Protein AF-0000000065959715 (afdb_homodimer)

Radius of gyration: 30.53 Å; Cα contacts (8 Å, |Δi|>4): 2429; chains: 2; bounding box: 60×99×70 Å

Foldseek 3Di:
DPPFDAAEQAQQLQQPFDLADQQFEDDDDDPPDDFLDPFKFWFQKDWEEAQAFFHAAALQKTKMKTWIDTPVDDQVRRQQQTFIWMWIDNQQFNTDTAGGDADPQAQPARYWAAAHKHDYPPNFFKIKDWTWRWHDDPVLDIDTFIKIWIWGWFFAPVGIDIDGNNHIATEDGADLPQFDDCVLPVVWDWTHWYWHAFPVVRFIKIKTKGFGNGRALPDADDDSRNDDDDPPDDQDSNLQNAGIFIWMWTADDPVRRYIGTDHTNYINGSFFRIFGNWDWEDDPQKIKIKTFGDQVGTGPPGGHAGAMFIWMANPGDSDDTATAPSNRRRHAHRPQFRQQWHSWDAGNVQKIKTWGAWGQNPVPRDTDGTSFIAWIWGWDDDPRYIGTDDTHDGSRDDGPYHDPHDSHHDDDD/DPPFDAAEQAQQLQQPFDLADQQFEDDDDDPPDDFLDPFKFWFQKDWEEAQAFFHAAALQKTKMKTWIDTPVDDQVRSQQQTFIWMWIDNQQFNTDTAGGQADPQAQPARYWAAAHKHDYPPNFFKIKDWTWRWHDDPVLDIDTFIKIWIWGWFFAPVGIDIDGNNHIATEDGADLPQFDDCVLPVVWDWTHWYWHAFPVVRFIKIKTKGFGNGRALPDDDDDSRNDDDDPPDDQDSNLQNAGIFIWMWTADDPVRRYIGTDHTNYINGSFFRIFGNWDWEDDPQKIKIKTFGDQVGTGPPGGHAGAMFIWMANPGDSDDTATAPSNRRRHAHRPQFRQQWHSWDAGNVQKIKTWGAWGQNPVPRDTDGTSFIAWIWGWDDDPRYIGTDDTHDGSRDDGPYHDPHDSHHDDDD

Sequence (826 aa):
MFNFNASRWTRAQAMKVNKFDLTTSMPEIGTDFPIMRDDLWLWDTWPLRDINGNPVSFKGWNVIFSLVADRNIPWNDRHSHARIGYFYSKDGKSWVYGGHLLQESANTRTAEWSGGTIMAPGSRNQVETFFTSTLFDKNGVREAVAAVTKGRIYADSEGVWFKGFDQSTDLFQADGLFYQNYAENNLWNFRDPHVFINPEDGETYALFEANVATVRGEDDIGEDEIGPVPANTVVPKDANLCSASIGIARCLSPDRTEWELLPPLLTAFGVNDQMERPHVIFQNGLTYLFTISHDSTYADGLTGSDGLYGFVSENGIFGPYEPLNGSGLVLGGPASQPTEAYAHYIMNNGLVESFINEIIDPKSGKVIAGGSLAPTVRVELQGHETFATEVFDYGYIPASYAWPVWPFPDRRKMFNFNASRWTRAQAMKVNKFDLTTSMPEIGTDFPIMRDDLWLWDTWPLRDINGNPVSFKGWNVIFSLVADRNIPWNDRHSHARIGYFYSKDGKSWVYGGHLLQESANTRTAEWSGGTIMAPGSRNQVETFFTSTLFDKNGVREAVAAVTKGRIYADSEGVWFKGFDQSTDLFQADGLFYQNYAENNLWNFRDPHVFINPEDGETYALFEANVATVRGEDDIGEDEIGPVPANTVVPKDANLCSASIGIARCLSPDRTEWELLPPLLTAFGVNDQMERPHVIFQNGLTYLFTISHDSTYADGLTGSDGLYGFVSENGIFGPYEPLNGSGLVLGGPASQPTEAYAHYIMNNGLVESFINEIIDPKSGKVIAGGSLAPTVRVELQGHETFATEVFDYGYIPASYAWPVWPFPDRRK

Secondary structure (DSSP, 8-state):
----PPEE--HHHHTT--TT-GGGBPPPPPTTPPPS-SSEEEEEEEEEEETTS-BEEETTEEEEEEEEEETTS-GGGGGGG-EEEEEEESSSSS-EEEEESS-TTT-SSSEEEEEEEEE-TT-TTEEEEEEEEEEE-TTS-EEEEEEEEEEEEEE-SS-EEEEEEEEEEEEE---SSSB--TTT-TT---EEEEEEE-TTT--EEEEEEEEBSS-TTTSPP-HHHH-S--TTPPPPGGGGG-EEEEEEEEE-STTS--EEEEEEEEEEETTBS--EEEEEEEETTEEEEEEEE-GGGBPTT----SEEEEEEESS-TT---EETTTTSEEEE--TT-TTSEEEEEE-TTSEEEEEEEEEEPTTT--EEEEEEEPEEEEEEEETTEEEEEEEEEET----SEE-SS--SPPP--/----PPEE--HHHHTT--TT-GGGBPPPPPTTPPPS-SSEEEEEEEEEEETTS-BEEETTEEEEEEEEEETTS-GGGGGGG-EEEEEEESSSSS-EEEEESS-TTT-SSSEEEEEEEEE-TT-TTEEEEEEEEEEE-TTS-EEEEEEEEEEEEEE-SS-EEEEEEEEEEEEE---SSSB--TTT-TT---EEEEEEE-TTT--EEEEEEEEBSS-TTTSPP-HHHH-S--TTPPPPGGGGG-EEEEEEEEE-STTS--EEEEEEEEEEETTBS--EEEEEEEETTEEEEEEEE-GGGBPTT----SEEEEEEESS-TT---EETTTT-EEEE--TT-TTSEEEEEE-TTSEEEEEEEEEEPTTT--EEEEEEEPEEEEEEEETTEEEEEEEEEET----SEE-SS--SPPP--

Nearest PDB structures (foldseek):
  7fdz-assembly1_A  TM=9.488E-01  e=8.836E-52  Brenneria sp. EniD312
  7eht-assembly1_A  TM=9.484E-01  e=1.834E-51  Brenneria sp. EniD312
  6frw-assembly1_A  TM=9.531E-01  e=6.088E-51  Erwinia tasmaniensis
  8qkw-assembly1_A-2  TM=9.542E-01  e=9.242E-51  Pseudomonas syringae pv. actinidiae
  8qj5-assembly1_B  TM=9.481E-01  e=1.728E-50  Pseudomonas syringae pv. actinidiae

Structure (mmCIF, N/CA/C/O backbone):
data_AF-0000000065959715-model_v1
#
loop_
_entity.id
_entity.type
_entity.pdbx_description
1 polymer 'Extracellular sucrase'
#
loop_
_atom_site.group_PDB
_atom_site.id
_atom_site.type_symbol
_atom_site.label_atom_id
_atom_site.label_alt_id
_atom_site.label_comp_id
_atom_site.label_asym_id
_atom_site.label_entity_id
_atom_site.label_seq_id
_atom_site.pdbx_PDB_ins_code
_atom_site.Cartn_x
_atom_site.Cartn_y
_atom_site.Cartn_z
_atom_site.occupancy
_atom_site.B_iso_or_equiv
_atom_site.auth_seq_id
_atom_site.auth_comp_id
_atom_site.auth_asym_id
_atom_site.auth_atom_id
_atom_site.pdbx_PDB_model_num
ATOM 1 N N . MET A 1 1 ? -20.469 23.578 -13.086 1 39 1 MET A N 1
ATOM 2 C CA . MET A 1 1 ? -20.766 22.594 -12.047 1 39 1 MET A CA 1
ATOM 3 C C . MET A 1 1 ? -19.641 21.562 -11.93 1 39 1 MET A C 1
ATOM 5 O O . MET A 1 1 ? -19.203 21.016 -12.938 1 39 1 MET A O 1
ATOM 9 N N . PHE A 1 2 ? -18.812 21.812 -10.938 1 56.25 2 PHE A N 1
ATOM 10 C CA . PHE A 1 2 ? -17.719 20.875 -10.758 1 56.25 2 PHE A CA 1
ATOM 11 C C . PHE A 1 2 ? -18.234 19.438 -10.727 1 56.25 2 PHE A C 1
ATOM 13 O O . PHE A 1 2 ? -19.172 19.125 -9.977 1 56.25 2 PHE A O 1
ATOM 20 N N . ASN A 1 3 ? -18.125 18.781 -11.797 1 63.97 3 ASN A N 1
ATOM 21 C CA . ASN A 1 3 ? -18.641 17.438 -11.969 1 63.97 3 ASN A CA 1
ATOM 22 C C . ASN A 1 3 ? -17.609 16.375 -11.586 1 63.97 3 ASN A C 1
ATOM 24 O O . ASN A 1 3 ? -17.016 15.75 -12.461 1 63.97 3 ASN A O 1
ATOM 28 N N . PHE A 1 4 ? -17.203 16.562 -10.336 1 73.81 4 PHE A N 1
ATOM 29 C CA . PHE A 1 4 ? -16.406 15.422 -9.922 1 73.81 4 PHE A CA 1
ATOM 30 C C . PHE A 1 4 ? -17.078 14.648 -8.797 1 73.81 4 PHE A C 1
ATOM 32 O O . PHE A 1 4 ? -17.922 15.203 -8.086 1 73.81 4 PHE A O 1
ATOM 39 N N . ASN A 1 5 ? -16.828 13.336 -8.805 1 85.38 5 ASN A N 1
ATOM 40 C CA . ASN A 1 5 ? -17.281 12.484 -7.711 1 85.38 5 ASN A CA 1
ATOM 41 C C . ASN A 1 5 ? -16.219 12.344 -6.629 1 85.38 5 ASN A C 1
ATOM 43 O O . ASN A 1 5 ? -15.031 12.195 -6.934 1 85.38 5 ASN A O 1
ATOM 47 N N . ALA A 1 6 ? -16.656 12.586 -5.426 1 93.62 6 ALA A N 1
ATOM 48 C CA . ALA A 1 6 ? -15.742 12.422 -4.305 1 93.62 6 ALA A CA 1
ATOM 49 C C . ALA A 1 6 ? -15.078 11.047 -4.336 1 93.62 6 ALA A C 1
ATOM 51 O O . ALA A 1 6 ? -15.727 10.047 -4.645 1 93.62 6 ALA A O 1
ATOM 52 N N . SER A 1 7 ? -13.812 11.062 -4.172 1 97.5 7 SER A N 1
ATOM 53 C CA . SER A 1 7 ? -13.156 9.789 -3.873 1 97.5 7 SER A CA 1
ATOM 54 C C . SER A 1 7 ? -13.57 9.258 -2.506 1 97.5 7 SER A C 1
ATOM 56 O O . SER A 1 7 ? -14.062 10.016 -1.663 1 97.5 7 SER A O 1
ATOM 58 N N . ARG A 1 8 ? -13.461 7.969 -2.312 1 97.69 8 ARG A N 1
ATOM 59 C CA . ARG A 1 8 ? -13.836 7.363 -1.038 1 97.69 8 ARG A CA 1
ATOM 60 C C . ARG A 1 8 ? -12.656 6.645 -0.402 1 97.69 8 ARG A C 1
ATOM 62 O O . ARG A 1 8 ? -11.945 5.895 -1.074 1 97.69 8 ARG A O 1
ATOM 69 N N . TRP A 1 9 ? -12.359 6.992 0.829 1 98.5 9 TRP A N 1
ATOM 70 C CA . TRP A 1 9 ? -11.57 6.105 1.674 1 98.5 9 TRP A CA 1
ATOM 71 C C . TRP A 1 9 ? -12.422 4.973 2.23 1 98.5 9 TRP A C 1
ATOM 73 O O . TRP A 1 9 ? -13.234 5.188 3.135 1 98.5 9 TRP A O 1
ATOM 83 N N . THR A 1 10 ? -12.305 3.732 1.785 1 98.56 10 THR A N 1
ATOM 84 C CA . THR A 1 10 ? -13.227 2.646 2.102 1 98.56 10 THR A CA 1
ATOM 85 C C . THR A 1 10 ? -12.797 1.929 3.377 1 98.56 10 THR A C 1
ATOM 87 O O . THR A 1 10 ? -11.648 2.049 3.809 1 98.56 10 THR A O 1
ATOM 90 N N . ARG A 1 11 ? -13.773 1.186 3.947 1 98.44 11 ARG A N 1
ATOM 91 C CA . ARG A 1 11 ? -13.461 0.371 5.117 1 98.44 11 ARG A CA 1
ATOM 92 C C . ARG A 1 11 ? -12.406 -0.684 4.785 1 98.44 11 ARG A C 1
ATOM 94 O O . ARG A 1 11 ? -11.516 -0.952 5.59 1 98.44 11 ARG A O 1
ATOM 101 N N . ALA A 1 12 ? -12.484 -1.281 3.586 1 98.56 12 ALA A N 1
ATOM 102 C CA . ALA A 1 12 ? -11.5 -2.271 3.143 1 98.56 12 ALA A CA 1
ATOM 103 C C . ALA A 1 12 ? -10.094 -1.691 3.152 1 98.56 12 ALA A C 1
ATOM 105 O O . ALA A 1 12 ? -9.141 -2.355 3.58 1 98.56 12 ALA A O 1
ATOM 106 N N . GLN A 1 13 ? -9.93 -0.465 2.67 1 98.31 13 GLN A N 1
ATOM 107 C CA . GLN A 1 13 ? -8.625 0.196 2.633 1 98.31 13 GLN A CA 1
ATOM 108 C C . GLN A 1 13 ? -8.125 0.51 4.043 1 98.31 13 GLN A C 1
ATOM 110 O O . GLN A 1 13 ? -6.949 0.312 4.348 1 98.31 13 GLN A O 1
ATOM 115 N N . ALA A 1 14 ? -9.023 0.972 4.887 1 98.12 14 ALA A N 1
ATOM 116 C CA . ALA A 1 14 ? -8.656 1.3 6.262 1 98.12 14 ALA A CA 1
ATOM 117 C C . ALA A 1 14 ? -8.203 0.056 7.023 1 98.12 14 ALA A C 1
ATOM 119 O O . ALA A 1 14 ? -7.375 0.142 7.93 1 98.12 14 ALA A O 1
ATOM 120 N N . MET A 1 15 ? -8.711 -1.118 6.629 1 96.88 15 MET A N 1
ATOM 121 C CA . MET A 1 15 ? -8.344 -2.379 7.266 1 96.88 15 MET A CA 1
ATOM 122 C C . MET A 1 15 ? -6.867 -2.689 7.043 1 96.88 15 MET A C 1
ATOM 124 O O . MET A 1 15 ? -6.289 -3.518 7.75 1 96.88 15 MET A O 1
ATOM 128 N N . LYS A 1 16 ? -6.207 -2.006 6.094 1 97.31 16 LYS A N 1
ATOM 129 C CA . LYS A 1 16 ? -4.82 -2.291 5.734 1 97.31 16 LYS A CA 1
ATOM 130 C C . LYS A 1 16 ? -3.852 -1.526 6.637 1 97.31 16 LYS A C 1
ATOM 132 O O . LYS A 1 16 ? -2.637 -1.724 6.555 1 97.31 16 LYS A O 1
ATOM 137 N N . VAL A 1 17 ? -4.348 -0.654 7.461 1 96.88 17 VAL A N 1
ATOM 138 C CA . VAL A 1 17 ? -3.475 0.136 8.32 1 96.88 17 VAL A CA 1
ATOM 139 C C . VAL A 1 17 ? -2.596 -0.792 9.156 1 96.88 17 VAL A C 1
ATOM 141 O O . VAL A 1 17 ? -3.094 -1.728 9.789 1 96.88 17 VAL A O 1
ATOM 144 N N . ASN A 1 18 ? -1.259 -0.562 9.102 1 95.06 18 ASN A N 1
ATOM 145 C CA . ASN A 1 18 ? -0.25 -1.353 9.797 1 95.06 18 ASN A CA 1
ATOM 146 C C . ASN A 1 18 ? 0.525 -0.508 10.805 1 95.06 18 ASN A C 1
ATOM 148 O O . ASN A 1 18 ? 1.532 0.11 10.461 1 95.06 18 ASN A O 1
ATOM 152 N N . LYS A 1 19 ? 0.242 -0.605 12.078 1 92.38 19 LYS A N 1
ATOM 153 C CA . LYS A 1 19 ? 0.882 0.202 13.109 1 92.38 19 LYS A CA 1
ATOM 154 C C . LYS A 1 19 ? 2.299 -0.287 13.391 1 92.38 19 LYS A C 1
ATOM 156 O O . LYS A 1 19 ? 3.08 0.403 14.055 1 92.38 19 LYS A O 1
ATOM 161 N N . PHE A 1 20 ? 2.688 -1.462 12.844 1 92.94 20 PHE A N 1
ATOM 162 C CA . PHE A 1 20 ? 3.996 -2.045 13.117 1 92.94 20 PHE A CA 1
ATOM 163 C C . PHE A 1 20 ? 4.965 -1.762 11.977 1 92.94 20 PHE A C 1
ATOM 165 O O . PHE A 1 20 ? 6.141 -2.135 12.047 1 92.94 20 PHE A O 1
ATOM 172 N N . ASP A 1 21 ? 4.5 -1.165 10.922 1 95.25 21 ASP A N 1
ATOM 173 C CA . ASP A 1 21 ? 5.352 -0.769 9.805 1 95.25 21 ASP A CA 1
ATOM 174 C C . ASP A 1 21 ? 6.27 0.387 10.195 1 95.25 21 ASP A C 1
ATOM 176 O O . ASP A 1 21 ? 5.82 1.526 10.328 1 95.25 21 ASP A O 1
ATOM 180 N N . LEU A 1 22 ? 7.543 0.179 10.258 1 95.81 22 LEU A N 1
ATOM 181 C CA . LEU A 1 22 ? 8.484 1.185 10.727 1 95.81 22 LEU A CA 1
ATOM 182 C C . LEU A 1 22 ? 8.68 2.279 9.688 1 95.81 22 LEU A C 1
ATOM 184 O O . LEU A 1 22 ? 9.125 3.383 10.016 1 95.81 22 LEU A O 1
ATOM 188 N N . THR A 1 23 ? 8.383 1.994 8.453 1 97.75 23 THR A N 1
ATOM 189 C CA . THR A 1 23 ? 8.547 3 7.406 1 97.75 23 THR A CA 1
ATOM 190 C C . THR A 1 23 ? 7.453 4.066 7.508 1 97.75 23 THR A C 1
ATOM 192 O O . THR A 1 23 ? 7.492 5.07 6.797 1 97.75 23 THR A O 1
ATOM 195 N N . THR A 1 24 ? 6.449 3.916 8.344 1 97.44 24 THR A N 1
ATOM 196 C CA . THR A 1 24 ? 5.395 4.895 8.578 1 97.44 24 THR A CA 1
ATOM 197 C C . THR A 1 24 ? 5.285 5.227 10.062 1 97.44 24 THR A C 1
ATOM 199 O O . THR A 1 24 ? 4.195 5.496 10.562 1 97.44 24 THR A O 1
ATOM 202 N N . SER A 1 25 ? 6.371 5.184 10.797 1 97.06 25 SER A N 1
ATOM 203 C CA . SER A 1 25 ? 6.312 5.309 12.25 1 97.06 25 SER A CA 1
ATOM 204 C C . SER A 1 25 ? 7.152 6.488 12.734 1 97.06 25 SER A C 1
ATOM 206 O O . SER A 1 25 ? 8.289 6.676 12.289 1 97.06 25 SER A O 1
ATOM 208 N N . MET A 1 26 ? 6.551 7.219 13.672 1 97.19 26 MET A N 1
ATOM 209 C CA . MET A 1 26 ? 7.316 8.18 14.453 1 97.19 26 MET A CA 1
ATOM 210 C C . MET A 1 26 ? 8.336 7.477 15.336 1 97.19 26 MET A C 1
ATOM 212 O O . MET A 1 26 ? 8.117 6.34 15.766 1 97.19 26 MET A O 1
ATOM 216 N N . PRO A 1 27 ? 9.484 8.203 15.531 1 96.44 27 PRO A N 1
ATOM 217 C CA . PRO A 1 27 ? 10.305 7.676 16.625 1 96.44 27 PRO A CA 1
ATOM 218 C C . PRO A 1 27 ? 9.609 7.754 17.984 1 96.44 27 PRO A C 1
ATOM 220 O O . PRO A 1 27 ? 8.805 8.656 18.219 1 96.44 27 PRO A O 1
ATOM 223 N N . GLU A 1 28 ? 9.906 6.77 18.797 1 95.31 28 GLU A N 1
ATOM 224 C CA . GLU A 1 28 ? 9.359 6.836 20.156 1 95.31 28 GLU A CA 1
ATOM 225 C C . GLU A 1 28 ? 9.867 8.07 20.891 1 95.31 28 GLU A C 1
ATOM 227 O O . GLU A 1 28 ? 11.062 8.383 20.844 1 95.31 28 GLU A O 1
ATOM 232 N N . ILE A 1 29 ? 8.984 8.766 21.5 1 96.88 29 ILE A N 1
ATOM 233 C CA . ILE A 1 29 ? 9.312 9.945 22.297 1 96.88 29 ILE A CA 1
ATOM 234 C C . ILE A 1 29 ? 9.32 9.586 23.781 1 96.88 29 ILE A C 1
ATOM 236 O O . ILE A 1 29 ? 8.352 9.039 24.297 1 96.88 29 ILE A O 1
ATOM 240 N N . GLY A 1 30 ? 10.406 9.828 24.453 1 94.38 30 GLY A N 1
ATOM 241 C CA . GLY A 1 30 ? 10.523 9.555 25.875 1 94.38 30 GLY A CA 1
ATOM 242 C C . GLY A 1 30 ? 9.75 10.539 26.734 1 94.38 30 GLY A C 1
ATOM 243 O O . GLY A 1 30 ? 9.227 11.539 26.234 1 94.38 30 GLY A O 1
ATOM 244 N N . THR A 1 31 ? 9.656 10.211 28.016 1 94.94 31 THR A N 1
ATOM 245 C CA . THR A 1 31 ? 8.914 11.047 28.938 1 94.94 31 THR A CA 1
ATOM 246 C C . THR A 1 31 ? 9.695 12.312 29.266 1 94.94 31 THR A C 1
ATOM 248 O O . THR A 1 31 ? 9.141 13.266 29.844 1 94.94 31 THR A O 1
ATOM 251 N N . ASP A 1 32 ? 10.953 12.367 28.969 1 94.94 32 ASP A N 1
ATOM 252 C CA . ASP A 1 32 ? 11.805 13.508 29.266 1 94.94 32 ASP A CA 1
ATOM 253 C C . ASP A 1 32 ? 11.922 14.445 28.062 1 94.94 32 ASP A C 1
ATOM 255 O O . ASP A 1 32 ? 12.961 15.062 27.844 1 94.94 32 ASP A O 1
ATOM 259 N N . PHE A 1 33 ? 10.867 14.508 27.312 1 96.31 33 PHE A N 1
ATOM 260 C CA . PHE A 1 33 ? 10.883 15.375 26.141 1 96.31 33 PHE A CA 1
ATOM 261 C C . PHE A 1 33 ? 10.984 16.844 26.547 1 96.31 33 PHE A C 1
ATOM 263 O O . PHE A 1 33 ? 10.539 17.219 27.641 1 96.31 33 PHE A O 1
ATOM 270 N N . PRO A 1 34 ? 11.594 17.688 25.688 1 96.19 34 PRO A N 1
ATOM 271 C CA . PRO A 1 34 ? 11.734 19.094 26.031 1 96.19 34 PRO A CA 1
ATOM 272 C C . PRO A 1 34 ? 10.406 19.859 25.953 1 96.19 34 PRO A C 1
ATOM 274 O O . PRO A 1 34 ? 9.617 19.625 25.031 1 96.19 34 PRO A O 1
ATOM 277 N N . ILE A 1 35 ? 10.234 20.703 26.906 1 95.5 35 ILE A N 1
ATOM 278 C CA . ILE A 1 35 ? 9.094 21.609 26.922 1 95.5 35 ILE A CA 1
ATOM 279 C C . ILE A 1 35 ? 9.484 22.938 26.297 1 95.5 35 ILE A C 1
ATOM 281 O O . ILE A 1 35 ? 10.359 23.641 26.812 1 95.5 35 ILE A O 1
ATOM 285 N N . MET A 1 36 ? 8.82 23.281 25.297 1 94.44 36 MET A N 1
ATOM 286 C CA . MET A 1 36 ? 9.164 24.516 24.594 1 94.44 36 MET A CA 1
ATOM 287 C C . MET A 1 36 ? 8.852 25.734 25.438 1 94.44 36 MET A C 1
ATOM 289 O O . MET A 1 36 ? 9.625 26.703 25.453 1 94.44 36 MET A O 1
ATOM 293 N N . ARG A 1 37 ? 7.672 25.703 26.078 1 94.62 37 ARG A N 1
ATOM 294 C CA . ARG A 1 37 ? 7.242 26.766 26.969 1 94.62 37 ARG A CA 1
ATOM 295 C C . ARG A 1 37 ? 6.562 26.203 28.219 1 94.62 37 ARG A C 1
ATOM 297 O O . ARG A 1 37 ? 5.648 25.391 28.109 1 94.62 37 ARG A O 1
ATOM 304 N N . ASP A 1 38 ? 6.922 26.75 29.328 1 94.75 38 ASP A N 1
ATOM 305 C CA . ASP A 1 38 ? 6.391 26.219 30.594 1 94.75 38 ASP A CA 1
ATOM 306 C C . ASP A 1 38 ? 5.02 26.812 30.891 1 94.75 38 ASP A C 1
ATOM 308 O O . ASP A 1 38 ? 4.25 26.25 31.672 1 94.75 38 ASP A O 1
ATOM 312 N N . ASP A 1 39 ? 4.727 27.875 30.297 1 97.19 39 ASP A N 1
ATOM 313 C CA . ASP A 1 39 ? 3.492 28.562 30.656 1 97.19 39 ASP A CA 1
ATOM 314 C C . ASP A 1 39 ? 2.4 28.312 29.625 1 97.19 39 ASP A C 1
ATOM 316 O O . ASP A 1 39 ? 1.248 28.703 29.812 1 97.19 39 ASP A O 1
ATOM 320 N N . LEU A 1 40 ? 2.719 27.688 28.516 1 97.94 40 LEU A N 1
ATOM 321 C CA . LEU A 1 40 ? 1.751 27.5 27.438 1 97.94 40 LEU A CA 1
ATOM 322 C C . LEU A 1 40 ? 1.724 26.047 26.984 1 97.94 40 LEU A C 1
ATOM 324 O O . LEU A 1 40 ? 2.768 25.391 26.906 1 97.94 40 LEU A O 1
ATOM 328 N N . TRP A 1 41 ? 0.487 25.547 26.812 1 98.25 41 TRP A N 1
ATOM 329 C CA . TRP A 1 41 ? 0.332 24.422 25.891 1 98.25 41 TRP A CA 1
ATOM 330 C C . TRP A 1 41 ? 0.509 24.859 24.453 1 98.25 41 TRP A C 1
ATOM 332 O O . TRP A 1 41 ? 0.046 25.938 24.062 1 98.25 41 TRP A O 1
ATOM 342 N N . LEU A 1 42 ? 1.171 24.047 23.719 1 97.5 42 LEU A N 1
ATOM 343 C CA . LEU A 1 42 ? 1.316 24.281 22.281 1 97.5 42 LEU A CA 1
ATOM 344 C C . LEU A 1 42 ? 0.873 23.062 21.484 1 97.5 42 LEU A C 1
ATOM 346 O O . LEU A 1 42 ? 1.193 21.922 21.844 1 97.5 42 LEU A O 1
ATOM 350 N N . TRP A 1 43 ? 0.072 23.266 20.484 1 98.38 43 TRP A N 1
ATOM 351 C CA . TRP A 1 43 ? -0.288 22.188 19.578 1 98.38 43 TRP A CA 1
ATOM 352 C C . TRP A 1 43 ? -0.683 22.75 18.203 1 98.38 43 TRP A C 1
ATOM 354 O O . TRP A 1 43 ? -0.711 23.953 18.016 1 98.38 43 TRP A O 1
ATOM 364 N N . ASP A 1 44 ? -0.936 21.922 17.156 1 98.56 44 ASP A N 1
ATOM 365 C CA . ASP A 1 44 ? -1.354 22.266 15.805 1 98.56 44 ASP A CA 1
ATOM 366 C C . ASP A 1 44 ? -0.491 23.391 15.234 1 98.56 44 ASP A C 1
ATOM 368 O O . ASP A 1 44 ? -0.987 24.484 14.969 1 98.56 44 ASP A O 1
ATOM 372 N N . THR A 1 45 ? 0.67 23.078 14.883 1 98.81 45 THR A N 1
ATOM 373 C CA . THR A 1 45 ? 1.649 24.047 14.414 1 98.81 45 THR A CA 1
ATOM 374 C C . THR A 1 45 ? 1.719 24.062 12.891 1 98.81 45 THR A C 1
ATOM 376 O O . THR A 1 45 ? 1.579 23.016 12.25 1 98.81 45 THR A O 1
ATOM 379 N N . TRP A 1 46 ? 1.862 25.25 12.312 1 98.81 46 TRP A N 1
ATOM 380 C CA . TRP A 1 46 ? 2.139 25.391 10.891 1 98.81 46 TRP A CA 1
ATOM 381 C C . TRP A 1 46 ? 3.141 26.516 10.633 1 98.81 46 TRP A C 1
ATOM 383 O O . TRP A 1 46 ? 3.254 27.453 11.43 1 98.81 46 TRP A O 1
ATOM 393 N N . PRO A 1 47 ? 3.91 26.422 9.578 1 98.88 47 PRO A N 1
ATOM 394 C CA . PRO A 1 47 ? 4.867 27.484 9.258 1 98.88 47 PRO A CA 1
ATOM 395 C C . PRO A 1 47 ? 4.234 28.641 8.484 1 98.88 47 PRO A C 1
ATOM 397 O O . PRO A 1 47 ? 3.186 28.453 7.855 1 98.88 47 PRO A O 1
ATOM 400 N N . LEU A 1 48 ? 4.902 29.797 8.578 1 98.81 48 LEU A N 1
ATOM 401 C CA . LEU A 1 48 ? 4.688 30.797 7.539 1 98.81 48 LEU A CA 1
ATOM 402 C C . LEU A 1 48 ? 5.102 30.266 6.172 1 98.81 48 LEU A C 1
ATOM 404 O O . LEU A 1 48 ? 6.211 29.75 6.012 1 98.81 48 LEU A O 1
ATOM 408 N N . ARG A 1 49 ? 4.172 30.375 5.277 1 98.69 49 ARG A N 1
ATOM 409 C CA . ARG A 1 49 ? 4.473 29.812 3.961 1 98.69 49 ARG A CA 1
ATOM 410 C C . ARG A 1 49 ? 3.994 30.75 2.85 1 98.69 49 ARG A C 1
ATOM 412 O O . ARG A 1 49 ? 3.15 31.609 3.08 1 98.69 49 ARG A O 1
ATOM 419 N N . ASP A 1 50 ? 4.566 30.609 1.659 1 98.38 50 ASP A N 1
ATOM 420 C CA . ASP A 1 50 ? 3.93 31.219 0.499 1 98.38 50 ASP A CA 1
ATOM 421 C C . ASP A 1 50 ? 2.652 30.469 0.116 1 98.38 50 ASP A C 1
ATOM 423 O O . ASP A 1 50 ? 2.369 29.406 0.65 1 98.38 50 ASP A O 1
ATOM 427 N N . ILE A 1 51 ? 1.854 31.047 -0.708 1 97.88 51 ILE A N 1
ATOM 428 C CA . ILE A 1 51 ? 0.535 30.516 -1.029 1 97.88 51 ILE A CA 1
ATOM 429 C C . ILE A 1 51 ? 0.679 29.172 -1.751 1 97.88 51 ILE A C 1
ATOM 431 O O . ILE A 1 51 ? -0.286 28.422 -1.862 1 97.88 51 ILE A O 1
ATOM 435 N N . ASN A 1 52 ? 1.884 28.828 -2.234 1 96.5 52 ASN A N 1
ATOM 436 C CA . ASN A 1 52 ? 2.129 27.562 -2.934 1 96.5 52 ASN A CA 1
ATOM 437 C C . ASN A 1 52 ? 2.592 26.469 -1.975 1 96.5 52 ASN A C 1
ATOM 439 O O . ASN A 1 52 ? 2.854 25.344 -2.395 1 96.5 52 ASN A O 1
ATOM 443 N N . GLY A 1 53 ? 2.723 26.781 -0.698 1 97.19 53 GLY A N 1
ATOM 444 C CA . GLY A 1 53 ? 2.93 25.75 0.306 1 97.19 53 GLY A CA 1
ATOM 445 C C . GLY A 1 53 ? 4.352 25.719 0.831 1 97.19 53 GLY A C 1
ATOM 446 O O . GLY A 1 53 ? 4.66 24.938 1.744 1 97.19 53 GLY A O 1
ATOM 447 N N . ASN A 1 54 ? 5.258 26.562 0.329 1 98.25 54 ASN A N 1
ATOM 448 C CA . ASN A 1 54 ? 6.648 26.547 0.771 1 98.25 54 ASN A CA 1
ATOM 449 C C . ASN A 1 54 ? 6.852 27.406 2.021 1 98.25 54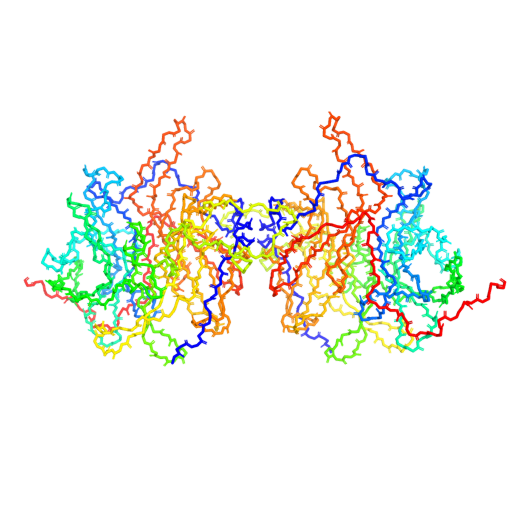 ASN A C 1
ATOM 451 O O . ASN A 1 54 ? 6.547 28.594 2.02 1 98.25 54 ASN A O 1
ATOM 455 N N . PRO A 1 55 ? 7.387 26.766 3.045 1 98.69 55 PRO A N 1
ATOM 456 C CA . PRO A 1 55 ? 7.758 27.609 4.188 1 98.69 55 PRO A CA 1
ATOM 457 C C . PRO A 1 55 ? 8.766 28.688 3.818 1 98.69 55 PRO A C 1
ATOM 459 O O . PRO A 1 55 ? 9.703 28.438 3.059 1 98.69 55 PRO A O 1
ATOM 462 N N . VAL A 1 56 ? 8.594 29.891 4.375 1 98.31 56 VAL A N 1
ATOM 463 C CA . VAL A 1 56 ? 9.484 30.984 4.035 1 98.31 56 VAL A CA 1
ATOM 464 C C . VAL A 1 56 ? 10.023 31.641 5.309 1 98.31 56 VAL A C 1
ATOM 466 O O . VAL A 1 56 ? 9.375 31.594 6.355 1 98.31 56 VAL A O 1
ATOM 469 N N . SER A 1 57 ? 11.195 32.125 5.23 1 98.06 57 SER A N 1
ATOM 470 C CA . SER A 1 57 ? 11.711 33 6.273 1 98.06 57 SER A CA 1
ATOM 471 C C . SER A 1 57 ? 11.469 34.469 5.926 1 98.06 57 SER A C 1
ATOM 473 O O . SER A 1 57 ? 11.273 34.812 4.758 1 98.06 57 SER A O 1
ATOM 475 N N . PHE A 1 58 ? 11.352 35.281 6.883 1 98.19 58 PHE A N 1
ATOM 476 C CA . PHE A 1 58 ? 11.195 36.719 6.715 1 98.19 58 PHE A CA 1
ATOM 477 C C . PHE A 1 58 ? 12.359 37.469 7.355 1 98.19 58 PHE A C 1
ATOM 479 O O . PHE A 1 58 ? 12.516 37.469 8.578 1 98.19 58 PHE A O 1
ATOM 486 N N . LYS A 1 59 ? 13.211 38.094 6.508 1 96.94 59 LYS A N 1
ATOM 487 C CA . LYS A 1 59 ? 14.383 38.844 6.934 1 96.94 59 LYS A CA 1
ATOM 488 C C . LYS A 1 59 ? 15.242 38.062 7.898 1 96.94 59 LYS A C 1
ATOM 490 O O . LYS A 1 59 ? 15.648 38.562 8.953 1 96.94 59 LYS A O 1
ATOM 495 N N . GLY A 1 60 ? 15.406 36.719 7.605 1 96.5 60 GLY A N 1
ATOM 496 C CA . GLY A 1 60 ? 16.344 35.875 8.312 1 96.5 60 GLY A CA 1
ATOM 497 C C . GLY A 1 60 ? 15.703 35.094 9.438 1 96.5 60 GLY A C 1
ATOM 498 O O . GLY A 1 60 ? 16.359 34.281 10.078 1 96.5 60 GLY A O 1
ATOM 499 N N . TRP A 1 61 ? 14.398 35.281 9.617 1 98.25 61 TRP A N 1
ATOM 500 C CA . TRP A 1 61 ? 13.719 34.594 10.711 1 98.25 61 TRP A CA 1
ATOM 501 C C . TRP A 1 61 ? 12.742 33.562 10.172 1 98.25 61 TRP A C 1
ATOM 503 O O . TRP A 1 61 ? 11.93 33.844 9.297 1 98.25 61 TRP A O 1
ATOM 513 N N . ASN A 1 62 ? 12.875 32.344 10.695 1 98.75 62 ASN A N 1
ATOM 514 C CA . ASN A 1 62 ? 11.781 31.391 10.539 1 98.75 62 ASN A CA 1
ATOM 515 C C . ASN A 1 62 ? 10.602 31.734 11.445 1 98.75 62 ASN A C 1
ATOM 517 O O . ASN A 1 62 ? 10.797 32.156 12.586 1 98.75 62 ASN A O 1
ATOM 521 N N . VAL A 1 63 ? 9.422 31.578 10.914 1 98.88 63 VAL A N 1
ATOM 522 C CA . VAL A 1 63 ? 8.234 31.891 11.695 1 98.88 63 VAL A CA 1
ATOM 523 C C . VAL A 1 63 ? 7.258 30.719 11.664 1 98.88 63 VAL A C 1
ATOM 525 O O . VAL A 1 63 ? 7.004 30.156 10.602 1 98.88 63 VAL A O 1
ATOM 528 N N . ILE A 1 64 ? 6.789 30.344 12.852 1 98.94 64 ILE A N 1
ATOM 529 C CA . ILE A 1 64 ? 5.734 29.328 12.938 1 98.94 64 ILE A CA 1
ATOM 530 C C . ILE A 1 64 ? 4.57 29.875 13.758 1 98.94 64 ILE A C 1
ATOM 532 O O . ILE A 1 64 ? 4.719 30.859 14.484 1 98.94 64 ILE A O 1
ATOM 536 N N . PHE A 1 65 ? 3.467 29.297 13.547 1 98.94 65 PHE A N 1
ATOM 537 C CA . PHE A 1 65 ? 2.25 29.547 14.312 1 98.94 65 PHE A CA 1
ATOM 538 C C . PHE A 1 65 ? 1.771 28.266 15 1 98.94 65 PHE A C 1
ATOM 540 O O . PHE A 1 65 ? 1.978 27.156 14.477 1 98.94 65 PHE A O 1
ATOM 547 N N . SER A 1 66 ? 1.186 28.391 16.125 1 98.75 66 SER A N 1
ATOM 548 C CA . SER A 1 66 ? 0.643 27.281 16.891 1 98.75 66 SER A CA 1
ATOM 549 C C . SER A 1 66 ? -0.608 27.688 17.656 1 98.75 66 SER A C 1
ATOM 551 O O . SER A 1 66 ? -0.763 28.859 18.016 1 98.75 66 SER A O 1
ATOM 553 N N . LEU A 1 67 ? -1.478 26.719 17.797 1 98.81 67 LEU A N 1
ATOM 554 C CA . LEU A 1 67 ? -2.463 26.938 18.844 1 98.81 67 LEU A CA 1
ATOM 555 C C . LEU A 1 67 ? -1.805 26.906 20.219 1 98.81 67 LEU A C 1
ATOM 557 O O . LEU A 1 67 ? -0.912 26.094 20.469 1 98.81 67 LEU A O 1
ATOM 561 N N . VAL A 1 68 ? -2.203 27.828 21.062 1 98.69 68 VAL A N 1
ATOM 562 C CA . VAL A 1 68 ? -1.639 27.906 22.406 1 98.69 68 VAL A CA 1
ATOM 563 C C . VAL A 1 68 ? -2.758 28.125 23.422 1 98.69 68 VAL A C 1
ATOM 565 O O . VAL A 1 68 ? -3.818 28.656 23.094 1 98.69 68 VAL A O 1
ATOM 568 N N . ALA A 1 69 ? -2.533 27.672 24.531 1 98.44 69 ALA A N 1
ATOM 569 C CA . ALA A 1 69 ? -3.361 27.906 25.703 1 98.44 69 ALA A CA 1
ATOM 570 C C . ALA A 1 69 ? -2.52 27.906 26.984 1 98.44 69 ALA A C 1
ATOM 572 O O . ALA A 1 69 ? -1.489 27.234 27.047 1 98.44 69 ALA A O 1
ATOM 573 N N . ASP A 1 70 ? -3.027 28.703 27.953 1 97.81 70 ASP A N 1
ATOM 574 C CA . ASP A 1 70 ? -2.33 28.719 29.234 1 97.81 70 ASP A CA 1
ATOM 575 C C . ASP A 1 70 ? -2.248 27.328 29.844 1 97.81 70 ASP A C 1
ATOM 577 O O . ASP A 1 70 ? -3.229 26.578 29.828 1 97.81 70 ASP A O 1
ATOM 581 N N . ARG A 1 71 ? -1.1 27 30.375 1 96.88 71 ARG A N 1
ATOM 582 C CA . ARG A 1 71 ? -0.895 25.672 30.938 1 96.88 71 ARG A CA 1
ATOM 583 C C . ARG A 1 71 ? -1.697 25.484 32.219 1 96.88 71 ARG A C 1
ATOM 585 O O . ARG A 1 71 ? -1.861 24.359 32.688 1 96.88 71 ARG A O 1
ATOM 592 N N . ASN A 1 72 ? -2.162 26.516 32.75 1 96.62 72 ASN A N 1
ATOM 593 C CA . ASN A 1 72 ? -3.045 26.391 33.906 1 96.62 72 ASN A CA 1
ATOM 594 C C . ASN A 1 72 ? -4.387 25.781 33.531 1 96.62 72 ASN A C 1
ATOM 596 O O . ASN A 1 72 ? -5.125 25.312 34.406 1 96.62 72 ASN A O 1
ATOM 600 N N . ILE A 1 73 ? -4.699 25.906 32.281 1 96.88 73 ILE A N 1
ATOM 601 C CA . ILE A 1 73 ? -5.887 25.234 31.781 1 96.88 73 ILE A CA 1
ATOM 602 C C . ILE A 1 73 ? -5.609 23.734 31.641 1 96.88 73 ILE A C 1
ATOM 604 O O . ILE A 1 73 ? -4.566 23.344 31.109 1 96.88 73 ILE A O 1
ATOM 608 N N . PRO A 1 74 ? -6.578 22.969 32.156 1 96.62 74 PRO A N 1
ATOM 609 C CA . PRO A 1 74 ? -6.367 21.531 31.969 1 96.62 74 PRO A CA 1
ATOM 610 C C . PRO A 1 74 ? -6.18 21.141 30.5 1 96.62 74 PRO A C 1
ATOM 612 O O . PRO A 1 74 ? -6.84 21.703 29.625 1 96.62 74 PRO A O 1
ATOM 615 N N . TRP A 1 75 ? -5.324 20.125 30.281 1 96.56 75 TRP A N 1
ATOM 616 C CA . TRP A 1 75 ? -4.922 19.688 28.953 1 96.56 75 TRP A CA 1
ATOM 617 C C . TRP A 1 75 ? -6.141 19.453 28.062 1 96.56 75 TRP A C 1
ATOM 619 O O . TRP A 1 75 ? -6.172 19.906 26.922 1 96.56 75 TRP A O 1
ATOM 629 N N . ASN A 1 76 ? -7.164 18.859 28.547 1 94.94 76 ASN A N 1
ATOM 630 C CA . ASN A 1 76 ? -8.312 18.469 27.719 1 94.94 76 ASN A CA 1
ATOM 631 C C . ASN A 1 76 ? -9.289 19.641 27.547 1 94.94 76 ASN A C 1
ATOM 633 O O . ASN A 1 76 ? -10.18 19.578 26.703 1 94.94 76 ASN A O 1
ATOM 637 N N . ASP A 1 77 ? -9.102 20.75 28.203 1 95.12 77 ASP A N 1
ATOM 638 C CA . ASP A 1 77 ? -9.977 21.922 28.109 1 95.12 77 ASP A CA 1
ATOM 639 C C . ASP A 1 77 ? -9.359 23.016 27.25 1 95.12 77 ASP A C 1
ATOM 641 O O . ASP A 1 77 ? -10 24.031 26.953 1 95.12 77 ASP A O 1
ATOM 645 N N . ARG A 1 78 ? -8.234 22.703 26.719 1 96.25 78 ARG A N 1
ATOM 646 C CA . ARG A 1 78 ? -7.453 23.75 26.062 1 96.25 78 ARG A CA 1
ATOM 647 C C . ARG A 1 78 ? -8.133 24.219 24.781 1 96.25 78 ARG A C 1
ATOM 649 O O . ARG A 1 78 ? -7.949 25.359 24.359 1 96.25 78 ARG A O 1
ATOM 656 N N . HIS A 1 79 ? -8.938 23.406 24.234 1 95.12 79 HIS A N 1
ATOM 657 C CA . HIS A 1 79 ? -9.477 23.656 22.906 1 95.12 79 HIS A CA 1
ATOM 658 C C . HIS A 1 79 ? -10.422 24.859 22.906 1 95.12 79 HIS A C 1
ATOM 660 O O . HIS A 1 79 ? -10.484 25.625 21.938 1 95.12 79 HIS A O 1
ATOM 666 N N . SER A 1 80 ? -11.156 25.062 23.984 1 94.94 80 SER A N 1
ATOM 667 C CA . SER A 1 80 ? -12.102 26.172 24.078 1 94.94 80 SER A CA 1
ATOM 668 C C . SER A 1 80 ? -11.391 27.469 24.438 1 94.94 80 SER A C 1
ATOM 670 O O . SER A 1 80 ? -12 28.547 24.406 1 94.94 80 SER A O 1
ATOM 672 N N . HIS A 1 81 ? -10.078 27.359 24.656 1 95.75 81 HIS A N 1
ATOM 673 C CA . HIS A 1 81 ? -9.289 28.531 25.016 1 95.75 81 HIS A CA 1
ATOM 674 C C . HIS A 1 81 ? -8.18 28.781 24 1 95.75 81 HIS A C 1
ATOM 676 O O . HIS A 1 81 ? -7.305 29.625 24.219 1 95.75 81 HIS A O 1
ATOM 682 N N . ALA A 1 82 ? -8.242 28.109 22.969 1 97.94 82 ALA A N 1
ATOM 683 C CA . ALA A 1 82 ? -7.152 28.125 21.984 1 97.94 82 ALA A CA 1
ATOM 684 C C . ALA A 1 82 ? -7.008 29.5 21.328 1 97.94 82 ALA A C 1
ATOM 686 O O . ALA A 1 82 ? -8 30.109 20.953 1 97.94 82 ALA A O 1
ATOM 687 N N . ARG A 1 83 ? -5.836 29.984 21.281 1 98.25 83 ARG A N 1
ATOM 688 C CA . ARG A 1 83 ? -5.422 31.156 20.516 1 98.25 83 ARG A CA 1
ATOM 689 C C . ARG A 1 83 ? -4.293 30.812 19.547 1 98.25 83 ARG A C 1
ATOM 691 O O . ARG A 1 83 ? -3.586 29.812 19.75 1 98.25 83 ARG A O 1
ATOM 698 N N . ILE A 1 84 ? -4.184 31.625 18.516 1 98.81 84 ILE A N 1
ATOM 699 C CA . ILE A 1 84 ? -3.057 31.438 17.609 1 98.81 84 ILE A CA 1
ATOM 700 C C . ILE A 1 84 ? -1.867 32.281 18.078 1 98.81 84 ILE A C 1
ATOM 702 O O . ILE A 1 84 ? -1.933 33.5 18.109 1 98.81 84 ILE A O 1
ATOM 706 N N . GLY A 1 85 ? -0.858 31.562 18.531 1 98.69 85 GLY A N 1
ATOM 707 C CA . GLY A 1 85 ? 0.408 32.188 18.844 1 98.69 85 GLY A CA 1
ATOM 708 C C . GLY A 1 85 ? 1.426 32.094 17.734 1 98.69 85 GLY A C 1
ATOM 709 O O . GLY A 1 85 ? 1.324 31.234 16.875 1 98.69 85 GLY A O 1
ATOM 710 N N . TYR A 1 86 ? 2.404 33.062 17.734 1 98.81 86 TYR A N 1
ATOM 711 C CA . TYR A 1 86 ? 3.49 32.969 16.766 1 98.81 86 TYR A CA 1
ATOM 712 C C . TYR A 1 86 ? 4.84 32.844 17.469 1 98.81 86 TYR A C 1
ATOM 714 O O . TYR A 1 86 ? 4.992 33.312 18.609 1 98.81 86 TYR A O 1
ATOM 722 N N . PHE A 1 87 ? 5.707 32.188 16.812 1 98.81 87 PHE A N 1
ATOM 723 C CA . PHE A 1 87 ? 7.082 31.969 17.25 1 98.81 87 PHE A CA 1
ATOM 724 C C . PHE A 1 87 ? 8.062 32.281 16.125 1 98.81 87 PHE A C 1
ATOM 726 O O . PHE A 1 87 ? 7.719 32.156 14.945 1 98.81 87 PHE A O 1
ATOM 733 N N . TYR A 1 88 ? 9.242 32.656 16.484 1 98.81 88 TYR A N 1
ATOM 734 C CA . TYR A 1 88 ? 10.273 32.938 15.492 1 98.81 88 TYR A CA 1
ATOM 735 C C . TYR A 1 88 ? 11.617 32.375 15.945 1 98.81 88 TYR A C 1
ATOM 737 O O . TYR A 1 88 ? 11.875 32.281 17.141 1 98.81 88 TYR A O 1
ATOM 745 N N . SER A 1 89 ? 12.406 32 15.016 1 98.69 89 SER A N 1
ATOM 746 C CA . SER A 1 89 ? 13.703 31.375 15.258 1 98.69 89 SER A CA 1
ATOM 747 C C . SER A 1 89 ? 14.656 31.625 14.094 1 98.69 89 SER A C 1
ATOM 749 O O . SER A 1 89 ? 14.242 31.641 12.938 1 98.69 89 SER A O 1
ATOM 751 N N . LYS A 1 90 ? 15.938 31.797 14.422 1 98 90 LYS A N 1
ATOM 752 C CA . LYS A 1 90 ? 16.938 31.953 13.375 1 98 90 LYS A CA 1
ATOM 753 C C . LYS A 1 90 ? 17.312 30.594 12.766 1 98 90 LYS A C 1
ATOM 755 O O . LYS A 1 90 ? 17.578 30.5 11.57 1 98 90 LYS A O 1
ATOM 760 N N . ASP A 1 91 ? 17.312 29.562 13.547 1 97.88 91 ASP A N 1
ATOM 761 C CA . ASP A 1 91 ? 17.844 28.281 13.109 1 97.88 91 ASP A CA 1
ATOM 762 C C . ASP A 1 91 ? 16.703 27.297 12.82 1 97.88 91 ASP A C 1
ATOM 764 O O . ASP A 1 91 ? 16.953 26.141 12.477 1 97.88 91 ASP A O 1
ATOM 768 N N . GLY A 1 92 ? 15.5 27.688 13.016 1 98.25 92 GLY A N 1
ATOM 769 C CA . GLY A 1 92 ? 14.359 26.844 12.695 1 98.25 92 GLY A CA 1
ATOM 770 C C . GLY A 1 92 ? 14.039 25.828 13.781 1 98.25 92 GLY A C 1
ATOM 771 O O . GLY A 1 92 ? 13.258 24.891 13.562 1 98.25 92 GLY A O 1
ATOM 772 N N . LYS A 1 93 ? 14.594 25.938 15.039 1 97.5 93 LYS A N 1
ATOM 773 C CA . LYS A 1 93 ? 14.281 24.984 16.094 1 97.5 93 LYS A CA 1
ATOM 774 C C . LYS A 1 93 ? 14.305 25.656 17.469 1 97.5 93 LYS A C 1
ATOM 776 O O . LYS A 1 93 ? 13.648 25.188 18.406 1 97.5 93 LYS A O 1
ATOM 781 N N . SER A 1 94 ? 15.133 26.75 17.625 1 97.69 94 SER A N 1
ATOM 782 C CA . SER A 1 94 ? 15.125 27.516 18.859 1 97.69 94 SER A CA 1
ATOM 783 C C . SER A 1 94 ? 14.055 28.609 18.844 1 97.69 94 SER A C 1
ATOM 785 O O . SER A 1 94 ? 14.359 29.781 18.609 1 97.69 94 SER A O 1
ATOM 787 N N . TRP A 1 95 ? 12.922 28.297 19.234 1 98.5 95 TRP A N 1
ATOM 788 C CA . TRP A 1 95 ? 11.758 29.141 19 1 98.5 95 TRP A CA 1
ATOM 789 C C . TRP A 1 95 ? 11.547 30.109 20.156 1 98.5 95 TRP A C 1
ATOM 791 O O . TRP A 1 95 ? 11.578 29.719 21.328 1 98.5 95 TRP A O 1
ATOM 801 N N . VAL A 1 96 ? 11.328 31.328 19.828 1 98.19 96 VAL A N 1
ATOM 802 C CA . VAL A 1 96 ? 10.953 32.375 20.766 1 98.19 96 VAL A CA 1
ATOM 803 C C . VAL A 1 96 ? 9.477 32.75 20.578 1 98.19 96 VAL A C 1
ATOM 805 O O . VAL A 1 96 ? 9.039 33 19.453 1 98.19 96 VAL A O 1
ATOM 808 N N . TYR A 1 97 ? 8.805 32.75 21.703 1 98.5 97 TYR A N 1
ATOM 809 C CA . TYR A 1 97 ? 7.387 33.094 21.656 1 98.5 97 TYR A CA 1
ATOM 810 C C . TYR A 1 97 ? 7.191 34.594 21.453 1 98.5 97 TYR A C 1
ATOM 812 O O . TYR A 1 97 ? 7.727 35.406 22.203 1 98.5 97 TYR A O 1
ATOM 820 N N . GLY A 1 98 ? 6.41 34.938 20.422 1 98.31 98 GLY A N 1
ATOM 821 C CA . GLY A 1 98 ? 6.191 36.344 20.094 1 98.31 98 GLY A CA 1
ATOM 822 C C . GLY A 1 98 ? 4.863 36.875 20.609 1 98.31 98 GLY A C 1
ATOM 823 O O . GLY A 1 98 ? 4.602 38.062 20.547 1 98.31 98 GLY A O 1
ATOM 824 N N . GLY A 1 99 ? 3.98 36 21.062 1 98.06 99 GLY A N 1
ATOM 825 C CA . GLY A 1 99 ? 2.668 36.406 21.547 1 98.06 99 GLY A CA 1
ATOM 826 C C . GLY A 1 99 ? 1.532 35.875 20.688 1 98.06 99 GLY A C 1
ATOM 827 O O . GLY A 1 99 ? 1.738 35.031 19.828 1 98.06 99 GLY A O 1
ATOM 828 N N . HIS A 1 100 ? 0.349 36.344 21.016 1 98.31 100 HIS A N 1
ATOM 829 C CA . HIS A 1 100 ? -0.818 36.031 20.203 1 98.31 100 HIS A CA 1
ATOM 830 C C . HIS A 1 100 ? -0.783 36.781 18.875 1 98.31 100 HIS A C 1
ATOM 832 O O . HIS A 1 100 ? -0.393 37.969 18.828 1 98.31 100 HIS A O 1
ATOM 838 N N . LEU A 1 101 ? -1.143 36.125 17.844 1 98.69 101 LEU A N 1
ATOM 839 C CA . LEU A 1 101 ? -1.165 36.781 16.547 1 98.69 101 LEU A CA 1
ATOM 840 C C . LEU A 1 101 ? -2.369 37.688 16.422 1 98.69 101 LEU A C 1
ATOM 842 O O . LEU A 1 101 ? -2.227 38.875 16.031 1 98.69 101 LEU A O 1
ATOM 846 N N . LEU A 1 102 ? -3.562 37.156 16.656 1 98.5 102 LEU A N 1
ATOM 847 C CA . LEU A 1 102 ? -4.785 37.938 16.516 1 98.5 102 LEU A CA 1
ATOM 848 C C . LEU A 1 102 ? -4.988 38.844 17.719 1 98.5 102 LEU A C 1
ATOM 850 O O . LEU A 1 102 ? -4.801 38.438 18.859 1 98.5 102 LEU A O 1
ATOM 854 N N . GLN A 1 103 ? -5.344 40.031 17.453 1 97.12 103 GLN A N 1
ATOM 855 C CA . GLN A 1 103 ? -5.828 40.906 18.516 1 97.12 103 GLN A CA 1
ATOM 856 C C . GLN A 1 103 ? -7.164 40.406 19.062 1 97.12 103 GLN A C 1
ATOM 858 O O . GLN A 1 103 ? -7.895 39.688 18.375 1 97.12 103 GLN A O 1
ATOM 863 N N . GLU A 1 104 ? -7.445 40.75 20.25 1 93.06 104 GLU A N 1
ATOM 864 C CA . GLU A 1 104 ? -8.648 40.281 20.922 1 93.06 104 GLU A CA 1
ATOM 865 C C . GLU A 1 104 ? -9.898 40.594 20.109 1 93.06 104 GLU A C 1
ATOM 867 O O . GLU A 1 104 ? -10.875 39.844 20.141 1 93.06 104 GLU A O 1
ATOM 872 N N . SER A 1 105 ? -9.812 41.656 19.391 1 93.38 105 SER A N 1
ATOM 873 C CA . SER A 1 105 ? -10.977 42.156 18.641 1 93.38 105 SER A CA 1
ATOM 874 C C . SER A 1 105 ? -11.172 41.375 17.344 1 93.38 105 SER A C 1
ATOM 876 O O . SER A 1 105 ? -12.227 41.438 16.719 1 93.38 105 SER A O 1
ATOM 878 N N . ALA A 1 106 ? -10.188 40.719 16.969 1 94.62 106 ALA A N 1
ATOM 879 C CA . ALA A 1 106 ? -10.18 40.188 15.609 1 94.62 106 ALA A CA 1
ATOM 880 C C . ALA A 1 106 ? -11.164 39.031 15.477 1 94.62 106 ALA A C 1
ATOM 882 O O . ALA A 1 106 ? -11.938 38.969 14.523 1 94.62 106 ALA A O 1
ATOM 883 N N . ASN A 1 107 ? -11.125 38.031 16.359 1 93.81 107 ASN A N 1
ATOM 884 C CA . ASN A 1 107 ? -12 36.875 16.297 1 93.81 107 ASN A CA 1
ATOM 885 C C . ASN A 1 107 ? -13.391 37.188 16.844 1 93.81 107 ASN A C 1
ATOM 887 O O . ASN A 1 107 ? -13.523 37.562 18.016 1 93.81 107 ASN A O 1
ATOM 891 N N . THR A 1 108 ? -14.367 36.969 16.109 1 91.62 108 THR A N 1
ATOM 892 C CA . THR A 1 108 ? -15.734 37.312 16.5 1 91.62 108 THR A CA 1
ATOM 893 C C . THR A 1 108 ? -16.312 36.219 17.406 1 91.62 108 THR A C 1
ATOM 895 O O . THR A 1 108 ? -17.422 36.344 17.938 1 91.62 108 THR A O 1
ATOM 898 N N . ARG A 1 109 ? -15.539 35.219 17.594 1 95.56 109 ARG A N 1
ATOM 899 C CA . ARG A 1 109 ? -15.977 34.094 18.406 1 95.56 109 ARG A CA 1
ATOM 900 C C . ARG A 1 109 ? -14.992 33.812 19.547 1 95.56 109 ARG A C 1
ATOM 902 O O . ARG A 1 109 ? -14.141 34.656 19.828 1 95.56 109 ARG A O 1
ATOM 909 N N . THR A 1 110 ? -15.125 32.625 20.234 1 94.94 110 THR A N 1
ATOM 910 C CA . THR A 1 110 ? -14.516 32.531 21.562 1 94.94 110 THR A CA 1
ATOM 911 C C . THR A 1 110 ? -13.156 31.828 21.469 1 94.94 110 THR A C 1
ATOM 913 O O . THR A 1 110 ? -12.352 31.906 22.391 1 94.94 110 THR A O 1
ATOM 916 N N . ALA A 1 111 ? -12.953 31.062 20.406 1 96.38 111 ALA A N 1
ATOM 917 C CA . ALA A 1 111 ? -11.688 30.328 20.281 1 96.38 111 ALA A CA 1
ATOM 918 C C . ALA A 1 111 ? -11.188 30.344 18.844 1 96.38 111 ALA A C 1
ATOM 920 O O . ALA A 1 111 ? -11.977 30.516 17.906 1 96.38 111 ALA A O 1
ATOM 921 N N . GLU A 1 112 ? -9.906 30.25 18.719 1 98.06 112 GLU A N 1
ATOM 922 C CA . GLU A 1 112 ? -9.211 30.172 17.438 1 98.06 112 GLU A CA 1
ATOM 923 C C . GLU A 1 112 ? -8.664 28.781 17.188 1 98.06 112 GLU A C 1
ATOM 925 O O . GLU A 1 112 ? -7.898 28.25 18 1 98.06 112 GLU A O 1
ATOM 930 N N . TRP A 1 113 ? -9.078 28.203 16.109 1 98.31 113 TRP A N 1
ATOM 931 C CA . TRP A 1 113 ? -8.57 26.875 15.75 1 98.31 113 TRP A CA 1
ATOM 932 C C . TRP A 1 113 ? -7.734 26.938 14.477 1 98.31 113 TRP A C 1
ATOM 934 O O . TRP A 1 113 ? -7.668 27.984 13.82 1 98.31 113 TRP A O 1
ATOM 944 N N . SER A 1 114 ? -7.133 25.828 14.156 1 98.19 114 SER A N 1
ATOM 945 C CA . SER A 1 114 ? -6.051 25.734 13.172 1 98.19 114 SER A CA 1
ATOM 946 C C . SER A 1 114 ? -6.527 26.156 11.789 1 98.19 114 SER A C 1
ATOM 948 O O . SER A 1 114 ? -7.727 26.125 11.5 1 98.19 114 SER A O 1
ATOM 950 N N . GLY A 1 115 ? -5.57 26.438 10.914 1 98.06 115 GLY A N 1
ATOM 951 C CA . GLY A 1 115 ? -5.656 26.781 9.5 1 98.06 115 GLY A CA 1
ATOM 952 C C . GLY A 1 115 ? -4.297 26.922 8.836 1 98.06 115 GLY A C 1
ATOM 953 O O . GLY A 1 115 ? -3.506 25.984 8.812 1 98.06 115 GLY A O 1
ATOM 954 N N . GLY A 1 116 ? -4.078 28.203 8.297 1 98.5 116 GLY A N 1
ATOM 955 C CA . GLY A 1 116 ? -2.811 28.484 7.645 1 98.5 116 GLY A CA 1
ATOM 956 C C . GLY A 1 116 ? -2.52 29.969 7.531 1 98.5 116 GLY A C 1
ATOM 957 O O . GLY A 1 116 ? -3.436 30.797 7.578 1 98.5 116 GLY A O 1
ATOM 958 N N . THR A 1 117 ? -1.271 30.312 7.488 1 98.88 117 THR A N 1
ATOM 959 C CA . THR A 1 117 ? -0.799 31.688 7.32 1 98.88 117 THR A CA 1
ATOM 960 C C . THR A 1 117 ? 0.072 31.812 6.074 1 98.88 117 THR A C 1
ATOM 962 O O . THR A 1 117 ? 1.081 31.109 5.945 1 98.88 117 THR A O 1
ATOM 965 N N . ILE A 1 118 ? -0.312 32.75 5.195 1 98.75 118 ILE A N 1
ATOM 966 C CA . ILE A 1 118 ? 0.351 32.75 3.895 1 98.75 118 ILE A CA 1
ATOM 967 C C . ILE A 1 118 ? 0.841 34.156 3.557 1 98.75 118 ILE A C 1
ATOM 969 O O . ILE A 1 118 ? 0.318 35.125 4.078 1 98.75 118 ILE A O 1
ATOM 973 N N . MET A 1 119 ? 1.847 34.156 2.783 1 97.69 119 MET A N 1
ATOM 974 C CA . MET A 1 119 ? 2.277 35.312 2.033 1 97.69 119 MET A CA 1
ATOM 975 C C . MET A 1 119 ? 2.07 35.125 0.536 1 97.69 119 MET A C 1
ATOM 977 O O . MET A 1 119 ? 2.516 34.125 -0.025 1 97.69 119 MET A O 1
ATOM 981 N N . ALA A 1 120 ? 1.331 36.031 -0.049 1 94.75 120 ALA A N 1
ATOM 982 C CA . ALA A 1 120 ? 1.104 35.969 -1.491 1 94.75 120 ALA A CA 1
ATOM 983 C C . ALA A 1 120 ? 2.227 36.688 -2.254 1 94.75 120 ALA A C 1
ATOM 985 O O . ALA A 1 120 ? 2.861 37.594 -1.731 1 94.75 120 ALA A O 1
ATOM 986 N N . PRO A 1 121 ? 2.363 36.219 -3.479 1 90.38 121 PRO A N 1
ATOM 987 C CA . PRO A 1 121 ? 3.404 36.906 -4.266 1 90.38 121 PRO A CA 1
ATOM 988 C C . PRO A 1 121 ? 3.203 38.406 -4.359 1 90.38 121 PRO A C 1
ATOM 990 O O . PRO A 1 121 ? 2.08 38.875 -4.566 1 90.38 121 PRO A O 1
ATOM 993 N N . GLY A 1 122 ? 4.27 39.094 -4.188 1 88.06 122 GLY A N 1
ATOM 994 C CA . GLY A 1 122 ? 4.242 40.562 -4.32 1 88.06 122 GLY A CA 1
ATOM 995 C C . GLY A 1 122 ? 3.67 41.25 -3.105 1 88.06 122 GLY A C 1
ATOM 996 O O . GLY A 1 122 ? 3.537 42.469 -3.096 1 88.06 122 GLY A O 1
ATOM 997 N N . SER A 1 123 ? 3.42 40.625 -2.061 1 89.5 123 SER A N 1
ATOM 998 C CA . SER A 1 123 ? 2.74 41.219 -0.912 1 89.5 123 SER A CA 1
ATOM 999 C C . SER A 1 123 ? 3.719 41.969 -0.011 1 89.5 123 SER A C 1
ATOM 1001 O O . SER A 1 123 ? 3.311 42.625 0.947 1 89.5 123 SER A O 1
ATOM 1003 N N . ARG A 1 124 ? 4.992 41.969 -0.314 1 92.5 124 ARG A N 1
ATOM 1004 C CA . ARG A 1 124 ? 6.023 42.594 0.503 1 92.5 124 ARG A CA 1
ATOM 1005 C C . ARG A 1 124 ? 6 42.062 1.93 1 92.5 124 ARG A C 1
ATOM 1007 O O . ARG A 1 124 ? 6.574 41 2.213 1 92.5 124 ARG A O 1
ATOM 1014 N N . ASN A 1 125 ? 5.234 42.656 2.799 1 96.88 125 ASN A N 1
ATOM 1015 C CA . ASN A 1 125 ? 5.199 42.188 4.172 1 96.88 125 ASN A CA 1
ATOM 1016 C C . ASN A 1 125 ? 3.775 41.875 4.621 1 96.88 125 ASN A C 1
ATOM 1018 O O . ASN A 1 125 ? 3.521 41.688 5.816 1 96.88 125 ASN A O 1
ATOM 1022 N N . GLN A 1 126 ? 2.826 41.844 3.717 1 97.38 126 GLN A N 1
ATOM 1023 C CA . GLN A 1 126 ? 1.446 41.5 4.047 1 97.38 126 GLN A CA 1
ATOM 1024 C C . GLN A 1 126 ? 1.292 40 4.27 1 97.38 126 GLN A C 1
ATOM 1026 O O . GLN A 1 126 ? 1.874 39.219 3.541 1 97.38 126 GLN A O 1
ATOM 1031 N N . VAL A 1 127 ? 0.563 39.688 5.309 1 98.38 127 VAL A N 1
ATOM 1032 C CA . VAL A 1 127 ? 0.325 38.312 5.707 1 98.38 127 VAL A CA 1
ATOM 1033 C C . VAL A 1 127 ? -1.173 38.062 5.879 1 98.38 127 VAL A C 1
ATOM 1035 O O . VAL A 1 127 ? -1.894 38.938 6.371 1 98.38 127 VAL A O 1
ATOM 1038 N N . GLU A 1 128 ? -1.656 37 5.395 1 98.62 128 GLU A N 1
ATOM 1039 C CA . GLU A 1 128 ? -3.031 36.531 5.602 1 98.62 128 GLU A CA 1
ATOM 1040 C C . GLU A 1 128 ? -3.082 35.281 6.438 1 98.62 128 GLU A C 1
ATOM 1042 O O . GLU A 1 128 ? -2.354 34.312 6.164 1 98.62 128 GLU A O 1
ATOM 1047 N N . THR A 1 129 ? -3.885 35.281 7.457 1 98.75 129 THR A N 1
ATOM 1048 C CA . THR A 1 129 ? -4.086 34.094 8.273 1 98.75 129 THR A CA 1
ATOM 1049 C C . THR A 1 129 ? -5.523 33.594 8.156 1 98.75 129 THR A C 1
ATOM 1051 O O . THR A 1 129 ? -6.469 34.312 8.508 1 98.75 129 THR A O 1
ATOM 1054 N N . PHE A 1 130 ? -5.641 32.406 7.578 1 98.88 130 PHE A N 1
ATOM 1055 C CA . PHE A 1 130 ? -6.902 31.672 7.543 1 98.88 130 PHE A CA 1
ATOM 1056 C C . PHE A 1 130 ? -7.027 30.75 8.75 1 98.88 130 PHE A C 1
ATOM 1058 O O . PHE A 1 130 ? -6.082 30.047 9.086 1 98.88 130 PHE A O 1
ATOM 1065 N N . PHE A 1 131 ? -8.094 30.828 9.422 1 98.69 131 PHE A N 1
ATOM 1066 C CA . PHE A 1 131 ? -8.266 30.062 10.648 1 98.69 131 PHE A CA 1
ATOM 1067 C C . PHE A 1 131 ? -9.719 29.688 10.852 1 98.69 131 PHE A C 1
ATOM 1069 O O . PHE A 1 131 ? -10.578 30.031 10.039 1 98.69 131 PHE A O 1
ATOM 1076 N N . THR A 1 132 ? -9.992 28.844 11.836 1 98.62 132 THR A N 1
ATOM 1077 C CA . THR A 1 132 ? -11.352 28.484 12.219 1 98.62 132 THR A CA 1
ATOM 1078 C C . THR A 1 132 ? -11.82 29.312 13.406 1 98.62 132 THR A C 1
ATOM 1080 O O . THR A 1 132 ? -11.258 29.203 14.5 1 98.62 132 THR A O 1
ATOM 1083 N N . SER A 1 133 ? -12.734 30.156 13.141 1 98.12 133 SER A N 1
ATOM 1084 C CA . SER A 1 133 ? -13.391 30.906 14.203 1 98.12 133 SER A CA 1
ATOM 1085 C C . SER A 1 133 ? -14.453 30.062 14.906 1 98.12 133 SER A C 1
ATOM 1087 O O . SER A 1 133 ? -15.477 29.734 14.312 1 98.12 133 SER A O 1
ATOM 1089 N N . THR A 1 134 ? -14.188 29.75 16.188 1 95.88 134 THR A N 1
ATOM 1090 C CA . THR A 1 134 ? -15.023 28.766 16.875 1 95.88 134 THR A CA 1
ATOM 1091 C C . THR A 1 134 ? -15.719 29.391 18.078 1 95.88 134 THR A C 1
ATOM 1093 O O . THR A 1 134 ? -15.094 30.109 18.859 1 95.88 134 THR A O 1
ATOM 1096 N N . LEU A 1 135 ? -16.953 29.062 18.188 1 94.38 135 LEU A N 1
ATOM 1097 C CA . LEU A 1 135 ? -17.75 29.531 19.312 1 94.38 135 LEU A CA 1
ATOM 1098 C C . LEU A 1 135 ? -18.016 28.391 20.297 1 94.38 135 LEU A C 1
ATOM 1100 O O . LEU A 1 135 ? -18.5 27.312 19.891 1 94.38 135 LEU A O 1
ATOM 1104 N N . PHE A 1 136 ? -17.609 28.578 21.5 1 90.19 136 PHE A N 1
ATOM 1105 C CA . PHE A 1 136 ? -18.031 27.734 22.625 1 90.19 136 PHE A CA 1
ATOM 1106 C C . PHE A 1 136 ? -18.953 28.5 23.562 1 90.19 136 PHE A C 1
ATOM 1108 O O . PHE A 1 136 ? -18.484 29.266 24.391 1 90.19 136 PHE A O 1
ATOM 1115 N N . ASP A 1 137 ? -20.172 28.344 23.328 1 82.12 137 ASP A N 1
ATOM 1116 C CA . ASP A 1 137 ? -21.109 29.109 24.141 1 82.12 137 ASP A CA 1
ATOM 1117 C C . ASP A 1 137 ? -21.484 28.344 25.406 1 82.12 137 ASP A C 1
ATOM 1119 O O . ASP A 1 137 ? -21.469 27.109 25.438 1 82.12 137 ASP A O 1
ATOM 1123 N N . LYS A 1 138 ? -21.859 29.109 26.422 1 79.19 138 LYS A N 1
ATOM 1124 C CA . LYS A 1 138 ? -22.266 28.562 27.703 1 79.19 138 LYS A CA 1
ATOM 1125 C C . LYS A 1 138 ? -23.578 27.797 27.594 1 79.19 138 LYS A C 1
ATOM 1127 O O . LYS A 1 138 ? -23.875 26.922 28.422 1 79.19 138 LYS A O 1
ATOM 1132 N N . ASN A 1 139 ? -24.234 28.156 26.641 1 76.12 139 ASN A N 1
ATOM 1133 C CA . ASN A 1 139 ? -25.516 27.516 26.453 1 76.12 139 ASN A CA 1
ATOM 1134 C C . ASN A 1 139 ? -25.406 26.281 25.562 1 76.12 139 ASN A C 1
ATOM 1136 O O . ASN A 1 139 ? -26.422 25.688 25.188 1 76.12 139 ASN A O 1
ATOM 1140 N N . GLY A 1 140 ? -24.219 26.078 25.188 1 73 140 GLY A N 1
ATOM 1141 C CA . GLY A 1 140 ? -24 24.844 24.422 1 73 140 GLY A CA 1
ATOM 1142 C C . GLY A 1 140 ? -23.969 25.078 22.922 1 73 140 GLY A C 1
ATOM 1143 O O . GLY A 1 140 ? -23.859 24.125 22.156 1 73 140 GLY A O 1
ATOM 1144 N N . VAL A 1 141 ? -24.266 26.297 22.469 1 69 141 VAL A N 1
ATOM 1145 C CA . VAL A 1 141 ? -24.219 26.609 21.047 1 69 141 VAL A CA 1
ATOM 1146 C C . VAL A 1 141 ? -22.766 26.547 20.562 1 69 141 VAL A C 1
ATOM 1148 O O . VAL A 1 141 ? -21.859 27.062 21.219 1 69 141 VAL A O 1
ATOM 1151 N N . ARG A 1 142 ? -22.578 25.766 19.422 1 85.94 142 ARG A N 1
ATOM 1152 C CA . ARG A 1 142 ? -21.25 25.656 18.797 1 85.94 142 ARG A CA 1
ATOM 1153 C C . ARG A 1 142 ? -21.281 26.125 17.359 1 85.94 142 ARG A C 1
ATOM 1155 O O . ARG A 1 142 ? -22.25 25.891 16.641 1 85.94 142 ARG A O 1
ATOM 1162 N N . GLU A 1 143 ? -20.312 26.984 17 1 91.25 143 GLU A N 1
ATOM 1163 C CA . GLU A 1 143 ? -20.094 27.406 15.625 1 91.25 143 GLU A CA 1
ATOM 1164 C C . GLU A 1 143 ? -18.641 27.203 15.211 1 91.25 143 GLU A C 1
ATOM 1166 O O . GLU A 1 143 ? -17.734 27.234 16.047 1 91.25 143 GLU A O 1
ATOM 1171 N N . ALA A 1 144 ? -18.484 26.844 14.117 1 95.12 144 ALA A N 1
ATOM 1172 C CA . ALA A 1 144 ? -17.156 26.781 13.484 1 95.12 144 ALA A CA 1
ATOM 1173 C C . ALA A 1 144 ? -17.203 27.344 12.07 1 95.12 144 ALA A C 1
ATOM 1175 O O . ALA A 1 144 ? -17.922 26.844 11.211 1 95.12 144 ALA A O 1
ATOM 1176 N N . VAL A 1 145 ? -16.5 28.438 11.852 1 97.38 145 VAL A N 1
ATOM 1177 C CA . VAL A 1 145 ? -16.547 29.188 10.602 1 97.38 145 VAL A CA 1
ATOM 1178 C C . VAL A 1 145 ? -15.133 29.453 10.094 1 97.38 145 VAL A C 1
ATOM 1180 O O . VAL A 1 145 ? -14.266 29.875 10.859 1 97.38 145 VAL A O 1
ATOM 1183 N N . ALA A 1 146 ? -14.898 29.109 8.805 1 98.56 146 ALA A N 1
ATOM 1184 C CA . ALA A 1 146 ? -13.641 29.547 8.203 1 98.56 146 ALA A CA 1
ATOM 1185 C C . ALA A 1 146 ? -13.578 31.062 8.102 1 98.56 146 ALA A C 1
ATOM 1187 O O . ALA A 1 146 ? -14.531 31.703 7.66 1 98.56 146 ALA A O 1
ATOM 1188 N N . ALA A 1 147 ? -12.438 31.625 8.523 1 98.69 147 ALA A N 1
ATOM 1189 C CA . ALA A 1 147 ? -12.281 33.094 8.531 1 98.69 147 ALA A CA 1
ATOM 1190 C C . ALA A 1 147 ? -10.875 33.469 8.102 1 98.69 147 ALA A C 1
ATOM 1192 O O . ALA A 1 147 ? -9.961 32.656 8.086 1 98.69 147 ALA A O 1
ATOM 1193 N N . VAL A 1 148 ? -10.75 34.719 7.688 1 98.62 148 VAL A N 1
ATOM 1194 C CA . VAL A 1 148 ? -9.438 35.281 7.352 1 98.62 148 VAL A CA 1
ATOM 1195 C C . VAL A 1 148 ? -9.203 36.562 8.117 1 98.62 148 VAL A C 1
ATOM 1197 O O . VAL A 1 148 ? -10.133 37.344 8.328 1 98.62 148 VAL A O 1
ATOM 1200 N N . THR A 1 149 ? -8.055 36.719 8.68 1 98.31 149 THR A N 1
ATOM 1201 C CA . THR A 1 149 ? -7.543 37.969 9.219 1 98.31 149 THR A CA 1
ATOM 1202 C C . THR A 1 149 ? -6.234 38.375 8.539 1 98.31 149 THR A C 1
ATOM 1204 O O . THR A 1 149 ? -5.492 37.5 8.07 1 98.31 149 THR A O 1
ATOM 1207 N N . LYS A 1 150 ? -6.008 39.656 8.438 1 97.81 150 LYS A N 1
ATOM 1208 C CA . LYS A 1 150 ? -4.867 40.156 7.676 1 97.81 150 LYS A CA 1
ATOM 1209 C C . LYS A 1 150 ? -4.043 41.156 8.5 1 97.81 150 LYS A C 1
ATOM 1211 O O . LYS A 1 150 ? -4.586 41.875 9.336 1 97.81 150 LYS A O 1
ATOM 1216 N N . GLY A 1 151 ? -2.812 41.125 8.227 1 98.25 151 GLY A N 1
ATOM 1217 C CA . GLY A 1 151 ? -1.868 42.031 8.867 1 98.25 151 GLY A CA 1
ATOM 1218 C C . GLY A 1 151 ? -0.523 42.062 8.164 1 98.25 151 GLY A C 1
ATOM 1219 O O . GLY A 1 151 ? -0.432 41.812 6.969 1 98.25 151 GLY A O 1
ATOM 1220 N N . ARG A 1 152 ? 0.442 42.656 8.922 1 98.12 152 ARG A N 1
ATOM 1221 C CA . ARG A 1 152 ? 1.789 42.812 8.391 1 98.12 152 ARG A CA 1
ATOM 1222 C C . ARG A 1 152 ? 2.832 42.219 9.336 1 98.12 152 ARG A C 1
ATOM 1224 O O . ARG A 1 152 ? 2.664 42.281 10.562 1 98.12 152 ARG A O 1
ATOM 1231 N N . ILE A 1 153 ? 3.834 41.656 8.75 1 98.56 153 ILE A N 1
ATOM 1232 C CA . ILE A 1 153 ? 4.961 41.125 9.5 1 98.56 153 ILE A CA 1
ATOM 1233 C C . ILE A 1 153 ? 6.133 42.094 9.453 1 98.56 153 ILE A C 1
ATOM 1235 O O . ILE A 1 153 ? 6.387 42.719 8.422 1 98.56 153 ILE A O 1
ATOM 1239 N N . TYR A 1 154 ? 6.859 42.219 10.547 1 98.06 154 TYR A N 1
ATOM 1240 C CA . TYR A 1 154 ? 8.07 43.031 10.68 1 98.06 154 TYR A CA 1
ATOM 1241 C C . TYR A 1 154 ? 9.164 42.25 11.398 1 98.06 154 TYR A C 1
ATOM 1243 O O . TYR A 1 154 ? 8.883 41.312 12.133 1 98.06 154 TYR A O 1
ATOM 1251 N N . ALA A 1 155 ? 10.375 42.656 11.172 1 98.06 155 ALA A N 1
ATOM 1252 C CA . ALA A 1 155 ? 11.484 41.969 11.836 1 98.06 155 ALA A CA 1
ATOM 1253 C C . ALA A 1 155 ? 12.703 42.906 11.93 1 98.06 155 ALA A C 1
ATOM 1255 O O . ALA A 1 155 ? 12.906 43.781 11.086 1 98.06 155 ALA A O 1
ATOM 1256 N N . ASP A 1 156 ? 13.438 42.719 12.906 1 97.06 156 ASP A N 1
ATOM 1257 C CA . ASP A 1 156 ? 14.773 43.281 13.086 1 97.06 156 ASP A CA 1
ATOM 1258 C C . ASP A 1 156 ? 15.734 42.25 13.68 1 97.06 156 ASP A C 1
ATOM 1260 O O . ASP A 1 156 ? 15.477 41.031 13.602 1 97.06 156 ASP A O 1
ATOM 1264 N N . SER A 1 157 ? 16.844 42.719 14.195 1 94.56 157 SER A N 1
ATOM 1265 C CA . SER A 1 157 ? 17.859 41.781 14.695 1 94.56 157 SER A CA 1
ATOM 1266 C C . SER A 1 157 ? 17.375 41.094 15.969 1 94.56 157 SER A C 1
ATOM 1268 O O . SER A 1 157 ? 17.906 40.031 16.344 1 94.56 157 SER A O 1
ATOM 1270 N N . GLU A 1 158 ? 16.344 41.688 16.562 1 95.75 158 GLU A N 1
ATOM 1271 C CA . GLU A 1 158 ? 15.914 41.156 17.859 1 95.75 158 GLU A CA 1
ATOM 1272 C C . GLU A 1 158 ? 14.758 40.188 17.703 1 95.75 158 GLU A C 1
ATOM 1274 O O . GLU A 1 158 ? 14.469 39.406 18.625 1 95.75 158 GLU A O 1
ATOM 1279 N N . GLY A 1 159 ? 14.062 40.375 16.625 1 97.62 159 GLY A N 1
ATOM 1280 C CA . GLY A 1 159 ? 12.953 39.438 16.5 1 97.62 159 GLY A CA 1
ATOM 1281 C C . GLY A 1 159 ? 11.906 39.875 15.5 1 97.62 159 GLY A C 1
ATOM 1282 O O . GLY A 1 159 ? 12.156 40.781 14.68 1 97.62 159 GLY A O 1
ATOM 1283 N N . VAL A 1 160 ? 10.805 39.156 15.523 1 98.44 160 VAL A N 1
ATOM 1284 C CA . VAL A 1 160 ? 9.68 39.344 14.617 1 98.44 160 VAL A CA 1
ATOM 1285 C C . VAL A 1 160 ? 8.477 39.875 15.391 1 98.44 160 VAL A C 1
ATOM 1287 O O . VAL A 1 160 ? 8.258 39.5 16.547 1 98.44 160 VAL A O 1
ATOM 1290 N N . TRP A 1 161 ? 7.738 40.812 14.812 1 98.31 161 TRP A N 1
ATOM 1291 C CA . TRP A 1 161 ? 6.449 41.219 15.367 1 98.31 161 TRP A CA 1
ATOM 1292 C C . TRP A 1 161 ? 5.434 41.469 14.258 1 98.31 161 TRP A C 1
ATOM 1294 O O . TRP A 1 161 ? 5.793 41.531 13.078 1 98.31 161 TRP A O 1
ATOM 1304 N N . PHE A 1 162 ? 4.188 41.469 14.641 1 98.38 162 PHE A N 1
ATOM 1305 C CA . PHE A 1 162 ? 3.096 41.656 13.688 1 98.38 162 PHE A CA 1
ATOM 1306 C C . PHE A 1 162 ? 2.252 42.875 14.039 1 98.38 162 PHE A C 1
ATOM 1308 O O . PHE A 1 162 ? 2.145 43.25 15.211 1 98.38 162 PHE A O 1
ATOM 1315 N N . LYS A 1 163 ? 1.735 43.531 13.031 1 97.56 163 LYS A N 1
ATOM 1316 C CA . LYS A 1 163 ? 0.724 44.562 13.164 1 97.56 163 LYS A CA 1
ATOM 1317 C C . LYS A 1 163 ? -0.519 44.25 12.344 1 97.56 163 LYS A C 1
ATOM 1319 O O . LYS A 1 163 ? -0.429 43.562 11.32 1 97.56 163 LYS A O 1
ATOM 1324 N N . GLY A 1 164 ? -1.662 44.812 12.844 1 97.56 164 GLY A N 1
ATOM 1325 C CA . GLY A 1 164 ? -2.928 44.406 12.242 1 97.56 164 GLY A CA 1
ATOM 1326 C C . GLY A 1 164 ? -3.59 43.25 12.945 1 97.56 164 GLY A C 1
ATOM 1327 O O . GLY A 1 164 ? -3.643 43.219 14.18 1 97.56 164 GLY A O 1
ATOM 1328 N N . PHE A 1 165 ? -4.293 42.375 12.117 1 98.38 165 PHE A N 1
ATOM 1329 C CA . PHE A 1 165 ? -4.988 41.219 12.688 1 98.38 165 PHE A CA 1
ATOM 1330 C C . PHE A 1 165 ? -5.988 41.656 13.75 1 98.38 165 PHE A C 1
ATOM 1332 O O . PHE A 1 165 ? -6.043 41.094 14.836 1 98.38 165 PHE A O 1
ATOM 1339 N N . ASP A 1 166 ? -6.652 42.719 13.508 1 97.94 166 ASP A N 1
ATOM 1340 C CA . ASP A 1 166 ? -7.578 43.281 14.469 1 97.94 166 ASP A CA 1
ATOM 1341 C C . ASP A 1 166 ? -9.031 43.094 14.039 1 97.94 166 ASP A C 1
ATOM 1343 O O . ASP A 1 166 ? -9.961 43.438 14.758 1 97.94 166 ASP A O 1
ATOM 1347 N N . GLN A 1 167 ? -9.195 42.531 12.898 1 97.5 167 GLN A N 1
ATOM 1348 C CA . GLN A 1 167 ? -10.508 42.156 12.375 1 97.5 167 GLN A CA 1
ATOM 1349 C C . GLN A 1 167 ? -10.43 40.875 11.555 1 97.5 167 GLN A C 1
ATOM 1351 O O . GLN A 1 167 ? -9.352 40.5 11.094 1 97.5 167 GLN A O 1
ATOM 1356 N N . SER A 1 168 ? -11.5 40.188 11.484 1 97.75 168 SER A N 1
ATOM 1357 C CA . SER A 1 168 ? -11.57 39 10.633 1 97.75 168 SER A CA 1
ATOM 1358 C C . SER A 1 168 ? -12.812 39.031 9.75 1 97.75 168 SER A C 1
ATOM 1360 O O . SER A 1 168 ? -13.758 39.781 10.016 1 97.75 168 SER A O 1
ATOM 1362 N N . THR A 1 169 ? -12.773 38.406 8.656 1 98.12 169 THR A N 1
ATOM 1363 C CA . THR A 1 169 ? -13.891 38.188 7.742 1 98.12 169 THR A CA 1
ATOM 1364 C C . THR A 1 169 ? -14.281 36.719 7.711 1 98.12 169 THR A C 1
ATOM 1366 O O . THR A 1 169 ? -13.438 35.844 7.484 1 98.12 169 THR A O 1
ATOM 1369 N N . ASP A 1 170 ? -15.586 36.469 8.016 1 98 170 ASP A N 1
ATOM 1370 C CA . ASP A 1 170 ? -16.109 35.125 7.836 1 98 170 ASP A CA 1
ATOM 1371 C C . ASP A 1 170 ? -16.125 34.719 6.359 1 98 170 ASP A C 1
ATOM 1373 O O . ASP A 1 170 ? -16.562 35.531 5.512 1 98 170 ASP A O 1
ATOM 1377 N N . LEU A 1 171 ? -15.695 33.594 6.082 1 98.44 171 LEU A N 1
ATOM 1378 C CA . LEU A 1 171 ? -15.57 33.188 4.688 1 98.44 171 LEU A CA 1
ATOM 1379 C C . LEU A 1 171 ? -16.688 32.219 4.305 1 98.44 171 LEU A C 1
ATOM 1381 O O . LEU A 1 171 ? -17.375 32.406 3.309 1 98.44 171 LEU A O 1
ATOM 1385 N N . PHE A 1 172 ? -16.797 31.062 4.918 1 98 172 PHE A N 1
ATOM 1386 C CA . PHE A 1 172 ? -17.797 30.047 4.633 1 98 172 PHE A CA 1
ATOM 1387 C C . PHE A 1 172 ? -17.953 29.094 5.82 1 98 172 PHE A C 1
ATOM 1389 O O . PHE A 1 172 ? -17.094 29.047 6.703 1 98 172 PHE A O 1
ATOM 1396 N N . GLN A 1 173 ? -19.047 28.422 5.926 1 96.5 173 GLN A N 1
ATOM 1397 C CA . GLN A 1 173 ? -19.406 27.438 6.941 1 96.5 173 GLN A CA 1
ATOM 1398 C C . GLN A 1 173 ? -20.203 26.281 6.336 1 96.5 173 GLN A C 1
ATOM 1400 O O . GLN A 1 173 ? -20.562 26.312 5.16 1 96.5 173 GLN A O 1
ATOM 1405 N N . ALA A 1 174 ? -20.375 25.266 7.109 1 96.81 174 ALA A N 1
ATOM 1406 C CA . ALA A 1 174 ? -21.094 24.094 6.609 1 96.81 174 ALA A CA 1
ATOM 1407 C C . ALA A 1 174 ? -22.469 24.484 6.094 1 96.81 174 ALA A C 1
ATOM 1409 O O . ALA A 1 174 ? -23.219 25.203 6.762 1 96.81 174 ALA A O 1
ATOM 1410 N N . ASP A 1 175 ? -22.906 23.969 4.926 1 95.06 175 ASP A N 1
ATOM 1411 C CA . ASP A 1 175 ? -24.078 24.469 4.219 1 95.06 175 ASP A CA 1
ATOM 1412 C C . ASP A 1 175 ? -25.266 23.516 4.391 1 95.06 175 ASP A C 1
ATOM 1414 O O . ASP A 1 175 ? -26.406 23.875 4.07 1 95.06 175 ASP A O 1
ATOM 1418 N N . GLY A 1 176 ? -24.969 22.375 4.891 1 94.75 176 GLY A N 1
ATOM 1419 C CA . GLY A 1 176 ? -26.031 21.391 4.977 1 94.75 176 GLY A CA 1
ATOM 1420 C C . GLY A 1 176 ? -26.359 20.75 3.643 1 94.75 176 GLY A C 1
ATOM 1421 O O . GLY A 1 176 ? -27.297 19.953 3.547 1 94.75 176 GLY A O 1
ATOM 1422 N N . LEU A 1 177 ? -25.625 21.156 2.623 1 94.44 177 LEU A N 1
ATOM 1423 C CA . LEU A 1 177 ? -25.797 20.609 1.284 1 94.44 177 LEU A CA 1
ATOM 1424 C C . LEU A 1 177 ? -24.641 19.672 0.932 1 94.44 177 LEU A C 1
ATOM 1426 O O . LEU A 1 177 ? -24.844 18.469 0.775 1 94.44 177 LEU A O 1
ATOM 1430 N N . PHE A 1 178 ? -23.484 20.203 0.925 1 95.44 178 PHE A N 1
ATOM 1431 C CA . PHE A 1 178 ? -22.297 19.391 0.665 1 95.44 178 PHE A CA 1
ATOM 1432 C C . PHE A 1 178 ? -21.703 18.859 1.966 1 95.44 178 PHE A C 1
ATOM 1434 O O . PHE A 1 178 ? -21.094 17.781 1.985 1 95.44 178 PHE A O 1
ATOM 1441 N N . TYR A 1 179 ? -21.953 19.594 3.027 1 97.06 179 TYR A N 1
ATOM 1442 C CA . TYR A 1 179 ? -21.281 19.312 4.297 1 97.06 179 TYR A CA 1
ATOM 1443 C C . TYR A 1 179 ? -22.281 19.375 5.453 1 97.06 179 TYR A C 1
ATOM 1445 O O . TYR A 1 179 ? -23.078 20.312 5.547 1 97.06 179 TYR A O 1
ATOM 1453 N N . GLN A 1 180 ? -22.156 18.406 6.293 1 96.44 180 GLN A N 1
ATOM 1454 C CA . GLN A 1 180 ? -23.031 18.297 7.453 1 96.44 180 GLN A CA 1
ATOM 1455 C C . GLN A 1 180 ? -22.938 19.547 8.328 1 96.44 180 GLN A C 1
ATOM 1457 O O . GLN A 1 180 ? -21.844 19.984 8.68 1 96.44 180 GLN A O 1
ATOM 1462 N N . ASN A 1 181 ? -24.094 20.125 8.664 1 95.06 181 ASN A N 1
ATOM 1463 C CA . ASN A 1 181 ? -24.109 21.266 9.578 1 95.06 181 ASN A CA 1
ATOM 1464 C C . ASN A 1 181 ? -24.562 20.859 10.977 1 95.06 181 ASN A C 1
ATOM 1466 O O . ASN A 1 181 ? -24.812 19.688 11.234 1 95.06 181 ASN A O 1
ATOM 1470 N N . TYR A 1 182 ? -24.625 21.797 11.844 1 92.38 182 TYR A N 1
ATOM 1471 C CA . TYR A 1 182 ? -24.922 21.578 13.25 1 92.38 182 TYR A CA 1
ATOM 1472 C C . TYR A 1 182 ? -26.297 20.938 13.43 1 92.38 182 TYR A C 1
ATOM 1474 O O . TYR A 1 182 ? -26.5 20.109 14.32 1 92.38 182 TYR A O 1
ATOM 1482 N N . ALA A 1 183 ? -27.25 21.312 12.648 1 92.5 183 ALA A N 1
ATOM 1483 C CA . ALA A 1 183 ? -28.594 20.766 12.75 1 92.5 183 ALA A CA 1
ATOM 1484 C C . ALA A 1 183 ? -28.609 19.281 12.406 1 92.5 183 ALA A C 1
ATOM 1486 O O . ALA A 1 183 ? -29.391 18.516 12.977 1 92.5 183 ALA A O 1
ATOM 1487 N N . GLU A 1 184 ? -27.734 18.953 11.547 1 94.88 184 GLU A N 1
ATOM 1488 C CA . GLU A 1 184 ? -27.672 17.562 11.086 1 94.88 184 GLU A CA 1
ATOM 1489 C C . GLU A 1 184 ? -26.812 16.703 12.008 1 94.88 184 GLU A C 1
ATOM 1491 O O . GLU A 1 184 ? -27 15.492 12.094 1 94.88 184 GLU A O 1
ATOM 1496 N N . ASN A 1 185 ? -25.844 17.25 12.602 1 94.06 185 ASN A N 1
ATOM 1497 C CA . ASN A 1 185 ? -24.906 16.641 13.531 1 94.06 185 ASN A CA 1
ATOM 1498 C C . ASN A 1 185 ? -24.375 17.641 14.547 1 94.06 185 ASN A C 1
ATOM 1500 O O . ASN A 1 185 ? -23.562 18.5 14.211 1 94.06 185 ASN A O 1
ATOM 1504 N N . ASN A 1 186 ? -24.734 17.469 15.758 1 91.12 186 ASN A N 1
ATOM 1505 C CA . ASN A 1 186 ? -24.344 18.438 16.781 1 91.12 186 ASN A CA 1
ATOM 1506 C C . ASN A 1 186 ? -22.875 18.281 17.172 1 91.12 186 ASN A C 1
ATOM 1508 O O . ASN A 1 186 ? -22.344 19.078 17.938 1 91.12 186 ASN A O 1
ATOM 1512 N N . LEU A 1 187 ? -22.234 17.297 16.594 1 88.5 187 LEU A N 1
ATOM 1513 C CA . LEU A 1 187 ? -20.797 17.078 16.812 1 88.5 187 LEU A CA 1
ATOM 1514 C C . LEU A 1 187 ? -20.016 17.297 15.516 1 88.5 187 LEU A C 1
ATOM 1516 O O . LEU A 1 187 ? -18.906 16.781 15.359 1 88.5 187 LEU A O 1
ATOM 1520 N N . TRP A 1 188 ? -20.625 18.016 14.547 1 88.38 188 TRP A N 1
ATOM 1521 C CA . TRP A 1 188 ? -20.078 18.156 13.203 1 88.38 188 TRP A CA 1
ATOM 1522 C C . TRP A 1 188 ? -18.688 18.781 13.234 1 88.38 188 TRP A C 1
ATOM 1524 O O . TRP A 1 188 ? -18.375 19.562 14.141 1 88.38 188 TRP A O 1
ATOM 1534 N N . ASN A 1 189 ? -17.875 18.375 12.312 1 93.19 189 ASN A N 1
ATOM 1535 C CA . ASN A 1 189 ? -16.547 18.953 12.07 1 93.19 189 ASN A CA 1
ATOM 1536 C C . ASN A 1 189 ? -16.562 19.859 10.836 1 93.19 189 ASN A C 1
ATOM 1538 O O . ASN A 1 189 ? -16.984 19.438 9.758 1 93.19 189 ASN A O 1
ATOM 1542 N N . PHE A 1 190 ? -16.203 21.094 10.93 1 97.56 190 PHE A N 1
ATOM 1543 C CA . PHE A 1 190 ? -15.992 22.031 9.844 1 97.56 190 PHE A CA 1
ATOM 1544 C C . PHE A 1 190 ? -14.906 23.047 10.211 1 97.56 190 PHE A C 1
ATOM 1546 O O . PHE A 1 190 ? -15.18 24.031 10.891 1 97.56 190 PHE A O 1
ATOM 1553 N N . ARG A 1 191 ? -13.68 22.75 9.703 1 98.31 191 ARG A N 1
ATOM 1554 C CA . ARG A 1 191 ? -12.578 23.531 10.25 1 98.31 191 ARG A CA 1
ATOM 1555 C C . ARG A 1 191 ? -11.32 23.375 9.406 1 98.31 191 ARG A C 1
ATOM 1557 O O . ARG A 1 191 ? -11.32 22.625 8.422 1 98.31 191 ARG A O 1
ATOM 1564 N N . ASP A 1 192 ? -10.273 24.156 9.742 1 98.75 192 ASP A N 1
ATOM 1565 C CA . ASP A 1 192 ? -8.883 24.031 9.328 1 98.75 192 ASP A CA 1
ATOM 1566 C C . ASP A 1 192 ? -8.703 24.422 7.867 1 98.75 192 ASP A C 1
ATOM 1568 O O . ASP A 1 192 ? -8.148 23.656 7.078 1 98.75 192 ASP A O 1
ATOM 1572 N N . PRO A 1 193 ? -9.086 25.609 7.488 1 98.88 193 PRO A N 1
ATOM 1573 C CA . PRO A 1 193 ? -8.914 26.031 6.094 1 98.88 193 PRO A CA 1
ATOM 1574 C C . PRO A 1 193 ? -7.453 26.094 5.668 1 98.88 193 PRO A C 1
ATOM 1576 O O . PRO A 1 193 ? -6.629 26.703 6.359 1 98.88 193 PRO A O 1
ATOM 1579 N N . HIS A 1 194 ? -7.113 25.484 4.602 1 98.88 194 HIS A N 1
ATOM 1580 C CA . HIS A 1 194 ? -5.797 25.5 3.971 1 98.88 194 HIS A CA 1
ATOM 1581 C C . HIS A 1 194 ? -5.871 26.062 2.559 1 98.88 194 HIS A C 1
ATOM 1583 O O . HIS A 1 194 ? -6.348 25.406 1.639 1 98.88 194 HIS A O 1
ATOM 1589 N N . VAL A 1 195 ? -5.312 27.234 2.33 1 98.81 195 VAL A N 1
ATOM 1590 C CA . VAL A 1 195 ? -5.426 27.953 1.062 1 98.81 195 VAL A CA 1
ATOM 1591 C C . VAL A 1 195 ? -4.207 27.641 0.191 1 98.81 195 VAL A C 1
ATOM 1593 O O . VAL A 1 195 ? -3.074 27.625 0.68 1 98.81 195 VAL A O 1
ATOM 1596 N N . PHE A 1 196 ? -4.445 27.438 -1.074 1 98.69 196 PHE A N 1
ATOM 1597 C CA . PHE A 1 196 ? -3.379 27.141 -2.021 1 98.69 196 PHE A CA 1
ATOM 1598 C C . PHE A 1 196 ? -3.791 27.516 -3.439 1 98.69 196 PHE A C 1
ATOM 1600 O O . PHE A 1 196 ? -4.969 27.766 -3.705 1 98.69 196 PHE A O 1
ATOM 1607 N N . ILE A 1 197 ? -2.812 27.641 -4.281 1 98.19 197 ILE A N 1
ATOM 1608 C CA . ILE A 1 197 ? -3.047 27.781 -5.715 1 98.19 197 ILE A CA 1
ATOM 1609 C C . ILE A 1 197 ? -2.891 26.422 -6.395 1 98.19 197 ILE A C 1
ATOM 1611 O O . ILE A 1 197 ? -1.891 25.734 -6.184 1 98.19 197 ILE A O 1
ATOM 1615 N N . ASN A 1 198 ? -3.91 26.047 -7.098 1 98.19 198 ASN A N 1
ATOM 1616 C CA . ASN A 1 198 ? -3.809 24.859 -7.93 1 98.19 198 ASN A CA 1
ATOM 1617 C C . ASN A 1 198 ? -2.988 25.109 -9.188 1 98.19 198 ASN A C 1
ATOM 1619 O O . ASN A 1 198 ? -3.393 25.906 -10.047 1 98.19 198 ASN A O 1
ATOM 1623 N N . PRO A 1 199 ? -1.9 24.422 -9.336 1 97.31 199 PRO A N 1
ATOM 1624 C CA . PRO A 1 199 ? -1.025 24.75 -10.461 1 97.31 199 PRO A CA 1
ATOM 1625 C C . PRO A 1 199 ? -1.663 24.453 -11.812 1 97.31 199 PRO A C 1
ATOM 1627 O O . PRO A 1 199 ? -1.33 25.078 -12.812 1 97.31 199 PRO A O 1
ATOM 1630 N N . GLU A 1 200 ? -2.508 23.562 -11.867 1 96.5 200 GLU A N 1
ATOM 1631 C CA . GLU A 1 200 ? -3.08 23.125 -13.133 1 96.5 200 GLU A CA 1
ATOM 1632 C C . GLU A 1 200 ? -3.934 24.234 -13.758 1 96.5 200 GLU A C 1
ATOM 1634 O O . GLU A 1 200 ? -3.906 24.438 -14.977 1 96.5 200 GLU A O 1
ATOM 1639 N N . ASP A 1 201 ? -4.707 24.953 -12.977 1 96.56 201 ASP A N 1
ATOM 1640 C CA . ASP A 1 201 ? -5.625 25.938 -13.547 1 96.56 201 ASP A CA 1
ATOM 1641 C C . ASP A 1 201 ? -5.301 27.344 -13.055 1 96.56 201 ASP A C 1
ATOM 1643 O O . ASP A 1 201 ? -5.906 28.312 -13.5 1 96.56 201 ASP A O 1
ATOM 1647 N N . GLY A 1 202 ? -4.43 27.438 -12.086 1 96.69 202 GLY A N 1
ATOM 1648 C CA . GLY A 1 202 ? -4.008 28.734 -11.586 1 96.69 202 GLY A CA 1
ATOM 1649 C C . GLY A 1 202 ? -5.008 29.344 -10.617 1 96.69 202 GLY A C 1
ATOM 1650 O O . GLY A 1 202 ? -4.824 30.484 -10.172 1 96.69 202 GLY A O 1
ATOM 1651 N N . GLU A 1 203 ? -6.039 28.656 -10.258 1 97.5 203 GLU A N 1
ATOM 1652 C CA . GLU A 1 203 ? -7.074 29.172 -9.367 1 97.5 203 GLU A CA 1
ATOM 1653 C C . GLU A 1 203 ? -6.707 28.922 -7.902 1 97.5 203 GLU A C 1
ATOM 1655 O O . GLU A 1 203 ? -5.895 28.047 -7.594 1 97.5 203 GLU A O 1
ATOM 1660 N N . THR A 1 204 ? -7.297 29.75 -7.027 1 98.31 204 THR A N 1
ATOM 1661 C CA . THR A 1 204 ? -7.07 29.641 -5.594 1 98.31 204 THR A CA 1
ATOM 1662 C C . THR A 1 204 ? -8.188 28.828 -4.93 1 98.31 204 THR A C 1
ATOM 1664 O O . THR A 1 204 ? -9.367 29.094 -5.168 1 98.31 204 THR A O 1
ATOM 1667 N N . TYR A 1 205 ? -7.797 27.844 -4.176 1 98.75 205 TYR A N 1
ATOM 1668 C CA . TYR A 1 205 ? -8.742 27.016 -3.441 1 98.75 205 TYR A CA 1
ATOM 1669 C C . TYR A 1 205 ? -8.398 26.984 -1.956 1 98.75 205 TYR A C 1
ATOM 1671 O O . TYR A 1 205 ? -7.332 27.438 -1.548 1 98.75 205 TYR A O 1
ATOM 1679 N N . ALA A 1 206 ? -9.359 26.516 -1.166 1 98.88 206 ALA A N 1
ATOM 1680 C CA . ALA A 1 206 ? -9.148 26.188 0.242 1 98.88 206 ALA A CA 1
ATOM 1681 C C . ALA A 1 206 ? -9.633 24.781 0.559 1 98.88 206 ALA A C 1
ATOM 1683 O O . ALA A 1 206 ? -10.773 24.422 0.244 1 98.88 206 ALA A O 1
ATOM 1684 N N . LEU A 1 207 ? -8.773 23.984 1.089 1 98.88 207 LEU A N 1
ATOM 1685 C CA . LEU A 1 207 ? -9.188 22.719 1.68 1 98.88 207 LEU A CA 1
ATOM 1686 C C . LEU A 1 207 ? -9.672 22.922 3.111 1 98.88 207 LEU A C 1
ATOM 1688 O O . LEU A 1 207 ? -9.25 23.859 3.787 1 98.88 207 LEU A O 1
ATOM 1692 N N . PHE A 1 208 ? -10.5 22.016 3.6 1 98.88 208 PHE A N 1
ATOM 1693 C CA . PHE A 1 208 ? -10.961 22.062 4.984 1 98.88 208 PHE A CA 1
ATOM 1694 C C . PHE A 1 208 ? -11.531 20.703 5.402 1 98.88 208 PHE A C 1
ATOM 1696 O O . PHE A 1 208 ? -11.867 19.875 4.551 1 98.88 208 PHE A O 1
ATOM 1703 N N . GLU A 1 209 ? -11.562 20.469 6.699 1 98.69 209 GLU A N 1
ATOM 1704 C CA . GLU A 1 209 ? -12.242 19.312 7.262 1 98.69 209 GLU A CA 1
ATOM 1705 C C . GLU A 1 209 ? -13.75 19.516 7.297 1 98.69 209 GLU A C 1
ATOM 1707 O O . GLU A 1 209 ? -14.227 20.609 7.641 1 98.69 209 GLU A O 1
ATOM 1712 N N . ALA A 1 210 ? -14.445 18.469 6.965 1 98.44 210 ALA A N 1
ATOM 1713 C CA . ALA A 1 210 ? -15.906 18.5 7.043 1 98.44 210 ALA A CA 1
ATOM 1714 C C . ALA A 1 210 ? -16.469 17.109 7.258 1 98.44 210 ALA A C 1
ATOM 1716 O O . ALA A 1 210 ? -15.734 16.172 7.57 1 98.44 210 ALA A O 1
ATOM 1717 N N . ASN A 1 211 ? -17.766 17.031 7.332 1 98.06 211 ASN A N 1
ATOM 1718 C CA . ASN A 1 211 ? -18.5 15.773 7.344 1 98.06 211 ASN A CA 1
ATOM 1719 C C . ASN A 1 211 ? -19.406 15.641 6.129 1 98.06 211 ASN A C 1
ATOM 1721 O O . ASN A 1 211 ? -19.922 16.641 5.617 1 98.06 211 ASN A O 1
ATOM 1725 N N . VAL A 1 212 ? -19.516 14.422 5.742 1 95.62 212 VAL A N 1
ATOM 1726 C CA . VAL A 1 212 ? -20.391 14.117 4.613 1 95.62 212 VAL A CA 1
ATOM 1727 C C . VAL A 1 212 ? -21.812 14.617 4.906 1 95.62 212 VAL A C 1
ATOM 1729 O O . VAL A 1 212 ? -22.297 14.508 6.039 1 95.62 212 VAL A O 1
ATOM 1732 N N . ALA A 1 213 ? -22.453 15.07 3.84 1 91.12 213 ALA A N 1
ATOM 1733 C CA . ALA A 1 213 ? -23.797 15.633 3.98 1 91.12 213 ALA A CA 1
ATOM 1734 C C . ALA A 1 213 ? -24.812 14.547 4.281 1 91.12 213 ALA A C 1
ATOM 1736 O O . ALA A 1 213 ? -25.375 13.93 3.365 1 91.12 213 ALA A O 1
ATOM 1737 N N . THR A 1 214 ? -25.031 14.18 5.414 1 90.81 214 THR A N 1
ATOM 1738 C CA . THR A 1 214 ? -26.047 13.266 5.922 1 90.81 214 THR A CA 1
ATOM 1739 C C . THR A 1 214 ? -26.5 13.68 7.32 1 90.81 214 THR A C 1
ATOM 1741 O O . THR A 1 214 ? -25.875 14.539 7.949 1 90.81 214 THR A O 1
ATOM 1744 N N . VAL A 1 215 ? -27.641 13.188 7.715 1 94.62 215 VAL A N 1
ATOM 1745 C CA . VAL A 1 215 ? -28 13.305 9.125 1 94.62 215 VAL A CA 1
ATOM 1746 C C . VAL A 1 215 ? -27.344 12.195 9.93 1 94.62 215 VAL A C 1
ATOM 1748 O O . VAL A 1 215 ? -27.469 11.016 9.594 1 94.62 215 VAL A O 1
ATOM 1751 N N . ARG A 1 216 ? -26.625 12.602 10.891 1 95.31 216 ARG A N 1
ATOM 1752 C CA . ARG A 1 216 ? -25.812 11.672 11.664 1 95.31 216 ARG A CA 1
ATOM 1753 C C . ARG A 1 216 ? -26.641 10.469 12.125 1 95.31 216 ARG A C 1
ATOM 1755 O O . ARG A 1 216 ? -27.688 10.633 12.766 1 95.31 216 ARG A O 1
ATOM 1762 N N . GLY A 1 217 ? -26.188 9.297 11.773 1 94.44 217 GLY A N 1
ATOM 1763 C CA . GLY A 1 217 ? -26.766 8.047 12.242 1 94.44 217 GLY A CA 1
ATOM 1764 C C . GLY A 1 217 ? -27.938 7.578 11.406 1 94.44 217 GLY A C 1
ATOM 1765 O O . GLY A 1 217 ? -28.5 6.512 11.656 1 94.44 217 GLY A O 1
ATOM 1766 N N . GLU A 1 218 ? -28.312 8.273 10.398 1 95.06 218 GLU A N 1
ATOM 1767 C CA . GLU A 1 218 ? -29.516 7.93 9.664 1 95.06 218 GLU A CA 1
ATOM 1768 C C . GLU A 1 218 ? -29.203 7.109 8.422 1 95.06 218 GLU A C 1
ATOM 1770 O O . GLU A 1 218 ? -29.938 6.176 8.078 1 95.06 218 GLU A O 1
ATOM 1775 N N . ASP A 1 219 ? -28.172 7.492 7.746 1 94.56 219 ASP A N 1
ATOM 1776 C CA . ASP A 1 219 ? -27.828 6.793 6.512 1 94.56 219 ASP A CA 1
ATOM 1777 C C . ASP A 1 219 ? -27.031 5.523 6.805 1 94.56 219 ASP A C 1
ATOM 1779 O O . ASP A 1 219 ? -26.188 5.508 7.711 1 94.56 219 ASP A O 1
ATOM 1783 N N . ASP A 1 220 ? -27.281 4.484 6.043 1 94.88 220 ASP A N 1
ATOM 1784 C CA . ASP A 1 220 ? -26.5 3.256 6.141 1 94.88 220 ASP A CA 1
ATOM 1785 C C . ASP A 1 220 ? -25.188 3.375 5.367 1 94.88 220 ASP A C 1
ATOM 1787 O O . ASP A 1 220 ? -25.094 4.137 4.402 1 94.88 220 ASP A O 1
ATOM 1791 N N . ILE A 1 221 ? -24.203 2.658 5.887 1 96.31 221 ILE A N 1
ATOM 1792 C CA . ILE A 1 221 ? -22.969 2.535 5.117 1 96.31 221 ILE A CA 1
ATOM 1793 C C . ILE A 1 221 ? -23.219 1.651 3.895 1 96.31 221 ILE A C 1
ATOM 1795 O O . ILE A 1 221 ? -23.656 0.511 4.023 1 96.31 221 ILE A O 1
ATOM 1799 N N . GLY A 1 222 ? -22.953 2.174 2.719 1 96.25 222 GLY A N 1
ATOM 1800 C CA . GLY A 1 222 ? -23.188 1.437 1.489 1 96.25 222 GLY A CA 1
ATOM 1801 C C . GLY A 1 222 ? -22 0.612 1.044 1 96.25 222 GLY A C 1
ATOM 1802 O O . GLY A 1 222 ? -20.922 0.683 1.649 1 96.25 222 GLY A O 1
ATOM 1803 N N . GLU A 1 223 ? -22.188 -0.155 -0.049 1 96.56 223 GLU A N 1
ATOM 1804 C CA . GLU A 1 223 ? -21.156 -1.038 -0.582 1 96.56 223 GLU A CA 1
ATOM 1805 C C . GLU A 1 223 ? -19.938 -0.244 -1.051 1 96.56 223 GLU A C 1
ATOM 1807 O O . GLU A 1 223 ? -18.812 -0.708 -0.931 1 96.56 223 GLU A O 1
ATOM 1812 N N . ASP A 1 224 ? -20.188 0.896 -1.594 1 96.19 224 ASP A N 1
ATOM 1813 C CA . ASP A 1 224 ? -19.094 1.716 -2.102 1 96.19 224 ASP A CA 1
ATOM 1814 C C . ASP A 1 224 ? -18.203 2.213 -0.964 1 96.19 224 ASP A C 1
ATOM 1816 O O . ASP A 1 224 ? -17 2.365 -1.136 1 96.19 224 ASP A O 1
ATOM 1820 N N . GLU A 1 225 ? -18.812 2.52 0.247 1 97.56 225 GLU A N 1
ATOM 1821 C CA . GLU A 1 225 ? -18.062 2.951 1.426 1 97.56 225 GLU A CA 1
ATOM 1822 C C . GLU A 1 225 ? -17.328 1.782 2.068 1 97.56 225 GLU A C 1
ATOM 1824 O O . GLU A 1 225 ? -16.234 1.96 2.621 1 97.56 225 GLU A O 1
ATOM 1829 N N . ILE A 1 226 ? -17.984 0.649 2.008 1 98.06 226 ILE A N 1
ATOM 1830 C CA . ILE A 1 226 ? -17.391 -0.542 2.6 1 98.06 226 ILE A CA 1
ATOM 1831 C C . ILE A 1 226 ? -16.188 -0.98 1.766 1 98.06 226 ILE A C 1
ATOM 1833 O O . ILE A 1 226 ? -15.109 -1.253 2.309 1 98.06 226 ILE A O 1
ATOM 1837 N N . GLY A 1 227 ? -16.25 -1.028 0.433 1 97.94 227 GLY A N 1
ATOM 1838 C CA . GLY A 1 227 ? -15.227 -1.571 -0.448 1 97.94 227 GLY A CA 1
ATOM 1839 C C . GLY A 1 227 ? -15.18 -3.088 -0.437 1 97.94 227 GLY A C 1
ATOM 1840 O O . GLY A 1 227 ? -16.047 -3.74 0.135 1 97.94 227 GLY A O 1
ATOM 1841 N N . PRO A 1 228 ? -14.219 -3.66 -1.188 1 98.31 228 PRO A N 1
ATOM 1842 C CA . PRO A 1 228 ? -14.07 -5.117 -1.212 1 98.31 228 PRO A CA 1
ATOM 1843 C C . PRO A 1 228 ? -13.461 -5.668 0.073 1 98.31 228 PRO A C 1
ATOM 1845 O O . PRO A 1 228 ? -12.25 -5.523 0.297 1 98.31 228 PRO A O 1
ATOM 1848 N N . VAL A 1 229 ? -14.266 -6.332 0.861 1 97.81 229 VAL A N 1
ATOM 1849 C CA . VAL A 1 229 ? -13.828 -6.871 2.145 1 97.81 229 VAL A CA 1
ATOM 1850 C C . VAL A 1 229 ? -13.914 -8.398 2.119 1 97.81 229 VAL A C 1
ATOM 1852 O O . VAL A 1 229 ? -14.609 -8.969 1.281 1 97.81 229 VAL A O 1
ATOM 1855 N N . PRO A 1 230 ? -13.133 -9.055 3.053 1 95.75 230 PRO A N 1
ATOM 1856 C CA . PRO A 1 230 ? -13.242 -10.516 3.148 1 95.75 230 PRO A CA 1
ATOM 1857 C C . PRO A 1 230 ? -14.672 -10.984 3.402 1 95.75 230 PRO A C 1
ATOM 1859 O O . PRO A 1 230 ? -15.477 -10.242 3.957 1 95.75 230 PRO A O 1
ATOM 1862 N N . ALA A 1 231 ? -14.766 -12.25 3.08 1 89.88 231 ALA A N 1
ATOM 1863 C CA . ALA A 1 231 ? -16.078 -12.867 3.281 1 89.88 231 ALA A CA 1
ATOM 1864 C C . ALA A 1 231 ? -16.5 -12.789 4.746 1 89.88 231 ALA A C 1
ATOM 1866 O O . ALA A 1 231 ? -15.672 -12.961 5.648 1 89.88 231 ALA A O 1
ATOM 1867 N N . ASN A 1 232 ? -17.656 -12.43 5.066 1 89.12 232 ASN A N 1
ATOM 1868 C CA . ASN A 1 232 ? -18.297 -12.445 6.375 1 89.12 232 ASN A CA 1
ATOM 1869 C C . ASN A 1 232 ? -17.875 -11.242 7.219 1 89.12 232 ASN A C 1
ATOM 1871 O O . ASN A 1 232 ? -18.109 -11.219 8.43 1 89.12 232 ASN A O 1
ATOM 1875 N N . THR A 1 233 ? -17.203 -10.344 6.598 1 94.31 233 THR A N 1
ATOM 1876 C CA . THR A 1 233 ? -16.906 -9.117 7.328 1 94.31 233 THR A CA 1
ATOM 1877 C C . THR A 1 233 ? -18.203 -8.438 7.789 1 94.31 233 THR A C 1
ATOM 1879 O O . THR A 1 233 ? -19.125 -8.242 6.996 1 94.31 233 THR A O 1
ATOM 1882 N N . VAL A 1 234 ? -18.25 -8.117 9.047 1 94.88 234 VAL A N 1
ATOM 1883 C CA . VAL A 1 234 ? -19.422 -7.441 9.609 1 94.88 234 VAL A CA 1
ATOM 1884 C C . VAL A 1 234 ? -19.109 -5.957 9.805 1 94.88 234 VAL A C 1
ATOM 1886 O O . VAL A 1 234 ? -18.094 -5.605 10.406 1 94.88 234 VAL A O 1
ATOM 1889 N N . VAL A 1 235 ? -19.938 -5.137 9.289 1 96.56 235 VAL A N 1
ATOM 1890 C CA . VAL A 1 235 ? -19.844 -3.699 9.531 1 96.56 235 VAL A CA 1
ATOM 1891 C C . VAL A 1 235 ? -20.75 -3.318 10.695 1 96.56 235 VAL A C 1
ATOM 1893 O O . VAL A 1 235 ? -21.984 -3.471 10.625 1 96.56 235 VAL A O 1
ATOM 1896 N N . PRO A 1 236 ? -20.172 -2.807 11.719 1 97.31 236 PRO A N 1
ATOM 1897 C CA . PRO A 1 236 ? -21 -2.447 12.875 1 97.31 236 PRO A CA 1
ATOM 1898 C C . PRO A 1 236 ? -22.047 -1.396 12.531 1 97.31 236 PRO A C 1
ATOM 1900 O O . PRO A 1 236 ? -21.797 -0.505 11.719 1 97.31 236 PRO A O 1
ATOM 1903 N N . LYS A 1 237 ? -23.156 -1.482 13.203 1 94.19 237 LYS A N 1
ATOM 1904 C CA . LYS A 1 237 ? -24.281 -0.591 12.945 1 94.19 237 LYS A CA 1
ATOM 1905 C C . LYS A 1 237 ? -23.891 0.868 13.164 1 94.19 237 LYS A C 1
ATOM 1907 O O . LYS A 1 237 ? -24.281 1.741 12.383 1 94.19 237 LYS A O 1
ATOM 1912 N N . ASP A 1 238 ? -23.094 1.164 14.18 1 95.94 238 ASP A N 1
ATOM 1913 C CA . ASP A 1 238 ? -22.797 2.539 14.578 1 95.94 238 ASP A CA 1
ATOM 1914 C C . ASP A 1 238 ? -21.625 3.096 13.773 1 95.94 238 ASP A C 1
ATOM 1916 O O . ASP A 1 238 ? -21.172 4.215 14.023 1 95.94 238 ASP A O 1
ATOM 1920 N N . ALA A 1 239 ? -21.172 2.273 12.766 1 97.44 239 ALA A N 1
ATOM 1921 C CA . ALA A 1 239 ? -20.109 2.775 11.898 1 97.44 239 ALA A CA 1
ATOM 1922 C C . ALA A 1 239 ? -20.562 4.031 11.156 1 97.44 239 ALA A C 1
ATOM 1924 O O . ALA A 1 239 ? -19.734 4.879 10.812 1 97.44 239 ALA A O 1
ATOM 1925 N N . ASN A 1 240 ? -21.875 4.223 10.922 1 96.81 240 ASN A N 1
ATOM 1926 C CA . ASN A 1 240 ? -22.406 5.34 10.156 1 96.81 240 ASN A CA 1
ATOM 1927 C C . ASN A 1 240 ? -22.391 6.633 10.961 1 96.81 240 ASN A C 1
ATOM 1929 O O . ASN A 1 240 ? -22.781 7.691 10.453 1 96.81 240 ASN A O 1
ATOM 1933 N N . LEU A 1 241 ? -21.984 6.578 12.242 1 97.56 241 LEU A N 1
ATOM 1934 C CA . LEU A 1 241 ? -21.812 7.785 13.047 1 97.56 241 LEU A CA 1
ATOM 1935 C C . LEU A 1 241 ? -20.562 8.547 12.625 1 97.56 241 LEU A C 1
ATOM 1937 O O . LEU A 1 241 ? -20.406 9.727 12.969 1 97.56 241 LEU A O 1
ATOM 1941 N N . CYS A 1 242 ? -19.641 7.855 11.945 1 97.75 242 CYS A N 1
ATOM 1942 C CA . CYS A 1 242 ? -18.422 8.484 11.461 1 97.75 242 CYS A CA 1
ATOM 1943 C C . CYS A 1 242 ? -18.562 8.93 10.008 1 97.75 242 CYS A C 1
ATOM 1945 O O . CYS A 1 242 ? -18.828 8.109 9.125 1 97.75 242 CYS A O 1
ATOM 1947 N N . SER A 1 243 ? -18.328 10.203 9.742 1 98 243 SER A N 1
ATOM 1948 C CA . SER A 1 243 ? -18.688 10.727 8.43 1 98 243 SER A CA 1
ATOM 1949 C C . SER A 1 243 ? -17.703 11.805 7.977 1 98 243 SER A C 1
ATOM 1951 O O . SER A 1 243 ? -18.109 12.797 7.363 1 98 243 SER A O 1
ATOM 1953 N N . ALA A 1 244 ? -16.469 11.664 8.211 1 98.31 244 ALA A N 1
ATOM 1954 C CA . ALA A 1 244 ? -15.477 12.68 7.875 1 98.31 244 ALA A CA 1
ATOM 1955 C C . ALA A 1 244 ? -15.367 12.867 6.363 1 98.31 244 ALA A C 1
ATOM 1957 O O . ALA A 1 244 ? -15.633 11.93 5.598 1 98.31 244 ALA A O 1
ATOM 1958 N N . SER A 1 245 ? -14.992 14.016 5.957 1 98.31 245 SER A N 1
ATOM 1959 C CA . SER A 1 245 ? -14.672 14.336 4.566 1 98.31 245 SER A CA 1
ATOM 1960 C C . SER A 1 245 ? -13.656 15.469 4.477 1 98.31 245 SER A C 1
ATOM 1962 O O . SER A 1 245 ? -13.453 16.203 5.441 1 98.31 245 SER A O 1
ATOM 1964 N N . ILE A 1 246 ? -12.969 15.531 3.414 1 98.81 246 ILE A N 1
ATOM 1965 C CA . ILE A 1 246 ? -12.141 16.672 3.053 1 98.81 246 ILE A CA 1
ATOM 1966 C C . ILE A 1 246 ? -12.867 17.531 2.016 1 98.81 246 ILE A C 1
ATOM 1968 O O . ILE A 1 246 ? -13.117 17.078 0.896 1 98.81 246 ILE A O 1
ATOM 1972 N N . GLY A 1 247 ? -13.18 18.734 2.432 1 98.56 247 GLY A N 1
ATOM 1973 C CA . GLY A 1 247 ? -13.875 19.672 1.551 1 98.56 247 GLY A CA 1
ATOM 1974 C C . GLY A 1 247 ? -12.938 20.594 0.802 1 98.56 247 GLY A C 1
ATOM 1975 O O . GLY A 1 247 ? -11.742 20.672 1.11 1 98.56 247 GLY A O 1
ATOM 1976 N N . ILE A 1 248 ? -13.555 21.25 -0.166 1 98.75 248 ILE A N 1
ATOM 1977 C CA . ILE A 1 248 ? -12.82 22.234 -0.946 1 98.75 248 ILE A CA 1
ATOM 1978 C C . ILE A 1 248 ? -13.75 23.406 -1.308 1 98.75 248 ILE A C 1
ATOM 1980 O O . ILE A 1 248 ? -14.953 23.203 -1.479 1 98.75 248 ILE A O 1
ATOM 1984 N N . ALA A 1 249 ? -13.203 24.578 -1.318 1 98.62 249 ALA A N 1
ATOM 1985 C CA . ALA A 1 249 ? -13.891 25.797 -1.769 1 98.62 249 ALA A CA 1
ATOM 1986 C C . ALA A 1 249 ? -13.055 26.547 -2.791 1 98.62 249 ALA A C 1
ATOM 1988 O O . ALA A 1 249 ? -11.82 26.547 -2.717 1 98.62 249 ALA A O 1
ATOM 1989 N N . ARG A 1 250 ? -13.711 27.172 -3.699 1 98.38 250 ARG A N 1
ATOM 1990 C CA . ARG A 1 250 ? -13.055 27.984 -4.715 1 98.38 250 ARG A CA 1
ATOM 1991 C C . ARG A 1 250 ? -13.117 29.453 -4.355 1 98.38 250 ARG A C 1
ATOM 1993 O O . ARG A 1 250 ? -14.172 29.969 -3.965 1 98.38 250 ARG A O 1
ATOM 2000 N N . CYS A 1 251 ? -11.977 30.078 -4.484 1 98.62 251 CYS A N 1
ATOM 2001 C CA . CYS A 1 251 ? -11.922 31.516 -4.223 1 98.62 251 CYS A CA 1
ATOM 2002 C C . CYS A 1 251 ? -12.555 32.312 -5.367 1 98.62 251 CYS A C 1
ATOM 2004 O O . CYS A 1 251 ? -12.273 32.031 -6.535 1 98.62 251 CYS A O 1
ATOM 2006 N N . LEU A 1 252 ? -13.375 33.344 -5.074 1 98.12 252 LEU A N 1
ATOM 2007 C CA . LEU A 1 252 ? -14.109 34.094 -6.09 1 98.12 252 LEU A CA 1
ATOM 2008 C C . LEU A 1 252 ? -13.586 35.531 -6.188 1 98.12 252 LEU A C 1
ATOM 2010 O O . LEU A 1 252 ? -13.977 36.281 -7.094 1 98.12 252 LEU A O 1
ATOM 2014 N N . SER A 1 253 ? -12.695 35.938 -5.281 1 97.62 253 SER A N 1
ATOM 2015 C CA . SER A 1 253 ? -12.273 37.344 -5.254 1 97.62 253 SER A CA 1
ATOM 2016 C C . SER A 1 253 ? -10.758 37.469 -5.105 1 97.62 253 SER A C 1
ATOM 2018 O O . SER A 1 253 ? -10.125 36.656 -4.438 1 97.62 253 SER A O 1
ATOM 2020 N N . PRO A 1 254 ? -10.211 38.5 -5.645 1 94.06 254 PRO A N 1
ATOM 2021 C CA . PRO A 1 254 ? -8.758 38.688 -5.59 1 94.06 254 PRO A CA 1
ATOM 2022 C C . PRO A 1 254 ? -8.242 38.844 -4.164 1 94.06 254 PRO A C 1
ATOM 2024 O O . PRO A 1 254 ? -7.102 38.469 -3.865 1 94.06 254 PRO A O 1
ATOM 2027 N N . ASP A 1 255 ? -9.078 39.406 -3.299 1 94.88 255 ASP A N 1
ATOM 2028 C CA . ASP A 1 255 ? -8.633 39.625 -1.93 1 94.88 255 ASP A CA 1
ATOM 2029 C C . ASP A 1 255 ? -8.93 38.406 -1.041 1 94.88 255 ASP A C 1
ATOM 2031 O O . ASP A 1 255 ? -8.766 38.469 0.178 1 94.88 255 ASP A O 1
ATOM 2035 N N . ARG A 1 256 ? -9.469 37.312 -1.592 1 97.56 256 ARG A N 1
ATOM 2036 C CA . ARG A 1 256 ? -9.688 36.031 -0.974 1 97.56 256 ARG A CA 1
ATOM 2037 C C . ARG A 1 256 ? -10.672 36.125 0.186 1 97.56 256 ARG A C 1
ATOM 2039 O O . ARG A 1 256 ? -10.477 35.5 1.227 1 97.56 256 ARG A O 1
ATOM 2046 N N . THR A 1 257 ? -11.766 36.875 -0.003 1 97.94 257 THR A N 1
ATOM 2047 C CA . THR A 1 257 ? -12.781 37.031 1.031 1 97.94 257 THR A CA 1
ATOM 2048 C C . THR A 1 257 ? -14.102 36.406 0.573 1 97.94 257 THR A C 1
ATOM 2050 O O . THR A 1 257 ? -15.047 36.312 1.358 1 97.94 257 THR A O 1
ATOM 2053 N N . GLU A 1 258 ? -14.18 36.062 -0.661 1 98.31 258 GLU A N 1
ATOM 2054 C CA . GLU A 1 258 ? -15.383 35.406 -1.197 1 98.31 258 GLU A CA 1
ATOM 2055 C C . GLU A 1 258 ? -15.078 34.031 -1.735 1 98.31 258 GLU A C 1
ATOM 2057 O O . GLU A 1 258 ? -14.141 33.844 -2.521 1 98.31 258 GLU A O 1
ATOM 2062 N N . TRP A 1 259 ? -15.906 33.125 -1.264 1 98.5 259 TRP A N 1
ATOM 2063 C CA . TRP A 1 259 ? -15.625 31.719 -1.589 1 98.5 259 TRP A CA 1
ATOM 2064 C C . TRP A 1 259 ? -16.906 30.984 -1.969 1 98.5 259 TRP A C 1
ATOM 2066 O O . TRP A 1 259 ? -18 31.359 -1.519 1 98.5 259 TRP A O 1
ATOM 2076 N N . GLU A 1 260 ? -16.719 29.953 -2.775 1 97.62 260 GLU A N 1
ATOM 2077 C CA . GLU A 1 260 ? -17.797 29.031 -3.146 1 97.62 260 GLU A CA 1
ATOM 2078 C C . GLU A 1 260 ? -17.453 27.609 -2.732 1 97.62 260 GLU A C 1
ATOM 2080 O O . GLU A 1 260 ? -16.422 27.062 -3.143 1 97.62 260 GLU A O 1
ATOM 2085 N N . LEU A 1 261 ? -18.391 27.047 -1.903 1 97.69 261 LEU A N 1
ATOM 2086 C CA . LEU A 1 261 ? -18.203 25.656 -1.512 1 97.69 261 LEU A CA 1
ATOM 2087 C C . LEU A 1 261 ? -18.422 24.719 -2.695 1 97.69 261 LEU A C 1
ATOM 2089 O O . LEU A 1 261 ? -19.344 24.938 -3.496 1 97.69 261 LEU A O 1
ATOM 2093 N N . LEU A 1 262 ? -17.578 23.75 -2.83 1 97.69 262 LEU A N 1
ATOM 2094 C CA . LEU A 1 262 ? -17.719 22.672 -3.803 1 97.69 262 LEU A CA 1
ATOM 2095 C C . LEU A 1 262 ? -17.938 21.344 -3.102 1 97.69 262 LEU A C 1
ATOM 2097 O O . LEU A 1 262 ? -17.781 21.234 -1.884 1 97.69 262 LEU A O 1
ATOM 2101 N N . PRO A 1 263 ? -18.406 20.312 -3.857 1 96.56 263 PRO A N 1
ATOM 2102 C CA . PRO A 1 263 ? -18.516 18.984 -3.242 1 96.56 263 PRO A CA 1
ATOM 2103 C C . PRO A 1 263 ? -17.188 18.484 -2.678 1 96.56 263 PRO A C 1
ATOM 2105 O O . PRO A 1 263 ? -16.125 18.922 -3.113 1 96.56 263 PRO A O 1
ATOM 2108 N N . PRO A 1 264 ? -17.312 17.594 -1.729 1 97.94 264 PRO A N 1
ATOM 2109 C CA . PRO A 1 264 ? -16.062 17.141 -1.104 1 97.94 264 PRO A CA 1
ATOM 2110 C C . PRO A 1 264 ? -15.148 16.406 -2.086 1 97.94 264 PRO A C 1
ATOM 2112 O O . PRO A 1 264 ? -15.617 15.805 -3.047 1 97.94 264 PRO A O 1
ATOM 2115 N N . LEU A 1 265 ? -13.844 16.484 -1.84 1 98.31 265 LEU A N 1
ATOM 2116 C CA . LEU A 1 265 ? -12.844 15.758 -2.619 1 98.31 265 LEU A CA 1
ATOM 2117 C C . LEU A 1 265 ? -12.789 14.289 -2.205 1 98.31 265 LEU A C 1
ATOM 2119 O O . LEU A 1 265 ? -12.586 13.414 -3.045 1 98.31 265 LEU A O 1
ATOM 2123 N N . LEU A 1 266 ? -12.898 14 -0.929 1 98.62 266 LEU A N 1
ATOM 2124 C CA . LEU A 1 266 ? -12.672 12.688 -0.336 1 98.62 266 LEU A CA 1
ATOM 2125 C C . LEU A 1 266 ? -13.594 12.469 0.863 1 98.62 266 LEU A C 1
ATOM 2127 O O . LEU A 1 266 ? -13.75 13.367 1.699 1 98.62 266 LEU A O 1
ATOM 2131 N N . THR A 1 267 ? -14.219 11.32 0.926 1 98.25 267 THR A N 1
ATOM 2132 C CA . THR A 1 267 ? -15.086 10.992 2.053 1 98.25 267 THR A CA 1
ATOM 2133 C C . THR A 1 267 ? -14.555 9.773 2.805 1 98.25 267 THR A C 1
ATOM 2135 O O . THR A 1 267 ? -13.914 8.906 2.215 1 98.25 267 THR A O 1
ATOM 2138 N N . ALA A 1 268 ? -14.797 9.75 4.066 1 98.5 268 ALA A N 1
ATOM 2139 C CA . ALA A 1 268 ? -14.469 8.625 4.934 1 98.5 268 ALA A CA 1
ATOM 2140 C C . ALA A 1 268 ? -15.695 8.141 5.699 1 98.5 268 ALA A C 1
ATOM 2142 O O . ALA A 1 268 ? -15.609 7.832 6.891 1 98.5 268 ALA A O 1
ATOM 2143 N N . PHE A 1 269 ? -16.875 8.18 5.02 1 98 269 PHE A N 1
ATOM 2144 C CA . PHE A 1 269 ? -18.125 7.762 5.641 1 98 269 PHE A CA 1
ATOM 2145 C C . PHE A 1 269 ? -18.062 6.289 6.035 1 98 269 PHE A C 1
ATOM 2147 O O . PHE A 1 269 ? -17.812 5.422 5.191 1 98 269 PHE A O 1
ATOM 2154 N N . GLY A 1 270 ? -18.234 6.008 7.336 1 98.19 270 GLY A N 1
ATOM 2155 C CA . GLY A 1 270 ? -18.141 4.664 7.883 1 98.19 270 GLY A CA 1
ATOM 2156 C C . GLY A 1 270 ? -16.719 4.262 8.211 1 98.19 270 GLY A C 1
ATOM 2157 O O . GLY A 1 270 ? -16.453 3.109 8.578 1 98.19 270 GLY A O 1
ATOM 2158 N N . VAL A 1 271 ? -15.758 5.156 8.07 1 98.5 271 VAL A N 1
ATOM 2159 C CA . VAL A 1 271 ? -14.344 4.848 8.281 1 98.5 271 VAL A CA 1
ATOM 2160 C C . VAL A 1 271 ? -13.789 5.699 9.414 1 98.5 271 VAL A C 1
ATOM 2162 O O . VAL A 1 271 ? -13.188 5.172 10.359 1 98.5 271 VAL A O 1
ATOM 2165 N N . ASN A 1 272 ? -13.992 6.984 9.352 1 98.5 272 ASN A N 1
ATOM 2166 C CA . ASN A 1 272 ? -13.453 7.926 10.32 1 98.5 272 ASN A CA 1
ATOM 2167 C C . ASN A 1 272 ? -14.352 9.141 10.484 1 98.5 272 ASN A C 1
ATOM 2169 O O . ASN A 1 272 ? -15.109 9.484 9.578 1 98.5 272 ASN A O 1
ATOM 2173 N N . ASP A 1 273 ? -14.273 9.742 11.664 1 98.19 273 ASP A N 1
ATOM 2174 C CA . ASP A 1 273 ? -15.156 10.875 11.922 1 98.19 273 ASP A CA 1
ATOM 2175 C C . ASP A 1 273 ? -14.406 12.195 11.797 1 98.19 273 ASP A C 1
ATOM 2177 O O . ASP A 1 273 ? -15.023 13.266 11.766 1 98.19 273 ASP A O 1
ATOM 2181 N N . GLN A 1 274 ? -13.102 12.117 11.711 1 98.31 274 GLN A N 1
ATOM 2182 C CA . GLN A 1 274 ? -12.312 13.352 11.648 1 98.31 274 GLN A CA 1
ATOM 2183 C C . GLN A 1 274 ? -11.18 13.227 10.633 1 98.31 274 GLN A C 1
ATOM 2185 O O . GLN A 1 274 ? -10.438 12.242 10.633 1 98.31 274 GLN A O 1
ATOM 2190 N N . MET A 1 275 ? -11.07 14.109 9.75 1 98.44 275 MET A N 1
ATOM 2191 C CA . MET A 1 275 ? -9.961 14.344 8.82 1 98.44 275 MET A CA 1
ATOM 2192 C C . MET A 1 275 ? -9.484 15.789 8.906 1 98.44 275 MET A C 1
ATOM 2194 O O . MET A 1 275 ? -9.805 16.609 8.039 1 98.44 275 MET A O 1
ATOM 2198 N N . GLU A 1 276 ? -8.609 15.992 9.867 1 98.69 276 GLU A N 1
ATOM 2199 C CA . GLU A 1 276 ? -8.242 17.344 10.281 1 98.69 276 GLU A CA 1
ATOM 2200 C C . GLU A 1 276 ? -7.078 17.875 9.453 1 98.69 276 GLU A C 1
ATOM 2202 O O . GLU A 1 276 ? -6.297 17.109 8.898 1 98.69 276 GLU A O 1
ATOM 2207 N N . ARG A 1 277 ? -7.047 19.219 9.359 1 98.75 277 ARG A N 1
ATOM 2208 C CA . ARG A 1 277 ? -5.938 19.984 8.805 1 98.75 277 ARG A CA 1
ATOM 2209 C C . ARG A 1 277 ? -5.523 19.438 7.441 1 98.75 277 ARG A C 1
ATOM 2211 O O . ARG A 1 277 ? -4.344 19.172 7.211 1 98.75 277 ARG A O 1
ATOM 2218 N N . PRO A 1 278 ? -6.508 19.281 6.586 1 98.88 278 PRO A N 1
ATOM 2219 C CA . PRO A 1 278 ? -6.102 18.812 5.258 1 98.88 278 PRO A CA 1
ATOM 2220 C C . PRO A 1 278 ? -5.191 19.797 4.539 1 98.88 278 PRO A C 1
ATOM 2222 O O . PRO A 1 278 ? -5.344 21.016 4.699 1 98.88 278 PRO A O 1
ATOM 2225 N N . HIS A 1 279 ? -4.27 19.344 3.779 1 98.88 279 HIS A N 1
ATOM 2226 C CA . HIS A 1 279 ? -3.375 20.156 2.959 1 98.88 279 HIS A CA 1
ATOM 2227 C C . HIS A 1 279 ? -2.85 19.359 1.769 1 98.88 279 HIS A C 1
ATOM 2229 O O . HIS A 1 279 ? -3.133 18.156 1.641 1 98.88 279 HIS A O 1
ATOM 2235 N N . VAL A 1 280 ? -2.168 20.062 0.879 1 98.81 280 VAL A N 1
ATOM 2236 C CA . VAL A 1 280 ? -1.869 19.438 -0.407 1 98.81 280 VAL A CA 1
ATOM 2237 C C . VAL A 1 280 ? -0.423 19.734 -0.798 1 98.81 280 VAL A C 1
ATOM 2239 O O . VAL A 1 280 ? 0.122 20.781 -0.448 1 98.81 280 VAL A O 1
ATOM 2242 N N . ILE A 1 281 ? 0.25 18.812 -1.406 1 98.69 281 ILE A N 1
ATOM 2243 C CA . ILE A 1 281 ? 1.557 18.953 -2.041 1 98.69 281 ILE A CA 1
ATOM 2244 C C . ILE A 1 281 ? 1.472 18.5 -3.498 1 98.69 281 ILE A C 1
ATOM 2246 O O . ILE A 1 281 ? 0.889 17.453 -3.799 1 98.69 281 ILE A O 1
ATOM 2250 N N . PHE A 1 282 ? 1.96 19.328 -4.422 1 98.44 282 PHE A N 1
ATOM 2251 C CA . PHE A 1 282 ? 2.107 18.969 -5.832 1 98.44 282 PHE A CA 1
ATOM 2252 C C . PHE A 1 282 ? 3.547 18.578 -6.141 1 98.44 282 PHE A C 1
ATOM 2254 O O . PHE A 1 282 ? 4.469 19.375 -5.957 1 98.44 282 PHE A O 1
ATOM 2261 N N . GLN A 1 283 ? 3.729 17.37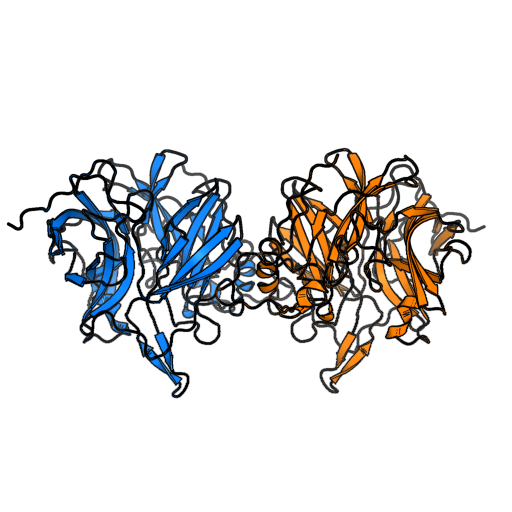5 -6.531 1 97.44 283 GLN A N 1
ATOM 2262 C CA . GLN A 1 283 ? 5.078 16.891 -6.809 1 97.44 283 GLN A CA 1
ATOM 2263 C C . GLN A 1 283 ? 5.086 15.891 -7.961 1 97.44 283 GLN A C 1
ATOM 2265 O O . GLN A 1 283 ? 4.328 14.922 -7.945 1 97.44 283 GLN A O 1
ATOM 2270 N N . ASN A 1 284 ? 5.945 16.109 -8.984 1 95.62 284 ASN A N 1
ATOM 2271 C CA . ASN A 1 284 ? 6.176 15.195 -10.094 1 95.62 284 ASN A CA 1
ATOM 2272 C C . ASN A 1 284 ? 4.875 14.844 -10.805 1 95.62 284 ASN A C 1
ATOM 2274 O O . ASN A 1 284 ? 4.617 13.672 -11.086 1 95.62 284 ASN A O 1
ATOM 2278 N N . GLY A 1 285 ? 4.051 15.836 -10.938 1 96.31 285 GLY A N 1
ATOM 2279 C CA . GLY A 1 285 ? 2.812 15.641 -11.68 1 96.31 285 GLY A CA 1
ATOM 2280 C C . GLY A 1 285 ? 1.723 14.977 -10.859 1 96.31 285 GLY A C 1
ATOM 2281 O O . GLY A 1 285 ? 0.636 14.703 -11.367 1 96.31 285 GLY A O 1
ATOM 2282 N N . LEU A 1 286 ? 2.016 14.672 -9.648 1 97.81 286 LEU A N 1
ATOM 2283 C CA . LEU A 1 286 ? 1.04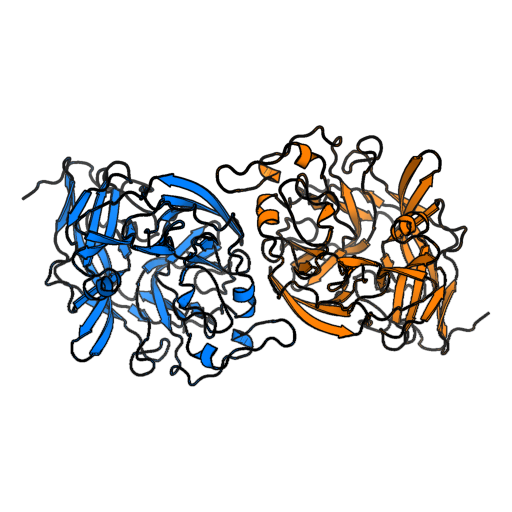8 14.047 -8.75 1 97.81 286 LEU A CA 1
ATOM 2284 C C . LEU A 1 286 ? 0.511 15.062 -7.742 1 97.81 286 LEU A C 1
ATOM 2286 O O . LEU A 1 286 ? 1.206 16.016 -7.383 1 97.81 286 LEU A O 1
ATOM 2290 N N . THR A 1 287 ? -0.759 14.891 -7.367 1 98.56 287 THR A N 1
ATOM 2291 C CA . THR A 1 287 ? -1.388 15.664 -6.301 1 98.56 287 THR A CA 1
ATOM 2292 C C . THR A 1 287 ? -1.529 14.82 -5.035 1 98.56 287 THR A C 1
ATOM 2294 O O . THR A 1 287 ? -2.242 13.812 -5.031 1 98.56 287 THR A O 1
ATOM 2297 N N . TYR A 1 288 ? -0.832 15.219 -4.02 1 98.88 288 TYR A N 1
ATOM 2298 C CA . TYR A 1 288 ? -0.914 14.539 -2.734 1 98.88 288 TYR A CA 1
ATOM 2299 C C . TYR A 1 288 ? -1.808 15.305 -1.767 1 98.88 288 TYR A C 1
ATOM 2301 O O . TYR A 1 288 ? -1.567 16.484 -1.49 1 98.88 288 TYR A O 1
ATOM 2309 N N . LEU A 1 289 ? -2.846 14.641 -1.32 1 98.88 289 LEU A N 1
ATOM 2310 C CA . LEU A 1 289 ? -3.777 15.172 -0.332 1 98.88 289 LEU A CA 1
ATOM 2311 C C . LEU A 1 289 ? -3.52 14.562 1.041 1 98.88 289 LEU A C 1
ATOM 2313 O O . LEU A 1 289 ? -3.555 13.336 1.196 1 98.88 289 LEU A O 1
ATOM 2317 N N . PHE A 1 290 ? -3.24 15.398 2.018 1 98.94 290 PHE A N 1
ATOM 2318 C CA . PHE A 1 290 ? -2.91 14.906 3.35 1 98.94 290 PHE A CA 1
ATOM 2319 C C . PHE A 1 290 ? -3.955 15.352 4.367 1 98.94 290 PHE A C 1
ATOM 2321 O O . PHE A 1 290 ? -4.637 16.359 4.164 1 98.94 290 PHE A O 1
ATOM 2328 N N . THR A 1 291 ? -4.078 14.57 5.406 1 98.88 291 THR A N 1
ATOM 2329 C CA . THR A 1 291 ? -4.918 14.875 6.559 1 98.88 291 THR A CA 1
ATOM 2330 C C . THR A 1 291 ? -4.41 14.156 7.801 1 98.88 291 THR A C 1
ATOM 2332 O O . THR A 1 291 ? -3.438 13.398 7.734 1 98.88 291 THR A O 1
ATOM 2335 N N . ILE A 1 292 ? -4.953 14.516 8.93 1 98.75 292 ILE A N 1
ATOM 2336 C CA . ILE A 1 292 ? -4.609 13.82 10.156 1 98.75 292 ILE A CA 1
ATOM 2337 C C . ILE A 1 292 ? -5.879 13.297 10.828 1 98.75 292 ILE A C 1
ATOM 2339 O O . ILE A 1 292 ? -6.965 13.852 10.633 1 98.75 292 ILE A O 1
ATOM 2343 N N . SER A 1 293 ? -5.75 12.188 11.469 1 97.81 293 SER A N 1
ATOM 2344 C CA . SER A 1 293 ? -6.875 11.602 12.195 1 97.81 293 SER A CA 1
ATOM 2345 C C . SER A 1 293 ? -6.406 10.875 13.453 1 97.81 293 SER A C 1
ATOM 2347 O O . SER A 1 293 ? -5.207 10.828 13.734 1 97.81 293 SER A O 1
ATOM 2349 N N . HIS A 1 294 ? -7.449 10.445 14.32 1 95.75 294 HIS A N 1
ATOM 2350 C CA . HIS A 1 294 ? -7.215 9.758 15.586 1 95.75 294 HIS A CA 1
ATOM 2351 C C . HIS A 1 294 ? -7.676 8.312 15.523 1 95.75 294 HIS A C 1
ATOM 2353 O O . HIS A 1 294 ? -8.656 7.992 14.844 1 95.75 294 HIS A O 1
ATOM 2359 N N . ASP A 1 295 ? -6.91 7.523 16.297 1 94.31 295 ASP A N 1
ATOM 2360 C CA . ASP A 1 295 ? -7.418 6.168 16.5 1 94.31 295 ASP A CA 1
ATOM 2361 C C . ASP A 1 295 ? -8.836 6.195 17.062 1 94.31 295 ASP A C 1
ATOM 2363 O O . ASP A 1 295 ? -9.688 5.406 16.656 1 94.31 295 ASP A O 1
ATOM 2367 N N . SER A 1 296 ? -9.102 7.141 17.984 1 95.56 296 SER A N 1
ATOM 2368 C CA . SER A 1 296 ? -10.367 7.195 18.719 1 95.56 296 SER A CA 1
ATOM 2369 C C . SER A 1 296 ? -11.516 7.617 17.812 1 95.56 296 SER A C 1
ATOM 2371 O O . SER A 1 296 ? -12.688 7.449 18.156 1 95.56 296 SER A O 1
ATOM 2373 N N . THR A 1 297 ? -11.227 8.148 16.625 1 97.44 297 THR A N 1
ATOM 2374 C CA . THR A 1 297 ? -12.297 8.633 15.766 1 97.44 297 THR A CA 1
ATOM 2375 C C . THR A 1 297 ? -12.539 7.668 14.609 1 97.44 297 THR A C 1
ATOM 2377 O O . THR A 1 297 ? -13.344 7.953 13.711 1 97.44 297 THR A O 1
ATOM 2380 N N . TYR A 1 298 ? -11.836 6.574 14.562 1 97.69 298 TYR A N 1
ATOM 2381 C CA . TYR A 1 298 ? -12.188 5.508 13.625 1 97.69 298 TYR A CA 1
ATOM 2382 C C . TYR A 1 298 ? -13.562 4.941 13.938 1 97.69 298 TYR A C 1
ATOM 2384 O O . TYR A 1 298 ? -13.953 4.859 15.102 1 97.69 298 TYR A O 1
ATOM 2392 N N . ALA A 1 299 ? -14.188 4.598 12.945 1 98.25 299 ALA A N 1
ATOM 2393 C CA . ALA A 1 299 ? -15.492 3.965 13.117 1 98.25 299 ALA A CA 1
ATOM 2394 C C . ALA A 1 299 ? -15.359 2.611 13.805 1 98.25 299 ALA A C 1
ATOM 2396 O O . ALA A 1 299 ? -14.32 1.954 13.703 1 98.25 299 ALA A O 1
ATOM 2397 N N . ASP A 1 300 ? -16.453 2.203 14.461 1 97.44 300 ASP A N 1
ATOM 2398 C CA . ASP A 1 300 ? -16.484 0.894 15.102 1 97.44 300 ASP A CA 1
ATOM 2399 C C . ASP A 1 300 ? -16.078 -0.209 14.125 1 97.44 300 ASP A C 1
ATOM 2401 O O . ASP A 1 300 ? -16.484 -0.198 12.961 1 97.44 300 ASP A O 1
ATOM 2405 N N . GLY A 1 301 ? -15.25 -1.121 14.625 1 96.25 301 GLY A N 1
ATOM 2406 C CA . GLY A 1 301 ? -14.773 -2.223 13.797 1 96.25 301 GLY A CA 1
ATOM 2407 C C . GLY A 1 301 ? -13.469 -1.923 13.094 1 96.25 301 GLY A C 1
ATOM 2408 O O . GLY A 1 301 ? -12.875 -2.803 12.461 1 96.25 301 GLY A O 1
ATOM 2409 N N . LEU A 1 302 ? -13.023 -0.679 13.117 1 96.94 302 LEU A N 1
ATOM 2410 C CA . LEU A 1 302 ? -11.758 -0.259 12.539 1 96.94 302 LEU A CA 1
ATOM 2411 C C . LEU A 1 302 ? -10.859 0.366 13.602 1 96.94 302 LEU A C 1
ATOM 2413 O O . LEU A 1 302 ? -11.344 0.848 14.633 1 96.94 302 LEU A O 1
ATOM 2417 N N . THR A 1 303 ? -9.57 0.256 13.367 1 93.06 303 THR A N 1
ATOM 2418 C CA . THR A 1 303 ? -8.586 0.896 14.227 1 93.06 303 THR A CA 1
ATOM 2419 C C . THR A 1 303 ? -7.43 1.458 13.398 1 93.06 303 THR A C 1
ATOM 2421 O O . THR A 1 303 ? -7.219 1.05 12.258 1 93.06 303 THR A O 1
ATOM 2424 N N . GLY A 1 304 ? -6.781 2.389 13.914 1 91.75 304 GLY A N 1
ATOM 2425 C CA . GLY A 1 304 ? -5.586 2.98 13.336 1 91.75 304 GLY A CA 1
ATOM 2426 C C . GLY A 1 304 ? -4.715 3.688 14.352 1 91.75 304 GLY A C 1
ATOM 2427 O O . GLY A 1 304 ? -4.586 3.23 15.492 1 91.75 304 GLY A O 1
ATOM 2428 N N . SER A 1 305 ? -3.93 4.688 13.922 1 91.88 305 SER A N 1
ATOM 2429 C CA . SER A 1 305 ? -3.061 5.492 14.773 1 91.88 305 SER A CA 1
ATOM 2430 C C . SER A 1 305 ? -3.389 6.977 14.656 1 91.88 305 SER A C 1
ATOM 2432 O O . SER A 1 305 ? -3.943 7.414 13.648 1 91.88 305 SER A O 1
ATOM 2434 N N . ASP A 1 306 ? -3.15 7.645 15.805 1 97.12 306 ASP A N 1
ATOM 2435 C CA . ASP A 1 306 ? -3.018 9.078 15.57 1 97.12 306 ASP A CA 1
ATOM 2436 C C . ASP A 1 306 ? -1.909 9.367 14.562 1 97.12 306 ASP A C 1
ATOM 2438 O O . ASP A 1 306 ? -0.785 8.883 14.711 1 97.12 306 ASP A O 1
ATOM 2442 N N . GLY A 1 307 ? -2.256 9.977 13.539 1 97.88 307 GLY A N 1
ATOM 2443 C CA . GLY A 1 307 ? -1.175 10.133 12.578 1 97.88 307 GLY A CA 1
ATOM 2444 C C . GLY A 1 307 ? -1.58 10.906 11.344 1 97.88 307 GLY A C 1
ATOM 2445 O O . GLY A 1 307 ? -2.686 11.445 11.273 1 97.88 307 GLY A O 1
ATOM 2446 N N . LEU A 1 308 ? -0.555 11.062 10.469 1 98.81 308 LEU A N 1
ATOM 2447 C CA . LEU A 1 308 ? -0.682 11.664 9.141 1 98.81 308 LEU A CA 1
ATOM 2448 C C . LEU A 1 308 ? -1.164 10.633 8.125 1 98.81 308 LEU A C 1
ATOM 2450 O O . LEU A 1 308 ? -0.611 9.531 8.039 1 98.81 308 LEU A O 1
ATOM 2454 N N . TYR A 1 309 ? -2.209 10.938 7.461 1 98.81 309 TYR A N 1
ATOM 2455 C CA . TYR A 1 309 ? -2.744 10.117 6.379 1 98.81 309 TYR A CA 1
ATOM 2456 C C . TYR A 1 309 ? -2.662 10.852 5.047 1 98.81 309 TYR A C 1
ATOM 2458 O O . TYR A 1 309 ? -2.66 12.086 5.012 1 98.81 309 TYR A O 1
ATOM 2466 N N . GLY A 1 310 ? -2.58 10.102 3.977 1 98.81 310 GLY A N 1
ATOM 2467 C CA . GLY A 1 310 ? -2.398 10.719 2.672 1 98.81 310 GLY A CA 1
ATOM 2468 C C . GLY A 1 310 ? -3.045 9.938 1.545 1 98.81 310 GLY A C 1
ATOM 2469 O O . GLY A 1 310 ? -3.203 8.719 1.641 1 98.81 310 GLY A O 1
ATOM 2470 N N . PHE A 1 311 ? -3.361 10.609 0.554 1 98.81 311 PHE A N 1
ATOM 2471 C CA . PHE A 1 311 ? -3.975 10.133 -0.678 1 98.81 311 PHE A CA 1
ATOM 2472 C C . PHE A 1 311 ? -3.34 10.797 -1.895 1 98.81 311 PHE A C 1
ATOM 2474 O O . PHE A 1 311 ? -2.857 11.922 -1.81 1 98.81 311 PHE A O 1
ATOM 2481 N N . VAL A 1 312 ? -3.359 10.109 -3.006 1 98.31 312 VAL A N 1
ATOM 2482 C CA . VAL A 1 312 ? -2.648 10.625 -4.172 1 98.31 312 VAL A CA 1
ATOM 2483 C C . VAL A 1 312 ? -3.545 10.539 -5.402 1 98.31 312 VAL A C 1
ATOM 2485 O O . VAL A 1 312 ? -4.34 9.609 -5.539 1 98.31 312 VAL A O 1
ATOM 2488 N N . SER A 1 313 ? -3.492 11.547 -6.246 1 97.62 313 SER A N 1
ATOM 2489 C CA . SER A 1 313 ? -4.191 11.594 -7.527 1 97.62 313 SER A CA 1
ATOM 2490 C C . SER A 1 313 ? -3.221 11.828 -8.68 1 97.62 313 SER A C 1
ATOM 2492 O O . SER A 1 313 ? -2.293 12.633 -8.562 1 97.62 313 SER A O 1
ATOM 2494 N N . GLU A 1 314 ? -3.432 11.086 -9.758 1 94.81 314 GLU A N 1
ATOM 2495 C CA . GLU A 1 314 ? -2.693 11.305 -10.992 1 94.81 314 GLU A CA 1
ATOM 2496 C C . GLU A 1 314 ? -3.436 12.266 -11.914 1 94.81 314 GLU A C 1
ATOM 2498 O O . GLU A 1 314 ? -2.943 12.602 -13 1 94.81 314 GLU A O 1
ATOM 2503 N N . ASN A 1 315 ? -4.598 12.766 -11.477 1 95.81 315 ASN A N 1
ATOM 2504 C CA . ASN A 1 315 ? -5.484 13.508 -12.359 1 95.81 315 ASN A CA 1
ATOM 2505 C C . ASN A 1 315 ? -5.785 14.898 -11.812 1 95.81 315 ASN A C 1
ATOM 2507 O O . ASN A 1 315 ? -6.812 15.492 -12.148 1 95.81 315 ASN A O 1
ATOM 2511 N N . GLY A 1 316 ? -4.938 15.328 -10.867 1 97.06 316 GLY A N 1
ATOM 2512 C CA . GLY A 1 316 ? -5.094 16.688 -10.367 1 97.06 316 GLY A CA 1
ATOM 2513 C C . GLY A 1 316 ? -5.879 16.75 -9.078 1 97.06 316 GLY A C 1
ATOM 2514 O O . GLY A 1 316 ? -6.129 15.734 -8.438 1 97.06 316 GLY A O 1
ATOM 2515 N N . ILE A 1 317 ? -6.309 17.969 -8.672 1 98.12 317 ILE A N 1
ATOM 2516 C CA . ILE A 1 317 ? -6.789 18.266 -7.328 1 98.12 317 ILE A CA 1
ATOM 2517 C C . ILE A 1 317 ? -8.172 17.656 -7.125 1 98.12 317 ILE A C 1
ATOM 2519 O O . ILE A 1 317 ? -8.562 17.359 -5.992 1 98.12 317 ILE A O 1
ATOM 2523 N N . PHE A 1 318 ? -8.898 17.391 -8.141 1 97.94 318 PHE A N 1
ATOM 2524 C CA . PHE A 1 318 ? -10.273 16.938 -7.98 1 97.94 318 PHE A CA 1
ATOM 2525 C C . PHE A 1 318 ? -10.344 15.414 -8.008 1 97.94 318 PHE A C 1
ATOM 2527 O O . PHE A 1 318 ? -11.43 14.836 -7.914 1 97.94 318 PHE A O 1
ATOM 2534 N N . GLY A 1 319 ? -9.203 14.773 -8.07 1 95.5 319 GLY A N 1
ATOM 2535 C CA . GLY A 1 319 ? -9.141 13.32 -7.984 1 95.5 319 GLY A CA 1
ATOM 2536 C C . GLY A 1 319 ? -9.414 12.633 -9.305 1 95.5 319 GLY A C 1
ATOM 2537 O O . GLY A 1 319 ? -9.367 13.266 -10.367 1 95.5 319 GLY A O 1
ATOM 2538 N N . PRO A 1 320 ? -9.672 11.281 -9.25 1 96.19 320 PRO A N 1
ATOM 2539 C CA . PRO A 1 320 ? -9.859 10.469 -8.047 1 96.19 320 PRO A CA 1
ATOM 2540 C C . PRO A 1 320 ? -8.57 10.266 -7.258 1 96.19 320 PRO A C 1
ATOM 2542 O O . PRO A 1 320 ? -7.477 10.375 -7.824 1 96.19 320 PRO A O 1
ATOM 2545 N N . TYR A 1 321 ? -8.742 10.008 -5.922 1 97.44 321 TYR A N 1
ATOM 2546 C CA . TYR A 1 321 ? -7.633 9.766 -5.008 1 97.44 321 TYR A CA 1
ATOM 2547 C C . TYR A 1 321 ? -7.578 8.305 -4.586 1 97.44 321 TYR A C 1
ATOM 2549 O O . TYR A 1 321 ? -8.617 7.66 -4.418 1 97.44 321 TYR A O 1
ATOM 2557 N N . GLU A 1 322 ? -6.367 7.809 -4.43 1 95.81 322 GLU A N 1
ATOM 2558 C CA . GLU A 1 322 ? -6.094 6.523 -3.795 1 95.81 322 GLU A CA 1
ATOM 2559 C C . GLU A 1 322 ? -5.238 6.695 -2.545 1 95.81 322 GLU A C 1
ATOM 2561 O O . GLU A 1 322 ? -4.371 7.57 -2.494 1 95.81 322 GLU A O 1
ATOM 2566 N N . PRO A 1 323 ? -5.48 5.828 -1.601 1 97.94 323 PRO A N 1
ATOM 2567 C CA . PRO A 1 323 ? -4.668 5.988 -0.392 1 97.94 323 PRO A CA 1
ATOM 2568 C C . PRO A 1 323 ? -3.193 5.664 -0.625 1 97.94 323 PRO A C 1
ATOM 2570 O O . PRO A 1 323 ? -2.871 4.668 -1.279 1 97.94 323 PRO A O 1
ATOM 2573 N N . LEU A 1 324 ? -2.303 6.484 -0.117 1 98.06 324 LEU A N 1
ATOM 2574 C CA . LEU A 1 324 ? -0.877 6.184 -0.091 1 98.06 324 LEU A CA 1
ATOM 2575 C C . LEU A 1 324 ? -0.601 4.938 0.744 1 98.06 324 LEU A C 1
ATOM 2577 O O . LEU A 1 324 ? -1.222 4.734 1.79 1 98.06 324 LEU A O 1
ATOM 2581 N N . ASN A 1 325 ? 0.349 4.082 0.273 1 97.25 325 ASN A N 1
ATOM 2582 C CA . ASN A 1 325 ? 0.773 2.865 0.962 1 97.25 325 ASN A CA 1
ATOM 2583 C C . ASN A 1 325 ? -0.373 1.867 1.093 1 97.25 325 ASN A C 1
ATOM 2585 O O . ASN A 1 325 ? -0.334 0.979 1.946 1 97.25 325 ASN A O 1
ATOM 2589 N N . GLY A 1 326 ? -1.451 2.045 0.361 1 95.62 326 GLY A N 1
ATOM 2590 C CA . GLY A 1 326 ? -2.59 1.143 0.359 1 95.62 326 GLY A CA 1
ATOM 2591 C C . GLY A 1 326 ? -3.623 1.482 1.417 1 95.62 326 GLY A C 1
ATOM 2592 O O . GLY A 1 326 ? -4.828 1.402 1.165 1 95.62 326 GLY A O 1
ATOM 2593 N N . SER A 1 327 ? -3.215 1.952 2.561 1 97.19 327 SER A N 1
ATOM 2594 C CA . SER A 1 327 ? -4.086 2.172 3.709 1 97.19 327 SER A CA 1
ATOM 2595 C C . SER A 1 327 ? -4.398 3.654 3.891 1 97.19 327 SER A C 1
ATOM 2597 O O . SER A 1 327 ? -5.414 4.012 4.488 1 97.19 327 SER A O 1
ATOM 2599 N N . GLY A 1 328 ? -3.492 4.484 3.455 1 97.81 328 GLY A N 1
ATOM 2600 C CA . GLY A 1 328 ? -3.566 5.914 3.713 1 97.81 328 GLY A CA 1
ATOM 2601 C C . GLY A 1 328 ? -2.615 6.371 4.805 1 97.81 328 GLY A C 1
ATOM 2602 O O . GLY A 1 328 ? -2.33 7.562 4.922 1 97.81 328 GLY A O 1
ATOM 2603 N N . LEU A 1 329 ? -2.094 5.445 5.664 1 98.06 329 LEU A N 1
ATOM 2604 C CA . LEU A 1 329 ? -1.201 5.836 6.75 1 98.06 329 LEU A CA 1
ATOM 2605 C C . LEU A 1 329 ? 0.158 6.266 6.211 1 98.06 329 LEU A C 1
ATOM 2607 O O . LEU A 1 329 ? 0.812 5.512 5.488 1 98.06 329 LEU A O 1
ATOM 2611 N N . VAL A 1 330 ? 0.584 7.445 6.547 1 98.62 330 VAL A N 1
ATOM 2612 C CA . VAL A 1 330 ? 1.85 8.008 6.09 1 98.62 330 VAL A CA 1
ATOM 2613 C C . VAL A 1 330 ? 2.838 8.078 7.25 1 98.62 330 VAL A C 1
ATOM 2615 O O . VAL A 1 330 ? 4.023 7.777 7.082 1 98.62 330 VAL A O 1
ATOM 2618 N N . LEU A 1 331 ? 2.371 8.484 8.406 1 98.56 331 LEU A N 1
ATOM 2619 C CA . LEU A 1 331 ? 3.207 8.609 9.594 1 98.56 331 LEU A CA 1
ATOM 2620 C C . LEU A 1 331 ? 2.357 8.586 10.859 1 98.56 331 LEU A C 1
ATOM 2622 O O . LEU A 1 331 ? 1.466 9.422 11.023 1 98.56 331 LEU A O 1
ATOM 2626 N N . GLY A 1 332 ? 2.516 7.641 11.688 1 97.31 332 GLY A N 1
ATOM 2627 C CA . GLY A 1 332 ? 1.759 7.523 12.922 1 97.31 332 GLY A CA 1
ATOM 2628 C C . GLY A 1 332 ? 2.627 7.195 14.125 1 97.31 332 GLY A C 1
ATOM 2629 O O . GLY A 1 332 ? 3.836 7 13.992 1 97.31 332 GLY A O 1
ATOM 2630 N N . GLY A 1 333 ? 2.021 7.25 15.305 1 95.88 333 GLY A N 1
ATOM 2631 C CA . GLY A 1 333 ? 2.727 6.773 16.484 1 95.88 333 GLY A CA 1
ATOM 2632 C C . GLY A 1 333 ? 3.102 5.305 16.391 1 95.88 333 GLY A C 1
ATOM 2633 O O . GLY A 1 333 ? 2.383 4.508 15.797 1 95.88 333 GLY A O 1
ATOM 2634 N N . PRO A 1 334 ? 4.273 4.977 16.953 1 93.69 334 PRO A N 1
ATOM 2635 C CA . PRO A 1 334 ? 4.586 3.549 17.031 1 93.69 334 PRO A CA 1
ATOM 2636 C C . PRO A 1 334 ? 3.535 2.758 17.812 1 93.69 334 PRO A C 1
ATOM 2638 O O . PRO A 1 334 ? 2.77 3.336 18.594 1 93.69 334 PRO A O 1
ATOM 2641 N N . ALA A 1 335 ? 3.568 1.482 17.547 1 91 335 ALA A N 1
ATOM 2642 C CA . ALA A 1 335 ? 2.57 0.617 18.172 1 91 335 ALA A CA 1
ATOM 2643 C C . ALA A 1 335 ? 2.582 0.77 19.688 1 91 335 ALA A C 1
ATOM 2645 O O . ALA A 1 335 ? 1.537 0.679 20.328 1 91 335 ALA A O 1
ATOM 2646 N N . SER A 1 336 ? 3.699 1.057 20.281 1 92.12 336 SER A N 1
ATOM 2647 C CA . SER A 1 336 ? 3.854 1.17 21.734 1 92.12 336 SER A CA 1
ATOM 2648 C C . SER A 1 336 ? 3.352 2.518 22.234 1 92.12 336 SER A C 1
ATOM 2650 O O . SER A 1 336 ? 3.068 2.674 23.422 1 92.12 336 SER A O 1
ATOM 2652 N N . GLN A 1 337 ? 3.316 3.492 21.406 1 94.12 337 GLN A N 1
ATOM 2653 C CA . GLN A 1 337 ? 2.895 4.848 21.75 1 94.12 337 GLN A CA 1
ATOM 2654 C C . GLN A 1 337 ? 2.008 5.438 20.656 1 94.12 337 GLN A C 1
ATOM 2656 O O . GLN A 1 337 ? 2.363 6.441 20.031 1 94.12 337 GLN A O 1
ATOM 2661 N N . PRO A 1 338 ? 0.846 4.859 20.422 1 91.38 338 PRO A N 1
ATOM 2662 C CA . PRO A 1 338 ? 0.038 5.234 19.266 1 91.38 338 PRO A CA 1
ATOM 2663 C C . PRO A 1 338 ? -0.486 6.668 19.344 1 91.38 338 PRO A C 1
ATOM 2665 O O . PRO A 1 338 ? -0.931 7.227 18.344 1 91.38 338 PRO A O 1
ATOM 2668 N N . THR A 1 339 ? -0.417 7.359 20.547 1 94.94 339 THR A N 1
ATOM 2669 C CA . THR A 1 339 ? -0.998 8.688 20.703 1 94.94 339 THR A CA 1
ATOM 2670 C C . THR A 1 339 ? 0.091 9.727 20.969 1 94.94 339 THR A C 1
ATOM 2672 O O . THR A 1 339 ? -0.205 10.875 21.312 1 94.94 339 THR A O 1
ATOM 2675 N N . GLU A 1 340 ? 1.337 9.398 20.844 1 96.94 340 GLU A N 1
ATOM 2676 C CA . GLU A 1 340 ? 2.428 10.234 21.328 1 96.94 340 GLU A CA 1
ATOM 2677 C C . GLU A 1 340 ? 2.506 11.547 20.562 1 96.94 340 GLU A C 1
ATOM 2679 O O . GLU A 1 340 ? 2.875 12.578 21.125 1 96.94 340 GLU A O 1
ATOM 2684 N N . ALA A 1 341 ? 2.18 11.484 19.297 1 97.69 341 ALA A N 1
ATOM 2685 C CA . ALA A 1 341 ? 2.264 12.688 18.469 1 97.69 341 ALA A CA 1
ATOM 2686 C C . ALA A 1 341 ? 0.987 12.883 17.656 1 97.69 341 ALA A C 1
ATOM 2688 O O . ALA A 1 341 ? 0.31 11.914 17.312 1 97.69 341 ALA A O 1
ATOM 2689 N N . TYR A 1 342 ? 0.761 14.109 17.391 1 97.75 342 TYR A N 1
ATOM 2690 C CA . TYR A 1 342 ? -0.44 14.43 16.625 1 97.75 342 TYR A CA 1
ATOM 2691 C C . TYR A 1 342 ? -0.277 15.75 15.883 1 97.75 342 TYR A C 1
ATOM 2693 O O . TYR A 1 342 ? 0.754 16.406 16 1 97.75 342 TYR A O 1
ATOM 2701 N N . ALA A 1 343 ? -1.336 16 14.984 1 98.38 343 ALA A N 1
ATOM 2702 C CA . ALA A 1 343 ? -1.429 17.203 14.164 1 98.38 343 ALA A CA 1
ATOM 2703 C C . ALA A 1 343 ? -0.223 17.328 13.234 1 98.38 343 ALA A C 1
ATOM 2705 O O . ALA A 1 343 ? 0.417 18.391 13.18 1 98.38 343 ALA A O 1
ATOM 2706 N N . HIS A 1 344 ? 0.097 16.234 12.695 1 98.69 344 HIS A N 1
ATOM 2707 C CA . HIS A 1 344 ? 1.192 16.188 11.734 1 98.69 344 HIS A CA 1
ATOM 2708 C C . HIS A 1 344 ? 0.916 17.094 10.539 1 98.69 344 HIS A C 1
ATOM 2710 O O . HIS A 1 344 ? -0.218 17.172 10.062 1 98.69 344 HIS A O 1
ATOM 2716 N N . TYR A 1 345 ? 1.915 17.797 10.086 1 98.75 345 TYR A N 1
ATOM 2717 C CA . TYR A 1 345 ? 1.896 18.641 8.906 1 98.75 345 TYR A CA 1
ATOM 2718 C C . TYR A 1 345 ? 3.127 18.406 8.039 1 98.75 345 TYR A C 1
ATOM 2720 O O . TYR A 1 345 ? 4.25 18.719 8.445 1 98.75 345 TYR A O 1
ATOM 2728 N N . ILE A 1 346 ? 2.908 17.844 6.898 1 98.88 346 ILE A N 1
ATOM 2729 C CA . ILE A 1 346 ? 4.031 17.625 5.992 1 98.88 346 ILE A CA 1
ATOM 2730 C C . ILE A 1 346 ? 4.238 18.875 5.121 1 98.88 346 ILE A C 1
ATOM 2732 O O . ILE A 1 346 ? 3.295 19.359 4.496 1 98.88 346 ILE A O 1
ATOM 2736 N N . MET A 1 347 ? 5.438 19.359 5.09 1 98.62 347 MET A N 1
ATOM 2737 C CA . MET A 1 347 ? 5.805 20.547 4.312 1 98.62 347 MET A CA 1
ATOM 2738 C C . MET A 1 347 ? 6.348 20.141 2.943 1 98.62 347 MET A C 1
ATOM 2740 O O . MET A 1 347 ? 6.719 18.984 2.729 1 98.62 347 MET A O 1
ATOM 2744 N N . ASN A 1 348 ? 6.422 21.094 1.999 1 97.88 348 ASN A N 1
ATOM 2745 C CA . ASN A 1 348 ? 6.859 20.828 0.634 1 97.88 348 ASN A CA 1
ATOM 2746 C C . ASN A 1 348 ? 8.281 20.266 0.599 1 97.88 348 ASN A C 1
ATOM 2748 O O . ASN A 1 348 ? 8.664 19.594 -0.36 1 97.88 348 ASN A O 1
ATOM 2752 N N . ASN A 1 349 ? 9.062 20.516 1.601 1 96 349 ASN A N 1
ATOM 2753 C CA . ASN A 1 349 ? 10.438 20.047 1.625 1 96 349 ASN A CA 1
ATOM 2754 C C . ASN A 1 349 ? 10.531 18.609 2.152 1 96 349 ASN A C 1
ATOM 2756 O O . ASN A 1 349 ? 11.625 18.078 2.32 1 96 349 ASN A O 1
ATOM 2760 N N . GLY A 1 350 ? 9.391 18.047 2.531 1 97.75 350 GLY A N 1
ATOM 2761 C CA . GLY A 1 350 ? 9.344 16.656 2.943 1 97.75 350 GLY A CA 1
ATOM 2762 C C . GLY A 1 350 ? 9.438 16.469 4.449 1 97.75 350 GLY A C 1
ATOM 2763 O O . GLY A 1 350 ? 9.344 15.352 4.949 1 97.75 350 GLY A O 1
ATOM 2764 N N . LEU A 1 351 ? 9.625 17.547 5.16 1 98.75 351 LEU A N 1
ATOM 2765 C CA . LEU A 1 351 ? 9.68 17.453 6.617 1 98.75 351 LEU A CA 1
ATOM 2766 C C . LEU A 1 351 ? 8.273 17.484 7.215 1 98.75 351 LEU A C 1
ATOM 2768 O O . LEU A 1 351 ? 7.41 18.234 6.746 1 98.75 351 LEU A O 1
ATOM 2772 N N . VAL A 1 352 ? 8.062 16.625 8.172 1 98.88 352 VAL A N 1
ATOM 2773 C CA . VAL A 1 352 ? 6.789 16.547 8.875 1 98.88 352 VAL A CA 1
ATOM 2774 C C . VAL A 1 352 ? 6.957 17.047 10.305 1 98.88 352 VAL A C 1
ATOM 2776 O O . VAL A 1 352 ? 7.719 16.484 11.086 1 98.88 352 VAL A O 1
ATOM 2779 N N . GLU A 1 353 ? 6.309 18.094 10.602 1 98.69 353 GLU A N 1
ATOM 2780 C CA . GLU A 1 353 ? 6.27 18.562 11.984 1 98.69 353 GLU A CA 1
ATOM 2781 C C . GLU A 1 353 ? 5.012 18.062 12.695 1 98.69 353 GLU A C 1
ATOM 2783 O O . GLU A 1 353 ? 4.023 17.703 12.047 1 98.69 353 GLU A O 1
ATOM 2788 N N . SER A 1 354 ? 5.027 17.891 13.992 1 98.69 354 SER A N 1
ATOM 2789 C CA . SER A 1 354 ? 3.906 17.547 14.867 1 98.69 354 SER A CA 1
ATOM 2790 C C . SER A 1 354 ? 4.148 18.031 16.297 1 98.69 354 SER A C 1
ATOM 2792 O O . SER A 1 354 ? 5.148 18.703 16.562 1 98.69 354 SER A O 1
ATOM 2794 N N . PHE A 1 355 ? 3.18 17.859 17.125 1 98.56 355 PHE A N 1
ATOM 2795 C CA . PHE A 1 355 ? 3.387 18.141 18.547 1 98.56 355 PHE A CA 1
ATOM 2796 C C . PHE A 1 355 ? 3.283 16.859 19.375 1 98.56 355 PHE A C 1
ATOM 2798 O O . PHE A 1 355 ? 2.746 15.852 18.906 1 98.56 355 PHE A O 1
ATOM 2805 N N . ILE A 1 356 ? 3.885 16.906 20.531 1 98.44 356 ILE A N 1
ATOM 2806 C CA . ILE A 1 356 ? 3.742 15.82 21.484 1 98.44 356 ILE A CA 1
ATOM 2807 C C . ILE A 1 356 ? 2.348 15.859 22.109 1 98.44 356 ILE A C 1
ATOM 2809 O O . ILE A 1 356 ? 1.99 16.828 22.781 1 98.44 356 ILE A O 1
ATOM 2813 N N . ASN A 1 357 ? 1.567 14.852 21.859 1 97.75 357 ASN A N 1
ATOM 2814 C CA . ASN A 1 357 ? 0.187 14.781 22.328 1 97.75 357 ASN A CA 1
ATOM 2815 C C . ASN A 1 357 ? 0.095 14.117 23.688 1 97.75 357 ASN A C 1
ATOM 2817 O O . ASN A 1 357 ? 0.189 14.789 24.719 1 97.75 357 ASN A O 1
ATOM 2821 N N . GLU A 1 358 ? -0.007 12.867 23.75 1 96.94 358 GLU A N 1
ATOM 2822 C CA . GLU A 1 358 ? -0.079 12.125 25 1 96.94 358 GLU A CA 1
ATOM 2823 C C . GLU A 1 358 ? 0.893 10.945 25 1 96.94 358 GLU A C 1
ATOM 2825 O O . GLU A 1 358 ? 0.801 10.055 24.141 1 96.94 358 GLU A O 1
ATOM 2830 N N . ILE A 1 359 ? 1.792 10.977 25.922 1 96.75 359 ILE A N 1
ATOM 2831 C CA . ILE A 1 359 ? 2.758 9.898 26.094 1 96.75 359 ILE A CA 1
ATOM 2832 C C . ILE A 1 359 ? 2.326 8.992 27.234 1 96.75 359 ILE A C 1
ATOM 2834 O O . ILE A 1 359 ? 1.97 9.469 28.312 1 96.75 359 ILE A O 1
ATOM 2838 N N . ILE A 1 360 ? 2.342 7.746 26.953 1 94.88 360 ILE A N 1
ATOM 2839 C CA . ILE A 1 360 ? 2.082 6.781 28.016 1 94.88 360 ILE A CA 1
ATOM 2840 C C . ILE A 1 360 ? 3.393 6.406 28.719 1 94.88 360 ILE A C 1
ATOM 2842 O O . ILE A 1 360 ? 4.301 5.863 28.078 1 94.88 360 ILE A O 1
ATOM 2846 N N . ASP A 1 361 ? 3.455 6.707 29.984 1 94.94 361 ASP A N 1
ATOM 2847 C CA . ASP A 1 361 ? 4.633 6.32 30.766 1 94.94 361 ASP A CA 1
ATOM 2848 C C . ASP A 1 361 ? 4.754 4.797 30.844 1 94.94 361 ASP A C 1
ATOM 2850 O O . ASP A 1 361 ? 3.908 4.141 31.453 1 94.94 361 ASP A O 1
ATOM 2854 N N . PRO A 1 362 ? 5.84 4.328 30.297 1 90.81 362 PRO A N 1
ATOM 2855 C CA . PRO A 1 362 ? 5.949 2.865 30.297 1 90.81 362 PRO A CA 1
ATOM 2856 C C . PRO A 1 362 ? 6.074 2.279 31.703 1 90.81 362 PRO A C 1
ATOM 2858 O O . PRO A 1 362 ? 5.762 1.105 31.906 1 90.81 362 PRO A O 1
ATOM 2861 N N . LYS A 1 363 ? 6.512 2.973 32.812 1 90.44 363 LYS A N 1
ATOM 2862 C CA . LYS A 1 363 ? 6.707 2.498 34.188 1 90.44 363 LYS A CA 1
ATOM 2863 C C . LYS A 1 363 ? 5.402 2.535 34.969 1 90.44 363 LYS A C 1
ATOM 2865 O O . LYS A 1 363 ? 5.035 1.555 35.625 1 90.44 363 LYS A O 1
ATOM 2870 N N . SER A 1 364 ? 4.617 3.635 34.781 1 93.88 364 SER A N 1
ATOM 2871 C CA . SER A 1 364 ? 3.451 3.848 35.625 1 93.88 364 SER A CA 1
ATOM 2872 C C . SER A 1 364 ? 2.156 3.6 34.844 1 93.88 364 SER A C 1
ATOM 2874 O O . SER A 1 364 ? 1.096 3.42 35.469 1 93.88 364 SER A O 1
ATOM 2876 N N . GLY A 1 365 ? 2.221 3.697 33.562 1 92.62 365 GLY A N 1
ATOM 2877 C CA . GLY A 1 365 ? 1.02 3.598 32.75 1 92.62 365 GLY A CA 1
ATOM 2878 C C . GLY A 1 365 ? 0.233 4.895 32.688 1 92.62 365 GLY A C 1
ATOM 2879 O O . GLY A 1 365 ? -0.77 4.98 31.969 1 92.62 365 GLY A O 1
ATOM 2880 N N . LYS A 1 366 ? 0.732 5.875 33.438 1 94.56 366 LYS A N 1
ATOM 2881 C CA . LYS A 1 366 ? 0.034 7.16 33.469 1 94.56 366 LYS A CA 1
ATOM 2882 C C . LYS A 1 366 ? 0.224 7.91 32.156 1 94.56 366 LYS A C 1
ATOM 2884 O O . LYS A 1 366 ? 1.285 7.824 31.531 1 94.56 366 LYS A O 1
ATOM 2889 N N . VAL A 1 367 ? -0.792 8.719 31.672 1 96.06 367 VAL A N 1
ATOM 2890 C CA . VAL A 1 367 ? -0.743 9.539 30.469 1 96.06 367 VAL A CA 1
ATOM 2891 C C . VAL A 1 367 ? -0.127 10.898 30.797 1 96.06 367 VAL A C 1
ATOM 2893 O O . VAL A 1 367 ? -0.569 11.578 31.719 1 96.06 367 VAL A O 1
ATOM 2896 N N . ILE A 1 368 ? 0.901 11.211 30.094 1 96.31 368 ILE A N 1
ATOM 2897 C CA . ILE A 1 368 ? 1.571 12.5 30.234 1 96.31 368 ILE A CA 1
ATOM 2898 C C . ILE A 1 368 ? 1.223 13.391 29.031 1 96.31 368 ILE A C 1
ATOM 2900 O O . ILE A 1 368 ? 1.501 13.039 27.891 1 96.31 368 ILE A O 1
ATOM 2904 N N . ALA A 1 369 ? 0.623 14.531 29.328 1 96.81 369 ALA A N 1
ATOM 2905 C CA . ALA A 1 369 ? 0.33 15.5 28.266 1 96.81 369 ALA A CA 1
ATOM 2906 C C . ALA A 1 369 ? 1.608 16.156 27.766 1 96.81 369 ALA A C 1
ATOM 2908 O O . ALA A 1 369 ? 2.451 16.594 28.547 1 96.81 369 ALA A O 1
ATOM 2909 N N . GLY A 1 370 ? 1.76 16.219 26.516 1 97.06 370 GLY A N 1
ATOM 2910 C CA . GLY A 1 370 ? 2.961 16.797 25.938 1 97.06 370 GLY A CA 1
ATOM 2911 C C . GLY A 1 370 ? 2.867 18.312 25.75 1 97.06 370 GLY A C 1
ATOM 2912 O O . GLY A 1 370 ? 3.455 19.078 26.516 1 97.06 370 GLY A O 1
ATOM 2913 N N . GLY A 1 371 ? 2.043 18.719 24.781 1 97.62 371 GLY A N 1
ATOM 2914 C CA . GLY A 1 371 ? 1.835 20.125 24.531 1 97.62 371 GLY A CA 1
ATOM 2915 C C . GLY A 1 371 ? 3.113 20.859 24.172 1 97.62 371 GLY A C 1
ATOM 2916 O O . GLY A 1 371 ? 3.371 21.953 24.672 1 97.62 371 GLY A O 1
ATOM 2917 N N . SER A 1 372 ? 3.949 20.281 23.469 1 98 372 SER A N 1
ATOM 2918 C CA . SER A 1 372 ? 5.211 20.797 22.953 1 98 372 SER A CA 1
ATOM 2919 C C . SER A 1 372 ? 5.512 20.203 21.578 1 98 372 SER A C 1
ATOM 2921 O O . SER A 1 372 ? 4.824 19.297 21.125 1 98 372 SER A O 1
ATOM 2923 N N . LEU A 1 373 ? 6.488 20.781 20.875 1 98.44 373 LEU A N 1
ATOM 2924 C CA . LEU A 1 373 ? 6.77 20.312 19.516 1 98.44 373 LEU A CA 1
ATOM 2925 C C . LEU A 1 373 ? 7.48 18.969 19.547 1 98.44 373 LEU A C 1
ATOM 2927 O O . LEU A 1 373 ? 8.344 18.719 20.391 1 98.44 373 LEU A O 1
ATOM 2931 N N . ALA A 1 374 ? 7.117 18.078 18.688 1 98.56 374 ALA A N 1
ATOM 2932 C CA . ALA A 1 374 ? 7.707 16.75 18.547 1 98.56 374 ALA A CA 1
ATOM 2933 C C . ALA A 1 374 ? 8.938 16.797 17.641 1 98.56 374 ALA A C 1
ATOM 2935 O O . ALA A 1 374 ? 9.234 17.812 17.016 1 98.56 374 ALA A O 1
ATOM 2936 N N . PRO A 1 375 ? 9.742 15.641 17.672 1 98.31 375 PRO A N 1
ATOM 2937 C CA . PRO A 1 375 ? 10.789 15.578 16.641 1 98.31 375 PRO A CA 1
ATOM 2938 C C . PRO A 1 375 ? 10.227 15.656 15.227 1 98.31 375 PRO A C 1
ATOM 2940 O O . PRO A 1 375 ? 9.156 15.102 14.953 1 98.31 375 PRO A O 1
ATOM 2943 N N . THR A 1 376 ? 10.938 16.422 14.414 1 98.75 376 THR A N 1
ATOM 2944 C CA . THR A 1 376 ? 10.555 16.5 13.008 1 98.75 376 THR A CA 1
ATOM 2945 C C . THR A 1 376 ? 11.086 15.297 12.227 1 98.75 376 THR A C 1
ATOM 2947 O O . THR A 1 376 ? 12.211 14.844 12.477 1 98.75 376 THR A O 1
ATOM 2950 N N . VAL A 1 377 ? 10.281 14.758 11.359 1 98.75 377 VAL A N 1
ATOM 2951 C CA . VAL A 1 377 ? 10.625 13.539 10.625 1 98.75 377 VAL A CA 1
ATOM 2952 C C . VAL A 1 377 ? 10.586 13.812 9.125 1 98.75 377 VAL A C 1
ATOM 2954 O O . VAL A 1 377 ? 9.695 14.516 8.641 1 98.75 377 VAL A O 1
ATOM 2957 N N . ARG A 1 378 ? 11.594 13.297 8.398 1 98.75 378 ARG A N 1
ATOM 2958 C CA . ARG A 1 378 ? 11.539 13.367 6.945 1 98.75 378 ARG A CA 1
ATOM 2959 C C . ARG A 1 378 ? 10.695 12.227 6.379 1 98.75 378 ARG A C 1
ATOM 2961 O O . ARG A 1 378 ? 10.859 11.07 6.77 1 98.75 378 ARG A O 1
ATOM 2968 N N . VAL A 1 379 ? 9.797 12.539 5.508 1 98.69 379 VAL A N 1
ATOM 2969 C CA . VAL A 1 379 ? 9.008 11.562 4.762 1 98.69 379 VAL A CA 1
ATOM 2970 C C . VAL A 1 379 ? 9.258 11.734 3.264 1 98.69 379 VAL A C 1
ATOM 2972 O O . VAL A 1 379 ? 9.07 12.828 2.719 1 98.69 379 VAL A O 1
ATOM 2975 N N . GLU A 1 380 ? 9.664 10.68 2.621 1 98.19 380 GLU A N 1
ATOM 2976 C CA . GLU A 1 380 ? 9.836 10.672 1.171 1 98.19 380 GLU A CA 1
ATOM 2977 C C . GLU A 1 380 ? 8.547 10.258 0.466 1 98.19 380 GLU A C 1
ATOM 2979 O O . GLU A 1 380 ? 7.855 9.344 0.911 1 98.19 380 GLU A O 1
ATOM 2984 N N . LEU A 1 381 ? 8.227 11.008 -0.562 1 97.81 381 LEU A N 1
ATOM 2985 C CA . LEU A 1 381 ? 7.105 10.672 -1.433 1 97.81 381 LEU A CA 1
ATOM 2986 C C . LEU A 1 381 ? 7.594 10.047 -2.734 1 97.81 381 LEU A C 1
ATOM 2988 O O . LEU A 1 381 ? 8.32 10.688 -3.502 1 97.81 381 LEU A O 1
ATOM 2992 N N . GLN A 1 382 ? 7.246 8.797 -2.977 1 95.62 382 GLN A N 1
ATOM 2993 C CA . GLN A 1 382 ? 7.629 8.078 -4.191 1 95.62 382 GLN A CA 1
ATOM 2994 C C . GLN A 1 382 ? 6.414 7.434 -4.852 1 95.62 382 GLN A C 1
ATOM 2996 O O . GLN A 1 382 ? 6.125 6.258 -4.609 1 95.62 382 GLN A O 1
ATOM 3001 N N . GLY A 1 383 ? 5.781 8.242 -5.77 1 94.44 383 GLY A N 1
ATOM 3002 C CA . GLY A 1 383 ? 4.57 7.734 -6.395 1 94.44 383 GLY A CA 1
ATOM 3003 C C . GLY A 1 383 ? 3.445 7.496 -5.406 1 94.44 383 GLY A C 1
ATOM 3004 O O . GLY A 1 383 ? 2.986 8.43 -4.742 1 94.44 383 GLY A O 1
ATOM 3005 N N . HIS A 1 384 ? 3.148 6.184 -5.215 1 96.12 384 HIS A N 1
ATOM 3006 C CA . HIS A 1 384 ? 2.039 5.816 -4.34 1 96.12 384 HIS A CA 1
ATOM 3007 C C . HIS A 1 384 ? 2.543 5.367 -2.971 1 96.12 384 HIS A C 1
ATOM 3009 O O . HIS A 1 384 ? 1.769 4.867 -2.154 1 96.12 384 HIS A O 1
ATOM 3015 N N . GLU A 1 385 ? 3.83 5.59 -2.74 1 96.56 385 GLU A N 1
ATOM 3016 C CA . GLU A 1 385 ? 4.441 5.133 -1.498 1 96.56 385 GLU A CA 1
ATOM 3017 C C . GLU A 1 385 ? 5.102 6.289 -0.749 1 96.56 385 GLU A C 1
ATOM 3019 O O . GLU A 1 385 ? 5.488 7.289 -1.356 1 96.56 385 GLU A O 1
ATOM 3024 N N . THR A 1 386 ? 5.152 6.094 0.521 1 98.38 386 THR A N 1
ATOM 3025 C CA . THR A 1 386 ? 5.887 7.02 1.372 1 98.38 386 THR A CA 1
ATOM 3026 C C . THR A 1 386 ? 6.793 6.266 2.342 1 98.38 386 THR A C 1
ATOM 3028 O O . THR A 1 386 ? 6.535 5.105 2.66 1 98.38 386 THR A O 1
ATOM 3031 N N . PHE A 1 387 ? 7.863 6.949 2.785 1 98.62 387 PHE A N 1
ATOM 3032 C CA . PHE A 1 387 ? 8.82 6.34 3.705 1 98.62 387 PHE A CA 1
ATOM 3033 C C . PHE A 1 387 ? 9.359 7.375 4.688 1 98.62 387 PHE A C 1
ATOM 3035 O O . PHE A 1 387 ? 9.891 8.406 4.277 1 98.62 387 PHE A O 1
ATOM 3042 N N . ALA A 1 388 ? 9.188 7.07 5.953 1 98.5 388 ALA A N 1
ATOM 3043 C CA . ALA A 1 388 ? 9.891 7.852 6.965 1 98.5 388 ALA A CA 1
ATOM 3044 C C . ALA A 1 388 ? 11.375 7.512 6.988 1 98.5 388 ALA A C 1
ATOM 3046 O O . ALA A 1 388 ? 11.75 6.348 7.16 1 98.5 388 ALA A O 1
ATOM 3047 N N . THR A 1 389 ? 12.289 8.508 6.922 1 98.19 389 THR A N 1
ATOM 3048 C CA . THR A 1 389 ? 13.68 8.148 6.668 1 98.19 389 THR A CA 1
ATOM 3049 C C . THR A 1 389 ? 14.602 8.789 7.703 1 98.19 389 THR A C 1
ATOM 3051 O O . THR A 1 389 ? 15.664 8.242 8.016 1 98.19 389 THR A O 1
ATOM 3054 N N . GLU A 1 390 ? 14.312 10.023 8.156 1 98.06 390 GLU A N 1
ATOM 3055 C CA . GLU A 1 390 ? 15.203 10.75 9.055 1 98.06 390 GLU A CA 1
ATOM 3056 C C . GLU A 1 390 ? 14.422 11.375 10.211 1 98.06 390 GLU A C 1
ATOM 3058 O O . GLU A 1 390 ? 13.234 11.672 10.078 1 98.06 390 GLU A O 1
ATOM 3063 N N . VAL A 1 391 ? 15.133 11.523 11.266 1 98.06 391 VAL A N 1
ATOM 3064 C CA . VAL A 1 391 ? 14.602 12.211 12.438 1 98.06 391 VAL A CA 1
ATOM 3065 C C . VAL A 1 391 ? 15.461 13.438 12.758 1 98.06 391 VAL A C 1
ATOM 3067 O O . VAL A 1 391 ? 16.688 13.344 12.812 1 98.06 391 VAL A O 1
ATOM 3070 N N . PHE A 1 392 ? 14.828 14.531 12.914 1 98.25 392 PHE A N 1
ATOM 3071 C CA . PHE A 1 392 ? 15.508 15.781 13.227 1 98.25 392 PHE A CA 1
ATOM 3072 C C . PHE A 1 392 ? 15.172 16.25 14.641 1 98.25 392 PHE A C 1
ATOM 3074 O O . PHE A 1 392 ? 14.492 15.539 15.383 1 98.25 392 PHE A O 1
ATOM 3081 N N . ASP A 1 393 ? 15.711 17.344 15.039 1 98 393 ASP A N 1
ATOM 3082 C CA . ASP A 1 393 ? 15.516 17.938 16.359 1 98 393 ASP A CA 1
ATOM 3083 C C . ASP A 1 393 ? 14.039 18.234 16.609 1 98 393 ASP A C 1
ATOM 3085 O O . ASP A 1 393 ? 13.258 18.375 15.672 1 98 393 ASP A O 1
ATOM 3089 N N . TYR A 1 394 ? 13.75 18.281 17.922 1 98.25 394 TYR A N 1
ATOM 3090 C CA . TYR A 1 394 ? 12.414 18.719 18.312 1 98.25 394 TYR A CA 1
ATOM 3091 C C . TYR A 1 394 ? 12.094 20.078 17.719 1 98.25 394 TYR A C 1
ATOM 3093 O O . TYR A 1 394 ? 12.875 21.031 17.859 1 98.25 394 TYR A O 1
ATOM 3101 N N . GLY A 1 395 ? 10.977 20.156 17 1 98.25 395 GLY A N 1
ATOM 3102 C CA . GLY A 1 395 ? 10.461 21.422 16.484 1 98.25 395 GLY A CA 1
ATOM 3103 C C . GLY A 1 395 ? 11.281 21.984 15.344 1 98.25 395 GLY A C 1
ATOM 3104 O O . GLY A 1 395 ? 11.242 23.188 15.078 1 98.25 395 GLY A O 1
ATOM 3105 N N . TYR A 1 396 ? 12.117 21.141 14.719 1 98.75 396 TYR A N 1
ATOM 3106 C CA . TYR A 1 396 ? 12.898 21.625 13.586 1 98.75 396 TYR A CA 1
ATOM 3107 C C . TYR A 1 396 ? 12 21.906 12.383 1 98.75 396 TYR A C 1
ATOM 3109 O O . TYR A 1 396 ? 11.547 20.969 11.711 1 98.75 396 TYR A O 1
ATOM 3117 N N . ILE A 1 397 ? 11.727 23.156 12.062 1 98.81 397 ILE A N 1
ATOM 3118 C CA . ILE A 1 397 ? 10.883 23.594 10.953 1 98.81 397 ILE A CA 1
ATOM 3119 C C . ILE A 1 397 ? 11.602 24.703 10.164 1 98.81 397 ILE A C 1
ATOM 3121 O O . ILE A 1 397 ? 11.312 25.891 10.344 1 98.81 397 ILE A O 1
ATOM 3125 N N . PRO A 1 398 ? 12.438 24.328 9.227 1 98.56 398 PRO A N 1
ATOM 3126 C CA . PRO A 1 398 ? 13.195 25.312 8.469 1 98.56 398 PRO A CA 1
ATOM 3127 C C . PRO A 1 398 ? 12.43 25.859 7.27 1 98.56 398 PRO A C 1
ATOM 3129 O O . PRO A 1 398 ? 11.672 25.125 6.629 1 98.56 398 PRO A O 1
ATOM 3132 N N . ALA A 1 399 ? 12.672 27.125 6.973 1 98.31 399 ALA A N 1
ATOM 3133 C CA . ALA A 1 399 ? 12.156 27.703 5.738 1 98.31 399 ALA A CA 1
ATOM 3134 C C . ALA A 1 399 ? 12.828 27.078 4.516 1 98.31 399 ALA A C 1
ATOM 3136 O O . ALA A 1 399 ? 13.984 26.656 4.586 1 98.31 399 ALA A O 1
ATOM 3137 N N . SER A 1 400 ? 12.047 27.047 3.461 1 97.62 400 SER A N 1
ATOM 3138 C CA . SER A 1 400 ? 12.578 26.578 2.186 1 97.62 400 SER A CA 1
ATOM 3139 C C . SER A 1 400 ? 13.375 27.672 1.479 1 97.62 400 SER A C 1
ATOM 3141 O O . SER A 1 400 ? 14.305 27.375 0.729 1 97.62 400 SER A O 1
ATOM 3143 N N . TYR A 1 401 ? 12.945 28.922 1.597 1 97.19 401 TYR A N 1
ATOM 3144 C CA . TYR A 1 401 ? 13.672 30.047 1.045 1 97.19 401 TYR A CA 1
ATOM 3145 C C . TYR A 1 401 ? 13.305 31.344 1.775 1 97.19 401 TYR A C 1
ATOM 3147 O O . TYR A 1 401 ? 12.375 31.359 2.59 1 97.19 401 TYR A O 1
ATOM 3155 N N . ALA A 1 402 ? 14.086 32.406 1.576 1 97 402 ALA A N 1
ATOM 3156 C CA . ALA A 1 402 ? 13.82 33.719 2.152 1 97 402 ALA A CA 1
ATOM 3157 C C . ALA A 1 402 ? 12.781 34.469 1.334 1 97 402 ALA A C 1
ATOM 3159 O O . ALA A 1 402 ? 12.906 34.594 0.112 1 97 402 ALA A O 1
ATOM 3160 N N . TRP A 1 403 ? 11.766 34.906 2.014 1 97.5 403 TRP A N 1
ATOM 3161 C CA . TRP A 1 403 ? 10.773 35.75 1.327 1 97.5 403 TRP A CA 1
ATOM 3162 C C . TRP A 1 403 ? 11.438 36.938 0.663 1 97.5 403 TRP A C 1
ATOM 3164 O O . TRP A 1 403 ? 12.297 37.594 1.258 1 97.5 403 TRP A O 1
ATOM 3174 N N . PRO A 1 404 ? 11.07 37.25 -0.601 1 95.12 404 PRO A N 1
ATOM 3175 C CA . PRO A 1 404 ? 11.805 38.25 -1.364 1 95.12 404 PRO A CA 1
ATOM 3176 C C . PRO A 1 404 ? 11.438 39.688 -0.965 1 95.12 404 PRO A C 1
ATOM 3178 O O . PRO A 1 404 ? 10.641 40.344 -1.646 1 95.12 404 PRO A O 1
ATOM 3181 N N . VAL A 1 405 ? 12.07 40.188 0.033 1 93.25 405 VAL A N 1
ATOM 3182 C CA . VAL A 1 405 ? 11.898 41.562 0.477 1 93.25 405 VAL A CA 1
ATOM 3183 C C . VAL A 1 405 ? 13.258 42.188 0.829 1 93.25 405 VAL A C 1
ATOM 3185 O O . VAL A 1 405 ? 14.258 41.469 0.915 1 93.25 405 VAL A O 1
ATOM 3188 N N . TRP A 1 406 ? 13.227 43.531 0.937 1 86.75 406 TRP A N 1
ATOM 3189 C CA . TRP A 1 406 ? 14.438 44.219 1.367 1 86.75 406 TRP A CA 1
ATOM 3190 C C . TRP A 1 406 ? 14.906 43.719 2.727 1 86.75 406 TRP A C 1
ATOM 3192 O O . TRP A 1 406 ? 14.148 43.75 3.703 1 86.75 406 TRP A O 1
ATOM 3202 N N . PRO A 1 407 ? 16.094 43.281 2.807 1 84 407 PRO A N 1
ATOM 3203 C CA . PRO A 1 407 ? 16.531 42.5 3.965 1 84 407 PRO A CA 1
ATOM 3204 C C . PRO A 1 407 ? 16.859 43.375 5.176 1 84 407 PRO A C 1
ATOM 3206 O O . PRO A 1 407 ? 17.172 42.844 6.25 1 84 407 PRO A O 1
ATOM 3209 N N . PHE A 1 408 ? 16.734 44.688 5.117 1 88.56 408 PHE A N 1
ATOM 3210 C CA . PHE A 1 408 ? 17.141 45.562 6.223 1 88.56 408 PHE A CA 1
ATOM 3211 C C . PHE A 1 408 ? 16.094 45.531 7.336 1 88.56 408 PHE A C 1
ATOM 3213 O O . PHE A 1 408 ? 14.906 45.375 7.074 1 88.56 408 PHE A O 1
ATOM 3220 N N . PRO A 1 409 ? 16.547 45.75 8.578 1 93.62 409 PRO A N 1
ATOM 3221 C CA . PRO A 1 409 ? 15.648 45.719 9.734 1 93.62 409 PRO A CA 1
ATOM 3222 C C . PRO A 1 409 ? 14.523 46.75 9.641 1 93.62 409 PRO A C 1
ATOM 3224 O O . PRO A 1 409 ? 14.742 47.844 9.164 1 93.62 409 PRO A O 1
ATOM 3227 N N . ASP A 1 410 ? 13.383 46.312 10.125 1 94.94 410 ASP A N 1
ATOM 3228 C CA . ASP A 1 410 ? 12.266 47.25 10.273 1 94.94 410 ASP A CA 1
ATOM 3229 C C . ASP A 1 410 ? 12.391 48.062 11.547 1 94.94 410 ASP A C 1
ATOM 3231 O O . ASP A 1 410 ? 12.992 47.594 12.531 1 94.94 410 ASP A O 1
ATOM 3235 N N . ARG A 1 411 ? 11.844 49.312 11.57 1 92.69 411 ARG A N 1
ATOM 3236 C CA . ARG A 1 411 ? 11.898 50.188 12.742 1 92.69 411 ARG A CA 1
ATOM 3237 C C . ARG A 1 411 ? 10.734 49.875 13.688 1 92.69 411 ARG A C 1
ATOM 3239 O O . ARG A 1 411 ? 9.586 49.812 13.258 1 92.69 411 ARG A O 1
ATOM 3246 N N . ARG A 1 412 ? 11.094 49.625 14.938 1 87.81 412 ARG A N 1
ATOM 3247 C CA . ARG A 1 412 ? 10.055 49.406 15.938 1 87.81 412 ARG A CA 1
ATOM 3248 C C . ARG A 1 412 ? 9.414 50.719 16.344 1 87.81 412 ARG A C 1
ATOM 3250 O O . ARG A 1 412 ? 10.109 51.719 16.594 1 87.81 412 ARG A O 1
ATOM 3257 N N . LYS A 1 413 ? 8.312 51.094 15.922 1 68.38 413 LYS A N 1
ATOM 3258 C CA . LYS A 1 413 ? 7.652 52.312 16.359 1 68.38 413 LYS A CA 1
ATOM 3259 C C . LYS A 1 413 ? 6.883 52.094 17.656 1 68.38 413 LYS A C 1
ATOM 3261 O O . LYS A 1 413 ? 6.332 51 17.875 1 68.38 413 LYS A O 1
ATOM 3266 N N . MET B 1 1 ? 18.406 -4.5 -28.344 1 40.03 1 MET B N 1
ATOM 3267 C CA . MET B 1 1 ? 18.844 -4.656 -26.953 1 40.03 1 MET B CA 1
ATOM 3268 C C . MET B 1 1 ? 17.797 -4.121 -25.984 1 40.03 1 MET B C 1
ATOM 3270 O O . MET B 1 1 ? 17.297 -3.014 -26.156 1 40.03 1 MET B O 1
ATOM 3274 N N . PHE B 1 2 ? 17.047 -5.09 -25.469 1 57.69 2 PHE B N 1
ATOM 3275 C CA . PHE B 1 2 ? 16.016 -4.656 -24.531 1 57.69 2 PHE B CA 1
ATOM 3276 C C . PHE B 1 2 ? 16.609 -3.744 -23.469 1 57.69 2 PHE B C 1
ATOM 3278 O O . PHE B 1 2 ? 17.609 -4.094 -22.828 1 57.69 2 PHE B O 1
ATOM 3285 N N . ASN B 1 3 ? 16.438 -2.516 -23.656 1 65.19 3 ASN B N 1
ATOM 3286 C CA . ASN B 1 3 ? 17.016 -1.504 -22.766 1 65.19 3 ASN B CA 1
ATOM 3287 C C . ASN B 1 3 ? 16.062 -1.156 -21.625 1 65.19 3 ASN B C 1
ATOM 3289 O O . ASN B 1 3 ? 15.445 -0.09 -21.625 1 65.19 3 ASN B O 1
ATOM 3293 N N . PHE B 1 4 ? 15.773 -2.25 -20.906 1 74.38 4 PHE B N 1
ATOM 3294 C CA . PHE B 1 4 ? 15.047 -1.872 -19.703 1 74.38 4 PHE B CA 1
ATOM 3295 C C . PHE B 1 4 ? 15.859 -2.211 -18.453 1 74.38 4 PHE B C 1
ATOM 3297 O O . PHE B 1 4 ? 16.734 -3.07 -18.5 1 74.38 4 PHE B O 1
ATOM 3304 N N . ASN B 1 5 ? 15.656 -1.377 -17.422 1 85.62 5 ASN B N 1
ATOM 3305 C CA . ASN B 1 5 ? 16.234 -1.655 -16.109 1 85.62 5 ASN B CA 1
ATOM 3306 C C . ASN B 1 5 ? 15.273 -2.434 -15.219 1 85.62 5 ASN B C 1
ATOM 3308 O O . ASN B 1 5 ? 14.078 -2.152 -15.203 1 85.62 5 ASN B O 1
ATOM 3312 N N . ALA B 1 6 ? 15.812 -3.484 -14.672 1 93.81 6 ALA B N 1
ATOM 3313 C CA . ALA B 1 6 ? 15 -4.277 -13.75 1 93.81 6 ALA B CA 1
ATOM 3314 C C . ALA B 1 6 ? 14.398 -3.396 -12.656 1 93.81 6 ALA B C 1
ATOM 3316 O O . ALA B 1 6 ? 15.055 -2.492 -12.141 1 93.81 6 ALA B O 1
ATOM 3317 N N . SER B 1 7 ? 13.141 -3.588 -12.453 1 97.56 7 SER B N 1
ATOM 3318 C CA . SER B 1 7 ? 12.57 -3.029 -11.234 1 97.56 7 SER B CA 1
ATOM 3319 C C . SER B 1 7 ? 13.125 -3.721 -9.992 1 97.56 7 SER B C 1
ATOM 3321 O O . SER B 1 7 ? 13.648 -4.832 -10.078 1 97.56 7 SER B O 1
ATOM 3323 N N . ARG B 1 8 ? 13.086 -3.037 -8.867 1 97.75 8 ARG B N 1
ATOM 3324 C CA . ARG B 1 8 ? 13.594 -3.611 -7.625 1 97.75 8 ARG B CA 1
ATOM 3325 C C . ARG B 1 8 ? 12.5 -3.686 -6.566 1 97.75 8 ARG B C 1
ATOM 3327 O O . ARG B 1 8 ? 11.766 -2.717 -6.359 1 97.75 8 ARG B O 1
ATOM 3334 N N . TRP B 1 9 ? 12.297 -4.867 -6.031 1 98.5 9 TRP B N 1
ATOM 3335 C CA . TRP B 1 9 ? 11.617 -4.973 -4.746 1 98.5 9 TRP B CA 1
ATOM 3336 C C . TRP B 1 9 ? 12.562 -4.641 -3.6 1 98.5 9 TRP B C 1
ATOM 3338 O O . TRP B 1 9 ? 13.438 -5.441 -3.26 1 98.5 9 TRP B O 1
ATOM 3348 N N . THR B 1 10 ? 12.453 -3.506 -2.918 1 98.62 10 THR B N 1
ATOM 3349 C CA . THR B 1 10 ? 13.445 -3.018 -1.965 1 98.62 10 THR B CA 1
ATOM 3350 C C . THR B 1 10 ? 13.156 -3.553 -0.565 1 98.62 10 THR B C 1
ATOM 3352 O O . THR B 1 10 ? 12.047 -4.004 -0.284 1 98.62 10 THR B O 1
ATOM 3355 N N . ARG B 1 11 ? 14.211 -3.48 0.28 1 98.44 11 ARG B N 1
ATOM 3356 C CA . ARG B 1 11 ? 14.031 -3.867 1.676 1 98.44 11 ARG B CA 1
ATOM 3357 C C . ARG B 1 11 ? 13 -2.979 2.365 1 98.44 11 ARG B C 1
ATOM 3359 O O . ARG B 1 11 ? 12.188 -3.461 3.156 1 98.44 11 ARG B O 1
ATOM 3366 N N . ALA B 1 12 ? 13 -1.673 2.057 1 98.56 12 ALA B N 1
ATOM 3367 C CA . ALA B 1 12 ? 12.031 -0.738 2.621 1 98.56 12 ALA B CA 1
ATOM 3368 C C . ALA B 1 12 ? 10.602 -1.173 2.305 1 98.56 12 ALA B C 1
ATOM 3370 O O . ALA B 1 12 ? 9.719 -1.113 3.168 1 98.56 12 ALA B O 1
ATOM 3371 N N . GLN B 1 13 ? 10.336 -1.588 1.074 1 98.31 13 GLN B N 1
ATOM 3372 C CA . GLN B 1 13 ? 9.016 -2.035 0.658 1 98.31 13 GLN B CA 1
ATOM 3373 C C . GLN B 1 13 ? 8.625 -3.336 1.357 1 98.31 13 GLN B C 1
ATOM 3375 O O . GLN B 1 13 ? 7.492 -3.488 1.812 1 98.31 13 GLN B O 1
ATOM 3380 N N . ALA B 1 14 ? 9.57 -4.246 1.466 1 98.12 14 ALA B N 1
ATOM 3381 C CA . ALA B 1 14 ? 9.305 -5.523 2.121 1 98.12 14 ALA B CA 1
ATOM 3382 C C . ALA B 1 14 ? 8.984 -5.328 3.598 1 98.12 14 ALA B C 1
ATOM 3384 O O . ALA B 1 14 ? 8.234 -6.113 4.184 1 98.12 14 ALA B O 1
ATOM 3385 N N . MET B 1 15 ? 9.508 -4.262 4.195 1 96.94 15 MET B N 1
ATOM 3386 C CA . MET B 1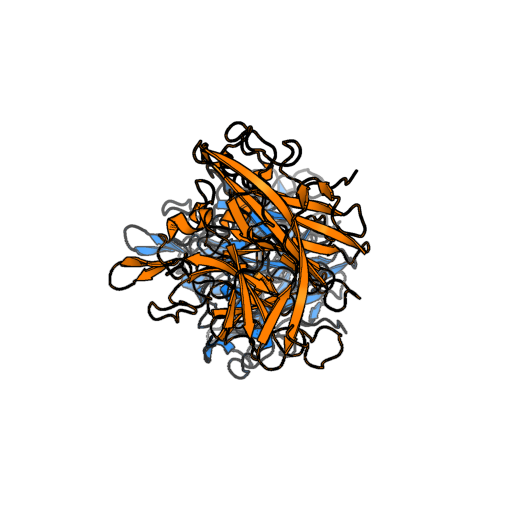 15 ? 9.25 -3.957 5.602 1 96.94 15 MET B CA 1
ATOM 3387 C C . MET B 1 15 ? 7.773 -3.645 5.828 1 96.94 15 MET B C 1
ATOM 3389 O O . MET B 1 15 ? 7.297 -3.678 6.965 1 96.94 15 MET B O 1
ATOM 3393 N N . LYS B 1 16 ? 6.996 -3.381 4.762 1 97.38 16 LYS B N 1
ATOM 3394 C CA . LYS B 1 16 ? 5.598 -2.977 4.875 1 97.38 16 LYS B CA 1
ATOM 3395 C C . LYS B 1 16 ? 4.68 -4.195 4.949 1 97.38 16 LYS B C 1
ATOM 3397 O O . LYS B 1 16 ? 3.475 -4.055 5.168 1 97.38 16 LYS B O 1
ATOM 3402 N N . VAL B 1 17 ? 5.203 -5.371 4.758 1 96.81 17 VAL B N 1
ATOM 3403 C CA . VAL B 1 17 ? 4.375 -6.57 4.773 1 96.81 17 VAL B CA 1
ATOM 3404 C C . VAL B 1 17 ? 3.607 -6.652 6.09 1 96.81 17 VAL B C 1
ATOM 3406 O O . VAL B 1 17 ? 4.195 -6.516 7.168 1 96.81 17 VAL B O 1
ATOM 3409 N N . ASN B 1 18 ? 2.266 -6.801 5.984 1 95.06 18 ASN B N 1
ATOM 3410 C CA . ASN B 1 18 ? 1.353 -6.871 7.117 1 95.06 18 ASN B CA 1
ATOM 3411 C C . ASN B 1 18 ? 0.632 -8.219 7.176 1 95.06 18 ASN B C 1
ATOM 3413 O O . ASN B 1 18 ? -0.424 -8.383 6.566 1 95.06 18 ASN B O 1
ATOM 3417 N N . LYS B 1 19 ? 1.016 -9.133 8.031 1 92.56 19 LYS B N 1
ATOM 3418 C CA . LYS B 1 19 ? 0.432 -10.469 8.125 1 92.56 19 LYS B CA 1
ATOM 3419 C C . LYS B 1 19 ? -0.933 -10.422 8.805 1 92.56 19 LYS B C 1
ATOM 3421 O O . LYS B 1 19 ? -1.686 -11.398 8.766 1 92.56 19 LYS B O 1
ATOM 3426 N N . PHE B 1 20 ? -1.311 -9.258 9.383 1 92.94 20 PHE B N 1
ATOM 3427 C CA . PHE B 1 20 ? -2.561 -9.141 10.125 1 92.94 20 PHE B CA 1
ATOM 3428 C C . PHE B 1 20 ? -3.641 -8.492 9.273 1 92.94 20 PHE B C 1
ATOM 3430 O O . PHE B 1 20 ? -4.785 -8.359 9.703 1 92.94 20 PHE B O 1
ATOM 3437 N N . ASP B 1 21 ? -3.299 -8.039 8.102 1 95.25 21 ASP B N 1
ATOM 3438 C CA . ASP B 1 21 ? -4.262 -7.473 7.164 1 95.25 21 ASP B CA 1
ATOM 3439 C C . ASP B 1 21 ? -5.191 -8.555 6.609 1 95.25 21 ASP B C 1
ATOM 3441 O O . ASP B 1 21 ? -4.777 -9.367 5.785 1 95.25 21 ASP B O 1
ATOM 3445 N N . LEU B 1 22 ? -6.438 -8.516 6.918 1 95.69 22 LEU B N 1
ATOM 3446 C CA . LEU B 1 22 ? -7.379 -9.562 6.531 1 95.69 22 LEU B CA 1
ATOM 3447 C C . LEU B 1 22 ? -7.703 -9.477 5.043 1 95.69 22 LEU B C 1
ATOM 3449 O O . LEU B 1 22 ? -8.156 -10.453 4.449 1 95.69 22 LEU B O 1
ATOM 3453 N N . THR B 1 23 ? -7.496 -8.336 4.453 1 97.75 23 THR B N 1
ATOM 3454 C CA . THR B 1 23 ? -7.789 -8.195 3.031 1 97.75 23 THR B CA 1
ATOM 3455 C C . THR B 1 23 ? -6.738 -8.906 2.188 1 97.75 23 THR B C 1
ATOM 3457 O O . THR B 1 23 ? -6.883 -9.008 0.967 1 97.75 23 THR B O 1
ATOM 3460 N N . THR B 1 24 ? -5.664 -9.406 2.736 1 97.44 24 THR B N 1
ATOM 3461 C CA . THR B 1 24 ? -4.633 -10.172 2.043 1 97.44 24 THR B CA 1
ATOM 3462 C C . THR B 1 24 ? -4.402 -11.516 2.729 1 97.44 24 THR B C 1
ATOM 3464 O O . THR B 1 24 ? -3.281 -12.023 2.742 1 97.44 24 THR B O 1
ATOM 3467 N N . SER B 1 25 ? -5.414 -12.094 3.328 1 97.12 25 SER B N 1
ATOM 3468 C CA . SER B 1 25 ? -5.234 -13.289 4.148 1 97.12 25 SER B CA 1
ATOM 3469 C C . SER B 1 25 ? -6.074 -14.445 3.627 1 97.12 25 SER B C 1
ATOM 3471 O O . SER B 1 25 ? -7.25 -14.273 3.301 1 97.12 25 SER B O 1
ATOM 3473 N N . MET B 1 26 ? -5.43 -15.602 3.615 1 97.25 26 MET B N 1
ATOM 3474 C CA . MET B 1 26 ? -6.164 -16.859 3.443 1 97.25 26 MET B CA 1
ATOM 3475 C C . MET B 1 26 ? -7.074 -17.125 4.641 1 97.25 26 MET B C 1
ATOM 3477 O O . MET B 1 26 ? -6.766 -16.703 5.758 1 97.25 26 MET B O 1
ATOM 3481 N N . PRO B 1 27 ? -8.219 -17.781 4.305 1 96.38 27 PRO B N 1
ATOM 3482 C CA . PRO B 1 27 ? -8.93 -18.312 5.477 1 96.38 27 PRO B CA 1
ATOM 3483 C C . PRO B 1 27 ? -8.117 -19.359 6.223 1 96.38 27 PRO B C 1
ATOM 3485 O O . PRO B 1 27 ? -7.328 -20.094 5.613 1 96.38 27 PRO B O 1
ATOM 3488 N N . GLU B 1 28 ? -8.312 -19.391 7.516 1 95.31 28 GLU B N 1
ATOM 3489 C CA . GLU B 1 28 ? -7.656 -20.438 8.281 1 95.31 28 GLU B CA 1
ATOM 3490 C C . GLU B 1 28 ? -8.148 -21.812 7.855 1 95.31 28 GLU B C 1
ATOM 3492 O O . GLU B 1 28 ? -9.352 -22.031 7.684 1 95.31 28 GLU B O 1
ATOM 3497 N N . ILE B 1 29 ? -7.242 -22.688 7.629 1 96.88 29 ILE B N 1
ATOM 3498 C CA . ILE B 1 29 ? -7.543 -24.078 7.258 1 96.88 29 ILE B CA 1
ATOM 3499 C C . ILE B 1 29 ? -7.418 -24.969 8.484 1 96.88 29 ILE B C 1
ATOM 3501 O O . ILE B 1 29 ? -6.387 -24.984 9.156 1 96.88 29 ILE B O 1
ATOM 3505 N N . GLY B 1 30 ? -8.453 -25.703 8.812 1 94.25 30 GLY B N 1
ATOM 3506 C CA . GLY B 1 30 ? -8.43 -26.625 9.945 1 94.25 30 GLY B CA 1
ATOM 3507 C C . GLY B 1 30 ? -7.629 -27.875 9.672 1 94.25 30 GLY B C 1
ATOM 3508 O O . GLY B 1 30 ? -7.195 -28.109 8.547 1 94.25 30 GLY B O 1
ATOM 3509 N N . THR B 1 31 ? -7.41 -28.625 10.727 1 94.88 31 THR B N 1
ATOM 3510 C CA . THR B 1 31 ? -6.625 -29.844 10.617 1 94.88 31 THR B CA 1
ATOM 3511 C C . THR B 1 31 ? -7.426 -30.953 9.922 1 94.88 31 THR B C 1
ATOM 3513 O O . THR B 1 31 ? -6.863 -31.969 9.508 1 94.88 31 THR B O 1
ATOM 3516 N N . ASP B 1 32 ? -8.703 -30.812 9.812 1 94.88 32 ASP B N 1
ATOM 3517 C CA . ASP B 1 32 ? -9.578 -31.797 9.195 1 94.88 32 ASP B CA 1
ATOM 3518 C C . ASP B 1 32 ? -9.828 -31.484 7.727 1 94.88 32 ASP B C 1
ATOM 3520 O O . ASP B 1 32 ? -10.914 -31.75 7.207 1 94.88 32 ASP B O 1
ATOM 3524 N N . PHE B 1 33 ? -8.836 -30.906 7.094 1 96.19 33 PHE B N 1
ATOM 3525 C CA . PHE B 1 33 ? -8.984 -30.578 5.684 1 96.19 33 PHE B CA 1
ATOM 3526 C C . PHE B 1 33 ? -9.109 -31.844 4.84 1 96.19 33 PHE B C 1
ATOM 3528 O O . PHE B 1 33 ? -8.594 -32.906 5.207 1 96.19 33 PHE B O 1
ATOM 3535 N N . PRO B 1 34 ? -9.828 -31.75 3.697 1 96.12 34 PRO B N 1
ATOM 3536 C CA . PRO B 1 34 ? -9.992 -32.938 2.846 1 96.12 34 PRO B CA 1
ATOM 3537 C C . PRO B 1 34 ? -8.711 -33.281 2.098 1 96.12 34 PRO B C 1
ATOM 3539 O O . PRO B 1 34 ? -7.996 -32.406 1.619 1 96.12 34 PRO B O 1
ATOM 3542 N N . ILE B 1 35 ? -8.492 -34.562 2.041 1 95.38 35 ILE B N 1
ATOM 3543 C CA . ILE B 1 35 ? -7.387 -35.094 1.262 1 95.38 35 ILE B CA 1
ATOM 3544 C C . ILE B 1 35 ? -7.883 -35.5 -0.129 1 95.38 35 ILE B C 1
ATOM 3546 O O . ILE B 1 35 ? -8.742 -36.375 -0.265 1 95.38 35 ILE B O 1
ATOM 3550 N N . MET B 1 36 ? -7.324 -34.938 -1.088 1 94.31 36 MET B N 1
ATOM 3551 C CA . MET B 1 36 ? -7.773 -35.188 -2.453 1 94.31 36 MET B CA 1
ATOM 3552 C C . MET B 1 36 ? -7.441 -36.594 -2.881 1 94.31 36 MET B C 1
ATOM 3554 O O . MET B 1 36 ? -8.25 -37.25 -3.545 1 94.31 36 MET B O 1
ATOM 3558 N N . ARG B 1 37 ? -6.219 -37.031 -2.553 1 94.5 37 ARG B N 1
ATOM 3559 C CA . ARG B 1 37 ? -5.758 -38.375 -2.842 1 94.5 37 ARG B CA 1
ATOM 3560 C C . ARG B 1 37 ? -4.957 -38.938 -1.674 1 94.5 37 ARG B C 1
ATOM 3562 O O . ARG B 1 37 ? -4.023 -38.312 -1.186 1 94.5 37 ARG B O 1
ATOM 3569 N N . ASP B 1 38 ? -5.242 -40.156 -1.346 1 94.69 38 ASP B N 1
ATOM 3570 C CA . ASP B 1 38 ? -4.586 -40.781 -0.193 1 94.69 38 ASP B CA 1
ATOM 3571 C C . ASP B 1 38 ? -3.215 -41.312 -0.572 1 94.69 38 ASP B C 1
ATOM 3573 O O . ASP B 1 38 ? -2.357 -41.531 0.292 1 94.69 38 ASP B O 1
ATOM 3577 N N . ASP B 1 39 ? -3.014 -41.531 -1.793 1 97.12 39 ASP B N 1
ATOM 3578 C CA . ASP B 1 39 ? -1.778 -42.188 -2.193 1 97.12 39 ASP B CA 1
ATOM 3579 C C . ASP B 1 39 ? -0.771 -41.188 -2.754 1 97.12 39 ASP B C 1
ATOM 3581 O O . ASP B 1 39 ? 0.377 -41.562 -3.029 1 97.12 39 ASP B O 1
ATOM 3585 N N . LEU B 1 40 ? -1.153 -39.969 -2.943 1 97.94 40 LEU B N 1
ATOM 3586 C CA . LEU B 1 40 ? -0.274 -38.969 -3.566 1 97.94 40 LEU B CA 1
ATOM 3587 C C . LEU B 1 40 ? -0.226 -37.688 -2.744 1 97.94 40 LEU B C 1
ATOM 3589 O O . LEU B 1 40 ? -1.245 -37.25 -2.201 1 97.94 40 LEU B O 1
ATOM 3593 N N . TRP B 1 41 ? 1.007 -37.188 -2.58 1 98.25 41 TRP B N 1
ATOM 3594 C CA . TRP B 1 41 ? 1.129 -35.75 -2.305 1 98.25 41 TRP B CA 1
ATOM 3595 C C . TRP B 1 41 ? 0.812 -34.938 -3.549 1 98.25 41 TRP B C 1
ATOM 3597 O O . TRP B 1 41 ? 1.195 -35.312 -4.66 1 98.25 41 TRP B O 1
ATOM 3607 N N . LEU B 1 42 ? 0.126 -33.875 -3.322 1 97.44 42 LEU B N 1
ATOM 3608 C CA . LEU B 1 42 ? -0.155 -32.938 -4.402 1 97.44 42 LEU B CA 1
ATOM 3609 C C . LEU B 1 42 ? 0.267 -31.531 -4.016 1 97.44 42 LEU B C 1
ATOM 3611 O O . LEU B 1 42 ? 0.027 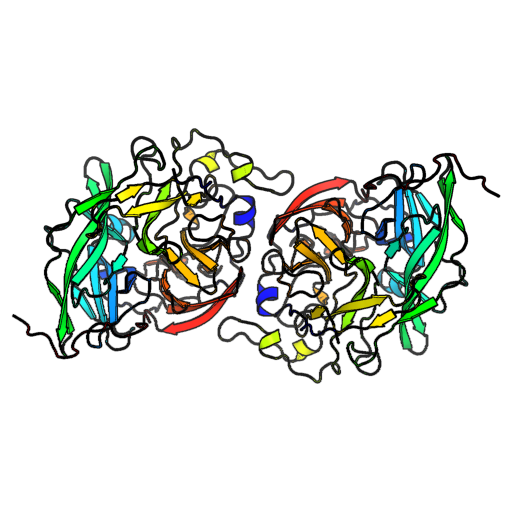-31.078 -2.891 1 97.44 42 LEU B O 1
ATOM 3615 N N . TRP B 1 43 ? 0.969 -30.859 -4.891 1 98.38 43 TRP B N 1
ATOM 3616 C CA . TRP B 1 43 ? 1.291 -29.453 -4.68 1 98.38 43 TRP B CA 1
ATOM 3617 C C . TRP B 1 43 ? 1.537 -28.75 -6.012 1 98.38 43 TRP B C 1
ATOM 3619 O O . TRP B 1 43 ? 1.486 -29.375 -7.07 1 98.38 43 TRP B O 1
ATOM 3629 N N . ASP B 1 44 ? 1.742 -27.406 -6.074 1 98.62 44 ASP B N 1
ATOM 3630 C CA . ASP B 1 44 ? 2.023 -26.578 -7.238 1 98.62 44 ASP B CA 1
ATOM 3631 C C . ASP B 1 44 ? 1.067 -26.891 -8.383 1 98.62 44 ASP B C 1
ATOM 3633 O O . ASP B 1 44 ? 1.488 -27.391 -9.43 1 98.62 44 ASP B O 1
ATOM 3637 N N . THR B 1 45 ? -0.101 -26.453 -8.281 1 98.81 45 THR B N 1
ATOM 3638 C CA . THR B 1 45 ? -1.158 -26.766 -9.234 1 98.81 45 THR B CA 1
ATOM 3639 C C . THR B 1 45 ? -1.358 -25.609 -10.203 1 98.81 45 THR B C 1
ATOM 3641 O O . THR B 1 45 ? -1.229 -24.438 -9.828 1 98.81 45 THR B O 1
ATOM 3644 N N . TRP B 1 46 ? -1.6 -25.938 -11.477 1 98.81 46 TRP B N 1
ATOM 3645 C CA . TRP B 1 46 ? -2.006 -24.953 -12.469 1 98.81 46 TRP B CA 1
ATOM 3646 C C . TRP B 1 46 ? -3.074 -25.516 -13.398 1 98.81 46 TRP B C 1
ATOM 3648 O O . TRP B 1 46 ? -3.156 -26.734 -13.594 1 98.81 46 TRP B O 1
ATOM 3658 N N . PRO B 1 47 ? -3.932 -24.688 -13.93 1 98.88 47 PRO B N 1
ATOM 3659 C CA . PRO B 1 47 ? -4.957 -25.156 -14.859 1 98.88 47 PRO B CA 1
ATOM 3660 C C . PRO B 1 47 ? -4.441 -25.281 -16.297 1 98.88 47 PRO B C 1
ATOM 3662 O O . PRO B 1 47 ? -3.445 -24.641 -16.656 1 98.88 47 PRO B O 1
ATOM 3665 N N . LEU B 1 48 ? -5.148 -26.125 -17.078 1 98.88 48 LEU B N 1
ATOM 3666 C CA . LEU B 1 48 ? -5.066 -25.969 -18.531 1 98.88 48 LEU B CA 1
ATOM 3667 C C . LEU B 1 48 ? -5.574 -24.594 -18.953 1 98.88 48 LEU B C 1
ATOM 3669 O O . LEU B 1 48 ? -6.668 -24.188 -18.562 1 98.88 48 LEU B O 1
ATOM 3673 N N . ARG B 1 49 ? -4.738 -23.938 -19.688 1 98.69 49 ARG B N 1
ATOM 3674 C CA . ARG B 1 49 ? -5.129 -22.578 -20.062 1 98.69 49 ARG B CA 1
ATOM 3675 C C . ARG B 1 49 ? -4.785 -22.312 -21.531 1 98.69 49 ARG B C 1
ATOM 3677 O O . ARG B 1 49 ? -3.965 -23 -22.125 1 98.69 49 ARG B O 1
ATOM 3684 N N . ASP B 1 50 ? -5.445 -21.312 -22.125 1 98.44 50 ASP B N 1
ATOM 3685 C CA . ASP B 1 50 ? -4.938 -20.797 -23.391 1 98.44 50 ASP B CA 1
ATOM 3686 C C . ASP B 1 50 ? -3.666 -19.984 -23.172 1 98.44 50 ASP B C 1
ATOM 3688 O O . ASP B 1 50 ? -3.287 -19.688 -22.031 1 98.44 50 ASP B O 1
ATOM 3692 N N . ILE B 1 51 ? -2.973 -19.688 -24.203 1 97.94 51 ILE B N 1
ATOM 3693 C CA . ILE B 1 51 ? -1.664 -19.047 -24.125 1 97.94 51 ILE B CA 1
ATOM 3694 C C . ILE B 1 51 ? -1.813 -17.641 -23.531 1 97.94 51 ILE B C 1
ATOM 3696 O O . ILE B 1 51 ? -0.83 -17.031 -23.109 1 97.94 51 ILE B O 1
ATOM 3700 N N . ASN B 1 52 ? -3.041 -17.094 -23.469 1 96.56 52 ASN B N 1
ATOM 3701 C CA . ASN B 1 52 ? -3.295 -15.758 -22.938 1 96.56 52 ASN B CA 1
ATOM 3702 C C . ASN B 1 52 ? -3.629 -15.812 -21.438 1 96.56 52 ASN B C 1
ATOM 3704 O O . ASN B 1 52 ? -3.889 -14.781 -20.828 1 96.56 52 ASN B O 1
ATOM 3708 N N . GLY B 1 53 ? -3.658 -17 -20.859 1 97.19 53 GLY B N 1
ATOM 3709 C CA . GLY B 1 53 ? -3.74 -17.109 -19.406 1 97.19 53 GLY B CA 1
ATOM 3710 C C . GLY B 1 53 ? -5.109 -17.547 -18.922 1 97.19 53 GLY B C 1
ATOM 3711 O O . GLY B 1 53 ? -5.309 -17.766 -17.719 1 97.19 53 GLY B O 1
ATOM 3712 N N . ASN B 1 54 ? -6.086 -17.75 -19.812 1 98.25 54 ASN B N 1
ATOM 3713 C CA . ASN B 1 54 ? -7.434 -18.141 -19.406 1 98.25 54 ASN B CA 1
ATOM 3714 C C . ASN B 1 54 ? -7.559 -19.641 -19.234 1 98.25 54 ASN B C 1
ATOM 3716 O O . ASN B 1 54 ? -7.301 -20.406 -20.188 1 98.25 54 ASN B O 1
ATOM 3720 N N . PRO B 1 55 ? -7.98 -20.047 -18.047 1 98.69 55 PRO B N 1
ATOM 3721 C CA . PRO B 1 55 ? -8.289 -21.469 -17.938 1 98.69 55 PRO B CA 1
ATOM 3722 C C . PRO B 1 55 ? -9.367 -21.922 -18.922 1 98.69 55 PRO B C 1
ATOM 3724 O O . PRO B 1 55 ? -10.352 -21.219 -19.141 1 98.69 55 PRO B O 1
ATOM 3727 N N . VAL B 1 56 ? -9.195 -23.125 -19.5 1 98.38 56 VAL B N 1
ATOM 3728 C CA . VAL B 1 56 ? -10.164 -23.594 -20.484 1 98.38 56 VAL B CA 1
ATOM 3729 C C . VAL B 1 56 ? -10.617 -25.016 -20.109 1 98.38 56 VAL B C 1
ATOM 3731 O O . VAL B 1 56 ? -9.875 -25.766 -19.469 1 98.38 56 VAL B O 1
ATOM 3734 N N . SER B 1 57 ? -11.805 -25.312 -20.438 1 98.06 57 SER B N 1
ATOM 3735 C CA . SER B 1 57 ? -12.266 -26.688 -20.406 1 98.06 57 SER B CA 1
ATOM 3736 C C . SER B 1 57 ? -12.117 -27.359 -21.766 1 98.06 57 SER B C 1
ATOM 3738 O O . SER B 1 57 ? -12.031 -26.672 -22.781 1 98.06 57 SER B O 1
ATOM 3740 N N . PHE B 1 58 ? -11.938 -28.609 -21.781 1 98.19 58 PHE B N 1
ATOM 3741 C CA . PHE B 1 58 ? -11.852 -29.391 -23.016 1 98.19 58 PHE B CA 1
ATOM 3742 C C . PHE B 1 58 ? -12.984 -30.406 -23.078 1 98.19 58 PHE B C 1
ATOM 3744 O O . PHE B 1 58 ? -13.031 -31.344 -22.281 1 98.19 58 PHE B O 1
ATOM 3751 N N . LYS B 1 59 ? -13.945 -30.188 -24.016 1 97 59 LYS B N 1
ATOM 3752 C CA . LYS B 1 59 ? -15.102 -31.062 -24.234 1 97 59 LYS B CA 1
ATOM 3753 C C . LYS B 1 59 ? -15.844 -31.312 -22.938 1 97 59 LYS B C 1
ATOM 3755 O O . LYS B 1 59 ? -16.172 -32.469 -22.609 1 97 59 LYS B O 1
ATOM 3760 N N . GLY B 1 60 ? -15.969 -30.234 -22.094 1 96.56 60 GLY B N 1
ATOM 3761 C CA . GLY B 1 60 ? -16.812 -30.266 -20.906 1 96.56 60 GLY B CA 1
ATOM 3762 C C . GLY B 1 60 ? -16.031 -30.594 -19.641 1 96.56 60 GLY B C 1
ATOM 3763 O O . GLY B 1 60 ? -16.609 -30.594 -18.547 1 96.56 60 GLY B O 1
ATOM 3764 N N . TRP B 1 61 ? -14.742 -30.812 -19.781 1 98.25 61 TRP B N 1
ATOM 3765 C CA . TRP B 1 61 ? -13.938 -31.188 -18.609 1 98.25 61 TRP B CA 1
ATOM 3766 C C . TRP B 1 61 ? -12.969 -30.062 -18.25 1 98.25 61 TRP B C 1
ATOM 3768 O O . TRP B 1 61 ? -12.242 -29.547 -19.109 1 98.25 61 TRP B O 1
ATOM 3778 N N . ASN B 1 62 ? -13.008 -29.688 -16.984 1 98.75 62 ASN B N 1
ATOM 3779 C CA . ASN B 1 62 ? -11.891 -28.922 -16.453 1 98.75 62 ASN B CA 1
ATOM 3780 C C . ASN B 1 62 ? -10.656 -29.781 -16.234 1 98.75 62 ASN B C 1
ATOM 3782 O O . ASN B 1 62 ? -10.766 -30.938 -15.82 1 98.75 62 ASN B O 1
ATOM 3786 N N . VAL B 1 63 ? -9.516 -29.234 -16.547 1 98.88 63 VAL B N 1
ATOM 3787 C CA . VAL B 1 63 ? -8.281 -29.984 -16.391 1 98.88 63 VAL B CA 1
ATOM 3788 C C . VAL B 1 63 ? -7.258 -29.172 -15.609 1 98.88 63 VAL B C 1
ATOM 3790 O O . VAL B 1 63 ? -7.078 -27.984 -15.867 1 98.88 63 VAL B O 1
ATOM 3793 N N . ILE B 1 64 ? -6.672 -29.812 -14.602 1 98.94 64 ILE B N 1
ATOM 3794 C CA . ILE B 1 64 ? -5.574 -29.188 -13.875 1 98.94 64 ILE B CA 1
ATOM 3795 C C . ILE B 1 64 ? -4.367 -30.125 -13.867 1 98.94 64 ILE B C 1
ATOM 3797 O O . ILE B 1 64 ? -4.492 -31.328 -14.141 1 98.94 64 ILE B O 1
ATOM 3801 N N . PHE B 1 65 ? -3.258 -29.547 -13.648 1 98.94 65 PHE B N 1
ATOM 3802 C CA . PHE B 1 65 ? -1.991 -30.25 -13.453 1 98.94 65 PHE B CA 1
ATOM 3803 C C . PHE B 1 65 ? -1.401 -29.922 -12.086 1 98.94 65 PHE B C 1
ATOM 3805 O O . PHE B 1 65 ? -1.591 -28.828 -11.562 1 98.94 65 PHE B O 1
ATOM 3812 N N . SER B 1 66 ? -0.737 -30.859 -11.508 1 98.75 66 SER B N 1
ATOM 3813 C CA . SER B 1 66 ? -0.084 -30.703 -10.211 1 98.75 66 SER B CA 1
ATOM 3814 C C . SER B 1 66 ? 1.21 -31.5 -10.141 1 98.75 66 SER B C 1
ATOM 3816 O O . SER B 1 66 ? 1.349 -32.531 -10.82 1 98.75 66 SER B O 1
ATOM 3818 N N . LEU B 1 67 ? 2.133 -30.953 -9.391 1 98.81 67 LEU B N 1
ATOM 3819 C CA . LEU B 1 67 ? 3.195 -31.859 -8.977 1 98.81 67 LEU B CA 1
ATOM 3820 C C . LEU B 1 67 ? 2.662 -32.906 -8.023 1 98.81 67 LEU B C 1
ATOM 3822 O O . LEU B 1 67 ? 1.829 -32.625 -7.16 1 98.81 67 LEU B O 1
ATOM 3826 N N . VAL B 1 68 ? 3.09 -34.156 -8.234 1 98.69 68 VAL B N 1
ATOM 3827 C CA . VAL B 1 68 ? 2.641 -35.25 -7.387 1 98.69 68 VAL B CA 1
ATOM 3828 C C . VAL B 1 68 ? 3.832 -36.125 -6.996 1 98.69 68 VAL B C 1
ATOM 3830 O O . VAL B 1 68 ? 4.836 -36.156 -7.711 1 98.69 68 VAL B O 1
ATOM 3833 N N . ALA B 1 69 ? 3.729 -36.688 -5.93 1 98.44 69 ALA B N 1
ATOM 3834 C CA . ALA B 1 69 ? 4.645 -37.719 -5.438 1 98.44 69 ALA B CA 1
ATOM 3835 C C . ALA B 1 69 ? 3.916 -38.719 -4.551 1 98.44 69 ALA B C 1
ATOM 3837 O O . ALA B 1 69 ? 2.924 -38.375 -3.902 1 98.44 69 ALA B O 1
ATOM 3838 N N . ASP B 1 70 ? 4.473 -39.969 -4.574 1 97.81 70 ASP B N 1
ATOM 3839 C CA . ASP B 1 70 ? 3.887 -41 -3.717 1 97.81 70 ASP B CA 1
ATOM 3840 C C . ASP B 1 70 ? 3.914 -40.562 -2.252 1 97.81 70 ASP B C 1
ATOM 3842 O O . ASP B 1 70 ? 4.918 -40.031 -1.774 1 97.81 70 ASP B O 1
ATOM 3846 N N . ARG B 1 71 ? 2.832 -40.812 -1.562 1 96.81 71 ARG B N 1
ATOM 3847 C CA . ARG B 1 71 ? 2.727 -40.375 -0.169 1 96.81 71 ARG B CA 1
ATOM 3848 C C . ARG B 1 71 ? 3.645 -41.219 0.725 1 96.81 71 ARG B C 1
ATOM 3850 O O . ARG B 1 71 ? 3.889 -40.844 1.877 1 96.81 71 ARG B O 1
ATOM 3857 N N . ASN B 1 72 ? 4.109 -42.281 0.241 1 96.56 72 ASN B N 1
ATOM 3858 C CA . ASN B 1 72 ? 5.09 -43.031 0.994 1 96.56 72 ASN B CA 1
ATOM 3859 C C . ASN B 1 72 ? 6.422 -42.312 1.105 1 96.56 72 ASN B C 1
ATOM 3861 O O . ASN B 1 72 ? 7.25 -42.625 1.957 1 96.56 72 ASN B O 1
ATOM 3865 N N . ILE B 1 73 ? 6.629 -41.438 0.183 1 96.81 73 ILE B N 1
ATOM 3866 C CA . ILE B 1 73 ? 7.789 -40.562 0.268 1 96.81 73 ILE B CA 1
ATOM 3867 C C . ILE B 1 73 ? 7.562 -39.5 1.349 1 96.81 73 ILE B C 1
ATOM 3869 O O . ILE B 1 73 ? 6.496 -38.875 1.406 1 96.81 73 ILE B O 1
ATOM 3873 N N . PRO B 1 74 ? 8.586 -39.344 2.195 1 96.56 74 PRO B N 1
ATOM 3874 C CA . PRO B 1 74 ? 8.422 -38.281 3.197 1 96.56 74 PRO B CA 1
ATOM 3875 C C . PRO B 1 74 ? 8.125 -36.938 2.574 1 96.56 74 PRO B C 1
ATOM 3877 O O . PRO B 1 74 ? 8.688 -36.594 1.525 1 96.56 74 PRO B O 1
ATOM 3880 N N . TRP B 1 75 ? 7.297 -36.156 3.279 1 96.56 75 TRP B N 1
ATOM 3881 C CA . TRP B 1 75 ? 6.805 -34.844 2.809 1 96.56 75 TRP B CA 1
ATOM 3882 C C . TRP B 1 75 ? 7.953 -34 2.311 1 96.56 75 TRP B C 1
ATOM 3884 O O . TRP B 1 75 ? 7.871 -33.406 1.228 1 96.56 75 TRP B O 1
ATOM 3894 N N . ASN B 1 76 ? 9.031 -33.938 2.992 1 94.94 76 ASN B N 1
ATOM 3895 C CA . ASN B 1 76 ? 10.117 -33 2.668 1 94.94 76 ASN B CA 1
ATOM 3896 C C . ASN B 1 76 ? 11.031 -33.594 1.585 1 94.94 76 ASN B C 1
ATOM 3898 O O . ASN B 1 76 ? 11.859 -32.875 1.021 1 94.94 76 ASN B O 1
ATOM 3902 N N . ASP B 1 77 ? 10.859 -34.812 1.148 1 95.12 77 ASP B N 1
ATOM 3903 C CA . ASP B 1 77 ? 11.68 -35.438 0.127 1 95.12 77 ASP B CA 1
ATOM 3904 C C . ASP B 1 77 ? 10.938 -35.531 -1.209 1 95.12 77 ASP B C 1
ATOM 3906 O O . ASP B 1 77 ? 11.516 -35.938 -2.219 1 95.12 77 ASP B O 1
ATOM 3910 N N . ARG B 1 78 ? 9.797 -34.969 -1.208 1 96.31 78 ARG B N 1
ATOM 3911 C CA . ARG B 1 78 ? 8.914 -35.156 -2.357 1 96.31 78 ARG B CA 1
ATOM 3912 C C . ARG B 1 78 ? 9.461 -34.438 -3.59 1 96.31 78 ARG B C 1
ATOM 3914 O O . ARG B 1 78 ? 9.195 -34.844 -4.723 1 96.31 78 ARG B O 1
ATOM 3921 N N . HIS B 1 79 ? 10.25 -33.469 -3.402 1 95.19 79 HIS B N 1
ATOM 3922 C CA . HIS B 1 79 ? 10.664 -32.594 -4.496 1 95.19 79 HIS B CA 1
ATOM 3923 C C . HIS B 1 79 ? 11.547 -33.344 -5.488 1 95.19 79 HIS B C 1
ATOM 3925 O O . HIS B 1 79 ? 11.492 -33.094 -6.691 1 95.19 79 HIS B O 1
ATOM 3931 N N . SER B 1 80 ? 12.367 -34.25 -5.008 1 94.88 80 SER B N 1
ATOM 3932 C CA . SER B 1 80 ? 13.266 -35 -5.883 1 94.88 80 SER B CA 1
ATOM 3933 C C . SER B 1 80 ? 12.539 -36.125 -6.594 1 94.88 80 SER B C 1
ATOM 3935 O O . SER B 1 80 ? 13.094 -36.75 -7.496 1 94.88 80 SER B O 1
ATOM 3937 N N . HIS B 1 81 ? 11.25 -36.281 -6.254 1 95.75 81 HIS B N 1
ATOM 3938 C CA . HIS B 1 81 ? 10.453 -37.344 -6.855 1 95.75 81 HIS B CA 1
ATOM 3939 C C . HIS B 1 81 ? 9.25 -36.781 -7.602 1 95.75 81 HIS B C 1
ATOM 3941 O O . HIS B 1 81 ? 8.375 -37.531 -8.031 1 95.75 81 HIS B O 1
ATOM 3947 N N . ALA B 1 82 ? 9.242 -35.531 -7.762 1 97.94 82 ALA B N 1
ATOM 3948 C CA . ALA B 1 82 ? 8.078 -34.844 -8.289 1 97.94 82 ALA B CA 1
ATOM 3949 C C . ALA B 1 82 ? 7.82 -35.219 -9.75 1 97.94 82 ALA B C 1
ATOM 3951 O O . ALA B 1 82 ? 8.75 -35.281 -10.555 1 97.94 82 ALA B O 1
ATOM 3952 N N . ARG B 1 83 ? 6.633 -35.562 -10.055 1 98.31 83 ARG B N 1
ATOM 3953 C CA . ARG B 1 83 ? 6.109 -35.719 -11.398 1 98.31 83 ARG B CA 1
ATOM 3954 C C . ARG B 1 83 ? 4.918 -34.812 -11.648 1 98.31 83 ARG B C 1
ATOM 3956 O O . ARG B 1 83 ? 4.27 -34.344 -10.711 1 98.31 83 ARG B O 1
ATOM 3963 N N . ILE B 1 84 ? 4.684 -34.562 -12.938 1 98.81 84 ILE B N 1
ATOM 3964 C CA . ILE B 1 84 ? 3.494 -33.781 -13.273 1 98.81 84 ILE B CA 1
ATOM 3965 C C . ILE B 1 84 ? 2.316 -34.719 -13.5 1 98.81 84 ILE B C 1
ATOM 3967 O O . ILE B 1 84 ? 2.328 -35.531 -14.43 1 98.81 84 ILE B O 1
ATOM 3971 N N . GLY B 1 85 ? 1.381 -34.656 -12.578 1 98.69 85 GLY B N 1
ATOM 3972 C CA . GLY B 1 85 ? 0.122 -35.344 -12.758 1 98.69 85 GLY B CA 1
ATOM 3973 C C . GLY B 1 85 ? -0.985 -34.469 -13.305 1 98.69 85 GLY B C 1
ATOM 3974 O O . GLY B 1 85 ? -0.929 -33.25 -13.18 1 98.69 85 GLY B O 1
ATOM 3975 N N . TYR B 1 86 ? -1.994 -35.125 -13.953 1 98.81 86 TYR B N 1
ATOM 3976 C CA . TYR B 1 86 ? -3.154 -34.375 -14.398 1 98.81 86 TYR B CA 1
ATOM 3977 C C . TYR B 1 86 ? -4.434 -34.906 -13.758 1 98.81 86 TYR B C 1
ATOM 3979 O O . TYR B 1 86 ? -4.504 -36.062 -13.367 1 98.81 86 TYR B O 1
ATOM 3987 N N . PHE B 1 87 ? -5.332 -34 -13.594 1 98.81 87 PHE B N 1
ATOM 3988 C CA . PHE B 1 87 ? -6.652 -34.25 -13.023 1 98.81 87 PHE B CA 1
ATOM 3989 C C . PHE B 1 87 ? -7.738 -33.625 -13.891 1 98.81 87 PHE B C 1
ATOM 3991 O O . PHE B 1 87 ? -7.488 -32.625 -14.586 1 98.81 87 PHE B O 1
ATOM 3998 N N . TYR B 1 88 ? -8.891 -34.188 -13.859 1 98.81 88 TYR B N 1
ATOM 3999 C CA . TYR B 1 88 ? -10.016 -33.656 -14.602 1 98.81 88 TYR B CA 1
ATOM 4000 C C . TYR B 1 88 ? -11.297 -33.688 -13.773 1 98.81 88 TYR B C 1
ATOM 4002 O O . TYR B 1 88 ? -11.438 -34.562 -12.898 1 98.81 88 TYR B O 1
ATOM 4010 N N . SER B 1 89 ? -12.148 -32.75 -14 1 98.69 89 SER B N 1
ATOM 4011 C CA . SER B 1 89 ? -13.391 -32.594 -13.258 1 98.69 89 SER B CA 1
ATOM 4012 C C . SER B 1 89 ? -14.453 -31.906 -14.109 1 98.69 89 SER B C 1
ATOM 4014 O O . SER B 1 89 ? -14.148 -31.016 -14.891 1 98.69 89 SER B O 1
ATOM 4016 N N . LYS B 1 90 ? -15.703 -32.312 -13.922 1 98 90 LYS B N 1
ATOM 4017 C CA . LYS B 1 90 ? -16.797 -31.656 -14.617 1 98 90 LYS B CA 1
ATOM 4018 C C . LYS B 1 90 ? -17.172 -30.344 -13.93 1 98 90 LYS B C 1
ATOM 4020 O O . LYS B 1 90 ? -17.531 -29.375 -14.594 1 98 90 LYS B O 1
ATOM 4025 N N . ASP B 1 91 ? -17.047 -30.281 -12.641 1 97.94 91 ASP B N 1
ATOM 4026 C CA . ASP B 1 91 ? -17.562 -29.141 -11.883 1 97.94 91 ASP B CA 1
ATOM 4027 C C . ASP B 1 91 ? -16.422 -28.234 -11.414 1 97.94 91 ASP B C 1
ATOM 4029 O O . ASP B 1 91 ? -16.641 -27.25 -10.727 1 97.94 91 ASP B O 1
ATOM 4033 N N . GLY B 1 92 ? -15.219 -28.594 -11.688 1 98.25 92 GLY B N 1
ATOM 4034 C CA . GLY B 1 92 ? -14.07 -27.766 -11.344 1 98.25 92 GLY B CA 1
ATOM 4035 C C . GLY B 1 92 ? -13.617 -27.938 -9.906 1 98.25 92 GLY B C 1
ATOM 4036 O O . GLY B 1 92 ? -12.828 -27.141 -9.406 1 98.25 92 GLY B O 1
ATOM 4037 N N . LYS B 1 93 ? -14.062 -28.984 -9.156 1 97.56 93 LYS B N 1
ATOM 4038 C CA . LYS B 1 93 ? -13.617 -29.172 -7.777 1 97.56 93 LYS B CA 1
ATOM 4039 C C . LYS B 1 93 ? -13.555 -30.656 -7.414 1 97.56 93 LYS B C 1
ATOM 4041 O O . LYS B 1 93 ? -12.805 -31.047 -6.516 1 97.56 93 LYS B O 1
ATOM 4046 N N . SER B 1 94 ? -14.422 -31.516 -8.07 1 97.69 94 SER B N 1
ATOM 4047 C CA . SER B 1 94 ? -14.336 -32.969 -7.867 1 97.69 94 SER B CA 1
ATOM 4048 C C . SER B 1 94 ? -13.32 -33.594 -8.812 1 97.69 94 SER B C 1
ATOM 4050 O O . SER B 1 94 ? -13.695 -34.188 -9.828 1 97.69 94 SER B O 1
ATOM 4052 N N . TRP B 1 95 ? -12.141 -33.656 -8.43 1 98.44 95 TRP B N 1
ATOM 4053 C CA . TRP B 1 95 ? -11.039 -33.969 -9.336 1 98.44 95 TRP B CA 1
ATOM 4054 C C . TRP B 1 95 ? -10.773 -35.469 -9.359 1 98.44 95 TRP B C 1
ATOM 4056 O O . TRP B 1 95 ? -10.68 -36.125 -8.312 1 98.44 95 TRP B O 1
ATOM 4066 N N . VAL B 1 96 ? -10.625 -35.969 -10.516 1 98.19 96 VAL B N 1
ATOM 4067 C CA . VAL B 1 96 ? -10.211 -37.344 -10.766 1 98.19 96 VAL B CA 1
ATOM 4068 C C . VAL B 1 96 ? -8.781 -37.375 -11.281 1 98.19 96 VAL B C 1
ATOM 4070 O O . VAL B 1 96 ? -8.445 -36.656 -12.234 1 98.19 96 VAL B O 1
ATOM 4073 N N . TYR B 1 97 ? -8.008 -38.219 -10.633 1 98.5 97 TYR B N 1
ATOM 4074 C CA . TYR B 1 97 ? -6.621 -38.344 -11.055 1 98.5 97 TYR B CA 1
ATOM 4075 C C . TYR B 1 97 ? -6.508 -39.156 -12.352 1 98.5 97 TYR B C 1
ATOM 4077 O O . TYR B 1 97 ? -7.008 -40.281 -12.438 1 98.5 97 TYR B O 1
ATOM 4085 N N . GLY B 1 98 ? -5.84 -38.531 -13.336 1 98.31 98 GLY B N 1
ATOM 4086 C CA . GLY B 1 98 ? -5.707 -39.188 -14.633 1 98.31 98 GLY B CA 1
ATOM 4087 C C . GLY B 1 98 ? -4.363 -39.875 -14.828 1 98.31 98 GLY B C 1
ATOM 4088 O O . GLY B 1 98 ? -4.16 -40.562 -15.812 1 98.31 98 GLY B O 1
ATOM 4089 N N . GLY B 1 99 ? -3.406 -39.625 -13.945 1 98.06 99 GLY B N 1
ATOM 4090 C CA . GLY B 1 99 ? -2.074 -40.219 -14.062 1 98.06 99 GLY B CA 1
ATOM 4091 C C . GLY B 1 99 ? -0.997 -39.188 -14.32 1 98.06 99 GLY B C 1
ATOM 4092 O O . GLY B 1 99 ? -1.241 -37.969 -14.188 1 98.06 99 GLY B O 1
ATOM 4093 N N . HIS B 1 100 ? 0.187 -39.688 -14.562 1 98.31 100 HIS B N 1
ATOM 4094 C CA . HIS B 1 100 ? 1.292 -38.812 -14.938 1 98.31 100 HIS B CA 1
ATOM 4095 C C . HIS B 1 100 ? 1.111 -38.281 -16.359 1 98.31 100 HIS B C 1
ATOM 4097 O O . HIS B 1 100 ? 0.675 -39 -17.25 1 98.31 100 HIS B O 1
ATOM 4103 N N . LEU B 1 101 ? 1.396 -37.031 -16.531 1 98.69 101 LEU B N 1
ATOM 4104 C CA . LEU B 1 101 ? 1.278 -36.469 -17.875 1 98.69 101 LEU B CA 1
ATOM 4105 C C . LEU B 1 101 ? 2.428 -36.906 -18.766 1 98.69 101 LEU B C 1
ATOM 4107 O O . LEU B 1 101 ? 2.203 -37.375 -19.875 1 98.69 101 LEU B O 1
ATOM 4111 N N . LEU B 1 102 ? 3.668 -36.688 -18.297 1 98.5 102 LEU B N 1
ATOM 4112 C CA . LEU B 1 102 ? 4.84 -37.031 -19.094 1 98.5 102 LEU B CA 1
ATOM 4113 C C . LEU B 1 102 ? 5.109 -38.531 -19.047 1 98.5 102 LEU B C 1
ATOM 4115 O O . LEU B 1 102 ? 5.043 -39.156 -17.984 1 98.5 102 LEU B O 1
ATOM 4119 N N . GLN B 1 103 ? 5.391 -39.094 -20.156 1 97.19 103 GLN B N 1
ATOM 4120 C CA . GLN B 1 103 ? 5.93 -40.438 -20.188 1 97.19 103 GLN B CA 1
ATOM 4121 C C . GLN B 1 103 ? 7.328 -40.5 -19.562 1 97.19 103 GLN B C 1
ATOM 4123 O O . GLN B 1 103 ? 8.023 -39.469 -19.516 1 97.19 103 GLN B O 1
ATOM 4128 N N . GLU B 1 104 ? 7.699 -41.594 -19.109 1 93.12 104 GLU B N 1
ATOM 4129 C CA . GLU B 1 104 ? 8.977 -41.75 -18.438 1 93.12 104 GLU B CA 1
ATOM 4130 C C . GLU B 1 104 ? 10.141 -41.312 -19.312 1 93.12 104 GLU B C 1
ATOM 4132 O O . GLU B 1 104 ? 11.141 -40.781 -18.797 1 93.12 104 GLU B O 1
ATOM 4137 N N . SER B 1 105 ? 9.945 -41.438 -20.578 1 93.5 105 SER B N 1
ATOM 4138 C CA . SER B 1 105 ? 11.016 -41.125 -21.516 1 93.5 105 SER B CA 1
ATOM 4139 C C . SER B 1 105 ? 11.133 -39.625 -21.766 1 93.5 105 SER B C 1
ATOM 4141 O O . SER B 1 105 ? 12.117 -39.156 -22.328 1 93.5 105 SER B O 1
ATOM 4143 N N . ALA B 1 106 ? 10.141 -38.938 -21.438 1 94.69 106 ALA B N 1
ATOM 4144 C CA . ALA B 1 106 ? 10.039 -37.562 -21.875 1 94.69 106 ALA B CA 1
ATOM 4145 C C . ALA B 1 106 ? 11.062 -36.688 -21.156 1 94.69 106 ALA B C 1
ATOM 4147 O O . ALA B 1 106 ? 11.758 -35.875 -21.781 1 94.69 106 ALA B O 1
ATOM 4148 N N . ASN B 1 107 ? 11.141 -36.75 -19.828 1 93.81 107 ASN B N 1
ATOM 4149 C CA . ASN B 1 107 ? 12.062 -35.906 -19.062 1 93.81 107 ASN B CA 1
ATOM 4150 C C . ASN B 1 107 ? 13.477 -36.469 -19.047 1 93.81 107 ASN B C 1
ATOM 4152 O O . ASN B 1 107 ? 13.688 -37.594 -18.609 1 93.81 107 ASN B O 1
ATOM 4156 N N . THR B 1 108 ? 14.391 -35.75 -19.453 1 91.69 108 THR B N 1
ATOM 4157 C CA . THR B 1 108 ? 15.773 -36.188 -19.578 1 91.69 108 THR B CA 1
ATOM 4158 C C . THR B 1 108 ? 16.469 -36.156 -18.219 1 91.69 108 THR B C 1
ATOM 4160 O O . THR B 1 108 ? 17.609 -36.625 -18.094 1 91.69 108 THR B O 1
ATOM 4163 N N . ARG B 1 109 ? 15.773 -35.688 -17.266 1 95.62 109 ARG B N 1
ATOM 4164 C CA . ARG B 1 109 ? 16.312 -35.562 -15.922 1 95.62 109 ARG B CA 1
ATOM 4165 C C . ARG B 1 109 ? 15.453 -36.312 -14.906 1 95.62 109 ARG B C 1
ATOM 4167 O O . ARG B 1 109 ? 14.602 -37.125 -15.289 1 95.62 109 ARG B O 1
ATOM 4174 N N . THR B 1 110 ? 15.68 -36.062 -13.57 1 94.94 110 THR B N 1
ATOM 4175 C CA . THR B 1 110 ? 15.195 -37.031 -12.586 1 94.94 110 THR B CA 1
ATOM 4176 C C . THR B 1 110 ? 13.875 -36.562 -11.984 1 94.94 110 THR B C 1
ATOM 4178 O O . THR B 1 110 ? 13.156 -37.344 -11.367 1 94.94 110 THR B O 1
ATOM 4181 N N . ALA B 1 111 ? 13.602 -35.281 -12.062 1 96.44 111 ALA B N 1
ATOM 4182 C CA . ALA B 1 111 ? 12.367 -34.75 -11.469 1 96.44 111 ALA B CA 1
ATOM 4183 C C . ALA B 1 111 ? 11.742 -33.688 -12.352 1 96.44 111 ALA B C 1
ATOM 4185 O O . ALA B 1 111 ? 12.438 -33.031 -13.148 1 96.44 111 ALA B O 1
ATOM 4186 N N . GLU B 1 112 ? 10.453 -33.594 -12.25 1 98.06 112 GLU B N 1
ATOM 4187 C CA . GLU B 1 112 ? 9.656 -32.562 -12.953 1 98.06 112 GLU B CA 1
ATOM 4188 C C . GLU B 1 112 ? 9.141 -31.516 -11.984 1 98.06 112 GLU B C 1
ATOM 4190 O O . GLU B 1 112 ? 8.477 -31.828 -11 1 98.06 112 GLU B O 1
ATOM 4195 N N . TRP B 1 113 ? 9.492 -30.297 -12.266 1 98.38 113 TRP B N 1
ATOM 4196 C CA . TRP B 1 113 ? 9.008 -29.203 -11.438 1 98.38 113 TRP B CA 1
ATOM 4197 C C . TRP B 1 113 ? 8.062 -28.297 -12.219 1 98.38 113 TRP B C 1
ATOM 4199 O O . TRP B 1 113 ? 7.898 -28.469 -13.43 1 98.38 113 TRP B O 1
ATOM 4209 N N . SER B 1 114 ? 7.473 -27.359 -11.516 1 98.19 114 SER B N 1
ATOM 4210 C CA . SER B 1 114 ? 6.312 -26.609 -11.977 1 98.19 114 SER B CA 1
ATOM 4211 C C . SER B 1 114 ? 6.648 -25.781 -13.219 1 98.19 114 SER B C 1
ATOM 4213 O O . SER B 1 114 ? 7.816 -25.5 -13.484 1 98.19 114 SER B O 1
ATOM 4215 N N . GLY B 1 115 ? 5.613 -25.344 -13.922 1 98.12 115 GLY B N 1
ATOM 4216 C CA . GLY B 1 115 ? 5.559 -24.469 -15.086 1 98.12 115 GLY B CA 1
ATOM 4217 C C . GLY B 1 115 ? 4.145 -24.109 -15.5 1 98.12 115 GLY B C 1
ATOM 4218 O O . GLY B 1 115 ? 3.393 -23.516 -14.719 1 98.12 115 GLY B O 1
ATOM 4219 N N . GLY B 1 116 ? 3.824 -24.531 -16.797 1 98.56 116 GLY B N 1
ATOM 4220 C CA . GLY B 1 116 ? 2.496 -24.266 -17.328 1 98.56 116 GLY B CA 1
ATOM 4221 C C . GLY B 1 116 ? 2.137 -25.141 -18.5 1 98.56 116 GLY B C 1
ATOM 4222 O O . GLY B 1 116 ? 3.021 -25.672 -19.188 1 98.56 116 GLY B O 1
ATOM 4223 N N . THR B 1 117 ? 0.878 -25.359 -18.688 1 98.88 117 THR B N 1
ATOM 4224 C CA . THR B 1 117 ? 0.34 -26.141 -19.812 1 98.88 117 THR B CA 1
ATOM 4225 C C . THR B 1 117 ? -0.64 -25.297 -20.625 1 98.88 117 THR B C 1
ATOM 4227 O O . THR B 1 117 ? -1.626 -24.781 -20.078 1 98.88 117 THR B O 1
ATOM 4230 N N . ILE B 1 118 ? -0.371 -25.203 -21.938 1 98.75 118 ILE B N 1
ATOM 4231 C CA . ILE B 1 118 ? -1.144 -24.234 -22.703 1 98.75 118 ILE B CA 1
ATOM 4232 C C . ILE B 1 118 ? -1.718 -24.891 -23.953 1 98.75 118 ILE B C 1
ATOM 4234 O O . ILE B 1 118 ? -1.189 -25.906 -24.422 1 98.75 118 ILE B O 1
ATOM 4238 N N . MET B 1 119 ? -2.787 -24.344 -24.359 1 97.81 119 MET B N 1
ATOM 4239 C CA . MET B 1 119 ? -3.326 -24.547 -25.703 1 97.81 119 MET B CA 1
ATOM 4240 C C . MET B 1 119 ? -3.244 -23.25 -26.516 1 97.81 119 MET B C 1
ATOM 4242 O O . MET B 1 119 ? -3.686 -22.203 -26.062 1 97.81 119 MET B O 1
ATOM 4246 N N . ALA B 1 120 ? -2.613 -23.375 -27.656 1 95.12 120 ALA B N 1
ATOM 4247 C CA . ALA B 1 120 ? -2.51 -22.219 -28.547 1 95.12 120 ALA B CA 1
ATOM 4248 C C . ALA B 1 120 ? -3.717 -22.125 -29.484 1 95.12 120 ALA B C 1
ATOM 4250 O O . ALA B 1 120 ? -4.34 -23.156 -29.797 1 95.12 120 ALA B O 1
ATOM 4251 N N . PRO B 1 121 ? -3.941 -20.922 -29.906 1 90.81 121 PRO B N 1
ATOM 4252 C CA . PRO B 1 121 ? -5.066 -20.781 -30.844 1 90.81 121 PRO B CA 1
ATOM 4253 C C . PRO B 1 121 ? -4.926 -21.672 -32.062 1 90.81 121 PRO B C 1
ATOM 4255 O O . PRO B 1 121 ? -3.838 -21.766 -32.656 1 90.81 121 PRO B O 1
ATOM 4258 N N . GLY B 1 122 ? -6 -22.297 -32.406 1 89.06 122 GLY B N 1
ATOM 4259 C CA . GLY B 1 122 ? -6.035 -23.125 -33.594 1 89.06 122 GLY B CA 1
ATOM 4260 C C . GLY B 1 122 ? -5.375 -24.469 -33.406 1 89.06 122 GLY B C 1
ATOM 4261 O O . GLY B 1 122 ? -5.27 -25.25 -34.344 1 89.06 122 GLY B O 1
ATOM 4262 N N . SER B 1 123 ? -5.039 -24.859 -32.281 1 90.69 123 SER B N 1
ATOM 4263 C CA . SER B 1 123 ? -4.273 -26.078 -32.062 1 90.69 123 SER B CA 1
ATOM 4264 C C . SER B 1 123 ? -5.191 -27.297 -31.969 1 90.69 123 SER B C 1
ATOM 4266 O O . SER B 1 123 ? -4.715 -28.438 -31.875 1 90.69 123 SER B O 1
ATOM 4268 N N . ARG B 1 124 ? -6.477 -27.125 -32.062 1 93 124 ARG B N 1
ATOM 4269 C CA . ARG B 1 124 ? -7.449 -28.203 -31.938 1 93 124 ARG B CA 1
ATOM 4270 C C . ARG B 1 124 ? -7.281 -28.938 -30.609 1 93 124 ARG B C 1
ATOM 4272 O O . ARG B 1 124 ? -7.773 -28.484 -29.578 1 93 124 ARG B O 1
ATOM 4279 N N . ASN B 1 125 ? -6.5 -29.984 -30.594 1 97.06 125 ASN B N 1
ATOM 4280 C CA . ASN B 1 125 ? -6.336 -30.703 -29.328 1 97.06 125 ASN B CA 1
ATOM 4281 C C . ASN B 1 125 ? -4.867 -30.797 -28.938 1 97.06 125 ASN B C 1
ATOM 4283 O O . ASN B 1 125 ? -4.508 -31.594 -28.062 1 97.06 125 ASN B O 1
ATOM 4287 N N . GLN B 1 126 ? -3.994 -30.062 -29.594 1 97.5 126 GLN B N 1
ATOM 4288 C CA . GLN B 1 126 ? -2.58 -30.047 -29.234 1 97.5 126 GLN B CA 1
ATOM 4289 C C . GLN B 1 126 ? -2.344 -29.234 -27.969 1 97.5 126 GLN B C 1
ATOM 4291 O O . GLN B 1 126 ? -2.947 -28.188 -27.766 1 97.5 126 GLN B O 1
ATOM 4296 N N . VAL B 1 127 ? -1.521 -29.781 -27.125 1 98.38 127 VAL B N 1
ATOM 4297 C CA . VAL B 1 127 ? -1.193 -29.188 -25.828 1 98.38 127 VAL B CA 1
ATOM 4298 C C . VAL B 1 127 ? 0.323 -29.109 -25.656 1 98.38 127 VAL B C 1
ATOM 4300 O O . VAL B 1 127 ? 1.047 -30.016 -26.078 1 98.38 127 VAL B O 1
ATOM 4303 N N . GLU B 1 128 ? 0.809 -28.031 -25.188 1 98.62 128 GLU B N 1
ATOM 4304 C CA . GLU B 1 128 ? 2.215 -27.859 -24.828 1 98.62 128 GLU B CA 1
ATOM 4305 C C . GLU B 1 128 ? 2.389 -27.672 -23.328 1 98.62 128 GLU B C 1
ATOM 4307 O O . GLU B 1 128 ? 1.681 -26.875 -22.703 1 98.62 128 GLU B O 1
ATOM 4312 N N . THR B 1 129 ? 3.273 -28.438 -22.75 1 98.75 129 THR B N 1
ATOM 4313 C CA . THR B 1 129 ? 3.594 -28.281 -21.328 1 98.75 129 THR B CA 1
ATOM 4314 C C . THR B 1 129 ? 5.031 -27.812 -21.141 1 98.75 129 THR B C 1
ATOM 4316 O O . THR B 1 129 ? 5.973 -28.5 -21.547 1 98.75 129 THR B O 1
ATOM 4319 N N . PHE B 1 130 ? 5.152 -26.609 -20.625 1 98.88 130 PHE B N 1
ATOM 4320 C CA . PHE B 1 130 ? 6.434 -26.062 -20.188 1 98.88 130 PHE B CA 1
ATOM 4321 C C . PHE B 1 130 ? 6.699 -26.391 -18.734 1 98.88 130 PHE B C 1
ATOM 4323 O O . PHE B 1 130 ? 5.82 -26.234 -17.891 1 98.88 130 PHE B O 1
ATOM 4330 N N . PHE B 1 131 ? 7.812 -26.906 -18.453 1 98.69 131 PHE B N 1
ATOM 4331 C CA . PHE B 1 131 ? 8.117 -27.359 -17.109 1 98.69 131 PHE B CA 1
ATOM 4332 C C . PHE B 1 131 ? 9.602 -27.203 -16.797 1 98.69 131 PHE B C 1
ATOM 4334 O O . PHE B 1 131 ? 10.375 -26.766 -17.656 1 98.69 131 PHE B O 1
ATOM 4341 N N . THR B 1 132 ? 10 -27.406 -15.555 1 98.62 132 THR B N 1
ATOM 4342 C CA . THR B 1 132 ? 11.406 -27.406 -15.156 1 98.62 132 THR B CA 1
ATOM 4343 C C . THR B 1 132 ? 11.938 -28.844 -15.078 1 98.62 132 THR B C 1
ATOM 4345 O O . THR B 1 132 ? 11.484 -29.641 -14.25 1 98.62 132 THR B O 1
ATOM 4348 N N . SER B 1 133 ? 12.789 -29.141 -15.969 1 98.12 133 SER B N 1
ATOM 4349 C CA . SER B 1 133 ? 13.508 -30.406 -15.922 1 98.12 133 SER B CA 1
ATOM 4350 C C . SER B 1 133 ? 14.656 -30.359 -14.93 1 98.12 133 SER B C 1
ATOM 4352 O O . SER B 1 133 ? 15.648 -29.656 -15.148 1 98.12 133 SER B O 1
ATOM 4354 N N . THR B 1 134 ? 14.516 -31.156 -13.852 1 95.94 134 THR B N 1
ATOM 4355 C CA . THR B 1 134 ? 15.453 -31.016 -12.742 1 95.94 134 THR B CA 1
ATOM 4356 C C . THR B 1 134 ? 16.219 -32.312 -12.508 1 95.94 134 THR B C 1
ATOM 4358 O O . THR B 1 134 ? 15.641 -33.375 -12.5 1 95.94 134 THR B O 1
ATOM 4361 N N . LEU B 1 135 ? 17.484 -32.125 -12.297 1 94.44 135 LEU B N 1
ATOM 4362 C CA . LEU B 1 135 ? 18.344 -33.25 -12 1 94.44 135 LEU B CA 1
ATOM 4363 C C . LEU B 1 135 ? 18.75 -33.25 -10.523 1 94.44 135 LEU B C 1
ATOM 4365 O O . LEU B 1 135 ? 19.234 -32.25 -10.008 1 94.44 135 LEU B O 1
ATOM 4369 N N . PHE B 1 136 ? 18.438 -34.344 -9.867 1 90.25 136 PHE B N 1
ATOM 4370 C CA . PHE B 1 136 ? 18.969 -34.625 -8.539 1 90.25 136 PHE B CA 1
ATOM 4371 C C . PHE B 1 136 ? 19.953 -35.812 -8.609 1 90.25 136 PHE B C 1
ATOM 4373 O O . PHE B 1 136 ? 19.531 -36.969 -8.625 1 90.25 136 PHE B O 1
ATOM 4380 N N . ASP B 1 137 ? 21.156 -35.469 -8.734 1 82.31 137 ASP B N 1
ATOM 4381 C CA . ASP B 1 137 ? 22.125 -36.531 -8.891 1 82.31 137 ASP B CA 1
ATOM 4382 C C . ASP B 1 137 ? 22.641 -37 -7.531 1 82.31 137 ASP B C 1
ATOM 4384 O O . ASP B 1 137 ? 22.672 -36.25 -6.57 1 82.31 137 ASP B O 1
ATOM 4388 N N . LYS B 1 138 ? 23.047 -38.25 -7.492 1 80.06 138 LYS B N 1
ATOM 4389 C CA . LYS B 1 138 ? 23.594 -38.875 -6.281 1 80.06 138 LYS B CA 1
ATOM 4390 C C . LYS B 1 138 ? 24.922 -38.25 -5.883 1 80.06 138 LYS B C 1
ATOM 4392 O O . LYS B 1 138 ? 25.328 -38.312 -4.719 1 80.06 138 LYS B O 1
ATOM 4397 N N . ASN B 1 139 ? 25.484 -37.688 -6.836 1 76.31 139 ASN B N 1
ATOM 4398 C CA . ASN B 1 139 ? 26.781 -37.094 -6.574 1 76.31 139 ASN B CA 1
ATOM 4399 C C . ASN B 1 139 ? 26.656 -35.625 -6.195 1 76.31 139 ASN B C 1
ATOM 4401 O O . ASN B 1 139 ? 27.656 -34.906 -6.07 1 76.31 139 ASN B O 1
ATOM 4405 N N . GLY B 1 140 ? 25.438 -35.25 -6.16 1 73.25 140 GLY B N 1
ATOM 4406 C CA . GLY B 1 140 ? 25.203 -33.875 -5.691 1 73.25 140 GLY B CA 1
ATOM 4407 C C . GLY B 1 140 ? 25.031 -32.875 -6.816 1 73.25 140 GLY B C 1
ATOM 4408 O O . GLY B 1 140 ? 24.875 -31.688 -6.57 1 73.25 140 GLY B O 1
ATOM 4409 N N . VAL B 1 141 ? 25.234 -33.344 -8.078 1 69.75 141 VAL B N 1
ATOM 4410 C CA . VAL B 1 141 ? 25.047 -32.438 -9.211 1 69.75 141 VAL B CA 1
ATOM 4411 C C . VAL B 1 141 ? 23.562 -32.094 -9.359 1 69.75 141 VAL B C 1
ATOM 4413 O O . VAL B 1 141 ? 22.703 -32.969 -9.258 1 69.75 141 VAL B O 1
ATOM 4416 N N . ARG B 1 142 ? 23.297 -30.719 -9.477 1 85.94 142 ARG B N 1
ATOM 4417 C CA . ARG B 1 142 ? 21.938 -30.25 -9.672 1 85.94 142 ARG B CA 1
ATOM 4418 C C . ARG B 1 142 ? 21.812 -29.438 -10.961 1 85.94 142 ARG B C 1
ATOM 4420 O O . ARG B 1 142 ? 22.734 -28.688 -11.312 1 85.94 142 ARG B O 1
ATOM 4427 N N . GLU B 1 143 ? 20.797 -29.766 -11.758 1 91.38 143 GLU B N 1
ATOM 4428 C CA . GLU B 1 143 ? 20.438 -28.984 -12.945 1 91.38 143 GLU B CA 1
ATOM 4429 C C . GLU B 1 143 ? 18.969 -28.594 -12.914 1 91.38 143 GLU B C 1
ATOM 4431 O O . GLU B 1 143 ? 18.141 -29.297 -12.336 1 91.38 143 GLU B O 1
ATOM 4436 N N . ALA B 1 144 ? 18.719 -27.547 -13.328 1 95.25 144 ALA B N 1
ATOM 4437 C CA . ALA B 1 144 ? 17.359 -27.078 -13.562 1 95.25 144 ALA B CA 1
ATOM 4438 C C . ALA B 1 144 ? 17.25 -26.344 -14.906 1 95.25 144 ALA B C 1
ATOM 4440 O O . ALA B 1 144 ? 17.906 -25.328 -15.125 1 95.25 144 ALA B O 1
ATOM 4441 N N . VAL B 1 145 ? 16.5 -26.906 -15.812 1 97.44 145 VAL B N 1
ATOM 4442 C CA . VAL B 1 145 ? 16.406 -26.422 -17.188 1 97.44 145 VAL B CA 1
ATOM 4443 C C . VAL B 1 145 ? 14.938 -26.266 -17.594 1 97.44 145 VAL B C 1
ATOM 4445 O O . VAL B 1 145 ? 14.125 -27.156 -17.359 1 97.44 145 VAL B O 1
ATOM 4448 N N . ALA B 1 146 ? 14.602 -25.062 -18.125 1 98.56 146 ALA B N 1
ATOM 4449 C CA . ALA B 1 146 ? 13.281 -24.938 -18.734 1 98.56 146 ALA B CA 1
ATOM 4450 C C . ALA B 1 146 ? 13.148 -25.828 -19.953 1 98.56 146 ALA B C 1
ATOM 4452 O O . ALA B 1 146 ? 14.031 -25.859 -20.812 1 98.56 146 ALA B O 1
ATOM 4453 N N . ALA B 1 147 ? 12.031 -26.562 -20.016 1 98.69 147 ALA B N 1
ATOM 4454 C CA . ALA B 1 147 ? 11.82 -27.5 -21.109 1 98.69 147 ALA B CA 1
ATOM 4455 C C . ALA B 1 147 ? 10.359 -27.484 -21.562 1 98.69 147 ALA B C 1
ATOM 4457 O O . ALA B 1 147 ? 9.484 -26.969 -20.875 1 98.69 147 ALA B O 1
ATOM 4458 N N . VAL B 1 148 ? 10.141 -27.969 -22.781 1 98.62 148 VAL B N 1
ATOM 4459 C CA . VAL B 1 148 ? 8.781 -28.125 -23.281 1 98.62 148 VAL B CA 1
ATOM 4460 C C . VAL B 1 148 ? 8.57 -29.547 -23.781 1 98.62 148 VAL B C 1
ATOM 4462 O O . VAL B 1 148 ? 9.484 -30.172 -24.312 1 98.62 148 VAL B O 1
ATOM 4465 N N . THR B 1 149 ? 7.473 -30.109 -23.438 1 98.38 149 THR B N 1
ATOM 4466 C CA . THR B 1 149 ? 6.961 -31.359 -24.016 1 98.38 149 THR B CA 1
ATOM 4467 C C . THR B 1 149 ? 5.582 -31.141 -24.625 1 98.38 149 THR B C 1
ATOM 4469 O O . THR B 1 149 ? 4.836 -30.266 -24.203 1 98.38 149 THR B O 1
ATOM 4472 N N . LYS B 1 150 ? 5.297 -31.906 -25.672 1 97.88 150 LYS B N 1
ATOM 4473 C CA . LYS B 1 150 ? 4.074 -31.688 -26.438 1 97.88 150 LYS B CA 1
ATOM 4474 C C . LYS B 1 150 ? 3.283 -32.969 -26.594 1 97.88 150 LYS B C 1
ATOM 4476 O O . LYS B 1 150 ? 3.869 -34.062 -26.672 1 97.88 150 LYS B O 1
ATOM 4481 N N . GLY B 1 151 ? 2.037 -32.812 -26.625 1 98.31 151 GLY B N 1
ATOM 4482 C CA . GLY B 1 151 ? 1.114 -33.906 -26.828 1 98.31 151 GLY B CA 1
ATOM 4483 C C . GLY B 1 151 ? -0.285 -33.469 -27.203 1 98.31 151 GLY B C 1
ATOM 4484 O O . GLY B 1 151 ? -0.467 -32.375 -27.75 1 98.31 151 GLY B O 1
ATOM 4485 N N . ARG B 1 152 ? -1.208 -34.438 -27.078 1 98.19 152 ARG B N 1
ATOM 4486 C CA . ARG B 1 152 ? -2.602 -34.188 -27.438 1 98.19 152 ARG B CA 1
ATOM 4487 C C . ARG B 1 152 ? -3.535 -34.594 -26.297 1 98.19 152 ARG B C 1
ATOM 4489 O O . ARG B 1 152 ? -3.27 -35.562 -25.578 1 98.19 152 ARG B O 1
ATOM 4496 N N . ILE B 1 153 ? -4.551 -33.812 -26.141 1 98.62 153 ILE B N 1
ATOM 4497 C CA . ILE B 1 153 ? -5.59 -34.094 -25.156 1 98.62 153 ILE B CA 1
ATOM 4498 C C . ILE B 1 153 ? -6.797 -34.719 -25.844 1 98.62 153 ILE B C 1
ATOM 4500 O O . ILE B 1 153 ? -7.172 -34.344 -26.953 1 98.62 153 ILE B O 1
ATOM 4504 N N . TYR B 1 154 ? -7.434 -35.688 -25.172 1 98.12 154 TYR B N 1
ATOM 4505 C CA . TYR B 1 154 ? -8.656 -36.344 -25.594 1 98.12 154 TYR B CA 1
ATOM 4506 C C . TYR B 1 154 ? -9.656 -36.438 -24.453 1 98.12 154 TYR B C 1
ATOM 4508 O O . TYR B 1 154 ? -9.281 -36.375 -23.281 1 98.12 154 TYR B O 1
ATOM 4516 N N . ALA B 1 155 ? -10.898 -36.562 -24.812 1 98.06 155 ALA B N 1
ATOM 4517 C CA . ALA B 1 155 ? -11.922 -36.688 -23.766 1 98.06 155 ALA B CA 1
ATOM 4518 C C . ALA B 1 155 ? -13.164 -37.406 -24.297 1 98.06 155 ALA B C 1
ATOM 4520 O O . ALA B 1 155 ? -13.469 -37.312 -25.484 1 98.06 155 ALA B O 1
ATOM 4521 N N . ASP B 1 156 ? -13.805 -38.062 -23.484 1 97.12 156 ASP B N 1
ATOM 4522 C CA . ASP B 1 156 ? -15.141 -38.625 -23.688 1 97.12 156 ASP B CA 1
ATOM 4523 C C . ASP B 1 156 ? -16 -38.438 -22.438 1 97.12 156 ASP B C 1
ATOM 4525 O O . ASP B 1 156 ? -15.711 -37.594 -21.578 1 97.12 156 ASP B O 1
ATOM 4529 N N . SER B 1 157 ? -17.094 -39.188 -22.359 1 94.56 157 SER B N 1
ATOM 4530 C CA . SER B 1 157 ? -18.016 -39 -21.25 1 94.56 157 SER B CA 1
ATOM 4531 C C . SER B 1 157 ? -17.391 -39.5 -19.938 1 94.56 157 SER B C 1
ATOM 4533 O O . SER B 1 157 ? -17.859 -39.156 -18.859 1 94.56 157 SER B O 1
ATOM 4535 N N . GLU B 1 158 ? -16.344 -40.312 -20.109 1 95.75 158 GLU B N 1
ATOM 4536 C CA . GLU B 1 158 ? -15.781 -40.969 -18.922 1 95.75 158 GLU B CA 1
ATOM 4537 C C . GLU B 1 158 ? -14.602 -40.156 -18.375 1 95.75 158 GLU B C 1
ATOM 4539 O O . GLU B 1 158 ? -14.219 -40.344 -17.219 1 95.75 158 GLU B O 1
ATOM 4544 N N . GLY B 1 159 ? -14.016 -39.438 -19.25 1 97.69 159 GLY B N 1
ATOM 4545 C CA . GLY B 1 159 ? -12.891 -38.688 -18.719 1 97.69 159 GLY B CA 1
ATOM 4546 C C . GLY B 1 159 ? -11.945 -38.156 -19.781 1 97.69 159 GLY B C 1
ATOM 4547 O O . GLY B 1 159 ? -12.297 -38.125 -20.969 1 97.69 159 GLY B O 1
ATOM 4548 N N . VAL B 1 160 ? -10.805 -37.688 -19.312 1 98.44 160 VAL B N 1
ATOM 4549 C CA . VAL B 1 160 ? -9.773 -37.062 -20.141 1 98.44 160 VAL B CA 1
ATOM 4550 C C . VAL B 1 160 ? -8.531 -37.938 -20.156 1 98.44 160 VAL B C 1
ATOM 4552 O O . VAL B 1 160 ? -8.203 -38.594 -19.156 1 98.44 160 VAL B O 1
ATOM 4555 N N . TRP B 1 161 ? -7.887 -38.062 -21.297 1 98.31 161 TRP B N 1
ATOM 4556 C CA . TRP B 1 161 ? -6.57 -38.719 -21.359 1 98.31 161 TRP B CA 1
ATOM 4557 C C . TRP B 1 161 ? -5.668 -37.969 -22.344 1 98.31 161 TRP B C 1
ATOM 4559 O O . TRP B 1 161 ? -6.129 -37.125 -23.125 1 98.31 161 TRP B O 1
ATOM 4569 N N . PHE B 1 162 ? -4.398 -38.219 -22.234 1 98.44 162 PHE B N 1
ATOM 4570 C CA . PHE B 1 162 ? -3.402 -37.562 -23.062 1 98.44 162 PHE B CA 1
ATOM 4571 C C . PHE B 1 162 ? -2.582 -38.594 -23.844 1 98.44 162 PHE B C 1
ATOM 4573 O O . PHE B 1 162 ? -2.385 -39.719 -23.375 1 98.44 162 PHE B O 1
ATOM 4580 N N . LYS B 1 163 ? -2.176 -38.219 -25.031 1 97.62 163 LYS B N 1
ATOM 4581 C CA . LYS B 1 163 ? -1.201 -38.969 -25.828 1 97.62 163 LYS B CA 1
ATOM 4582 C C . LYS B 1 163 ? -0.022 -38.062 -26.203 1 97.62 163 LYS B C 1
ATOM 4584 O O . LYS B 1 163 ? -0.171 -36.844 -26.328 1 97.62 163 LYS B O 1
ATOM 4589 N N . GLY B 1 164 ? 1.133 -38.75 -26.422 1 97.62 164 GLY B N 1
ATOM 4590 C CA . GLY B 1 164 ? 2.357 -38 -26.625 1 97.62 164 GLY B CA 1
ATOM 4591 C C . GLY B 1 164 ? 3.123 -37.75 -25.328 1 97.62 164 GLY B C 1
ATOM 4592 O O . GLY B 1 164 ? 3.281 -38.656 -24.516 1 97.62 164 GLY B O 1
ATOM 4593 N N . PHE B 1 165 ? 3.785 -36.531 -25.25 1 98.38 165 PHE B N 1
ATOM 4594 C CA . PHE B 1 165 ? 4.578 -36.188 -24.078 1 98.38 165 PHE B CA 1
ATOM 4595 C C . PHE B 1 165 ? 5.641 -37.25 -23.828 1 98.38 165 PHE B C 1
ATOM 4597 O O . PHE B 1 165 ? 5.809 -37.719 -22.703 1 98.38 165 PHE B O 1
ATOM 4604 N N . ASP B 1 166 ? 6.242 -37.719 -24.812 1 98 166 ASP B N 1
ATOM 4605 C CA . ASP B 1 166 ? 7.223 -38.781 -24.734 1 98 166 ASP B CA 1
ATOM 4606 C C . ASP B 1 166 ? 8.633 -38.25 -24.984 1 98 166 ASP B C 1
ATOM 4608 O O . ASP B 1 166 ? 9.609 -39.031 -24.875 1 98 166 ASP B O 1
ATOM 4612 N N . GLN B 1 167 ? 8.727 -37.031 -25.312 1 97.5 167 GLN B N 1
ATOM 4613 C CA . GLN B 1 167 ? 10 -36.344 -25.484 1 97.5 167 GLN B CA 1
ATOM 4614 C C . GLN B 1 167 ? 9.906 -34.906 -25.016 1 97.5 167 GLN B C 1
ATOM 4616 O O . GLN B 1 167 ? 8.812 -34.344 -24.922 1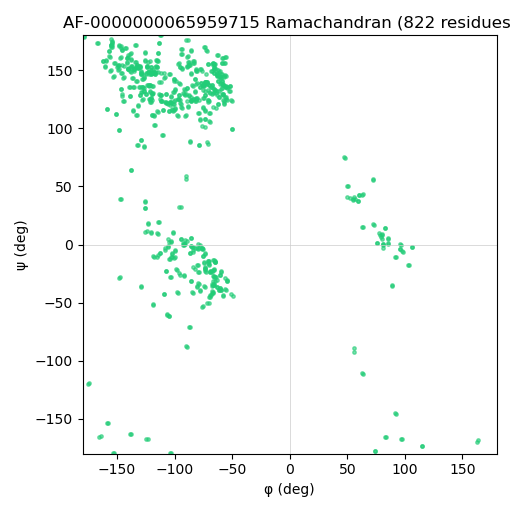 97.5 167 GLN B O 1
ATOM 4621 N N . SER B 1 168 ? 10.992 -34.375 -24.625 1 97.69 168 SER B N 1
ATOM 4622 C CA . SER B 1 168 ? 11.039 -32.938 -24.25 1 97.69 168 SER B CA 1
ATOM 4623 C C . SER B 1 168 ? 12.195 -32.25 -24.953 1 97.69 168 SER B C 1
ATOM 4625 O O . SER B 1 168 ? 13.125 -32.875 -25.438 1 97.69 168 SER B O 1
ATOM 4627 N N . THR B 1 169 ? 12.102 -31 -25.172 1 98.12 169 THR B N 1
ATOM 4628 C CA . THR B 1 169 ? 13.141 -30.109 -25.672 1 98.12 169 THR B CA 1
ATOM 4629 C C . THR B 1 169 ? 13.594 -29.125 -24.594 1 98.12 169 THR B C 1
ATOM 4631 O O . THR B 1 169 ? 12.766 -28.438 -24 1 98.12 169 THR B O 1
ATOM 4634 N N . ASP B 1 170 ? 14.914 -29.156 -24.328 1 98 170 ASP B N 1
ATOM 4635 C CA . ASP B 1 170 ? 15.469 -28.125 -23.453 1 98 170 ASP B CA 1
ATOM 4636 C C . ASP B 1 170 ? 15.391 -26.75 -24.094 1 98 170 ASP B C 1
ATOM 4638 O O . ASP B 1 170 ? 15.703 -26.594 -25.281 1 98 170 ASP B O 1
ATOM 4642 N N . LEU B 1 171 ? 14.977 -25.812 -23.359 1 98.44 171 LEU B N 1
ATOM 4643 C CA . LEU B 1 171 ? 14.75 -24.484 -23.922 1 98.44 171 LEU B CA 1
ATOM 4644 C C . LEU B 1 171 ? 15.867 -23.531 -23.516 1 98.44 171 LEU B C 1
ATOM 4646 O O . LEU B 1 171 ? 16.469 -22.875 -24.375 1 98.44 171 LEU B O 1
ATOM 4650 N N . PHE B 1 172 ? 16.078 -23.266 -22.266 1 98 172 PHE B N 1
ATOM 4651 C CA . PHE B 1 172 ? 17.094 -22.344 -21.75 1 98 172 PHE B CA 1
ATOM 4652 C C . PHE B 1 172 ? 17.406 -22.641 -20.281 1 98 172 PHE B C 1
ATOM 4654 O O . PHE B 1 172 ? 16.609 -23.312 -19.609 1 98 172 PHE B O 1
ATOM 4661 N N . GLN B 1 173 ? 18.516 -22.25 -19.781 1 96.5 173 GLN B N 1
ATOM 4662 C CA . GLN B 1 173 ? 19 -22.391 -18.422 1 96.5 173 GLN B CA 1
ATOM 4663 C C . GLN B 1 173 ? 19.781 -21.156 -17.984 1 96.5 173 GLN B C 1
ATOM 4665 O O . GLN B 1 173 ? 20.047 -20.266 -18.797 1 96.5 173 GLN B O 1
ATOM 4670 N N . ALA B 1 174 ? 20.062 -21.094 -16.734 1 96.75 174 ALA B N 1
ATOM 4671 C CA . ALA B 1 174 ? 20.781 -19.938 -16.203 1 96.75 174 ALA B CA 1
ATOM 4672 C C . ALA B 1 174 ? 22.094 -19.734 -16.953 1 96.75 174 ALA B C 1
ATOM 4674 O O . ALA B 1 174 ? 22.859 -20.672 -17.141 1 96.75 174 ALA B O 1
ATOM 4675 N N . ASP B 1 175 ? 22.438 -18.484 -17.328 1 95.06 175 ASP B N 1
ATOM 4676 C CA . ASP B 1 175 ? 23.531 -18.203 -18.266 1 95.06 175 ASP B CA 1
ATOM 4677 C C . ASP B 1 175 ? 24.766 -17.688 -17.531 1 95.06 175 ASP B C 1
ATOM 4679 O O . ASP B 1 175 ? 25.844 -17.625 -18.094 1 95.06 175 ASP B O 1
ATOM 4683 N N . GLY B 1 176 ? 24.547 -17.359 -16.297 1 94.75 176 GLY B N 1
ATOM 4684 C CA . GLY B 1 176 ? 25.656 -16.75 -15.578 1 94.75 176 GLY B CA 1
ATOM 4685 C C . GLY B 1 176 ? 25.906 -15.305 -15.961 1 94.75 176 GLY B C 1
ATOM 4686 O O . GLY B 1 176 ? 26.859 -14.68 -15.484 1 94.75 176 GLY B O 1
ATOM 4687 N N . LEU B 1 177 ? 25.078 -14.805 -16.859 1 94.44 177 LEU B N 1
ATOM 4688 C CA . LEU B 1 177 ? 25.156 -13.422 -17.297 1 94.44 177 LEU B CA 1
ATOM 4689 C C . LEU B 1 177 ? 24.016 -12.594 -16.719 1 94.44 177 LEU B C 1
ATOM 4691 O O . LEU B 1 177 ? 24.25 -11.688 -15.914 1 94.44 177 LEU B O 1
ATOM 4695 N N . PHE B 1 178 ? 22.844 -12.977 -17.031 1 95.38 178 PHE B N 1
ATOM 4696 C CA . PHE B 1 178 ? 21.672 -12.305 -16.469 1 95.38 178 PHE B CA 1
ATOM 4697 C C . PHE B 1 178 ? 21.219 -12.984 -15.188 1 95.38 178 PHE B C 1
ATOM 4699 O O . PHE B 1 178 ? 20.656 -12.344 -14.305 1 95.38 178 PHE B O 1
ATOM 4706 N N . TYR B 1 179 ? 21.516 -14.25 -15.102 1 97.12 179 TYR B N 1
ATOM 4707 C CA . TYR B 1 179 ? 20.969 -15.078 -14.023 1 97.12 179 TYR B CA 1
ATOM 4708 C C . TYR B 1 179 ? 22.062 -15.961 -13.422 1 97.12 179 TYR B C 1
ATOM 4710 O O . TYR B 1 179 ? 22.828 -16.609 -14.141 1 97.12 179 TYR B O 1
ATOM 4718 N N . GLN B 1 180 ? 22.047 -15.984 -12.133 1 96.5 180 GLN B N 1
ATOM 4719 C CA . GLN B 1 180 ? 23.031 -16.766 -11.391 1 96.5 180 GLN B CA 1
ATOM 4720 C C . GLN B 1 180 ? 22.953 -18.25 -11.773 1 96.5 180 GLN B C 1
ATOM 4722 O O . GLN B 1 180 ? 21.875 -18.844 -11.789 1 96.5 180 GLN B O 1
ATOM 4727 N N . ASN B 1 181 ? 24.109 -18.828 -12.102 1 95.12 181 ASN B N 1
ATOM 4728 C CA . ASN B 1 181 ? 24.156 -20.266 -12.398 1 95.12 181 ASN B CA 1
ATOM 4729 C C . ASN B 1 181 ? 24.75 -21.062 -11.242 1 95.12 181 ASN B C 1
ATOM 4731 O O . ASN B 1 181 ? 25.078 -20.5 -10.203 1 95.12 181 ASN B O 1
ATOM 4735 N N . TYR B 1 182 ? 24.844 -22.312 -11.406 1 92.44 182 TYR B N 1
ATOM 4736 C CA . TYR B 1 182 ? 25.266 -23.25 -10.367 1 92.44 182 TYR B CA 1
ATOM 4737 C C . TYR B 1 182 ? 26.672 -22.922 -9.891 1 92.44 182 TYR B C 1
ATOM 4739 O O . TYR B 1 182 ? 26.984 -23.062 -8.703 1 92.44 182 TYR B O 1
ATOM 4747 N N . ALA B 1 183 ? 27.531 -22.516 -10.742 1 92.5 183 ALA B N 1
ATOM 4748 C CA . ALA B 1 183 ? 28.922 -22.203 -10.383 1 92.5 183 ALA B CA 1
ATOM 4749 C C . ALA B 1 183 ? 28.969 -20.984 -9.469 1 92.5 183 ALA B C 1
ATOM 4751 O O . ALA B 1 183 ? 29.828 -20.891 -8.586 1 92.5 183 ALA B O 1
ATOM 4752 N N . GLU B 1 184 ? 28.031 -20.141 -9.68 1 94.88 184 GLU B N 1
ATOM 4753 C CA . GLU B 1 184 ? 27.984 -18.906 -8.914 1 94.88 184 GLU B CA 1
ATOM 4754 C C . GLU B 1 184 ? 27.25 -19.094 -7.594 1 94.88 184 GLU B C 1
ATOM 4756 O O . GLU B 1 184 ? 27.5 -18.375 -6.625 1 94.88 184 GLU B O 1
ATOM 4761 N N . ASN B 1 185 ? 26.312 -19.938 -7.543 1 94.06 185 ASN B N 1
ATOM 4762 C CA . ASN B 1 185 ? 25.484 -20.281 -6.398 1 94.06 185 ASN B CA 1
ATOM 4763 C C . ASN B 1 185 ? 25 -21.734 -6.477 1 94.06 185 ASN B C 1
ATOM 4765 O O . ASN B 1 185 ? 24.125 -22.062 -7.27 1 94.06 185 ASN B O 1
ATOM 4769 N N . ASN B 1 186 ? 25.469 -22.531 -5.605 1 91.19 186 ASN B N 1
ATOM 4770 C CA . ASN B 1 186 ? 25.125 -23.938 -5.66 1 91.19 186 ASN B CA 1
ATOM 4771 C C . ASN B 1 186 ? 23.703 -24.188 -5.16 1 91.19 186 ASN B C 1
ATOM 4773 O O . ASN B 1 186 ? 23.203 -25.312 -5.227 1 91.19 186 ASN B O 1
ATOM 4777 N N . LEU B 1 187 ? 23.062 -23.156 -4.723 1 88.75 187 LEU B N 1
ATOM 4778 C CA . LEU B 1 187 ? 21.672 -23.234 -4.297 1 88.75 187 LEU B CA 1
ATOM 4779 C C . LEU B 1 187 ? 20.766 -22.422 -5.23 1 88.75 187 LEU B C 1
ATOM 4781 O O . LEU B 1 187 ? 19.672 -22.016 -4.844 1 88.75 187 LEU B O 1
ATOM 4785 N N . TRP B 1 188 ? 21.25 -22.125 -6.445 1 88.69 188 TRP B N 1
ATOM 4786 C CA . TRP B 1 188 ? 20.594 -21.203 -7.363 1 88.69 188 TRP B CA 1
ATOM 4787 C C . TRP B 1 188 ? 19.188 -21.688 -7.715 1 88.69 188 TRP B C 1
ATOM 4789 O O . TRP B 1 188 ? 18.922 -22.891 -7.707 1 88.69 188 TRP B O 1
ATOM 4799 N N . ASN B 1 189 ? 18.312 -20.75 -7.914 1 93.31 189 ASN B N 1
ATOM 4800 C CA . ASN B 1 189 ? 16.953 -21 -8.398 1 93.31 189 ASN B CA 1
ATOM 4801 C C . ASN B 1 189 ? 16.812 -20.625 -9.875 1 93.31 189 ASN B C 1
ATOM 4803 O O . ASN B 1 189 ? 17.156 -19.516 -10.273 1 93.31 189 ASN B O 1
ATOM 4807 N N . PHE B 1 190 ? 16.422 -21.5 -10.727 1 97.56 190 PHE B N 1
ATOM 4808 C CA . PHE B 1 190 ? 16.078 -21.281 -12.125 1 97.56 190 PHE B CA 1
ATOM 4809 C C . PHE B 1 190 ? 14.984 -22.25 -12.578 1 97.56 190 PHE B C 1
ATOM 4811 O O . PHE B 1 190 ? 15.273 -23.391 -12.938 1 97.56 190 PHE B O 1
ATOM 4818 N N . ARG B 1 191 ? 13.734 -21.719 -12.57 1 98.31 191 ARG B N 1
ATOM 4819 C CA . ARG B 1 191 ? 12.648 -22.688 -12.734 1 98.31 191 ARG B CA 1
ATOM 4820 C C . ARG B 1 191 ? 11.328 -21.984 -13.031 1 98.31 191 ARG B C 1
ATOM 4822 O O . ARG B 1 191 ? 11.273 -20.75 -13.078 1 98.31 191 ARG B O 1
ATOM 4829 N N . ASP B 1 192 ? 10.289 -22.797 -13.328 1 98.75 192 ASP B N 1
ATOM 4830 C CA . ASP B 1 192 ? 8.867 -22.453 -13.367 1 98.75 192 ASP B CA 1
ATOM 4831 C C . ASP B 1 192 ? 8.539 -21.594 -14.586 1 98.75 192 ASP B C 1
ATOM 4833 O O . ASP B 1 192 ? 7.945 -20.516 -14.453 1 98.75 192 ASP B O 1
ATOM 4837 N N . PRO B 1 193 ? 8.844 -22.047 -15.773 1 98.88 193 PRO B N 1
ATOM 4838 C CA . PRO B 1 193 ? 8.539 -21.234 -16.953 1 98.88 193 PRO B CA 1
ATOM 4839 C C . PRO B 1 193 ? 7.043 -21.016 -17.156 1 98.88 193 PRO B C 1
ATOM 4841 O O . PRO B 1 193 ? 6.262 -21.969 -17.109 1 98.88 193 PRO B O 1
ATOM 4844 N N . HIS B 1 194 ? 6.641 -19.828 -17.344 1 98.88 194 HIS B N 1
ATOM 4845 C CA . HIS B 1 194 ? 5.277 -19.406 -17.641 1 98.88 194 HIS B CA 1
ATOM 4846 C C . HIS B 1 194 ? 5.203 -18.688 -18.984 1 98.88 194 HIS B C 1
ATOM 4848 O O . HIS B 1 194 ? 5.629 -17.531 -19.094 1 98.88 194 HIS B O 1
ATOM 4854 N N . VAL B 1 195 ? 4.578 -19.281 -19.969 1 98.88 195 VAL B N 1
ATOM 4855 C CA . VAL B 1 195 ? 4.551 -18.75 -21.328 1 98.88 195 VAL B CA 1
ATOM 4856 C C . VAL B 1 195 ? 3.275 -17.938 -21.547 1 98.88 195 VAL B C 1
ATOM 4858 O O . VAL B 1 195 ? 2.191 -18.359 -21.125 1 98.88 195 VAL B O 1
ATOM 4861 N N . PHE B 1 196 ? 3.41 -16.844 -22.219 1 98.69 196 PHE B N 1
ATOM 4862 C CA . PHE B 1 196 ? 2.277 -15.969 -22.5 1 98.69 196 PHE B CA 1
ATOM 4863 C C . PHE B 1 196 ? 2.549 -15.102 -23.734 1 98.69 196 PHE B C 1
ATOM 4865 O O . PHE B 1 196 ? 3.691 -15.008 -24.188 1 98.69 196 PHE B O 1
ATOM 4872 N N . ILE B 1 197 ? 1.501 -14.57 -24.281 1 98.19 197 ILE B N 1
ATOM 4873 C CA . ILE B 1 197 ? 1.603 -13.547 -25.312 1 98.19 197 ILE B CA 1
ATOM 4874 C C . ILE B 1 197 ? 1.444 -12.164 -24.688 1 98.19 197 ILE B C 1
ATOM 4876 O O . ILE B 1 197 ? 0.494 -11.914 -23.953 1 98.19 197 ILE B O 1
ATOM 4880 N N . ASN B 1 198 ? 2.412 -11.352 -24.938 1 98.12 198 ASN B N 1
ATOM 4881 C CA . ASN B 1 198 ? 2.289 -9.953 -24.547 1 98.12 198 ASN B CA 1
ATOM 4882 C C . ASN B 1 198 ? 1.353 -9.188 -25.484 1 98.12 198 ASN B C 1
ATOM 4884 O O . ASN B 1 198 ? 1.649 -9.016 -26.656 1 98.12 198 ASN B O 1
ATOM 4888 N N . PRO B 1 199 ? 0.29 -8.672 -24.938 1 97.38 199 PRO B N 1
ATOM 4889 C CA . PRO B 1 199 ? -0.691 -8.055 -25.828 1 97.38 199 PRO B CA 1
ATOM 4890 C C . PRO B 1 199 ? -0.16 -6.797 -26.516 1 97.38 199 PRO B C 1
ATOM 4892 O O . PRO B 1 199 ? -0.604 -6.449 -27.609 1 97.38 199 PRO B O 1
ATOM 4895 N N . GLU B 1 200 ? 0.716 -6.16 -25.938 1 96.5 200 GLU B N 1
ATOM 4896 C CA . GLU B 1 200 ? 1.197 -4.887 -26.469 1 96.5 200 GLU B CA 1
ATOM 4897 C C . GLU B 1 200 ? 1.948 -5.082 -27.781 1 96.5 200 GLU B C 1
ATOM 4899 O O . GLU B 1 200 ? 1.804 -4.281 -28.703 1 96.5 200 GLU B O 1
ATOM 4904 N N . ASP B 1 201 ? 2.754 -6.105 -27.906 1 96.56 201 ASP B N 1
ATOM 4905 C CA . ASP B 1 201 ? 3.582 -6.266 -29.094 1 96.56 201 ASP B CA 1
ATOM 4906 C C . ASP B 1 201 ? 3.236 -7.555 -29.844 1 96.56 201 ASP B C 1
ATOM 4908 O O . ASP B 1 201 ? 3.766 -7.812 -30.922 1 96.56 201 ASP B O 1
ATOM 4912 N N . GLY B 1 202 ? 2.445 -8.391 -29.219 1 96.69 202 GLY B N 1
ATOM 4913 C CA . GLY B 1 202 ? 2.016 -9.625 -29.859 1 96.69 202 GLY B CA 1
ATOM 4914 C C . GLY B 1 202 ? 3.064 -10.719 -29.812 1 96.69 202 GLY B C 1
ATOM 4915 O O . GLY B 1 202 ? 2.875 -11.789 -30.375 1 96.69 202 GLY B O 1
ATOM 4916 N N . GLU B 1 203 ? 4.156 -10.508 -29.125 1 97.44 203 GLU B N 1
ATOM 4917 C CA . GLU B 1 203 ? 5.238 -11.484 -29.047 1 97.44 203 GLU B CA 1
ATOM 4918 C C . GLU B 1 203 ? 5.012 -12.461 -27.906 1 97.44 203 GLU B C 1
ATOM 4920 O O . GLU B 1 203 ? 4.266 -12.172 -26.969 1 97.44 203 GLU B O 1
ATOM 4925 N N . THR B 1 204 ? 5.645 -13.641 -28.031 1 98.38 204 THR B N 1
ATOM 4926 C CA . THR B 1 204 ? 5.547 -14.68 -27.016 1 98.38 204 THR B CA 1
ATOM 4927 C C . THR B 1 204 ? 6.746 -14.625 -26.062 1 98.38 204 THR B C 1
ATOM 4929 O O . THR B 1 204 ? 7.895 -14.555 -26.516 1 98.38 204 THR B O 1
ATOM 4932 N N . TYR B 1 205 ? 6.469 -14.594 -24.797 1 98.75 205 TYR B N 1
ATOM 4933 C CA . TYR B 1 205 ? 7.504 -14.586 -23.766 1 98.75 205 TYR B CA 1
ATOM 4934 C C . TYR B 1 205 ? 7.293 -15.719 -22.766 1 98.75 205 TYR B C 1
ATOM 4936 O O . TYR B 1 205 ? 6.246 -16.359 -22.766 1 98.75 205 TYR B O 1
ATOM 4944 N N . ALA B 1 206 ? 8.336 -15.984 -22 1 98.88 206 ALA B N 1
ATOM 4945 C CA . ALA B 1 206 ? 8.266 -16.859 -20.828 1 98.88 206 ALA B CA 1
ATOM 4946 C C . ALA B 1 206 ? 8.836 -16.172 -19.594 1 98.88 206 ALA B C 1
ATOM 4948 O O . ALA B 1 206 ? 9.953 -15.664 -19.609 1 98.88 206 ALA B O 1
ATOM 4949 N N . LEU B 1 207 ? 8.055 -16.109 -18.562 1 98.88 207 LEU B N 1
ATOM 4950 C CA . LEU B 1 207 ? 8.578 -15.727 -17.25 1 98.88 207 LEU B CA 1
ATOM 4951 C C . LEU B 1 207 ? 9.172 -16.938 -16.531 1 98.88 207 LEU B C 1
ATOM 4953 O O . LEU B 1 207 ? 8.766 -18.078 -16.797 1 98.88 207 LEU B O 1
ATOM 4957 N N . PHE B 1 208 ? 10.07 -16.703 -15.609 1 98.88 208 PHE B N 1
ATOM 4958 C CA . PHE B 1 208 ? 10.641 -17.766 -14.797 1 98.88 208 PHE B CA 1
ATOM 4959 C C . PHE B 1 208 ? 11.305 -17.203 -13.547 1 98.88 208 PHE B C 1
ATOM 4961 O O . PHE B 1 208 ? 11.594 -16 -13.484 1 98.88 208 PHE B O 1
ATOM 4968 N N . GLU B 1 209 ? 11.453 -18.047 -12.539 1 98.69 209 GLU B N 1
ATOM 4969 C CA . GLU B 1 209 ? 12.227 -17.703 -11.352 1 98.69 209 GLU B CA 1
ATOM 4970 C C . GLU B 1 209 ? 13.727 -17.797 -11.617 1 98.69 209 GLU B C 1
ATOM 4972 O O . GLU B 1 209 ? 14.188 -18.734 -12.273 1 98.69 209 GLU B O 1
ATOM 4977 N N . ALA B 1 210 ? 14.43 -16.844 -11.094 1 98.44 210 ALA B N 1
ATOM 4978 C CA . ALA B 1 210 ? 15.891 -16.859 -11.195 1 98.44 210 ALA B CA 1
ATOM 4979 C C . ALA B 1 210 ? 16.531 -16.109 -10.031 1 98.44 210 ALA B C 1
ATOM 4981 O O . ALA B 1 210 ? 15.859 -15.781 -9.047 1 98.44 210 ALA B O 1
ATOM 4982 N N . ASN B 1 211 ? 17.812 -16.062 -10.039 1 98.12 211 ASN B N 1
ATOM 4983 C CA . ASN B 1 211 ? 18.609 -15.242 -9.133 1 98.12 211 ASN B CA 1
ATOM 4984 C C . ASN B 1 211 ? 19.422 -14.195 -9.883 1 98.12 211 ASN B C 1
ATOM 4986 O O . ASN B 1 211 ? 19.844 -14.43 -11.016 1 98.12 211 ASN B O 1
ATOM 4990 N N . VAL B 1 212 ? 19.547 -13.117 -9.203 1 95.62 212 VAL B N 1
ATOM 4991 C CA . VAL B 1 212 ? 20.344 -12.031 -9.766 1 95.62 212 VAL B CA 1
ATOM 4992 C C . VAL B 1 212 ? 21.75 -12.523 -10.078 1 95.62 212 VAL B C 1
ATOM 4994 O O . VAL B 1 212 ? 22.328 -13.297 -9.305 1 95.62 212 VAL B O 1
ATOM 4997 N N . ALA B 1 213 ? 22.281 -11.977 -11.172 1 91.19 213 ALA B N 1
ATOM 4998 C CA . ALA B 1 213 ? 23.609 -12.406 -11.625 1 91.19 213 ALA B CA 1
ATOM 4999 C C . ALA B 1 213 ? 24.688 -11.891 -10.695 1 91.19 213 ALA B C 1
ATOM 5001 O O . ALA B 1 213 ? 25.188 -10.766 -10.859 1 91.19 213 ALA B O 1
ATOM 5002 N N . THR B 1 214 ? 25.031 -12.516 -9.711 1 90.69 214 THR B N 1
ATOM 5003 C CA . THR B 1 214 ? 26.125 -12.281 -8.773 1 90.69 214 THR B CA 1
ATOM 5004 C C . THR B 1 214 ? 26.672 -13.594 -8.227 1 90.69 214 THR B C 1
ATOM 5006 O O . THR B 1 214 ? 26.062 -14.648 -8.422 1 90.69 214 THR B O 1
ATOM 5009 N N . VAL B 1 215 ? 27.875 -13.531 -7.703 1 94.56 215 VAL B N 1
ATOM 5010 C CA . VAL B 1 215 ? 28.344 -14.664 -6.918 1 94.56 215 VAL B CA 1
ATOM 5011 C C . VAL B 1 215 ? 27.781 -14.586 -5.5 1 94.56 215 VAL B C 1
ATOM 5013 O O . VAL B 1 215 ? 27.922 -13.562 -4.828 1 94.56 215 VAL B O 1
ATOM 5016 N N . ARG B 1 216 ? 27.156 -15.617 -5.141 1 95.31 216 ARG B N 1
ATOM 5017 C CA . ARG B 1 216 ? 26.438 -15.641 -3.871 1 95.31 216 ARG B CA 1
ATOM 5018 C C . ARG B 1 216 ? 27.344 -15.188 -2.727 1 95.31 216 ARG B C 1
ATOM 5020 O O . ARG B 1 216 ? 28.422 -15.734 -2.525 1 95.31 216 ARG B O 1
ATOM 5027 N N . GLY B 1 217 ? 26.906 -14.18 -2.008 1 94.44 217 GLY B N 1
ATOM 5028 C CA . GLY B 1 217 ? 27.562 -13.711 -0.799 1 94.44 217 GLY B CA 1
ATOM 5029 C C . GLY B 1 217 ? 28.688 -12.727 -1.073 1 94.44 217 GLY B C 1
ATOM 5030 O O . GLY B 1 217 ? 29.297 -12.211 -0.143 1 94.44 217 GLY B O 1
ATOM 5031 N N . GLU B 1 218 ? 28.938 -12.383 -2.287 1 95.06 218 GLU B N 1
ATOM 5032 C CA . GLU B 1 218 ? 30.109 -11.555 -2.59 1 95.06 218 GLU B CA 1
ATOM 5033 C C . GLU B 1 218 ? 29.703 -10.086 -2.73 1 95.06 218 GLU B C 1
ATOM 5035 O O . GLU B 1 218 ? 30.453 -9.195 -2.301 1 95.06 218 GLU B O 1
ATOM 5040 N N . ASP B 1 219 ? 28.609 -9.852 -3.361 1 94.56 219 ASP B N 1
ATOM 5041 C CA . ASP B 1 219 ? 28.188 -8.477 -3.588 1 94.56 219 ASP B CA 1
ATOM 5042 C C . ASP B 1 219 ? 27.469 -7.91 -2.365 1 94.56 219 ASP B C 1
ATOM 5044 O O . ASP B 1 219 ? 26.719 -8.625 -1.699 1 94.56 219 ASP B O 1
ATOM 5048 N N . ASP B 1 220 ? 27.703 -6.648 -2.082 1 94.94 220 ASP B N 1
ATOM 5049 C CA . ASP B 1 220 ? 26.984 -5.961 -1.014 1 94.94 220 ASP B CA 1
ATOM 5050 C C . ASP B 1 220 ? 25.609 -5.5 -1.486 1 94.94 220 ASP B C 1
ATOM 5052 O O . ASP B 1 220 ? 25.391 -5.266 -2.68 1 94.94 220 ASP B O 1
ATOM 5056 N N . ILE B 1 221 ? 24.703 -5.477 -0.52 1 96.38 221 ILE B N 1
ATOM 5057 C CA . ILE B 1 221 ? 23.422 -4.863 -0.81 1 96.38 221 ILE B CA 1
ATOM 5058 C C . ILE B 1 221 ? 23.578 -3.35 -0.936 1 96.38 221 ILE B C 1
ATOM 5060 O O . ILE B 1 221 ? 24.094 -2.697 -0.022 1 96.38 221 ILE B O 1
ATOM 5064 N N . GLY B 1 222 ? 23.203 -2.799 -2.062 1 96.25 222 GLY B N 1
ATOM 5065 C CA . GLY B 1 222 ? 23.359 -1.375 -2.305 1 96.25 222 GLY B CA 1
ATOM 5066 C C . GLY B 1 222 ? 22.172 -0.552 -1.844 1 96.25 222 GLY B C 1
ATOM 5067 O O . GLY B 1 222 ? 21.156 -1.104 -1.423 1 96.25 222 GLY B O 1
ATOM 5068 N N . GLU B 1 223 ? 22.312 0.779 -1.968 1 96.56 223 GLU B N 1
ATOM 5069 C CA . GLU B 1 223 ? 21.266 1.711 -1.536 1 96.56 223 GLU B CA 1
ATOM 5070 C C . GLU B 1 223 ? 19.984 1.516 -2.336 1 96.56 223 GLU B C 1
ATOM 5072 O O . GLU B 1 223 ? 18.875 1.675 -1.803 1 96.56 223 GLU B O 1
ATOM 5077 N N . ASP B 1 224 ? 20.141 1.225 -3.572 1 96.25 224 ASP B N 1
ATOM 5078 C CA . ASP B 1 224 ? 18.969 1.048 -4.426 1 96.25 224 ASP B CA 1
ATOM 5079 C C . ASP B 1 224 ? 18.156 -0.181 -4.008 1 96.25 224 ASP B C 1
ATOM 5081 O O . ASP B 1 224 ? 16.938 -0.195 -4.125 1 96.25 224 ASP B O 1
ATOM 5085 N N . GLU B 1 225 ? 18.859 -1.28 -3.533 1 97.62 225 GLU B N 1
ATOM 5086 C CA . GLU B 1 225 ? 18.203 -2.492 -3.051 1 97.62 225 GLU B CA 1
ATOM 5087 C C . GLU B 1 225 ? 17.562 -2.27 -1.682 1 97.62 225 GLU B C 1
ATOM 5089 O O . GLU B 1 225 ? 16.516 -2.854 -1.373 1 97.62 225 GLU B O 1
ATOM 5094 N N . ILE B 1 226 ? 18.266 -1.477 -0.909 1 98.06 226 ILE B N 1
ATOM 5095 C CA . ILE B 1 226 ? 17.766 -1.192 0.431 1 98.06 226 ILE B CA 1
ATOM 5096 C C . ILE B 1 226 ? 16.516 -0.322 0.341 1 98.06 226 ILE B C 1
ATOM 5098 O O . ILE B 1 226 ? 15.5 -0.611 0.982 1 98.06 226 ILE B O 1
ATOM 5102 N N . GLY B 1 227 ? 16.469 0.733 -0.47 1 97.94 227 GLY B N 1
ATOM 5103 C CA . GLY B 1 227 ? 15.398 1.716 -0.524 1 97.94 227 GLY B CA 1
ATOM 5104 C C . GLY B 1 227 ? 15.406 2.676 0.649 1 97.94 227 GLY B C 1
ATOM 5105 O O . GLY B 1 227 ? 16.359 2.688 1.441 1 97.94 227 GLY B O 1
ATOM 5106 N N . PRO B 1 228 ? 14.414 3.592 0.689 1 98.31 228 PRO B N 1
ATOM 5107 C CA . PRO B 1 228 ? 14.328 4.539 1.802 1 98.31 228 PRO B CA 1
ATOM 5108 C C . PRO B 1 228 ? 13.844 3.887 3.096 1 98.31 228 PRO B C 1
ATOM 5110 O O . PRO B 1 228 ? 12.656 3.584 3.236 1 98.31 228 PRO B O 1
ATOM 5113 N N . VAL B 1 229 ? 14.742 3.73 4.039 1 97.88 229 VAL B N 1
ATOM 5114 C CA . VAL B 1 229 ? 14.438 3.074 5.309 1 97.88 229 VAL B CA 1
ATOM 5115 C C . VAL B 1 229 ? 14.578 4.074 6.453 1 97.88 229 VAL B C 1
ATOM 5117 O O . VAL B 1 229 ? 15.219 5.113 6.305 1 97.88 229 VAL B O 1
ATOM 5120 N N . PRO B 1 230 ? 13.898 3.752 7.609 1 95.81 230 PRO B N 1
ATOM 5121 C CA . PRO B 1 230 ? 14.07 4.617 8.781 1 95.81 230 PRO B CA 1
ATOM 5122 C C . PRO B 1 230 ? 15.531 4.781 9.188 1 95.81 230 PRO B C 1
ATOM 5124 O O . PRO B 1 230 ? 16.359 3.91 8.898 1 95.81 230 PRO B O 1
ATOM 5127 N N . ALA B 1 231 ? 15.648 5.836 9.945 1 89.75 231 ALA B N 1
ATOM 5128 C CA . ALA B 1 231 ? 16.984 6.129 10.445 1 89.75 231 ALA B CA 1
ATOM 5129 C C . ALA B 1 231 ? 17.531 4.969 11.273 1 89.75 231 ALA B C 1
ATOM 5131 O O . ALA B 1 231 ? 16.797 4.352 12.047 1 89.75 231 ALA B O 1
ATOM 5132 N N . ASN B 1 232 ? 18.703 4.535 11.125 1 89 232 ASN B N 1
ATOM 5133 C CA . ASN B 1 232 ? 19.438 3.564 11.914 1 89 232 ASN B CA 1
ATOM 5134 C C . ASN B 1 232 ? 19.047 2.133 11.562 1 89 232 ASN B C 1
ATOM 5136 O O . ASN B 1 232 ? 19.375 1.197 12.297 1 89 232 ASN B O 1
ATOM 5140 N N . THR B 1 233 ? 18.281 2.004 10.531 1 94.38 233 THR B N 1
ATOM 5141 C CA . THR B 1 233 ? 18 0.647 10.07 1 94.38 233 THR B CA 1
ATOM 5142 C C . THR B 1 233 ? 19.297 -0.083 9.727 1 94.38 233 THR B C 1
ATOM 5144 O O . THR B 1 233 ? 20.156 0.447 9.008 1 94.38 233 THR B O 1
ATOM 5147 N N . VAL B 1 234 ? 19.453 -1.251 10.273 1 94.94 234 VAL B N 1
ATOM 5148 C CA . VAL B 1 234 ? 20.641 -2.064 10.016 1 94.94 234 VAL B CA 1
ATOM 5149 C C . VAL B 1 234 ? 20.297 -3.178 9.023 1 94.94 234 VAL B C 1
ATOM 5151 O O . VAL B 1 234 ? 19.312 -3.912 9.227 1 94.94 234 VAL B O 1
ATOM 5154 N N . VAL B 1 235 ? 21.031 -3.283 7.988 1 96.56 235 VAL B N 1
ATOM 5155 C CA . VAL B 1 235 ? 20.922 -4.395 7.047 1 96.56 235 VAL B CA 1
ATOM 5156 C C . VAL B 1 235 ? 21.922 -5.492 7.426 1 96.56 235 VAL B C 1
ATOM 5158 O O . VAL B 1 235 ? 23.125 -5.281 7.383 1 96.56 235 VAL B O 1
ATOM 5161 N N . PRO B 1 236 ? 21.406 -6.613 7.742 1 97.31 236 PRO B N 1
ATOM 5162 C CA . PRO B 1 236 ? 22.328 -7.691 8.133 1 97.31 236 PRO B CA 1
ATOM 5163 C C . PRO B 1 236 ? 23.297 -8.062 7.016 1 97.31 236 PRO B C 1
ATOM 5165 O O . PRO B 1 236 ? 22.938 -8.016 5.836 1 97.31 236 PRO B O 1
ATOM 5168 N N . LYS B 1 237 ? 24.469 -8.484 7.402 1 94.19 237 LYS B N 1
ATOM 5169 C CA . LYS B 1 237 ? 25.531 -8.812 6.457 1 94.19 237 LYS B CA 1
ATOM 5170 C C . LYS B 1 237 ? 25.094 -9.93 5.516 1 94.19 237 LYS B C 1
ATOM 5172 O O . LYS B 1 237 ? 25.375 -9.875 4.312 1 94.19 237 LYS B O 1
ATOM 5177 N N . ASP B 1 238 ? 24.375 -10.93 6.008 1 95.94 238 ASP B N 1
ATOM 5178 C CA . ASP B 1 238 ? 24.047 -12.117 5.234 1 95.94 238 ASP B CA 1
ATOM 5179 C C . ASP B 1 238 ? 22.797 -11.906 4.391 1 95.94 238 ASP B C 1
ATOM 5181 O O . ASP B 1 238 ? 22.312 -12.836 3.73 1 95.94 238 ASP B O 1
ATOM 5185 N N . ALA B 1 239 ? 22.297 -10.633 4.426 1 97.44 239 ALA B N 1
ATOM 5186 C CA . ALA B 1 239 ? 21.156 -10.336 3.582 1 97.44 239 ALA B CA 1
ATOM 5187 C C . ALA B 1 239 ? 21.484 -10.555 2.107 1 97.44 239 ALA B C 1
ATOM 5189 O O . ALA B 1 239 ? 20.594 -10.867 1.309 1 97.44 239 ALA B O 1
ATOM 5190 N N . ASN B 1 240 ? 22.75 -10.438 1.703 1 96.81 240 ASN B N 1
ATOM 5191 C CA . ASN B 1 240 ? 23.172 -10.547 0.311 1 96.81 240 ASN B CA 1
ATOM 5192 C C . ASN B 1 240 ? 23.172 -11.992 -0.166 1 96.81 240 ASN B C 1
ATOM 5194 O O . ASN B 1 240 ? 23.469 -12.266 -1.332 1 96.81 240 ASN B O 1
ATOM 5198 N N . LEU B 1 241 ? 22.875 -12.953 0.737 1 97.56 241 LEU B N 1
ATOM 5199 C CA . LEU B 1 241 ? 22.734 -14.352 0.338 1 97.56 241 LEU B CA 1
ATOM 5200 C C . LEU B 1 241 ? 21.422 -14.57 -0.412 1 97.56 241 LEU B C 1
ATOM 5202 O O . LEU B 1 241 ? 21.25 -15.586 -1.081 1 97.56 241 LEU B O 1
ATOM 5206 N N . CYS B 1 242 ? 20.484 -13.641 -0.245 1 97.81 242 CYS B N 1
ATOM 5207 C CA . CYS B 1 242 ? 19.188 -13.719 -0.927 1 97.81 242 CYS B CA 1
ATOM 5208 C C . CYS B 1 242 ? 19.203 -12.883 -2.203 1 97.81 242 CYS B C 1
ATOM 5210 O O . CYS B 1 242 ? 19.422 -11.672 -2.16 1 97.81 242 CYS B O 1
ATOM 5212 N N . SER B 1 243 ? 18.875 -13.508 -3.33 1 98 243 SER B N 1
ATOM 5213 C CA . SER B 1 243 ? 19.109 -12.828 -4.598 1 98 243 SER B CA 1
ATOM 5214 C C . SER B 1 243 ? 18.047 -13.211 -5.629 1 98 243 SER B C 1
ATOM 5216 O O . SER B 1 243 ? 18.344 -13.367 -6.812 1 98 243 SER B O 1
ATOM 5218 N N . ALA B 1 244 ? 16.844 -13.344 -5.254 1 98.38 244 ALA B N 1
ATOM 5219 C CA . ALA B 1 244 ? 15.781 -13.781 -6.164 1 98.38 244 ALA B CA 1
ATOM 5220 C C . ALA B 1 244 ? 15.539 -12.742 -7.258 1 98.38 244 ALA B C 1
ATOM 5222 O O . ALA B 1 244 ? 15.781 -11.555 -7.059 1 98.38 244 ALA B O 1
ATOM 5223 N N . SER B 1 245 ? 15.07 -13.188 -8.367 1 98.31 245 SER B N 1
ATOM 5224 C CA . SER B 1 245 ? 14.617 -12.344 -9.469 1 98.31 245 SER B CA 1
ATOM 5225 C C . SER B 1 245 ? 13.555 -13.039 -10.305 1 98.31 245 SER B C 1
ATOM 5227 O O . SER B 1 245 ? 13.406 -14.258 -10.242 1 98.31 245 SER B O 1
ATOM 5229 N N . ILE B 1 246 ? 12.773 -12.297 -10.969 1 98.81 246 ILE B N 1
ATOM 5230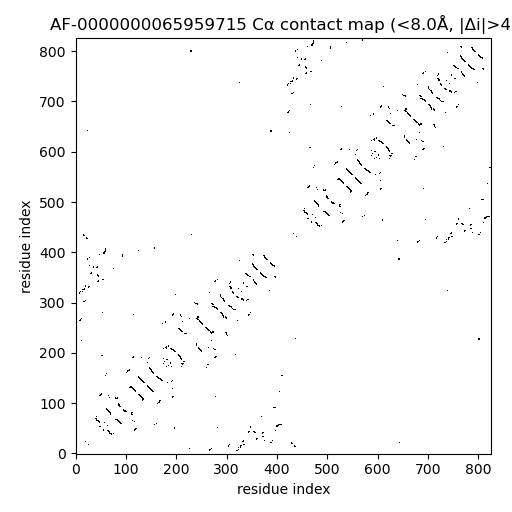 C CA . ILE B 1 246 ? 11.875 -12.789 -12.008 1 98.81 246 ILE B CA 1
ATOM 5231 C C . ILE B 1 246 ? 12.469 -12.516 -13.383 1 98.81 246 ILE B C 1
ATOM 5233 O O . ILE B 1 246 ? 12.648 -11.359 -13.773 1 98.81 246 ILE B O 1
ATOM 5237 N N . GLY B 1 247 ? 12.766 -13.594 -14.07 1 98.56 247 GLY B N 1
ATOM 5238 C CA . GLY B 1 247 ? 13.344 -13.492 -15.398 1 98.56 247 GLY B CA 1
ATOM 5239 C C . GLY B 1 247 ? 12.312 -13.547 -16.516 1 98.56 247 GLY B C 1
ATOM 5240 O O . GLY B 1 247 ? 11.148 -13.875 -16.266 1 98.56 247 GLY B O 1
ATOM 5241 N N . ILE B 1 248 ? 12.812 -13.211 -17.672 1 98.75 248 ILE B N 1
ATOM 5242 C CA . ILE B 1 248 ? 11.977 -13.273 -18.875 1 98.75 248 ILE B CA 1
ATOM 5243 C C . ILE B 1 248 ? 12.82 -13.703 -20.078 1 98.75 248 ILE B C 1
ATOM 5245 O O . ILE B 1 248 ? 14.016 -13.398 -20.141 1 98.75 248 ILE B O 1
ATOM 5249 N N . ALA B 1 249 ? 12.234 -14.469 -20.938 1 98.62 249 ALA B N 1
ATOM 5250 C CA . ALA B 1 249 ? 12.828 -14.867 -22.203 1 98.62 249 ALA B CA 1
ATOM 5251 C C . ALA B 1 249 ? 11.867 -14.602 -23.375 1 98.62 249 ALA B C 1
ATOM 5253 O O . ALA B 1 249 ? 10.648 -14.711 -23.219 1 98.62 249 ALA B O 1
ATOM 5254 N N . ARG B 1 250 ? 12.422 -14.281 -24.469 1 98.31 250 ARG B N 1
ATOM 5255 C CA . ARG B 1 250 ? 11.648 -14.047 -25.688 1 98.31 250 ARG B CA 1
ATOM 5256 C C . ARG B 1 250 ? 11.68 -15.273 -26.594 1 98.31 250 ARG B C 1
ATOM 5258 O O . ARG B 1 250 ? 12.742 -15.852 -26.828 1 98.31 250 ARG B O 1
ATOM 5265 N N . CYS B 1 251 ? 10.508 -15.609 -27.062 1 98.62 251 CYS B N 1
ATOM 5266 C CA . CYS B 1 251 ? 10.422 -16.734 -27.984 1 98.62 251 CYS B CA 1
ATOM 5267 C C . CYS B 1 251 ? 10.922 -16.328 -29.375 1 98.62 251 CYS B C 1
ATOM 5269 O O . CYS B 1 251 ? 10.555 -15.281 -29.891 1 98.62 251 CYS B O 1
ATOM 5271 N N . LEU B 1 252 ? 11.727 -17.203 -30.062 1 98.12 252 LEU B N 1
ATOM 5272 C CA . LEU B 1 252 ? 12.336 -16.875 -31.359 1 98.12 252 LEU B CA 1
ATOM 5273 C C . LEU B 1 252 ? 11.75 -17.734 -32.469 1 98.12 252 LEU B C 1
ATOM 5275 O O . LEU B 1 252 ? 12.023 -17.5 -33.656 1 98.12 252 LEU B O 1
ATOM 5279 N N . SER B 1 253 ? 10.914 -18.734 -32.125 1 97.62 253 SER B N 1
ATOM 5280 C CA . SER B 1 253 ? 10.438 -19.656 -33.156 1 97.62 253 SER B CA 1
ATOM 5281 C C . SER B 1 253 ? 8.938 -19.906 -33 1 97.62 253 SER B C 1
ATOM 5283 O O . SER B 1 253 ? 8.406 -19.922 -31.906 1 97.62 253 SER B O 1
ATOM 5285 N N . PRO B 1 254 ? 8.312 -20.188 -34.125 1 94.06 254 PRO B N 1
ATOM 5286 C CA . PRO B 1 254 ? 6.867 -20.391 -34.062 1 94.06 254 PRO B CA 1
ATOM 5287 C C . PRO B 1 254 ? 6.461 -21.625 -33.25 1 94.06 254 PRO B C 1
ATOM 5289 O O . PRO B 1 254 ? 5.371 -21.656 -32.688 1 94.06 254 PRO B O 1
ATOM 5292 N N . ASP B 1 255 ? 7.34 -22.594 -33.188 1 94.88 255 ASP B N 1
ATOM 5293 C CA . ASP B 1 255 ? 7.004 -23.812 -32.469 1 94.88 255 ASP B CA 1
ATOM 5294 C C . ASP B 1 255 ? 7.43 -23.703 -31 1 94.88 255 ASP B C 1
ATOM 5296 O O . ASP B 1 255 ? 7.363 -24.688 -30.25 1 94.88 255 ASP B O 1
ATOM 5300 N N . ARG B 1 256 ? 7.953 -22.562 -30.562 1 97.56 256 ARG B N 1
ATOM 5301 C CA . ARG B 1 256 ? 8.281 -22.188 -29.188 1 97.56 256 ARG B CA 1
ATOM 5302 C C . ARG B 1 256 ? 9.359 -23.109 -28.625 1 97.56 256 ARG B C 1
ATOM 5304 O O . ARG B 1 256 ? 9.297 -23.484 -27.453 1 97.56 256 ARG B O 1
ATOM 5311 N N . THR B 1 257 ? 10.398 -23.422 -29.422 1 97.94 257 THR B N 1
ATOM 5312 C CA . THR B 1 257 ? 11.492 -24.266 -28.953 1 97.94 257 THR B CA 1
ATOM 5313 C C . THR B 1 257 ? 12.797 -23.469 -28.891 1 97.94 257 THR B C 1
ATOM 5315 O O . THR B 1 257 ? 13.805 -23.953 -28.391 1 97.94 257 THR B O 1
ATOM 5318 N N . GLU B 1 258 ? 12.781 -22.281 -29.406 1 98.31 258 GLU B N 1
ATOM 5319 C CA . GLU B 1 258 ? 13.961 -21.422 -29.359 1 98.31 258 GLU B CA 1
ATOM 5320 C C . GLU B 1 258 ? 13.672 -20.125 -28.609 1 98.31 258 GLU B C 1
ATOM 5322 O O . GLU B 1 258 ? 12.68 -19.438 -28.891 1 98.31 258 GLU B O 1
ATOM 5327 N N . TRP B 1 259 ? 14.578 -19.875 -27.703 1 98.5 259 TRP B N 1
ATOM 5328 C CA . TRP B 1 259 ? 14.328 -18.734 -26.812 1 98.5 259 TRP B CA 1
ATOM 5329 C C . TRP B 1 259 ? 15.602 -17.922 -26.594 1 98.5 259 TRP B C 1
ATOM 5331 O O . TRP B 1 259 ? 16.703 -18.469 -26.688 1 98.5 259 TRP B O 1
ATOM 5341 N N . GLU B 1 260 ? 15.391 -16.656 -26.297 1 97.56 260 GLU B N 1
ATOM 5342 C CA . GLU B 1 260 ? 16.469 -15.734 -25.922 1 97.56 260 GLU B CA 1
ATOM 5343 C C . GLU B 1 260 ? 16.219 -15.148 -24.531 1 97.56 260 GLU B C 1
ATOM 5345 O O . GLU B 1 260 ? 15.188 -14.531 -24.281 1 97.56 260 GLU B O 1
ATOM 5350 N N . LEU B 1 261 ? 17.25 -15.398 -23.656 1 97.69 261 LEU B N 1
ATOM 5351 C CA . LEU B 1 261 ? 17.141 -14.812 -22.312 1 97.69 261 LEU B CA 1
ATOM 5352 C C . LEU B 1 261 ? 17.312 -13.297 -22.375 1 97.69 261 LEU B C 1
ATOM 5354 O O . LEU B 1 261 ? 18.141 -12.789 -23.125 1 97.69 261 LEU B O 1
ATOM 5358 N N . LEU B 1 262 ? 16.484 -12.602 -21.641 1 97.69 262 LEU B N 1
ATOM 5359 C CA . LEU B 1 262 ? 16.594 -11.164 -21.453 1 97.69 262 LEU B CA 1
ATOM 5360 C C . LEU B 1 262 ? 16.922 -10.828 -20 1 97.69 262 LEU B C 1
ATOM 5362 O O . LEU B 1 262 ? 16.891 -11.711 -19.141 1 97.69 262 LEU B O 1
ATOM 5366 N N . PRO B 1 263 ? 17.375 -9.57 -19.719 1 96.56 263 PRO B N 1
ATOM 5367 C CA . PRO B 1 263 ? 17.594 -9.188 -18.328 1 96.56 263 PRO B CA 1
ATOM 5368 C C . PRO B 1 263 ? 16.328 -9.359 -17.469 1 96.56 263 PRO B C 1
ATOM 5370 O O . PRO B 1 263 ? 15.219 -9.352 -17.984 1 96.56 263 PRO B O 1
ATOM 5373 N N . PRO B 1 264 ? 16.578 -9.516 -16.203 1 97.94 264 PRO B N 1
ATOM 5374 C CA . PRO B 1 264 ? 15.414 -9.742 -15.336 1 97.94 264 PRO B CA 1
ATOM 5375 C C . PRO B 1 264 ? 14.445 -8.562 -15.336 1 97.94 264 PRO B C 1
ATOM 5377 O O . PRO B 1 264 ? 14.852 -7.418 -15.523 1 97.94 264 PRO B O 1
ATOM 5380 N N . LEU B 1 265 ? 13.164 -8.852 -15.125 1 98.31 265 LEU B N 1
ATOM 5381 C CA . LEU B 1 265 ? 12.133 -7.832 -14.977 1 98.31 265 LEU B CA 1
ATOM 5382 C C . LEU B 1 265 ? 12.172 -7.207 -13.586 1 98.31 265 LEU B C 1
ATOM 5384 O O . LEU B 1 265 ? 11.938 -6.008 -13.438 1 98.31 265 LEU B O 1
ATOM 5388 N N . LEU B 1 266 ? 12.398 -7.992 -12.562 1 98.62 266 LEU B N 1
ATOM 5389 C CA . LEU B 1 266 ? 12.281 -7.609 -11.164 1 98.62 266 LEU B CA 1
ATOM 5390 C C . LEU B 1 266 ? 13.305 -8.352 -10.312 1 98.62 266 LEU B C 1
ATOM 5392 O O . LEU B 1 266 ? 13.492 -9.562 -10.477 1 98.62 266 LEU B O 1
ATOM 5396 N N . THR B 1 267 ? 13.984 -7.633 -9.445 1 98.31 267 THR B N 1
ATOM 5397 C CA . THR B 1 267 ? 14.953 -8.258 -8.555 1 98.31 267 THR B CA 1
ATOM 5398 C C . THR B 1 267 ? 14.547 -8.07 -7.094 1 98.31 267 THR B C 1
ATOM 5400 O O . THR B 1 267 ? 13.891 -7.086 -6.746 1 98.31 267 THR B O 1
ATOM 5403 N N . ALA B 1 268 ? 14.891 -9.016 -6.293 1 98.5 268 ALA B N 1
ATOM 5404 C CA . ALA B 1 268 ? 14.68 -8.969 -4.852 1 98.5 268 ALA B CA 1
ATOM 5405 C C . ALA B 1 268 ? 15.992 -9.203 -4.098 1 98.5 268 ALA B C 1
ATOM 5407 O O . ALA B 1 268 ? 16.016 -9.922 -3.098 1 98.5 268 ALA B O 1
ATOM 5408 N N . PHE B 1 269 ? 17.109 -8.648 -4.664 1 98.06 269 PHE B N 1
ATOM 5409 C CA . PHE B 1 269 ? 18.422 -8.805 -4.055 1 98.06 269 PHE B CA 1
ATOM 5410 C C . PHE B 1 269 ? 18.453 -8.164 -2.674 1 98.06 269 PHE B C 1
ATOM 5412 O O . PHE B 1 269 ? 18.172 -6.973 -2.527 1 98.06 269 PHE B O 1
ATOM 5419 N N . GLY B 1 270 ? 18.75 -8.984 -1.642 1 98.19 270 GLY B N 1
ATOM 5420 C CA . GLY B 1 270 ? 18.766 -8.547 -0.256 1 98.19 270 GLY B CA 1
ATOM 5421 C C . GLY B 1 270 ? 17.391 -8.594 0.389 1 98.19 270 GLY B C 1
ATOM 5422 O O . GLY B 1 270 ? 17.219 -8.148 1.525 1 98.19 270 GLY B O 1
ATOM 5423 N N . VAL B 1 271 ? 16.391 -9.102 -0.299 1 98.5 271 VAL B N 1
ATOM 5424 C CA . VAL B 1 271 ? 15.008 -9.117 0.191 1 98.5 271 VAL B CA 1
ATOM 5425 C C . VAL B 1 271 ? 14.523 -10.562 0.312 1 98.5 271 VAL B C 1
ATOM 5427 O O . VAL B 1 271 ? 14.031 -10.969 1.366 1 98.5 271 VAL B O 1
ATOM 5430 N N . ASN B 1 272 ? 14.656 -11.328 -0.732 1 98.5 272 ASN B N 1
ATOM 5431 C CA . ASN B 1 272 ? 14.164 -12.695 -0.787 1 98.5 272 ASN B CA 1
ATOM 5432 C C . ASN B 1 272 ? 15.031 -13.57 -1.692 1 98.5 272 ASN B C 1
ATOM 5434 O O . ASN B 1 272 ? 15.688 -13.062 -2.604 1 98.5 272 ASN B O 1
ATOM 5438 N N . ASP B 1 273 ? 15.023 -14.852 -1.394 1 98.25 273 ASP B N 1
ATOM 5439 C CA . ASP B 1 273 ? 15.883 -15.742 -2.168 1 98.25 273 ASP B CA 1
ATOM 5440 C C . ASP B 1 273 ? 15.07 -16.531 -3.197 1 98.25 273 ASP B C 1
ATOM 5442 O O . ASP B 1 273 ? 15.641 -17.172 -4.082 1 98.25 273 ASP B O 1
ATOM 5446 N N . GLN B 1 274 ? 13.766 -16.469 -3.094 1 98.31 274 GLN B N 1
ATOM 5447 C CA . GLN B 1 274 ? 12.938 -17.234 -4.012 1 98.31 274 GLN B CA 1
ATOM 5448 C C . GLN B 1 274 ? 11.727 -16.422 -4.465 1 98.31 274 GLN B C 1
ATOM 5450 O O . GLN B 1 274 ? 11.023 -15.828 -3.643 1 98.31 274 GLN B O 1
ATOM 5455 N N . MET B 1 275 ? 11.492 -16.312 -5.695 1 98.5 275 MET B N 1
ATOM 5456 C CA . MET B 1 275 ? 10.305 -15.805 -6.363 1 98.5 275 MET B CA 1
ATOM 5457 C C . MET B 1 275 ? 9.766 -16.812 -7.375 1 98.5 275 MET B C 1
ATOM 5459 O O . MET B 1 275 ? 9.977 -16.656 -8.578 1 98.5 275 MET B O 1
ATOM 5463 N N . GLU B 1 276 ? 8.984 -17.719 -6.832 1 98.69 276 GLU B N 1
ATOM 5464 C CA . GLU B 1 276 ? 8.602 -18.906 -7.578 1 98.69 276 GLU B CA 1
ATOM 5465 C C . GLU B 1 276 ? 7.348 -18.656 -8.414 1 98.69 276 GLU B C 1
ATOM 5467 O O . GLU B 1 276 ? 6.555 -17.766 -8.109 1 98.69 276 GLU B O 1
ATOM 5472 N N . ARG B 1 277 ? 7.25 -19.453 -9.5 1 98.75 277 ARG B N 1
ATOM 5473 C CA . ARG B 1 277 ? 6.066 -19.562 -10.344 1 98.75 277 ARG B CA 1
ATOM 5474 C C . ARG B 1 277 ? 5.559 -18.188 -10.758 1 98.75 277 ARG B C 1
ATOM 5476 O O . ARG B 1 277 ? 4.375 -17.875 -10.594 1 98.75 277 ARG B O 1
ATOM 5483 N N . PRO B 1 278 ? 6.465 -17.375 -11.266 1 98.88 278 PRO B N 1
ATOM 5484 C CA . PRO B 1 278 ? 5.965 -16.078 -11.719 1 98.88 278 PRO B CA 1
ATOM 5485 C C . PRO B 1 278 ? 4.953 -16.203 -12.859 1 98.88 278 PRO B C 1
ATOM 5487 O O . PRO B 1 278 ? 5.07 -17.109 -13.695 1 98.88 278 PRO B O 1
ATOM 5490 N N . HIS B 1 279 ? 3.99 -15.367 -12.906 1 98.88 279 HIS B N 1
ATOM 5491 C CA . HIS B 1 279 ? 2.99 -15.297 -13.969 1 98.88 279 HIS B CA 1
ATOM 5492 C C . HIS B 1 279 ? 2.395 -13.898 -14.07 1 98.88 279 HIS B C 1
ATOM 5494 O O . HIS B 1 279 ? 2.713 -13.023 -13.258 1 98.88 279 HIS B O 1
ATOM 5500 N N . VAL B 1 280 ? 1.605 -13.695 -15.117 1 98.81 280 VAL B N 1
ATOM 5501 C CA . VAL B 1 280 ? 1.223 -12.328 -15.438 1 98.81 280 VAL B CA 1
ATOM 5502 C C . VAL B 1 280 ? -0.264 -12.273 -15.781 1 98.81 280 VAL B C 1
ATOM 5504 O O . VAL B 1 280 ? -0.821 -13.234 -16.312 1 98.81 280 VAL B O 1
ATOM 5507 N N . ILE B 1 281 ? -0.946 -11.242 -15.414 1 98.69 281 ILE B N 1
ATOM 5508 C CA . ILE B 1 281 ? -2.307 -10.891 -15.797 1 98.69 281 ILE B CA 1
ATOM 5509 C C . ILE B 1 281 ? -2.326 -9.484 -16.391 1 98.69 281 ILE B C 1
ATOM 5511 O O . ILE B 1 281 ? -1.729 -8.562 -15.836 1 98.69 281 ILE B O 1
ATOM 5515 N N . PHE B 1 282 ? -2.93 -9.32 -17.578 1 98.5 282 PHE B N 1
ATOM 5516 C CA . PHE B 1 282 ? -3.182 -8.023 -18.188 1 98.5 282 PHE B CA 1
ATOM 5517 C C . PHE B 1 282 ? -4.625 -7.582 -17.953 1 98.5 282 PHE B C 1
ATOM 5519 O O . PHE B 1 282 ? -5.559 -8.273 -18.375 1 98.5 282 PHE B O 1
ATOM 5526 N N . GLN B 1 283 ? -4.789 -6.52 -17.266 1 97.5 283 GLN B N 1
ATOM 5527 C CA . GLN B 1 283 ? -6.141 -6.055 -16.969 1 97.5 283 GLN B CA 1
ATOM 5528 C C . GLN B 1 283 ? -6.203 -4.531 -16.938 1 97.5 283 GLN B C 1
ATOM 5530 O O . GLN B 1 283 ? -5.414 -3.885 -16.25 1 97.5 283 GLN B O 1
ATOM 5535 N N . ASN B 1 284 ? -7.16 -3.934 -17.672 1 95.62 284 ASN B N 1
ATOM 5536 C CA . ASN B 1 284 ? -7.453 -2.504 -17.656 1 95.62 284 ASN B CA 1
ATOM 5537 C C . ASN B 1 284 ? -6.207 -1.674 -17.953 1 95.62 284 ASN B C 1
ATOM 5539 O O . ASN B 1 284 ? -5.93 -0.696 -17.25 1 95.62 284 ASN B O 1
ATOM 5543 N N . GLY B 1 285 ? -5.426 -2.174 -18.859 1 96.25 285 GLY B N 1
ATOM 5544 C CA . GLY B 1 285 ? -4.254 -1.429 -19.297 1 96.25 285 GLY B CA 1
ATOM 5545 C C . GLY B 1 285 ? -3.07 -1.584 -18.344 1 96.25 285 GLY B C 1
ATOM 5546 O O . GLY B 1 285 ? -2.023 -0.965 -18.562 1 96.25 285 GLY B O 1
ATOM 5547 N N . LEU B 1 286 ? -3.242 -2.334 -17.328 1 97.81 286 LEU B N 1
ATOM 5548 C CA . LEU B 1 286 ? -2.176 -2.584 -16.359 1 97.81 286 LEU B CA 1
ATOM 5549 C C . LEU B 1 286 ? -1.595 -3.982 -16.547 1 97.81 286 LEU B C 1
ATOM 5551 O O . LEU B 1 286 ? -2.295 -4.895 -16.984 1 97.81 286 LEU B O 1
ATOM 5555 N N . THR B 1 287 ? -0.292 -4.109 -16.281 1 98.56 287 THR B N 1
ATOM 5556 C CA . THR B 1 287 ? 0.393 -5.395 -16.25 1 98.56 287 THR B CA 1
ATOM 5557 C C . THR B 1 287 ? 0.68 -5.82 -14.812 1 98.56 287 THR B C 1
ATOM 5559 O O . THR B 1 287 ? 1.429 -5.152 -14.094 1 98.56 287 THR B O 1
ATOM 5562 N N . TYR B 1 288 ? 0.064 -6.891 -14.414 1 98.88 288 TYR B N 1
ATOM 5563 C CA . TYR B 1 288 ? 0.287 -7.438 -13.078 1 98.88 288 TYR B CA 1
ATOM 5564 C C . TYR B 1 288 ? 1.229 -8.633 -13.133 1 98.88 288 TYR B C 1
ATOM 5566 O O . TYR B 1 288 ? 0.968 -9.609 -13.844 1 98.88 288 TYR B O 1
ATOM 5574 N N . LEU B 1 289 ? 2.328 -8.5 -12.422 1 98.88 289 LEU B N 1
ATOM 5575 C CA . LEU B 1 289 ? 3.32 -9.562 -12.281 1 98.88 289 LEU B CA 1
ATOM 5576 C C . LEU B 1 289 ? 3.207 -10.234 -10.914 1 98.88 289 LEU B C 1
ATOM 5578 O O . LEU B 1 289 ? 3.297 -9.562 -9.883 1 98.88 289 LEU B O 1
ATOM 5582 N N . PHE B 1 290 ? 2.988 -11.539 -10.914 1 98.94 290 PHE B N 1
ATOM 5583 C CA . PHE B 1 290 ? 2.793 -12.258 -9.656 1 98.94 290 PHE B CA 1
ATOM 5584 C C . PHE B 1 290 ? 3.9 -13.289 -9.445 1 98.94 290 PHE B C 1
ATOM 5586 O O . PHE B 1 290 ? 4.516 -13.758 -10.406 1 98.94 290 PHE B O 1
ATOM 5593 N N . THR B 1 291 ? 4.145 -13.57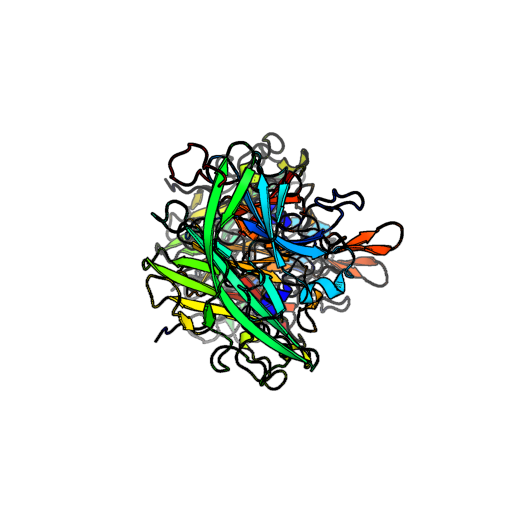 -8.195 1 98.88 291 THR B N 1
ATOM 5594 C CA . THR B 1 291 ? 5.066 -14.617 -7.77 1 98.88 291 THR B CA 1
ATOM 5595 C C . THR B 1 291 ? 4.695 -15.133 -6.379 1 98.88 291 THR B C 1
ATOM 5597 O O . THR B 1 291 ? 3.762 -14.625 -5.758 1 98.88 291 THR B O 1
ATOM 5600 N N . ILE B 1 292 ? 5.32 -16.203 -5.992 1 98.75 292 ILE B N 1
ATOM 5601 C CA . ILE B 1 292 ? 5.117 -16.703 -4.641 1 98.75 292 ILE B CA 1
ATOM 5602 C C . ILE B 1 292 ? 6.461 -16.828 -3.928 1 98.75 292 ILE B C 1
ATOM 5604 O O . ILE B 1 292 ? 7.496 -17.016 -4.57 1 98.75 292 ILE B O 1
ATOM 5608 N N . SER B 1 293 ? 6.438 -16.625 -2.658 1 97.88 293 SER B N 1
ATOM 5609 C CA . SER B 1 293 ? 7.645 -16.75 -1.849 1 97.88 293 SER B CA 1
ATOM 5610 C C . SER B 1 293 ? 7.316 -17.266 -0.451 1 97.88 293 SER B C 1
ATOM 5612 O O . SER B 1 293 ? 6.148 -17.469 -0.114 1 97.88 293 SER B O 1
ATOM 5614 N N . HIS B 1 294 ? 8.445 -17.656 0.333 1 95.81 294 HIS B N 1
ATOM 5615 C CA . HIS B 1 294 ? 8.352 -18.188 1.685 1 95.81 294 HIS B CA 1
ATOM 5616 C C . HIS B 1 294 ? 8.859 -17.188 2.715 1 95.81 294 HIS B C 1
ATOM 5618 O O . HIS B 1 294 ? 9.789 -16.422 2.441 1 95.81 294 HIS B O 1
ATOM 5624 N N . ASP B 1 295 ? 8.188 -17.312 3.877 1 94.31 295 ASP B N 1
ATOM 5625 C CA . ASP B 1 295 ? 8.758 -16.562 5 1 94.31 295 ASP B CA 1
ATOM 5626 C C . ASP B 1 295 ? 10.219 -16.953 5.223 1 94.31 295 ASP B C 1
ATOM 5628 O O . ASP B 1 295 ? 11.062 -16.094 5.48 1 94.31 295 ASP B O 1
ATOM 5632 N N . SER B 1 296 ? 10.539 -18.234 5.062 1 95.56 296 SER B N 1
ATOM 5633 C CA . SER B 1 296 ? 11.859 -18.781 5.383 1 95.56 296 SER B CA 1
ATOM 5634 C C . SER B 1 296 ? 12.906 -18.297 4.383 1 95.56 296 SER B C 1
ATOM 5636 O O . SER B 1 296 ? 14.109 -18.422 4.629 1 95.56 296 SER B O 1
ATOM 5638 N N . THR B 1 297 ? 12.492 -17.766 3.246 1 97.44 297 THR B N 1
ATOM 5639 C CA . THR B 1 297 ? 13.461 -17.359 2.23 1 97.44 297 THR B CA 1
ATOM 5640 C C . THR B 1 297 ? 13.641 -15.852 2.213 1 97.44 297 THR B C 1
ATOM 5642 O O . THR B 1 297 ? 14.344 -15.312 1.355 1 97.44 297 THR B O 1
ATOM 5645 N N . TYR B 1 298 ? 12.977 -15.141 3.088 1 97.62 298 TYR B N 1
ATOM 5646 C CA . TYR B 1 298 ? 13.289 -13.727 3.273 1 97.62 298 TYR B CA 1
ATOM 5647 C C . TYR B 1 298 ? 14.711 -13.547 3.789 1 97.62 298 TYR B C 1
ATOM 5649 O O . TYR B 1 298 ? 15.211 -14.367 4.562 1 97.62 298 TYR B O 1
ATOM 5657 N N . ALA B 1 299 ? 15.266 -12.539 3.355 1 98.25 299 ALA B N 1
ATOM 5658 C CA . ALA B 1 299 ? 16.609 -12.211 3.836 1 98.25 299 ALA B CA 1
ATOM 5659 C C . ALA B 1 299 ? 16.594 -11.883 5.324 1 98.25 299 ALA B C 1
ATOM 5661 O O . ALA B 1 299 ? 15.578 -11.414 5.852 1 98.25 299 ALA B O 1
ATOM 5662 N N . ASP B 1 300 ? 17.75 -12.078 5.961 1 97.44 300 ASP B N 1
ATOM 5663 C CA . ASP B 1 300 ? 17.891 -11.727 7.371 1 97.44 300 ASP B CA 1
ATOM 5664 C C . ASP B 1 300 ? 17.453 -10.289 7.633 1 97.44 300 ASP B C 1
ATOM 5666 O O . ASP B 1 300 ? 17.75 -9.391 6.848 1 97.44 300 ASP B O 1
ATOM 5670 N N . GLY B 1 301 ? 16.703 -10.109 8.711 1 96.25 301 GLY B N 1
ATOM 5671 C CA . GLY B 1 301 ? 16.203 -8.789 9.07 1 96.25 301 GLY B CA 1
ATOM 5672 C C . GLY B 1 301 ? 14.828 -8.5 8.508 1 96.25 301 GLY B C 1
ATOM 5673 O O . GLY B 1 301 ? 14.227 -7.469 8.828 1 96.25 301 GLY B O 1
ATOM 5674 N N . LEU B 1 302 ? 14.344 -9.344 7.613 1 96.88 302 LEU B N 1
ATOM 5675 C CA . LEU B 1 302 ? 13.016 -9.227 7.035 1 96.88 302 LEU B CA 1
ATOM 5676 C C . LEU B 1 302 ? 12.18 -10.477 7.316 1 96.88 302 LEU B C 1
ATOM 5678 O O . LEU B 1 302 ? 12.734 -11.547 7.559 1 96.88 302 LEU B O 1
ATOM 5682 N N . THR B 1 303 ? 10.891 -10.273 7.355 1 93 303 THR B N 1
ATOM 5683 C CA . THR B 1 303 ? 9.953 -11.383 7.5 1 93 303 THR B CA 1
ATOM 5684 C C . THR B 1 303 ? 8.711 -11.156 6.645 1 93 303 THR B C 1
ATOM 5686 O O . THR B 1 303 ? 8.43 -10.031 6.23 1 93 303 THR B O 1
ATOM 5689 N N . GLY B 1 304 ? 8.062 -12.18 6.328 1 91.69 304 GLY B N 1
ATOM 5690 C CA . GLY B 1 304 ? 6.797 -12.156 5.609 1 91.69 304 GLY B CA 1
ATOM 5691 C C . GLY B 1 304 ? 5.988 -13.422 5.793 1 91.69 304 GLY B C 1
ATOM 5692 O O . GLY B 1 304 ? 5.98 -14.016 6.875 1 91.69 304 GLY B O 1
ATOM 5693 N N . SER B 1 305 ? 5.137 -13.75 4.809 1 92 305 SER B N 1
ATOM 5694 C CA . SER B 1 305 ? 4.312 -14.953 4.809 1 92 305 SER B CA 1
ATOM 5695 C C . SER B 1 305 ? 4.57 -15.805 3.568 1 92 305 SER B C 1
ATOM 5697 O O . SER B 1 305 ? 5.016 -15.289 2.541 1 92 305 SER B O 1
ATOM 5699 N N . ASP B 1 306 ? 4.406 -17.141 3.811 1 97.19 306 ASP B N 1
ATOM 5700 C CA . ASP B 1 306 ? 4.195 -17.875 2.574 1 97.19 306 ASP B CA 1
ATOM 5701 C C . ASP B 1 306 ? 2.99 -17.344 1.806 1 97.19 306 ASP B C 1
ATOM 5703 O O . ASP B 1 306 ? 1.904 -17.188 2.369 1 97.19 306 ASP B O 1
ATOM 5707 N N . GLY B 1 307 ? 3.225 -16.938 0.649 1 97.94 307 GLY B N 1
ATOM 5708 C CA . GLY B 1 307 ? 2.059 -16.344 0.018 1 97.94 307 GLY B CA 1
ATOM 5709 C C . GLY B 1 307 ? 2.322 -15.867 -1.401 1 97.94 307 GLY B C 1
ATOM 5710 O O . GLY B 1 307 ? 3.395 -16.125 -1.955 1 97.94 307 GLY B O 1
ATOM 5711 N N . LEU B 1 308 ? 1.22 -15.336 -1.982 1 98.81 308 LEU B N 1
ATOM 5712 C CA . LEU B 1 308 ? 1.206 -14.703 -3.295 1 98.81 308 LEU B CA 1
ATOM 5713 C C . LEU B 1 308 ? 1.641 -13.242 -3.197 1 98.81 308 LEU B C 1
ATOM 5715 O O . LEU B 1 308 ? 1.129 -12.492 -2.361 1 98.81 308 LEU B O 1
ATOM 5719 N N . TYR B 1 309 ? 2.605 -12.891 -3.943 1 98.81 309 TYR B N 1
ATOM 5720 C CA . TYR B 1 309 ? 3.078 -11.516 -4.051 1 98.81 309 TYR B CA 1
ATOM 5721 C C . TYR B 1 309 ? 2.852 -10.969 -5.457 1 98.81 309 TYR B C 1
ATOM 5723 O O . TYR B 1 309 ? 2.797 -11.727 -6.422 1 98.81 309 TYR B O 1
ATOM 5731 N N . GLY B 1 310 ? 2.711 -9.664 -5.551 1 98.81 310 GLY B N 1
ATOM 5732 C CA . GLY B 1 310 ? 2.391 -9.07 -6.84 1 98.81 310 GLY B CA 1
ATOM 5733 C C . GLY B 1 310 ? 2.967 -7.676 -7.012 1 98.81 310 GLY B C 1
ATOM 5734 O O . GLY B 1 310 ? 3.188 -6.965 -6.031 1 98.81 310 GLY B O 1
ATOM 5735 N N . PHE B 1 311 ? 3.162 -7.34 -8.188 1 98.81 311 PHE B N 1
ATOM 5736 C CA . PHE B 1 311 ? 3.686 -6.062 -8.656 1 98.81 311 PHE B CA 1
ATOM 5737 C C . PHE B 1 311 ? 2.92 -5.578 -9.883 1 98.81 311 PHE B C 1
ATOM 5739 O O . PHE B 1 311 ? 2.395 -6.387 -10.656 1 98.81 311 PHE B O 1
ATOM 5746 N N . VAL B 1 312 ? 2.873 -4.285 -10.07 1 98.31 312 VAL B N 1
ATOM 5747 C CA . VAL B 1 312 ? 2.043 -3.754 -11.148 1 98.31 312 VAL B CA 1
ATOM 5748 C C . VAL B 1 312 ? 2.832 -2.717 -11.945 1 98.31 312 VAL B C 1
ATOM 5750 O O . VAL B 1 312 ? 3.645 -1.98 -11.383 1 98.31 312 VAL B O 1
ATOM 5753 N N . SER B 1 313 ? 2.67 -2.715 -13.242 1 97.69 313 SER B N 1
ATOM 5754 C CA . SER B 1 313 ? 3.25 -1.735 -14.148 1 97.69 313 SER B CA 1
ATOM 5755 C C . SER B 1 313 ? 2.174 -1.046 -14.984 1 97.69 313 SER B C 1
ATOM 5757 O O . SER B 1 313 ? 1.229 -1.69 -15.445 1 97.69 313 SER B O 1
ATOM 5759 N N . GLU B 1 314 ? 2.32 0.262 -15.125 1 94.88 314 GLU B N 1
ATOM 5760 C CA . GLU B 1 314 ? 1.471 1.043 -16.016 1 94.88 314 GLU B CA 1
ATOM 5761 C C . GLU B 1 314 ? 2.094 1.163 -17.406 1 94.88 314 GLU B C 1
ATOM 5763 O O . GLU B 1 314 ? 1.499 1.754 -18.312 1 94.88 314 GLU B O 1
ATOM 5768 N N . ASN B 1 315 ? 3.268 0.555 -17.594 1 95.81 315 ASN B N 1
ATOM 5769 C CA . ASN B 1 315 ? 4.047 0.791 -18.812 1 95.81 315 ASN B CA 1
ATOM 5770 C C . ASN B 1 315 ? 4.34 -0.511 -19.547 1 95.81 315 ASN B C 1
ATOM 5772 O O . ASN B 1 315 ? 5.312 -0.597 -20.297 1 95.81 315 ASN B O 1
ATOM 5776 N N . GLY B 1 316 ? 3.549 -1.542 -19.203 1 97 316 GLY B N 1
ATOM 5777 C CA . GLY B 1 316 ? 3.693 -2.789 -19.938 1 97 316 GLY B CA 1
ATOM 5778 C C . GLY B 1 316 ? 4.586 -3.795 -19.234 1 97 316 GLY B C 1
ATOM 5779 O O . GLY B 1 316 ? 4.926 -3.619 -18.062 1 97 316 GLY B O 1
ATOM 5780 N N . ILE B 1 317 ? 4.996 -4.863 -19.953 1 98.12 317 ILE B N 1
ATOM 5781 C CA . ILE B 1 317 ? 5.578 -6.066 -19.375 1 98.12 317 ILE B CA 1
ATOM 5782 C C . ILE B 1 317 ? 7 -5.773 -18.891 1 98.12 317 ILE B C 1
ATOM 5784 O O . ILE B 1 317 ? 7.496 -6.43 -17.969 1 98.12 317 ILE B O 1
ATOM 5788 N N . PHE B 1 318 ? 7.645 -4.797 -19.406 1 97.94 318 PHE B N 1
ATOM 5789 C CA . PHE B 1 318 ? 9.047 -4.574 -19.062 1 97.94 318 PHE B CA 1
ATOM 5790 C C . PHE B 1 318 ? 9.18 -3.57 -17.922 1 97.94 318 PHE B C 1
ATOM 5792 O O . PHE B 1 318 ? 10.289 -3.234 -17.516 1 97.94 318 PHE B O 1
ATOM 5799 N N . GLY B 1 319 ? 8.062 -3.15 -17.375 1 95.56 319 GLY B N 1
ATOM 5800 C CA . GLY B 1 319 ? 8.07 -2.291 -16.203 1 95.56 319 GLY B CA 1
ATOM 5801 C C . GLY B 1 319 ? 8.25 -0.823 -16.531 1 95.56 319 GLY B C 1
ATOM 5802 O O . GLY B 1 319 ? 8.094 -0.419 -17.688 1 95.56 319 GLY B O 1
ATOM 5803 N N . PRO B 1 320 ? 8.57 -0.003 -15.484 1 96.19 320 PRO B N 1
ATOM 5804 C CA . PRO B 1 320 ? 8.898 -0.402 -14.117 1 96.19 320 PRO B CA 1
ATOM 5805 C C . PRO B 1 320 ? 7.688 -0.921 -13.344 1 96.19 320 PRO B C 1
ATOM 5807 O O . PRO B 1 320 ? 6.547 -0.602 -13.695 1 96.19 320 PRO B O 1
ATOM 5810 N N . TYR B 1 321 ? 7.988 -1.768 -12.312 1 97.5 321 TYR B N 1
ATOM 5811 C CA . TYR B 1 321 ? 6.977 -2.361 -11.453 1 97.5 321 TYR B CA 1
ATOM 5812 C C . TYR B 1 321 ? 7.02 -1.747 -10.055 1 97.5 321 TYR B C 1
ATOM 5814 O O . TYR B 1 321 ? 8.094 -1.418 -9.555 1 97.5 321 TYR B O 1
ATOM 5822 N N . GLU B 1 322 ? 5.84 -1.596 -9.477 1 95.88 322 GLU B N 1
ATOM 5823 C CA . GLU B 1 322 ? 5.676 -1.27 -8.062 1 95.88 322 GLU B CA 1
ATOM 5824 C C . GLU B 1 322 ? 4.926 -2.375 -7.324 1 95.88 322 GLU B C 1
ATOM 5826 O O . GLU B 1 322 ? 4.027 -3.004 -7.887 1 95.88 322 GLU B O 1
ATOM 5831 N N . PRO B 1 323 ? 5.289 -2.535 -6.078 1 97.94 323 PRO B N 1
ATOM 5832 C CA . PRO B 1 323 ? 4.582 -3.598 -5.363 1 97.94 323 PRO B CA 1
ATOM 5833 C C . PRO B 1 323 ? 3.105 -3.27 -5.133 1 97.94 323 PRO B C 1
ATOM 5835 O O . PRO B 1 323 ? 2.771 -2.141 -4.762 1 97.94 323 PRO B O 1
ATOM 5838 N N . LEU B 1 324 ? 2.23 -4.219 -5.359 1 98.06 324 LEU B N 1
ATOM 5839 C CA . LEU B 1 324 ? 0.826 -4.102 -4.988 1 98.06 324 LEU B CA 1
ATOM 5840 C C . LEU B 1 324 ? 0.675 -3.953 -3.477 1 98.06 324 LEU B C 1
ATOM 5842 O O . LEU B 1 324 ? 1.393 -4.602 -2.711 1 98.06 324 LEU B O 1
ATOM 5846 N N . ASN B 1 325 ? -0.275 -3.076 -3.039 1 97.31 325 ASN B N 1
ATOM 5847 C CA . ASN B 1 325 ? -0.587 -2.844 -1.633 1 97.31 325 ASN B CA 1
ATOM 5848 C C . ASN B 1 325 ? 0.605 -2.258 -0.883 1 97.31 325 ASN B C 1
ATOM 5850 O O . ASN B 1 325 ? 0.681 -2.354 0.344 1 97.31 325 ASN B O 1
ATOM 5854 N N . GLY B 1 326 ? 1.606 -1.765 -1.577 1 95.69 326 GLY B N 1
ATOM 5855 C CA . GLY B 1 326 ? 2.779 -1.142 -0.984 1 95.69 326 GLY B CA 1
ATOM 5856 C C . GLY B 1 326 ? 3.885 -2.131 -0.665 1 95.69 326 GLY B C 1
ATOM 5857 O O . GLY B 1 326 ? 5.062 -1.843 -0.881 1 95.69 326 GLY B O 1
ATOM 5858 N N . SER B 1 327 ? 3.549 -3.324 -0.251 1 97.25 327 SER B N 1
ATOM 5859 C CA . SER B 1 327 ? 4.508 -4.312 0.228 1 97.25 327 SER B CA 1
ATOM 5860 C C . SER B 1 327 ? 4.77 -5.387 -0.822 1 97.25 327 SER B C 1
ATOM 5862 O O . SER B 1 327 ? 5.816 -6.035 -0.81 1 97.25 327 SER B O 1
ATOM 5864 N N . GLY B 1 328 ? 3.801 -5.617 -1.652 1 97.81 328 GLY B N 1
ATOM 5865 C CA . GLY B 1 328 ? 3.834 -6.727 -2.592 1 97.81 328 GLY B CA 1
ATOM 5866 C C . GLY B 1 328 ? 2.965 -7.895 -2.166 1 97.81 328 GLY B C 1
ATOM 5867 O O . GLY B 1 328 ? 2.641 -8.766 -2.979 1 97.81 328 GLY B O 1
ATOM 5868 N N . LEU B 1 329 ? 2.559 -7.984 -0.864 1 98.06 329 LEU B N 1
ATOM 5869 C CA . LEU B 1 329 ? 1.751 -9.102 -0.394 1 98.06 329 LEU B CA 1
ATOM 5870 C C . LEU B 1 329 ? 0.334 -9.023 -0.951 1 98.06 329 LEU B C 1
ATOM 5872 O O . LEU B 1 329 ? -0.351 -8.016 -0.773 1 98.06 329 LEU B O 1
ATOM 5876 N N . VAL B 1 330 ? -0.11 -10.055 -1.605 1 98.62 330 VAL B N 1
ATOM 5877 C CA . VAL B 1 330 ? -1.431 -10.117 -2.223 1 98.62 330 VAL B CA 1
ATOM 5878 C C . VAL B 1 330 ? -2.318 -11.086 -1.45 1 98.62 330 VAL B C 1
ATOM 5880 O O . VAL B 1 330 ? -3.5 -10.82 -1.228 1 98.62 330 VAL B O 1
ATOM 5883 N N . LEU B 1 331 ? -1.771 -12.219 -1.065 1 98.62 331 LEU B N 1
ATOM 5884 C CA . LEU B 1 331 ? -2.506 -13.242 -0.331 1 98.62 331 LEU B CA 1
ATOM 5885 C C . LEU B 1 331 ? -1.552 -14.164 0.42 1 98.62 331 LEU B C 1
ATOM 5887 O O . LEU B 1 331 ? -0.687 -14.797 -0.189 1 98.62 331 LEU B O 1
ATOM 5891 N N . GLY B 1 332 ? -1.598 -14.195 1.684 1 97.31 332 GLY B N 1
ATOM 5892 C CA . GLY B 1 332 ? -0.733 -15.039 2.5 1 97.31 332 GLY B CA 1
ATOM 5893 C C . GLY B 1 332 ? -1.48 -15.781 3.59 1 97.31 332 GLY B C 1
ATOM 5894 O O . GLY B 1 332 ? -2.691 -15.609 3.75 1 97.31 332 GLY B O 1
ATOM 5895 N N . GLY B 1 333 ? -0.78 -16.688 4.25 1 95.81 333 GLY B N 1
ATOM 5896 C CA . GLY B 1 333 ? -1.362 -17.312 5.426 1 95.81 333 GLY B CA 1
ATOM 5897 C C . GLY B 1 333 ? -1.686 -16.312 6.527 1 95.81 333 GLY B C 1
ATOM 5898 O O . GLY B 1 333 ? -0.989 -15.312 6.695 1 95.81 333 GLY B O 1
ATOM 5899 N N . PRO B 1 334 ? -2.793 -16.594 7.238 1 93.62 334 PRO B N 1
ATOM 5900 C CA . PRO B 1 334 ? -3.037 -15.742 8.406 1 93.62 334 PRO B CA 1
ATOM 5901 C C . PRO B 1 334 ? -1.894 -15.789 9.422 1 93.62 334 PRO B C 1
ATOM 5903 O O . PRO B 1 334 ? -1.084 -16.719 9.398 1 93.62 334 PRO B O 1
ATOM 5906 N N . ALA B 1 335 ? -1.897 -14.773 10.219 1 90.75 335 ALA B N 1
ATOM 5907 C CA . ALA B 1 335 ? -0.816 -14.656 11.195 1 90.75 335 ALA B CA 1
ATOM 5908 C C . ALA B 1 335 ? -0.702 -15.922 12.047 1 90.75 335 ALA B C 1
ATOM 5910 O O . ALA B 1 335 ? 0.398 -16.312 12.438 1 90.75 335 ALA B O 1
ATOM 5911 N N . SER B 1 336 ? -1.771 -16.594 12.305 1 91.88 336 SER B N 1
ATOM 5912 C CA . SER B 1 336 ? -1.804 -17.781 13.156 1 91.88 336 SER B CA 1
ATOM 5913 C C . SER B 1 336 ? -1.31 -19.016 12.398 1 91.88 336 SER B C 1
ATOM 5915 O O . SER B 1 336 ? -0.928 -20.016 13.016 1 91.88 336 SER B O 1
ATOM 5917 N N . GLN B 1 337 ? -1.387 -19 11.117 1 93.88 337 GLN B N 1
ATOM 5918 C CA . GLN B 1 337 ? -0.988 -20.109 10.258 1 93.88 337 GLN B CA 1
ATOM 5919 C C . GLN B 1 337 ? -0.226 -19.625 9.031 1 93.88 337 GLN B C 1
ATOM 5921 O O . GLN B 1 337 ? -0.676 -19.812 7.902 1 93.88 337 GLN B O 1
ATOM 5926 N N . PRO B 1 338 ? 0.933 -19.031 9.227 1 91 338 PRO B N 1
ATOM 5927 C CA . PRO B 1 338 ? 1.618 -18.344 8.125 1 91 338 PRO B CA 1
ATOM 5928 C C . PRO B 1 338 ? 2.09 -19.312 7.043 1 91 338 PRO B C 1
ATOM 5930 O O . PRO B 1 338 ? 2.414 -18.891 5.93 1 91 338 PRO B O 1
ATOM 5933 N N . THR B 1 339 ? 2.1 -20.672 7.289 1 94.69 339 THR B N 1
ATOM 5934 C CA . THR B 1 339 ? 2.637 -21.641 6.328 1 94.69 339 THR B CA 1
ATOM 5935 C C . THR B 1 339 ? 1.532 -22.547 5.797 1 94.69 339 THR B C 1
ATOM 5937 O O . THR B 1 339 ? 1.811 -23.531 5.117 1 94.69 339 THR B O 1
ATOM 5940 N N . GLU B 1 340 ? 0.297 -22.281 6.078 1 96.88 340 GLU B N 1
ATOM 5941 C CA . GLU B 1 340 ? -0.778 -23.234 5.852 1 96.88 340 GLU B CA 1
ATOM 5942 C C . GLU B 1 340 ? -0.974 -23.5 4.363 1 96.88 340 GLU B C 1
ATOM 5944 O O . GLU B 1 340 ? -1.327 -24.625 3.967 1 96.88 340 GLU B O 1
ATOM 5949 N N . ALA B 1 341 ? -0.769 -22.484 3.568 1 97.69 341 ALA B N 1
ATOM 5950 C CA . ALA B 1 341 ? -0.97 -22.641 2.129 1 97.69 341 ALA B CA 1
ATOM 5951 C C . ALA B 1 341 ? 0.22 -22.078 1.352 1 97.69 341 ALA B C 1
ATOM 5953 O O . ALA B 1 341 ? 0.902 -21.156 1.816 1 97.69 341 ALA B O 1
ATOM 5954 N N . TYR B 1 342 ? 0.377 -22.656 0.226 1 97.81 342 TYR B N 1
ATOM 5955 C CA . TYR B 1 342 ? 1.489 -22.219 -0.609 1 97.81 342 TYR B CA 1
ATOM 5956 C C . TYR B 1 342 ? 1.213 -22.5 -2.08 1 97.81 342 TYR B C 1
ATOM 5958 O O . TYR B 1 342 ? 0.175 -23.078 -2.424 1 97.81 342 TYR B O 1
ATOM 5966 N N . ALA B 1 343 ? 2.174 -21.922 -2.938 1 98.38 343 ALA B N 1
ATOM 5967 C CA . ALA B 1 343 ? 2.152 -22.062 -4.391 1 98.38 343 ALA B CA 1
ATOM 5968 C C . ALA B 1 343 ? 0.869 -21.484 -4.98 1 98.38 343 ALA B C 1
ATOM 5970 O O . ALA B 1 343 ? 0.186 -22.141 -5.766 1 98.38 343 ALA B O 1
ATOM 5971 N N . HIS B 1 344 ? 0.546 -20.391 -4.465 1 98.69 344 HIS B N 1
ATOM 5972 C CA . HIS B 1 344 ? -0.627 -19.672 -4.949 1 98.69 344 HIS B CA 1
ATOM 5973 C C . HIS B 1 344 ? -0.492 -19.312 -6.426 1 98.69 344 HIS B C 1
ATOM 5975 O O . HIS B 1 344 ? 0.59 -18.953 -6.887 1 98.69 344 HIS B O 1
ATOM 5981 N N . TYR B 1 345 ? -1.551 -19.469 -7.172 1 98.81 345 TYR B N 1
ATOM 5982 C CA . TYR B 1 345 ? -1.669 -19.109 -8.586 1 98.81 345 TYR B CA 1
ATOM 5983 C C . TYR B 1 345 ? -2.959 -18.344 -8.844 1 98.81 345 TYR B C 1
ATOM 5985 O O . TYR B 1 345 ? -4.055 -18.906 -8.734 1 98.81 345 TYR B O 1
ATOM 5993 N N . ILE B 1 346 ? -2.82 -17.094 -9.156 1 98.88 346 ILE B N 1
ATOM 5994 C CA . ILE B 1 346 ? -4.008 -16.312 -9.469 1 98.88 346 ILE B CA 1
ATOM 5995 C C . ILE B 1 346 ? -4.336 -16.438 -10.953 1 98.88 346 ILE B C 1
ATOM 5997 O O . ILE B 1 346 ? -3.473 -16.234 -11.805 1 98.88 346 ILE B O 1
ATOM 6001 N N . MET B 1 347 ? -5.555 -16.781 -11.258 1 98.62 347 MET B N 1
ATOM 6002 C CA . MET B 1 347 ? -6.039 -16.953 -12.625 1 98.62 347 MET B CA 1
ATOM 6003 C C . MET B 1 347 ? -6.676 -15.664 -13.141 1 98.62 347 MET B C 1
ATOM 6005 O O . MET B 1 347 ? -7.016 -14.773 -12.359 1 98.62 347 MET B O 1
ATOM 6009 N N . ASN B 1 348 ? -6.871 -15.562 -14.469 1 97.88 348 ASN B N 1
ATOM 6010 C CA . ASN B 1 348 ? -7.41 -14.352 -15.094 1 97.88 348 ASN B CA 1
ATOM 6011 C C . ASN B 1 348 ? -8.805 -14.023 -14.562 1 97.88 348 ASN B C 1
ATOM 6013 O O . ASN B 1 348 ? -9.234 -12.867 -14.625 1 97.88 348 ASN B O 1
ATOM 6017 N N . ASN B 1 349 ? -9.5 -14.984 -14.039 1 96.06 349 ASN B N 1
ATOM 6018 C CA . ASN B 1 349 ? -10.852 -14.742 -13.539 1 96.06 349 ASN B CA 1
ATOM 6019 C C . ASN B 1 349 ? -10.828 -14.242 -12.102 1 96.06 349 ASN B C 1
ATOM 6021 O O . ASN B 1 349 ? -11.883 -14.07 -11.484 1 96.06 349 ASN B O 1
ATOM 6025 N N . GLY B 1 350 ? -9.648 -14.133 -11.531 1 97.81 350 GLY B N 1
ATOM 6026 C CA . GLY B 1 350 ? -9.508 -13.562 -10.203 1 97.81 350 GLY B CA 1
ATOM 6027 C C . GLY B 1 350 ? -9.469 -14.602 -9.102 1 97.81 350 GLY B C 1
ATOM 6028 O O . GLY B 1 350 ? -9.297 -14.266 -7.926 1 97.81 350 GLY B O 1
ATOM 6029 N N . LEU B 1 351 ? -9.633 -15.844 -9.445 1 98.75 351 LEU B N 1
ATOM 6030 C CA . LEU B 1 351 ? -9.562 -16.906 -8.453 1 98.75 351 LEU B CA 1
ATOM 6031 C C . LEU B 1 351 ? -8.117 -17.328 -8.211 1 98.75 351 LEU B C 1
ATOM 6033 O O . LEU B 1 351 ? -7.328 -17.422 -9.156 1 98.75 351 LEU B O 1
ATOM 6037 N N . VAL B 1 352 ? -7.785 -17.5 -6.965 1 98.88 352 VAL B N 1
ATOM 6038 C CA . VAL B 1 352 ? -6.449 -17.938 -6.566 1 98.88 352 VAL B CA 1
ATOM 6039 C C . VAL B 1 352 ? -6.512 -19.375 -6.027 1 98.88 352 VAL B C 1
ATOM 6041 O O . VAL B 1 352 ? -7.176 -19.625 -5.02 1 98.88 352 VAL B O 1
ATOM 6044 N N . GLU B 1 353 ? -5.891 -20.234 -6.695 1 98.69 353 GLU B N 1
ATOM 6045 C CA . GLU B 1 353 ? -5.75 -21.594 -6.168 1 98.69 353 GLU B CA 1
ATOM 6046 C C . GLU B 1 353 ? -4.418 -21.766 -5.445 1 98.69 353 GLU B C 1
ATOM 6048 O O . GLU B 1 353 ? -3.475 -21.016 -5.68 1 98.69 353 GLU B O 1
ATOM 6053 N N . SER B 1 354 ? -4.312 -22.656 -4.488 1 98.69 354 SER B N 1
ATOM 6054 C CA . SER B 1 354 ? -3.111 -23.062 -3.766 1 98.69 354 SER B CA 1
ATOM 6055 C C . SER B 1 354 ? -3.248 -24.469 -3.201 1 98.69 354 SER B C 1
ATOM 6057 O O . SER B 1 354 ? -4.242 -25.156 -3.459 1 98.69 354 SER B O 1
ATOM 6059 N N . PHE B 1 355 ? -2.203 -24.953 -2.596 1 98.62 355 PHE B N 1
ATOM 6060 C CA . PHE B 1 355 ? -2.297 -26.219 -1.893 1 98.62 355 PHE B CA 1
ATOM 6061 C C . PHE B 1 355 ? -2.078 -26.031 -0.397 1 98.62 355 PHE B C 1
ATOM 6063 O O . PHE B 1 355 ? -1.551 -25 0.032 1 98.62 355 PHE B O 1
ATOM 6070 N N . ILE B 1 356 ? -2.574 -26.984 0.346 1 98.44 356 ILE B N 1
ATOM 6071 C CA . ILE B 1 356 ? -2.305 -27.016 1.78 1 98.44 356 ILE B CA 1
ATOM 6072 C C . ILE B 1 356 ? -0.866 -27.453 2.027 1 98.44 356 ILE B C 1
ATOM 6074 O O . ILE B 1 356 ? -0.491 -28.578 1.684 1 98.44 356 ILE B O 1
ATOM 6078 N N . ASN B 1 357 ? -0.063 -26.594 2.566 1 97.75 357 ASN B N 1
ATOM 6079 C CA . ASN B 1 357 ? 1.354 -26.844 2.803 1 97.75 357 ASN B CA 1
ATOM 6080 C C . ASN B 1 357 ? 1.591 -27.469 4.176 1 97.75 357 ASN B C 1
ATOM 6082 O O . ASN B 1 357 ? 1.559 -28.688 4.324 1 97.75 357 ASN B O 1
ATOM 6086 N N . GLU B 1 358 ? 1.747 -26.688 5.16 1 96.88 358 GLU B N 1
ATOM 6087 C CA . GLU B 1 358 ? 1.956 -27.172 6.523 1 96.88 358 GLU B CA 1
ATOM 6088 C C . GLU B 1 358 ? 1.037 -26.453 7.504 1 96.88 358 GLU B C 1
ATOM 6090 O O . GLU B 1 358 ? 1.089 -25.219 7.629 1 96.88 358 GLU B O 1
ATOM 6095 N N . ILE B 1 359 ? 0.224 -27.219 8.156 1 96.69 359 ILE B N 1
ATOM 6096 C CA . ILE B 1 359 ? -0.678 -26.688 9.164 1 96.69 359 ILE B CA 1
ATOM 6097 C C . ILE B 1 359 ? -0.118 -26.969 10.562 1 96.69 359 ILE B C 1
ATOM 6099 O O . ILE B 1 359 ? 0.298 -28.094 10.844 1 96.69 359 ILE B O 1
ATOM 6103 N N . ILE B 1 360 ? -0.107 -25.953 11.328 1 94.69 360 ILE B N 1
ATOM 6104 C CA . ILE B 1 360 ? 0.277 -26.141 12.719 1 94.69 360 ILE B CA 1
ATOM 6105 C C . ILE B 1 360 ? -0.958 -26.484 13.555 1 94.69 360 ILE B C 1
ATOM 6107 O O . ILE B 1 360 ? -1.885 -25.672 13.656 1 94.69 360 ILE B O 1
ATOM 6111 N N . ASP B 1 361 ? -0.937 -27.641 14.156 1 94.81 361 ASP B N 1
ATOM 6112 C CA . ASP B 1 361 ? -2.033 -28.016 15.039 1 94.81 361 ASP B CA 1
ATOM 6113 C C . ASP B 1 361 ? -2.076 -27.125 16.281 1 94.81 361 ASP B C 1
ATOM 6115 O O . ASP B 1 361 ? -1.155 -27.141 17.094 1 94.81 361 ASP B O 1
ATOM 6119 N N . PRO B 1 362 ? -3.186 -26.438 16.375 1 90.75 362 PRO B N 1
ATOM 6120 C CA . PRO B 1 362 ? -3.23 -25.5 17.5 1 90.75 362 PRO B CA 1
ATOM 6121 C C . PRO B 1 362 ? -3.227 -26.219 18.859 1 90.75 362 PRO B C 1
ATOM 6123 O O . PRO B 1 362 ? -2.838 -25.625 19.875 1 90.75 362 PRO B O 1
ATOM 6126 N N . LYS B 1 363 ? -3.607 -27.547 19.062 1 91 363 LYS B N 1
ATOM 6127 C CA . LYS B 1 363 ? -3.678 -28.297 20.312 1 91 363 LYS B CA 1
ATOM 6128 C C . LYS B 1 363 ? -2.318 -28.891 20.672 1 91 363 LYS B C 1
ATOM 6130 O O . LYS B 1 363 ? -1.854 -28.75 21.797 1 91 363 LYS B O 1
ATOM 6135 N N . SER B 1 364 ? -1.579 -29.422 19.641 1 94.06 364 SER B N 1
ATOM 6136 C CA . SER B 1 364 ? -0.36 -30.172 19.906 1 94.06 364 SER B CA 1
ATOM 6137 C C . SER B 1 364 ? 0.881 -29.391 19.516 1 94.06 364 SER B C 1
ATOM 6139 O O . SER B 1 364 ? 1.992 -29.703 19.938 1 94.06 364 SER B O 1
ATOM 6141 N N . GLY B 1 365 ? 0.694 -28.438 18.609 1 92.69 365 GLY B N 1
ATOM 6142 C CA . GLY B 1 365 ? 1.832 -27.719 18.062 1 92.69 365 GLY B CA 1
ATOM 6143 C C . GLY B 1 365 ? 2.549 -28.469 16.953 1 92.69 365 GLY B C 1
ATOM 6144 O O . GLY B 1 365 ? 3.482 -27.953 16.344 1 92.69 365 GLY B O 1
ATOM 6145 N N . LYS B 1 366 ? 2.051 -29.625 16.656 1 95 366 LYS B N 1
ATOM 6146 C CA . LYS B 1 366 ? 2.691 -30.422 15.617 1 95 366 LYS B CA 1
ATOM 6147 C C . LYS B 1 366 ? 2.369 -29.891 14.227 1 95 366 LYS B C 1
ATOM 6149 O O . LYS B 1 366 ? 1.273 -29.375 13.992 1 95 366 LYS B O 1
ATOM 6154 N N . VAL B 1 367 ? 3.359 -30.094 13.312 1 95.88 367 VAL B N 1
ATOM 6155 C CA . VAL B 1 367 ? 3.178 -29.688 11.922 1 95.88 367 VAL B CA 1
ATOM 6156 C C . VAL B 1 367 ? 2.539 -30.844 11.133 1 95.88 367 VAL B C 1
ATOM 6158 O O . VAL B 1 367 ? 3.033 -31.969 11.156 1 95.88 367 VAL B O 1
ATOM 6161 N N . ILE B 1 368 ? 1.442 -30.547 10.547 1 96.31 368 ILE B N 1
ATOM 6162 C CA . ILE B 1 368 ? 0.734 -31.5 9.695 1 96.31 368 ILE B CA 1
ATOM 6163 C C . ILE B 1 368 ? 0.946 -31.141 8.227 1 96.31 368 ILE B C 1
ATOM 6165 O O . ILE B 1 368 ? 0.587 -30.047 7.793 1 96.31 368 ILE B O 1
ATOM 6169 N N . ALA B 1 369 ? 1.528 -32.062 7.48 1 96.81 369 ALA B N 1
ATOM 6170 C CA . ALA B 1 369 ? 1.691 -31.875 6.043 1 96.81 369 ALA B CA 1
ATOM 6171 C C . ALA B 1 369 ? 0.35 -31.953 5.324 1 96.81 369 ALA B C 1
ATOM 6173 O O . ALA B 1 369 ? -0.433 -32.875 5.562 1 96.81 369 ALA B O 1
ATOM 6174 N N . GLY B 1 370 ? 0.072 -31.047 4.5 1 97 370 GLY B N 1
ATOM 6175 C CA . GLY B 1 370 ? -1.194 -31.031 3.787 1 97 370 GLY B CA 1
ATOM 6176 C C . GLY B 1 370 ? -1.174 -31.844 2.508 1 97 370 GLY B C 1
ATOM 6177 O O . GLY B 1 370 ? -1.724 -32.938 2.459 1 97 370 GLY B O 1
ATOM 6178 N N . GLY B 1 371 ? -0.448 -31.328 1.511 1 97.62 371 GLY B N 1
ATOM 6179 C CA . GLY B 1 371 ? -0.322 -32.031 0.247 1 97.62 371 GLY B CA 1
ATOM 6180 C C . GLY B 1 371 ? -1.654 -32.281 -0.433 1 97.62 371 GLY B C 1
ATOM 6181 O O . GLY B 1 371 ? -1.914 -33.375 -0.916 1 97.62 371 GLY B O 1
ATOM 6182 N N . SER B 1 372 ? -2.516 -31.406 -0.364 1 97.94 372 SER B N 1
ATOM 6183 C CA . SER B 1 372 ? -3.838 -31.375 -0.978 1 97.94 372 SER B CA 1
ATOM 6184 C C . SER B 1 372 ? -4.227 -29.953 -1.381 1 97.94 372 SER B C 1
ATOM 6186 O O . SER B 1 372 ? -3.545 -29 -1.021 1 97.94 372 SER B O 1
ATOM 6188 N N . LEU B 1 373 ? -5.281 -29.812 -2.174 1 98.44 373 LEU B N 1
ATOM 6189 C CA . LEU B 1 373 ? -5.66 -28.5 -2.656 1 98.44 373 LEU B CA 1
ATOM 6190 C C . LEU B 1 373 ? -6.309 -27.672 -1.547 1 98.44 373 LEU B C 1
ATOM 6192 O O . LEU B 1 373 ? -7.086 -28.203 -0.752 1 98.44 373 LEU B O 1
ATOM 6196 N N . ALA B 1 374 ? -5.992 -26.438 -1.453 1 98.56 374 ALA B N 1
ATOM 6197 C CA . ALA B 1 374 ? -6.539 -25.5 -0.47 1 98.56 374 ALA B CA 1
ATOM 6198 C C . ALA B 1 374 ? -7.848 -24.891 -0.961 1 98.56 374 ALA B C 1
ATOM 6200 O O . ALA B 1 374 ? -8.227 -25.078 -2.119 1 98.56 374 ALA B O 1
ATOM 6201 N N . PRO B 1 375 ? -8.594 -24.203 0.002 1 98.25 375 PRO B N 1
ATOM 6202 C CA . PRO B 1 375 ? -9.719 -23.422 -0.514 1 98.25 375 PRO B CA 1
ATOM 6203 C C . PRO B 1 375 ? -9.289 -22.359 -1.528 1 98.25 375 PRO B C 1
ATOM 6205 O O . PRO B 1 375 ? -8.234 -21.75 -1.369 1 98.25 375 PRO B O 1
ATOM 6208 N N . THR B 1 376 ? -10.086 -22.266 -2.578 1 98.75 376 THR B N 1
ATOM 6209 C CA . THR B 1 376 ? -9.828 -21.219 -3.566 1 98.75 376 THR B CA 1
ATOM 6210 C C . THR B 1 376 ? -10.383 -19.875 -3.096 1 98.75 376 THR B C 1
ATOM 6212 O O . THR B 1 376 ? -11.461 -19.828 -2.496 1 98.75 376 THR B O 1
ATOM 6215 N N . VAL B 1 377 ? -9.641 -18.828 -3.311 1 98.75 377 VAL B N 1
ATOM 6216 C CA . VAL B 1 377 ? -10 -17.5 -2.816 1 98.75 377 VAL B CA 1
ATOM 6217 C C . VAL B 1 377 ? -10.102 -16.516 -3.984 1 98.75 377 VAL B C 1
ATOM 6219 O O . VAL B 1 377 ? -9.281 -16.562 -4.906 1 98.75 377 VAL B O 1
ATOM 6222 N N . ARG B 1 378 ? -11.141 -15.68 -3.963 1 98.75 378 ARG B N 1
ATOM 6223 C CA . ARG B 1 378 ? -11.211 -14.602 -4.945 1 98.75 378 ARG B CA 1
ATOM 6224 C C . ARG B 1 378 ? -10.375 -13.406 -4.508 1 98.75 378 ARG B C 1
ATOM 6226 O O . ARG B 1 378 ? -10.461 -12.969 -3.357 1 98.75 378 ARG B O 1
ATOM 6233 N N . VAL B 1 379 ? -9.586 -12.891 -5.375 1 98.69 379 VAL B N 1
ATOM 6234 C CA . VAL B 1 379 ? -8.828 -11.664 -5.168 1 98.69 379 VAL B CA 1
ATOM 6235 C C . VAL B 1 379 ? -9.203 -10.641 -6.234 1 98.69 379 VAL B C 1
ATOM 6237 O O . VAL B 1 379 ? -9.109 -10.914 -7.434 1 98.69 379 VAL B O 1
ATOM 6240 N N . GLU B 1 380 ? -9.625 -9.484 -5.801 1 98.25 380 GLU B N 1
ATOM 6241 C CA . GLU B 1 380 ? -9.922 -8.375 -6.703 1 98.25 380 GLU B CA 1
ATOM 6242 C C . GLU B 1 380 ? -8.68 -7.52 -6.945 1 98.25 380 GLU B C 1
ATOM 6244 O O . GLU B 1 380 ? -7.918 -7.25 -6.02 1 98.25 380 GLU B O 1
ATOM 6249 N N . LEU B 1 381 ? -8.484 -7.195 -8.203 1 97.88 381 LEU B N 1
ATOM 6250 C CA . LEU B 1 381 ? -7.43 -6.266 -8.594 1 97.88 381 LEU B CA 1
ATOM 6251 C C . LEU B 1 381 ? -8 -4.887 -8.898 1 97.88 381 LEU B C 1
ATOM 6253 O O . LEU B 1 381 ? -8.812 -4.734 -9.812 1 97.88 381 LEU B O 1
ATOM 6257 N N . GLN B 1 382 ? -7.621 -3.895 -8.117 1 95.69 382 GLN B N 1
ATOM 6258 C CA . GLN B 1 382 ? -8.078 -2.521 -8.305 1 95.69 382 GLN B CA 1
ATOM 6259 C C . GLN B 1 382 ? -6.902 -1.55 -8.336 1 95.69 382 GLN B C 1
ATOM 6261 O O . GLN B 1 382 ? -6.543 -0.969 -7.305 1 95.69 382 GLN B O 1
ATOM 6266 N N . GLY B 1 383 ? -6.379 -1.34 -9.594 1 94.5 383 GLY B N 1
ATOM 6267 C CA . GLY B 1 383 ? -5.211 -0.484 -9.703 1 94.5 383 GLY B CA 1
ATOM 6268 C C . GLY B 1 383 ? -3.992 -1.045 -8.992 1 94.5 383 GLY B C 1
ATOM 6269 O O . GLY B 1 383 ? -3.518 -2.131 -9.328 1 94.5 383 GLY B O 1
ATOM 6270 N N . HIS B 1 384 ? -3.633 -0.335 -7.891 1 96.19 384 HIS B N 1
ATOM 6271 C CA . HIS B 1 384 ? -2.438 -0.726 -7.152 1 96.19 384 HIS B CA 1
ATOM 6272 C C . HIS B 1 384 ? -2.799 -1.511 -5.895 1 96.19 384 HIS B C 1
ATOM 6274 O O . HIS B 1 384 ? -1.935 -1.788 -5.062 1 96.19 384 HIS B O 1
ATOM 6280 N N . GLU B 1 385 ? -4.07 -1.879 -5.809 1 96.62 385 GLU B N 1
ATOM 6281 C CA . GLU B 1 385 ? -4.547 -2.568 -4.613 1 96.62 385 GLU B CA 1
ATOM 6282 C C . GLU B 1 385 ? -5.184 -3.91 -4.969 1 96.62 385 GLU B C 1
ATOM 6284 O O . GLU B 1 385 ? -5.664 -4.098 -6.09 1 96.62 385 GLU B O 1
ATOM 6289 N N . THR B 1 386 ? -5.121 -4.762 -4.008 1 98.38 386 THR B N 1
ATOM 6290 C CA . THR B 1 386 ? -5.816 -6.039 -4.113 1 98.38 386 THR B CA 1
ATOM 6291 C C . THR B 1 386 ? -6.605 -6.332 -2.842 1 98.38 386 THR B C 1
ATOM 6293 O O . THR B 1 386 ? -6.273 -5.828 -1.769 1 98.38 386 THR B O 1
ATOM 6296 N N . PHE B 1 387 ? -7.668 -7.148 -2.992 1 98.62 387 PHE B N 1
ATOM 6297 C CA . PHE B 1 387 ? -8.516 -7.496 -1.86 1 98.62 387 PHE B CA 1
ATOM 6298 C C . PHE B 1 387 ? -9.008 -8.938 -1.979 1 98.62 387 PHE B C 1
ATOM 6300 O O . PHE B 1 387 ? -9.617 -9.305 -2.986 1 98.62 387 PHE B O 1
ATOM 6307 N N . ALA B 1 388 ? -8.719 -9.703 -0.95 1 98.5 388 ALA B N 1
ATOM 6308 C CA . ALA B 1 388 ? -9.359 -11.008 -0.846 1 98.5 388 ALA B CA 1
ATOM 6309 C C . ALA B 1 388 ? -10.828 -10.867 -0.443 1 98.5 388 ALA B C 1
ATOM 6311 O O . ALA B 1 388 ? -11.141 -10.258 0.583 1 98.5 388 ALA B O 1
ATOM 6312 N N . THR B 1 389 ? -11.781 -11.5 -1.173 1 98.19 389 THR B N 1
ATOM 6313 C CA . THR B 1 389 ? -13.172 -11.133 -0.939 1 98.19 389 THR B CA 1
ATOM 6314 C C . THR B 1 389 ? -14.023 -12.375 -0.695 1 98.19 389 THR B C 1
ATOM 6316 O O . THR B 1 389 ? -15.031 -12.32 0.01 1 98.19 389 THR B O 1
ATOM 6319 N N . GLU B 1 390 ? -13.742 -13.5 -1.375 1 98.06 390 GLU B N 1
ATOM 6320 C CA . GLU B 1 390 ? -14.578 -14.695 -1.286 1 98.06 390 GLU B CA 1
ATOM 6321 C C . GLU B 1 390 ? -13.727 -15.953 -1.092 1 98.06 390 GLU B C 1
ATOM 6323 O O . GLU B 1 390 ? -12.562 -15.992 -1.51 1 98.06 390 GLU B O 1
ATOM 6328 N N . VAL B 1 391 ? -14.344 -16.891 -0.472 1 98.06 391 VAL B N 1
ATOM 6329 C CA . VAL B 1 391 ? -13.742 -18.203 -0.295 1 98.06 391 VAL B CA 1
ATOM 6330 C C . VAL B 1 391 ? -14.625 -19.266 -0.954 1 98.06 391 VAL B C 1
ATOM 6332 O O . VAL B 1 391 ? -15.836 -19.297 -0.74 1 98.06 391 VAL B O 1
ATOM 6335 N N . PHE B 1 392 ? -14.023 -20.062 -1.742 1 98.31 392 PHE B N 1
ATOM 6336 C CA . PHE B 1 392 ? -14.727 -21.125 -2.445 1 98.31 392 PHE B CA 1
ATOM 6337 C C . PHE B 1 392 ? -14.281 -22.5 -1.931 1 98.31 392 PHE B C 1
ATOM 6339 O O . PHE B 1 392 ? -13.508 -22.578 -0.976 1 98.31 392 PHE B O 1
ATOM 6346 N N . ASP B 1 393 ? -14.836 -23.531 -2.477 1 98 393 ASP B N 1
ATOM 6347 C CA . ASP B 1 393 ? -14.547 -24.906 -2.107 1 98 393 ASP B CA 1
ATOM 6348 C C . ASP B 1 393 ? -13.062 -25.234 -2.297 1 98 393 ASP B C 1
ATOM 6350 O O . ASP B 1 393 ? -12.375 -24.562 -3.076 1 98 393 ASP B O 1
ATOM 6354 N N . TYR B 1 394 ? -12.664 -26.25 -1.526 1 98.25 394 TYR B N 1
ATOM 6355 C CA . TYR B 1 394 ? -11.32 -26.781 -1.729 1 98.25 394 TYR B CA 1
ATOM 6356 C C . TYR B 1 394 ? -11.109 -27.188 -3.182 1 98.25 394 TYR B C 1
ATOM 6358 O O . TYR B 1 394 ? -11.906 -27.938 -3.744 1 98.25 394 TYR B O 1
ATOM 6366 N N . GLY B 1 395 ? -10.062 -26.625 -3.797 1 98.25 395 GLY B N 1
ATOM 6367 C CA . GLY B 1 395 ? -9.648 -27.031 -5.133 1 98.25 395 GLY B CA 1
ATOM 6368 C C . GLY B 1 395 ? -10.594 -26.547 -6.219 1 98.25 395 GLY B C 1
ATOM 6369 O O . GLY B 1 395 ? -10.625 -27.125 -7.312 1 98.25 395 GLY B O 1
ATOM 6370 N N . TYR B 1 396 ? -11.438 -25.562 -5.902 1 98.75 396 TYR B N 1
ATOM 6371 C CA . TYR B 1 396 ? -12.336 -25.047 -6.926 1 98.75 396 TYR B CA 1
ATOM 6372 C C . TYR B 1 396 ? -11.562 -24.266 -7.984 1 98.75 396 TYR B C 1
ATOM 6374 O O . TYR B 1 396 ? -11.148 -23.125 -7.742 1 98.75 396 TYR B O 1
ATOM 6382 N N . ILE B 1 397 ? -11.375 -24.812 -9.172 1 98.81 397 ILE B N 1
ATOM 6383 C CA . ILE B 1 397 ? -10.648 -24.219 -10.289 1 98.81 397 ILE B CA 1
ATOM 6384 C C . ILE B 1 397 ? -11.477 -24.344 -11.57 1 98.81 397 ILE B C 1
ATOM 6386 O O . ILE B 1 397 ? -11.234 -25.234 -12.383 1 98.81 397 ILE B O 1
ATOM 6390 N N . PRO B 1 398 ? -12.375 -23.406 -11.805 1 98.56 398 PRO B N 1
ATOM 6391 C CA . PRO B 1 398 ? -13.242 -23.5 -12.984 1 98.56 398 PRO B CA 1
ATOM 6392 C C . PRO B 1 398 ? -12.602 -22.906 -14.234 1 98.56 398 PRO B C 1
ATOM 6394 O O . PRO B 1 398 ? -11.875 -21.906 -14.141 1 98.56 398 PRO B O 1
ATOM 6397 N N . ALA B 1 399 ? -12.922 -23.484 -15.367 1 98.38 399 ALA B N 1
ATOM 6398 C CA . ALA B 1 399 ? -12.531 -22.891 -16.641 1 98.38 399 ALA B CA 1
ATOM 6399 C C . ALA B 1 399 ? -13.281 -21.594 -16.891 1 98.38 399 ALA B C 1
ATOM 6401 O O . ALA B 1 399 ? -14.406 -21.406 -16.422 1 98.38 399 ALA B O 1
ATOM 6402 N N . SER B 1 400 ? -12.586 -20.734 -17.609 1 97.69 400 SER B N 1
ATOM 6403 C CA . SER B 1 400 ? -13.203 -19.469 -18.016 1 97.69 400 SER B CA 1
ATOM 6404 C C . SER B 1 400 ? -14.102 -19.672 -19.234 1 97.69 400 SER B C 1
ATOM 6406 O O . SER B 1 400 ? -15.086 -18.938 -19.391 1 97.69 400 SER B O 1
ATOM 6408 N N . TYR B 1 401 ? -13.727 -20.531 -20.141 1 97.31 401 TYR B N 1
ATOM 6409 C CA . TYR B 1 401 ? -14.547 -20.875 -21.297 1 97.31 401 TYR B CA 1
ATOM 6410 C C . TYR B 1 401 ? -14.172 -22.234 -21.859 1 97.31 401 TYR B C 1
ATOM 6412 O O . TYR B 1 401 ? -13.188 -22.844 -21.422 1 97.31 401 TYR B O 1
ATOM 6420 N N . ALA B 1 402 ? -15.008 -22.797 -22.734 1 97.06 402 ALA B N 1
ATOM 6421 C CA . ALA B 1 402 ? -14.75 -24.078 -23.391 1 97.06 402 ALA B CA 1
ATOM 6422 C C . ALA B 1 402 ? -13.82 -23.891 -24.594 1 97.06 402 ALA B C 1
ATOM 6424 O O . ALA B 1 402 ? -14.062 -23.047 -25.438 1 97.06 402 ALA B O 1
ATOM 6425 N N . TRP B 1 403 ? -12.75 -24.656 -24.578 1 97.56 403 TRP B N 1
ATOM 6426 C CA . TRP B 1 403 ? -11.859 -24.625 -25.734 1 97.56 403 TRP B CA 1
ATOM 6427 C C . TRP B 1 403 ? -12.633 -24.906 -27.016 1 97.56 403 TRP B C 1
ATOM 6429 O O . TRP B 1 403 ? -13.461 -25.828 -27.047 1 97.56 403 TRP B O 1
ATOM 6439 N N . PRO B 1 404 ? -12.391 -24.125 -28.094 1 95.19 404 PRO B N 1
ATOM 6440 C CA . PRO B 1 404 ? -13.242 -24.219 -29.281 1 95.19 404 PRO B CA 1
ATOM 6441 C C . PRO B 1 404 ? -12.906 -25.422 -30.156 1 95.19 404 PRO B C 1
ATOM 6443 O O . PRO B 1 404 ? -12.203 -25.281 -31.156 1 95.19 404 PRO B O 1
ATOM 6446 N N . VAL B 1 405 ? -13.461 -26.531 -29.859 1 93.38 405 VAL B N 1
ATOM 6447 C CA . VAL B 1 405 ? -13.312 -27.75 -30.641 1 93.38 405 VAL B CA 1
ATOM 6448 C C . VAL B 1 405 ? -14.656 -28.469 -30.75 1 93.38 405 VAL B C 1
ATOM 6450 O O . VAL B 1 405 ? -15.617 -28.109 -30.062 1 93.38 405 VAL B O 1
ATOM 6453 N N . TRP B 1 406 ? -14.68 -29.406 -31.734 1 86.94 406 TRP B N 1
ATOM 6454 C CA . TRP B 1 406 ? -15.883 -30.219 -31.875 1 86.94 406 TRP B CA 1
ATOM 6455 C C . TRP B 1 406 ? -16.203 -30.969 -30.578 1 86.94 406 TRP B C 1
ATOM 6457 O O . TRP B 1 406 ? -15.367 -31.703 -30.062 1 86.94 406 TRP B O 1
ATOM 6467 N N . PRO B 1 407 ? -17.344 -30.781 -30.078 1 84.19 407 PRO B N 1
ATOM 6468 C CA . PRO B 1 407 ? -17.656 -31.188 -28.703 1 84.19 407 PRO B CA 1
ATOM 6469 C C . PRO B 1 407 ? -17.906 -32.688 -28.578 1 84.19 407 PRO B C 1
ATOM 6471 O O . PRO B 1 407 ? -18.094 -33.219 -27.484 1 84.19 407 PRO B O 1
ATOM 6474 N N . PHE B 1 408 ? -17.844 -33.5 -29.641 1 88.69 408 PHE B N 1
ATOM 6475 C CA . PHE B 1 408 ? -18.188 -34.906 -29.578 1 88.69 408 PHE B CA 1
ATOM 6476 C C . PHE B 1 408 ? -17.047 -35.719 -28.938 1 88.69 408 PHE B C 1
ATOM 6478 O O . PHE B 1 408 ? -15.875 -35.375 -29.109 1 88.69 408 PHE B O 1
ATOM 6485 N N . PRO B 1 409 ? -17.391 -36.844 -28.281 1 93.62 409 PRO B N 1
ATOM 6486 C CA . PRO B 1 409 ? -16.406 -37.656 -27.594 1 93.62 409 PRO B CA 1
ATOM 6487 C C . PRO B 1 409 ? -15.336 -38.188 -28.547 1 93.62 409 PRO B C 1
ATOM 6489 O O . PRO B 1 409 ? -15.641 -38.562 -29.688 1 93.62 409 PRO B O 1
ATOM 6492 N N . ASP B 1 410 ? -14.133 -38.25 -28.016 1 95 410 ASP B N 1
ATOM 6493 C CA . ASP B 1 410 ? -13.039 -38.906 -28.719 1 95 410 ASP B CA 1
ATOM 6494 C C . ASP B 1 410 ? -13.094 -40.438 -28.531 1 95 410 ASP B C 1
ATOM 6496 O O . ASP B 1 410 ? -13.594 -40.906 -27.5 1 95 410 ASP B O 1
ATOM 6500 N N . ARG B 1 411 ? -12.602 -41.219 -29.516 1 92.88 411 ARG B N 1
ATOM 6501 C CA . ARG B 1 411 ? -12.586 -42.688 -29.438 1 92.88 411 ARG B CA 1
ATOM 6502 C C . ARG B 1 411 ? -11.336 -43.156 -28.703 1 92.88 411 ARG B C 1
ATOM 6504 O O . ARG B 1 411 ? -10.227 -42.75 -29.016 1 92.88 411 ARG B O 1
ATOM 6511 N N . ARG B 1 412 ? -11.586 -43.938 -27.656 1 88 412 ARG B N 1
ATOM 6512 C CA . ARG B 1 412 ? -10.461 -44.531 -26.938 1 88 412 ARG B CA 1
ATOM 6513 C C . ARG B 1 412 ? -9.836 -45.656 -27.734 1 88 412 ARG B C 1
ATOM 6515 O O . ARG B 1 412 ? -10.547 -46.531 -28.281 1 88 412 ARG B O 1
ATOM 6522 N N . LYS B 1 413 ? -8.773 -45.531 -28.391 1 69.44 413 LYS B N 1
ATOM 6523 C CA . LYS B 1 413 ? -8.117 -46.625 -29.094 1 69.44 413 LYS B CA 1
ATOM 6524 C C . LYS B 1 413 ? -7.234 -47.438 -28.156 1 69.44 413 LYS B C 1
ATOM 6526 O O . LYS B 1 413 ? -6.625 -46.906 -27.234 1 69.44 413 LYS B O 1
#

pLDDT: mean 96.07, std 5.33, range [39.0, 98.94]

Solvent-accessible surface area (backbone atoms only — not comparable to full-atom values): 40943 Å² total; per-residue (Å²): 125,88,85,64,64,53,20,64,49,22,37,37,34,41,55,49,51,57,59,80,25,58,36,30,34,44,77,87,76,65,93,81,60,72,69,78,47,89,62,35,32,34,38,56,56,46,54,35,16,36,39,80,48,42,31,28,15,54,72,71,27,18,39,37,36,25,32,29,24,58,50,87,46,53,83,89,57,30,69,68,53,16,32,46,29,32,30,36,15,74,79,15,44,67,66,40,82,65,45,67,57,59,36,84,67,12,56,92,45,62,17,38,45,54,45,40,39,32,32,53,89,89,42,78,45,41,34,40,36,32,24,14,40,23,35,74,43,96,84,67,54,74,48,46,28,31,26,40,27,48,33,34,57,45,36,37,98,86,47,63,51,74,49,64,17,51,47,54,44,77,45,54,58,59,72,56,64,56,20,24,22,58,92,37,26,85,78,54,45,46,36,16,31,26,66,34,53,41,81,91,78,68,47,46,35,31,29,20,17,23,20,47,53,50,49,63,61,68,56,78,72,46,68,77,33,37,43,65,42,35,66,85,69,76,78,46,82,69,8,29,62,11,28,7,16,34,32,36,28,41,52,73,40,96,86,63,62,38,60,42,82,47,66,41,42,34,33,19,46,34,32,21,43,52,33,40,59,22,45,70,46,80,55,95,78,28,28,35,44,34,27,19,38,45,33,86,37,31,8,58,91,52,62,65,41,15,19,25,30,30,28,39,10,81,62,39,90,59,31,61,49,44,46,24,40,45,29,14,64,46,35,21,20,28,69,91,38,32,47,29,35,32,53,43,40,75,41,76,85,28,41,26,39,30,14,23,38,38,37,64,37,87,90,79,64,48,77,40,75,48,32,13,50,21,57,12,31,34,42,48,81,56,91,61,36,61,22,22,36,43,76,49,53,53,42,46,56,66,46,74,46,70,50,90,53,82,66,67,65,51,83,87,126,125,87,86,64,65,53,20,65,50,21,36,37,33,40,54,51,50,59,59,79,24,58,35,31,35,43,78,87,76,64,92,82,61,72,71,78,47,90,61,36,33,35,39,56,56,48,55,35,16,35,39,81,46,41,32,27,15,53,71,71,29,20,39,36,34,25,32,27,24,57,50,86,45,54,83,89,55,30,70,66,52,16,34,47,26,32,30,37,14,75,81,15,45,69,66,40,82,64,45,66,58,58,36,84,68,14,55,92,46,63,18,38,45,54,44,41,39,31,32,52,88,88,43,75,44,43,34,41,37,32,25,14,41,23,33,74,42,94,84,66,54,72,48,46,29,30,28,38,28,47,32,34,58,46,36,37,98,85,46,65,52,74,49,64,17,50,46,53,45,76,45,52,57,58,72,56,66,56,21,23,20,60,91,38,26,85,79,56,45,46,37,17,32,27,65,34,54,42,81,89,79,67,46,47,35,30,29,20,16,24,20,48,51,51,48,64,61,70,57,78,70,46,68,76,33,38,44,65,41,34,66,84,69,76,78,46,84,68,9,29,62,12,28,7,16,35,30,36,29,40,52,72,40,96,85,65,63,38,60,43,83,46,66,41,42,32,34,19,46,32,32,22,43,51,32,40,59,23,47,72,46,80,53,96,80,29,27,35,44,34,26,20,38,46,34,88,37,31,11,59,91,52,62,64,41,15,19,26,30,29,27,38,12,80,63,40,89,61,31,61,49,43,45,22,41,45,29,13,62,47,34,21,20,29,71,93,38,33,47,29,35,34,53,42,40,76,42,74,87,28,42,27,40,32,15,24,40,36,36,63,37,88,91,78,64,48,77,41,79,48,33,12,51,21,59,12,32,35,42,47,80,56,90,62,33,60,23,22,35,44,76,49,54,53,42,45,57,65,47,75,45,69,50,92,52,81,66,68,66,52,82,87,125

InterPro domains:
  IPR003469 Glycoside hydrolase, family 68 [PF02435] (2-398)
  IPR003469 Glycoside hydrolase, family 68 [cd08997] (42-387)
  IPR023296 Glycosyl hydrolase, five-bladed beta-propeller domain superfamily [G3DSA:2.115.10.20] (3-405)
  IPR023296 Glycosyl hydrolase, five-bladed beta-propeller domain superfamily [SSF75005] (5-399)

Organism: Zymomonas mobilis subsp. mobilis (strain ATCC 10988 / DSM 424 / LMG 404 / NCIMB 8938 / NRRL B-806 / ZM1) (NCBI:txid555217)